Protein 6HB1 (pdb70)

Sequence (1429 aa):
TSQLNELVEFLHSPQPAVRQIAIDNLVGFSAGPTSKVFKNDSYRPIKDIIKMIMDPEHGTRVIIQQGVTILVNLSEDKLVRNIILSDDKKFLKFLVWKIVDLTNPNADIMCILLSNLAKDDGILAVLNIKRNSSGEEVDDGLKLAALNKEVFKSLRAMDCLMDCFVKGYDKKLTKYASFNYLAFFFADISRFKLGRRMYFIEEQEYDGVVPISKLLVFTEKYDAKVRREGVASTIKNSLFDSETHERLLKDEKINLLPYILLPIASAKDSEIDEEDMFNLPDELQLLPEDKERDPIPAIICCHLESILLLCTTHAGREYLRDKSVYPLVRELHKNVENEDIGELCYRIVNMLMRGEPGGMTSQLNELVEFLHSPQPAVRQIAIDNLVGFSAGPTSKVFKNDSYRPIKDIIKMIMDPEHGTRVIIQQGVTILVNLSEDKLVRNIILSDDKKFLKFLVWKIVDLTNPNADIMCILLSNLAKDDGILAVLNIKRNSSGEEVDDGLKLAALNKEVFKSLRAMDCLMDCFVKGYDKKLTKYASFNYLAFFFADISRFKLGRRMYFIEEQEYDGVVPISKLLVFTEKYDAKVRREGVASTIKNSLFDSETHERLLKDEKINLLPYILLPIASAKDSEIDEEDMFNLPDELQLLPEDKERDPIPAIICCHLESILLLCTTHAGREYLRDKSVYPLVRELHKNVENEDIGELCYRIVNMLMRGEMTSQLNELVEFLHSPQPAVRQIAIDNLVGFSAGPTSKVFKNDSYRPIKDIIKMIMDPEHGTRVIIQQGVTILVNLSEDKLVRNIILSDDKKFLKFLVWKIVDLTNPNADIMCILLSNLAKDDGILAVLNIKRNSSGEEVDDGLKLAALNKEVFKSLRAMDCLMDCFVKGYDKKLTKYASFNYLAFFFADISRFKLGRMYFIEEQEYDGVVPISKLLVFTEKYDAKVRREGVASTIKNSLFDSETHERLLKDEKINLLPYILLPIASAKDSEIDEEDMFNLPDELQLLPEDKERDPIPAIICCHLESILLLCTTHAGREYLRDKSVYPLVRELHKNVENEDIGELCYRIVNMLMRGEGGMTSQLNELVEFLHSPQPAVRQIAIDNLVGFSAGPTSKVFKNDSYRPIKDIIKMIMDPEHGTRVIIQQGVTILVNLSEDKLVRNIILSDDKKFLKFLVWKIVDLTNPNADIMCILLSNLAKDDGILAVLNIKRNSSGEEVDDGLKLAALNKEVFKSLRAMDCLMDCFVKGYDKKLTKYASFNYLAFFFADISRFKLGRRMYFIEEQEYDGVVPISKLLVFTEKYDAKVRREGVASTIKNSLFDSETHERLLKDEKINLLPYILLPIASAKDSEIDEEDMFNLPDELQLLPEDKERDPIPAIICCHLESILLLCTTHAGREYLRDKSVYPLVRELHKNVENEDIGELCYRIVNMLMRGEP

Nearest PDB structures (foldseek):
  6hb1-assembly4_D  TM=9.981E-01  e=5.780E-51  Saccharomyces cerevisiae S288C
  7rtc-assembly1_A  TM=5.019E-01  e=1.223E-02  Drosophila melanogaster
  7tmr-assembly1_P  TM=5.730E-01  e=3.526E-02  Saccharomyces cerevisiae
  5mzu-assembly1_A  TM=2.753E-01  e=4.207E-02  Caenorhabditis elegans
  6hb1-assembly4_D  TM=1.000E+00  e=5.663E-51  Saccharomyces cerevisiae S288C

Structure (mmCIF, N/CA/C/O backbone):
data_6HB1
#
_entry.id   6HB1
#
_cell.length_a   80.207
_cell.length_b   86.427
_cell.length_c   88.368
_cell.angle_alpha   118.480
_cell.angle_beta   105.800
_cell.angle_gamma   99.150
#
_symmetry.space_group_name_H-M   'P 1'
#
loop_
_entity.id
_entity.type
_entity.pdbx_description
1 polymer 'Protein HGH1'
2 non-polymer 'CHLORIDE ION'
3 water water
#
loop_
_atom_site.group_PDB
_atom_site.id
_atom_site.type_symbol
_atom_site.label_atom_id
_atom_site.label_alt_id
_atom_site.label_comp_id
_atom_site.label_asym_id
_atom_site.label_entity_id
_atom_site.label_seq_id
_atom_site.pdbx_PDB_ins_code
_atom_site.Cartn_x
_atom_site.Cartn_y
_atom_site.Cartn_z
_atom_site.occupancy
_atom_site.B_iso_or_equiv
_atom_site.auth_seq_id
_atom_site.auth_comp_id
_atom_site.auth_asym_id
_atom_site.auth_atom_id
_atom_site.pdbx_PDB_model_num
ATOM 1 N N . THR A 1 8 ? -55.548 -45.953 -50.458 1.00 88.80 2 THR A N 1
ATOM 2 C CA . THR A 1 8 ? -56.730 -45.528 -51.197 1.00 103.90 2 THR A CA 1
ATOM 3 C C . THR A 1 8 ? -56.336 -44.803 -52.483 1.00 117.86 2 THR A C 1
ATOM 4 O O . THR A 1 8 ? -55.605 -43.811 -52.454 1.00 103.86 2 THR A O 1
ATOM 14 N N . SER A 1 9 ? -56.839 -45.305 -53.607 1.00 106.60 3 SER A N 1
ATOM 15 C CA . SER A 1 9 ? -56.374 -44.880 -54.924 1.00 98.96 3 SER A CA 1
ATOM 16 C C . SER A 1 9 ? -57.165 -43.717 -55.526 1.00 91.76 3 SER A C 1
ATOM 17 O O . SER A 1 9 ? -56.744 -42.563 -55.448 1.00 90.88 3 SER A O 1
ATOM 25 N N . GLN A 1 10 ? -58.310 -44.033 -56.124 1.00 94.33 4 GLN A N 1
ATOM 26 C CA . GLN A 1 10 ? -59.007 -43.096 -57.001 1.00 84.70 4 GLN A CA 1
ATOM 27 C C . GLN A 1 10 ? -59.892 -42.097 -56.256 1.00 80.03 4 GLN A C 1
ATOM 28 O O . GLN A 1 10 ? -61.104 -42.050 -56.476 1.00 65.53 4 GLN A O 1
ATOM 42 N N . LEU A 1 11 ? -59.286 -41.292 -55.388 1.00 60.94 5 LEU A N 1
ATOM 43 C CA . LEU A 1 11 ? -60.006 -40.214 -54.715 1.00 63.07 5 LEU A CA 1
ATOM 44 C C . LEU A 1 11 ? -60.517 -39.192 -55.730 1.00 60.64 5 LEU A C 1
ATOM 45 O O . LEU A 1 11 ? -61.505 -38.499 -55.484 1.00 63.43 5 LEU A O 1
ATOM 61 N N . ASN A 1 12 ? -59.831 -39.106 -56.866 1.00 66.97 6 ASN A N 1
ATOM 62 C CA . ASN A 1 12 ? -60.175 -38.156 -57.921 1.00 58.00 6 ASN A CA 1
ATOM 63 C C . ASN A 1 12 ? -61.614 -38.312 -58.410 1.00 77.47 6 ASN A C 1
ATOM 64 O O . ASN A 1 12 ? -62.277 -37.327 -58.732 1.00 69.54 6 ASN A O 1
ATOM 75 N N . GLU A 1 13 ? -62.092 -39.551 -58.465 1.00 68.18 7 GLU A N 1
ATOM 76 C CA . GLU A 1 13 ? -63.462 -39.821 -58.882 1.00 71.61 7 GLU A CA 1
ATOM 77 C C . GLU A 1 13 ? -64.444 -39.349 -57.819 1.00 68.35 7 GLU A C 1
ATOM 78 O O . GLU A 1 13 ? -65.512 -38.824 -58.133 1.00 64.33 7 GLU A O 1
ATOM 90 N N . LEU A 1 14 ? -64.069 -39.539 -56.558 1.00 49.60 8 LEU A N 1
ATOM 91 C CA . LEU A 1 14 ? -64.940 -39.209 -55.437 1.00 48.43 8 LEU A CA 1
ATOM 92 C C . LEU A 1 14 ? -65.116 -37.703 -55.275 1.00 51.35 8 LEU A C 1
ATOM 93 O O . LEU A 1 14 ? -66.199 -37.231 -54.929 1.00 48.02 8 LEU A O 1
ATOM 109 N N . VAL A 1 15 ? -64.052 -36.949 -55.527 1.00 46.12 9 VAL A N 1
ATOM 110 C CA . VAL A 1 15 ? -64.078 -35.512 -55.293 1.00 48.93 9 VAL A CA 1
ATOM 111 C C . VAL A 1 15 ? -64.952 -34.794 -56.319 1.00 44.86 9 VAL A C 1
ATOM 112 O O . VAL A 1 15 ? -65.463 -33.706 -56.057 1.00 57.01 9 VAL A O 1
ATOM 125 N N . GLU A 1 16 ? -65.123 -35.404 -57.486 1.00 47.58 10 GLU A N 1
ATOM 126 C CA . GLU A 1 16 ? -65.932 -34.803 -58.539 1.00 56.13 10 GLU A CA 1
ATOM 127 C C . GLU A 1 16 ? -67.417 -34.839 -58.193 1.00 56.82 10 GLU A C 1
ATOM 128 O O . GLU A 1 16 ? -68.195 -34.028 -58.696 1.00 50.59 10 GLU A O 1
ATOM 140 N N . PHE A 1 17 ? -67.809 -35.769 -57.325 1.00 49.21 11 PHE A N 1
ATOM 141 C CA . PHE A 1 17 ? -69.200 -35.867 -56.897 1.00 47.09 11 PHE A CA 1
ATOM 142 C C . PHE A 1 17 ? -69.601 -34.698 -55.999 1.00 45.87 11 PHE A C 1
ATOM 143 O O . PHE A 1 17 ? -70.767 -34.565 -55.628 1.00 59.20 11 PHE A O 1
ATOM 160 N N . LEU A 1 18 ? -68.636 -33.852 -55.652 1.00 50.71 12 LEU A N 1
ATOM 161 C CA . LEU A 1 18 ? -68.917 -32.662 -54.861 1.00 44.67 12 LEU A CA 1
ATOM 162 C C . LEU A 1 18 ? -69.751 -31.652 -55.658 1.00 56.69 12 LEU A C 1
ATOM 163 O O . LEU A 1 18 ? -70.435 -30.814 -55.072 1.00 47.89 12 LEU A O 1
ATOM 179 N N . HIS A 1 19 ? -69.697 -31.733 -56.988 1.00 44.66 13 HIS A N 1
ATOM 180 C CA . HIS A 1 19 ? -70.533 -30.883 -57.838 1.00 58.23 13 HIS A CA 1
ATOM 181 C C . HIS A 1 19 ? -71.580 -31.705 -58.590 1.00 58.59 13 HIS A C 1
ATOM 182 O O . HIS A 1 19 ? -71.965 -31.368 -59.709 1.00 65.37 13 HIS A O 1
ATOM 196 N N . SER A 1 20 ? -72.044 -32.780 -57.961 1.00 56.61 14 SER A N 1
ATOM 197 C CA . SER A 1 20 ? -73.172 -33.539 -58.485 1.00 61.57 14 SER A CA 1
ATOM 198 C C . SER A 1 20 ? -74.463 -32.770 -58.221 1.00 68.92 14 SER A C 1
ATOM 199 O O . SER A 1 20 ? -74.606 -32.148 -57.168 1.00 51.23 14 SER A O 1
ATOM 207 N N . PRO A 1 21 ? -75.409 -32.801 -59.176 1.00 62.72 15 PRO A N 1
ATOM 208 C CA . PRO A 1 21 ? -76.661 -32.059 -58.983 1.00 72.97 15 PRO A CA 1
ATOM 209 C C . PRO A 1 21 ? -77.533 -32.640 -57.871 1.00 52.73 15 PRO A C 1
ATOM 210 O O . PRO A 1 21 ? -78.411 -31.948 -57.355 1.00 65.90 15 PRO A O 1
ATOM 221 N N . GLN A 1 22 ? -77.286 -33.895 -57.509 1.00 52.70 16 GLN A N 1
ATOM 222 C CA . GLN A 1 22 ? -78.057 -34.564 -56.466 1.00 53.49 16 GLN A CA 1
ATOM 223 C C . GLN A 1 22 ? -77.486 -34.263 -55.079 1.00 61.39 16 GLN A C 1
ATOM 224 O O . GLN A 1 22 ? -76.326 -34.574 -54.812 1.00 49.64 16 GLN A O 1
ATOM 238 N N . PRO A 1 23 ? -78.295 -33.653 -54.190 1.00 73.78 17 PRO A N 1
ATOM 239 C CA . PRO A 1 23 ? -77.824 -33.353 -52.831 1.00 64.74 17 PRO A CA 1
ATOM 240 C C . PRO A 1 23 ? -77.329 -34.580 -52.064 1.00 53.30 17 PRO A C 1
ATOM 241 O O . PRO A 1 23 ? -76.316 -34.497 -51.371 1.00 57.65 17 PRO A O 1
ATOM 252 N N . ALA A 1 24 ? -78.041 -35.696 -52.186 1.00 52.04 18 ALA A N 1
ATOM 253 C CA . ALA A 1 24 ? -77.703 -36.911 -51.448 1.00 69.92 18 ALA A CA 1
ATOM 254 C C . ALA A 1 24 ? -76.321 -37.426 -51.840 1.00 65.50 18 ALA A C 1
ATOM 255 O O . ALA A 1 24 ? -75.600 -37.984 -51.012 1.00 57.07 18 ALA A O 1
ATOM 262 N N . VAL A 1 25 ? -75.957 -37.233 -53.104 1.00 66.01 19 VAL A N 1
ATOM 263 C CA . VAL A 1 25 ? -74.644 -37.635 -53.595 1.00 60.04 19 VAL A CA 1
ATOM 264 C C . VAL A 1 25 ? -73.560 -36.736 -53.007 1.00 55.21 19 VAL A C 1
ATOM 265 O O . VAL A 1 25 ? -72.548 -37.225 -52.505 1.00 63.02 19 VAL A O 1
ATOM 278 N N . ARG A 1 26 ? -73.774 -35.425 -53.085 1.00 49.99 20 ARG A N 1
ATOM 279 C CA . ARG A 1 26 ? -72.861 -34.453 -52.493 1.00 52.06 20 ARG A CA 1
ATOM 280 C C . ARG A 1 26 ? -72.637 -34.750 -51.018 1.00 63.26 20 ARG A C 1
ATOM 281 O O . ARG A 1 26 ? -71.521 -34.629 -50.509 1.00 48.05 20 ARG A O 1
ATOM 302 N N . GLN A 1 27 ? -73.713 -35.142 -50.345 1.00 50.32 21 GLN A N 1
ATOM 303 C CA . GLN A 1 27 ? -73.681 -35.428 -48.916 1.00 61.10 21 GLN A CA 1
ATOM 304 C C . GLN A 1 27 ? -72.752 -36.600 -48.612 1.00 57.45 21 GLN A C 1
ATOM 305 O O . GLN A 1 27 ? -71.926 -36.533 -47.702 1.00 46.24 21 GLN A O 1
ATOM 319 N N . ILE A 1 28 ? -72.893 -37.671 -49.385 1.00 53.10 22 ILE A N 1
ATOM 320 C CA . ILE A 1 28 ? -72.081 -38.867 -49.202 1.00 52.90 22 ILE A CA 1
ATOM 321 C C . ILE A 1 28 ? -70.627 -38.597 -49.580 1.00 66.12 22 ILE A C 1
ATOM 322 O O . ILE A 1 28 ? -69.707 -39.112 -48.945 1.00 52.35 22 ILE A O 1
ATOM 338 N N . ALA A 1 29 ? -70.431 -37.783 -50.612 1.00 47.48 23 ALA A N 1
ATOM 339 C CA . ALA A 1 29 ? -69.096 -37.485 -51.111 1.00 46.76 23 ALA A CA 1
ATOM 340 C C . ALA A 1 29 ? -68.271 -36.741 -50.070 1.00 53.99 23 ALA A C 1
ATOM 341 O O . ALA A 1 29 ? -67.135 -37.118 -49.788 1.00 44.71 23 ALA A O 1
ATOM 348 N N . ILE A 1 30 ? -68.843 -35.688 -49.496 1.00 44.72 24 ILE A N 1
ATOM 349 C CA . ILE A 1 30 ? -68.114 -34.866 -48.539 1.00 54.13 24 ILE A CA 1
ATOM 350 C C . ILE A 1 30 ? -67.926 -35.597 -47.210 1.00 57.95 24 ILE A C 1
ATOM 351 O O . ILE A 1 30 ? -66.949 -35.365 -46.499 1.00 62.19 24 ILE A O 1
ATOM 367 N N . ASP A 1 31 ? -68.864 -36.479 -46.879 1.00 51.52 25 ASP A N 1
ATOM 368 C CA . ASP A 1 31 ? -68.773 -37.269 -45.657 1.00 52.76 25 ASP A CA 1
ATOM 369 C C . ASP A 1 31 ? -67.569 -38.206 -45.710 1.00 65.60 25 ASP A C 1
ATOM 370 O O . ASP A 1 31 ? -66.933 -38.473 -44.691 1.00 57.64 25 ASP A O 1
ATOM 379 N N . ASN A 1 32 ? -67.259 -38.696 -46.907 1.00 52.81 26 ASN A N 1
ATOM 380 C CA . ASN A 1 32 ? -66.149 -39.625 -47.097 1.00 53.27 26 ASN A CA 1
ATOM 381 C C . ASN A 1 32 ? -64.823 -38.928 -47.385 1.00 50.84 26 ASN A C 1
ATOM 382 O O . ASN A 1 32 ? -63.771 -39.568 -47.379 1.00 66.37 26 ASN A O 1
ATOM 393 N N . LEU A 1 33 ? -64.875 -37.621 -47.630 1.00 44.08 27 LEU A N 1
ATOM 394 C CA . LEU A 1 33 ? -63.689 -36.866 -48.025 1.00 55.91 27 LEU A CA 1
ATOM 395 C C . LEU A 1 33 ? -63.079 -36.061 -46.883 1.00 60.25 27 LEU A C 1
ATOM 396 O O . LEU A 1 33 ? -61.897 -35.725 -46.928 1.00 42.23 27 LEU A O 1
ATOM 412 N N . VAL A 1 34 ? -63.880 -35.743 -45.871 1.00 52.80 28 VAL A N 1
ATOM 413 C CA . VAL A 1 34 ? -63.398 -34.942 -44.749 1.00 53.08 28 VAL A CA 1
ATOM 414 C C . VAL A 1 34 ? -62.205 -35.611 -44.068 1.00 47.49 28 VAL A C 1
ATOM 415 O O . VAL A 1 34 ? -61.279 -34.936 -43.619 1.00 48.58 28 VAL A O 1
ATOM 428 N N . GLY A 1 35 ? -62.226 -36.938 -44.009 1.00 64.84 29 GLY A N 1
ATOM 429 C CA . GLY A 1 35 ? -61.148 -37.693 -43.398 1.00 60.36 29 GLY A CA 1
ATOM 430 C C . GLY A 1 35 ? -59.837 -37.586 -44.157 1.00 69.59 29 GLY A C 1
ATOM 431 O O . GLY A 1 35 ? -58.761 -37.693 -43.569 1.00 81.25 29 GLY A O 1
ATOM 435 N N . PHE A 1 36 ? -59.929 -37.373 -45.466 1.00 67.53 30 PHE A N 1
ATOM 436 C CA . PHE A 1 36 ? -58.750 -37.314 -46.325 1.00 62.65 30 PHE A CA 1
ATOM 437 C C . PHE A 1 36 ? -58.195 -35.897 -46.472 1.00 59.70 30 PHE A C 1
ATOM 438 O O . PHE A 1 36 ? -57.225 -35.683 -47.200 1.00 52.57 30 PHE A O 1
ATOM 455 N N . SER A 1 37 ? -58.800 -34.933 -45.783 1.00 58.69 31 SER A N 1
ATOM 456 C CA . SER A 1 37 ? -58.386 -33.537 -45.907 1.00 58.21 31 SER A CA 1
ATOM 457 C C . SER A 1 37 ? -57.176 -33.221 -45.026 1.00 61.66 31 SER A C 1
ATOM 458 O O . SER A 1 37 ? -56.621 -32.123 -45.096 1.00 53.92 31 SER A O 1
ATOM 466 N N . ALA A 1 38 ? -56.778 -34.184 -44.198 1.00 77.65 32 ALA A N 1
ATOM 467 C CA . ALA A 1 38 ? -55.577 -34.055 -43.377 1.00 70.14 32 ALA A CA 1
ATOM 468 C C . ALA A 1 38 ? -54.513 -35.034 -43.855 1.00 70.03 32 ALA A C 1
ATOM 469 O O . ALA A 1 38 ? -54.758 -36.238 -43.938 1.00 77.40 32 ALA A O 1
ATOM 476 N N . GLY A 1 39 ? -53.334 -34.507 -44.173 1.00 75.40 33 GLY A N 1
ATOM 477 C CA . GLY A 1 39 ? -52.216 -35.325 -44.606 1.00 80.28 33 GLY A CA 1
ATOM 478 C C . GLY A 1 39 ? -51.997 -35.294 -46.109 1.00 86.87 33 GLY A C 1
ATOM 479 O O . GLY A 1 39 ? -52.603 -34.485 -46.811 1.00 92.79 33 GLY A O 1
ATOM 483 N N . PRO A 1 40 ? -51.122 -36.182 -46.610 1.00 84.79 34 PRO A N 1
ATOM 484 C CA . PRO A 1 40 ? -50.719 -36.251 -48.022 1.00 91.65 34 PRO A CA 1
ATOM 485 C C . PRO A 1 40 ? -51.883 -36.371 -49.005 1.00 87.36 34 PRO A C 1
ATOM 486 O O . PRO A 1 40 ? -51.768 -35.915 -50.142 1.00 99.63 34 PRO A O 1
ATOM 497 N N . THR A 1 41 ? -52.984 -36.978 -48.574 1.00 67.09 35 THR A N 1
ATOM 498 C CA . THR A 1 41 ? -54.122 -37.210 -49.458 1.00 73.38 35 THR A CA 1
ATOM 499 C C . THR A 1 41 ? -54.896 -35.929 -49.762 1.00 63.64 35 THR A C 1
ATOM 500 O O . THR A 1 41 ? -55.779 -35.923 -50.618 1.00 72.09 35 THR A O 1
ATOM 511 N N . SER A 1 42 ? -54.564 -34.847 -49.065 1.00 63.69 36 SER A N 1
ATOM 512 C CA . SER A 1 42 ? -55.269 -33.582 -49.243 1.00 56.62 36 SER A CA 1
ATOM 513 C C . SER A 1 42 ? -54.960 -32.940 -50.599 1.00 63.29 36 SER A C 1
ATOM 514 O O . SER A 1 42 ? -55.570 -31.938 -50.974 1.00 58.86 36 SER A O 1
ATOM 522 N N . LYS A 1 43 ? -54.011 -33.521 -51.326 1.00 62.33 37 LYS A N 1
ATOM 523 C CA . LYS A 1 43 ? -53.647 -33.045 -52.657 1.00 75.62 37 LYS A CA 1
ATOM 524 C C . LYS A 1 43 ? -54.832 -33.098 -53.621 1.00 78.96 37 LYS A C 1
ATOM 525 O O . LYS A 1 43 ? -54.916 -32.303 -54.558 1.00 74.72 37 LYS A O 1
ATOM 544 N N . VAL A 1 44 ? -55.748 -34.032 -53.383 1.00 60.55 38 VAL A N 1
ATOM 545 C CA . VAL A 1 44 ? -56.868 -34.256 -54.291 1.00 55.38 38 VAL A CA 1
ATOM 546 C C . VAL A 1 44 ? -57.787 -33.037 -54.380 1.00 46.04 38 VAL A C 1
ATOM 547 O O . VAL A 1 44 ? -58.413 -32.798 -55.413 1.00 50.04 38 VAL A O 1
ATOM 560 N N . PHE A 1 45 ? -57.863 -32.267 -53.299 1.00 40.83 39 PHE A N 1
ATOM 561 C CA . PHE A 1 45 ? -58.757 -31.113 -53.242 1.00 67.00 39 PHE A CA 1
ATOM 562 C C . PHE A 1 45 ? -58.277 -29.950 -54.108 1.00 59.76 39 PHE A C 1
ATOM 563 O O . PHE A 1 45 ? -58.983 -28.954 -54.270 1.00 52.86 39 PHE A O 1
ATOM 580 N N . LYS A 1 46 ? -57.077 -30.086 -54.662 1.00 42.01 40 LYS A N 1
ATOM 581 C CA . LYS A 1 46 ? -56.486 -29.051 -55.502 1.00 53.21 40 LYS A CA 1
ATOM 582 C C . LYS A 1 46 ? -56.547 -29.464 -56.972 1.00 53.62 40 LYS A C 1
ATOM 583 O O . LYS A 1 46 ? -55.988 -28.804 -57.848 1.00 78.05 40 LYS A O 1
ATOM 602 N N . ASN A 1 47 ? -57.248 -30.563 -57.227 1.00 61.99 41 ASN A N 1
ATOM 603 C CA . ASN A 1 47 ? -57.481 -31.050 -58.580 1.00 63.94 41 ASN A CA 1
ATOM 604 C C . ASN A 1 47 ? -58.330 -30.085 -59.406 1.00 63.16 41 ASN A C 1
ATOM 605 O O . ASN A 1 47 ? -59.276 -29.485 -58.895 1.00 60.45 41 ASN A O 1
ATOM 616 N N . ASP A 1 48 ? -57.981 -29.942 -60.682 1.00 57.32 42 ASP A N 1
ATOM 617 C CA . ASP A 1 48 ? -58.753 -29.125 -61.617 1.00 67.30 42 ASP A CA 1
ATOM 618 C C . ASP A 1 48 ? -58.876 -27.679 -61.133 1.00 45.55 42 ASP A C 1
ATOM 619 O O . ASP A 1 48 ? -59.980 -27.147 -61.007 1.00 58.70 42 ASP A O 1
ATOM 628 N N . SER A 1 49 ? -57.734 -27.055 -60.860 1.00 66.09 43 SER A N 1
ATOM 629 C CA . SER A 1 49 ? -57.691 -25.667 -60.408 1.00 58.30 43 SER A CA 1
ATOM 630 C C . SER A 1 49 ? -58.534 -25.457 -59.151 1.00 56.40 43 SER A C 1
ATOM 631 O O . SER A 1 49 ? -59.331 -24.522 -59.077 1.00 51.70 43 SER A O 1
ATOM 639 N N . TYR A 1 50 ? -58.354 -26.342 -58.174 1.00 53.44 44 TYR A N 1
ATOM 640 C CA . TYR A 1 50 ? -59.017 -26.228 -56.878 1.00 68.31 44 TYR A CA 1
ATOM 641 C C . TYR A 1 50 ? -60.540 -26.267 -57.006 1.00 57.90 44 TYR A C 1
ATOM 642 O O . TYR A 1 50 ? -61.251 -25.614 -56.241 1.00 55.52 44 TYR A O 1
ATOM 660 N N . ARG A 1 51 ? -61.035 -27.039 -57.969 1.00 61.04 45 ARG A N 1
ATOM 661 C CA . ARG A 1 51 ? -62.477 -27.181 -58.173 1.00 62.85 45 ARG A CA 1
ATOM 662 C C . ARG A 1 51 ? -63.196 -27.723 -56.929 1.00 55.88 45 ARG A C 1
ATOM 663 O O . ARG A 1 51 ? -64.265 -27.229 -56.575 1.00 51.15 45 ARG A O 1
ATOM 684 N N . PRO A 1 52 ? -62.618 -28.739 -56.261 1.00 43.48 46 PRO A N 1
ATOM 685 C CA . PRO A 1 52 ? -63.259 -29.260 -55.047 1.00 39.89 46 PRO A CA 1
ATOM 686 C C . PRO A 1 52 ? -63.505 -28.195 -53.979 1.00 49.16 46 PRO A C 1
ATOM 687 O O . PRO A 1 52 ? -64.544 -28.205 -53.318 1.00 38.25 46 PRO A O 1
ATOM 698 N N . ILE A 1 53 ? -62.552 -27.286 -53.815 1.00 40.18 47 ILE A N 1
ATOM 699 C CA . ILE A 1 53 ? -62.669 -26.234 -52.814 1.00 37.62 47 ILE A CA 1
ATOM 700 C C . ILE A 1 53 ? -63.816 -25.293 -53.170 1.00 42.24 47 ILE A C 1
ATOM 701 O O . ILE A 1 53 ? -64.584 -24.871 -52.304 1.00 40.37 47 ILE A O 1
ATOM 717 N N . LYS A 1 54 ? -63.923 -24.971 -54.454 1.00 37.77 48 LYS A N 1
ATOM 718 C CA . LYS A 1 54 ? -65.015 -24.142 -54.945 1.00 59.59 48 LYS A CA 1
ATOM 719 C C . LYS A 1 54 ? -66.358 -24.841 -54.729 1.00 59.93 48 LYS A C 1
ATOM 720 O O . LYS A 1 54 ? -67.348 -24.204 -54.370 1.00 45.16 48 LYS A O 1
ATOM 739 N N . ASP A 1 55 ? -66.382 -26.154 -54.939 1.00 39.18 49 ASP A N 1
ATOM 740 C CA . ASP A 1 55 ? -67.594 -26.942 -54.738 1.00 51.86 49 ASP A CA 1
ATOM 741 C C . ASP A 1 55 ? -67.997 -26.973 -53.266 1.00 53.98 49 ASP A C 1
ATOM 742 O O . ASP A 1 55 ? -69.174 -26.826 -52.930 1.00 40.93 49 ASP A O 1
ATOM 751 N N . ILE A 1 56 ? -67.014 -27.175 -52.395 1.00 60.20 50 ILE A N 1
ATOM 752 C CA . ILE A 1 56 ? -67.257 -27.228 -50.958 1.00 49.75 50 ILE A CA 1
ATOM 753 C C . ILE A 1 56 ? -67.786 -25.888 -50.460 1.00 40.44 50 ILE A C 1
ATOM 754 O O . ILE A 1 56 ? -68.699 -25.840 -49.637 1.00 42.37 50 ILE A O 1
ATOM 770 N N . ILE A 1 57 ? -67.205 -24.806 -50.965 1.00 45.92 51 ILE A N 1
ATOM 771 C CA . ILE A 1 57 ? -67.654 -23.463 -50.620 1.00 50.66 51 ILE A CA 1
ATOM 772 C C . ILE A 1 57 ? -69.107 -23.276 -51.043 1.00 60.04 51 ILE A C 1
ATOM 773 O O . ILE A 1 57 ? -69.917 -22.724 -50.298 1.00 58.40 51 ILE A O 1
ATOM 789 N N . LYS A 1 58 ? -69.427 -23.749 -52.243 1.00 51.99 52 LYS A N 1
ATOM 790 C CA . LYS A 1 58 ? -70.785 -23.683 -52.770 1.00 58.15 52 LYS A CA 1
ATOM 791 C C . LYS A 1 58 ? -71.749 -24.480 -51.892 1.00 46.72 52 LYS A C 1
ATOM 792 O O . LYS A 1 58 ? -72.877 -24.054 -51.647 1.00 59.60 52 LYS A O 1
ATOM 811 N N . MET A 1 59 ? -71.291 -25.633 -51.414 1.00 44.78 53 MET A N 1
ATOM 812 C CA . MET A 1 59 ? -72.091 -26.482 -50.535 1.00 46.11 53 MET A CA 1
ATOM 813 C C . MET A 1 59 ? -72.367 -25.817 -49.188 1.00 49.11 53 MET A C 1
ATOM 814 O O . MET A 1 59 ? -73.485 -25.875 -48.677 1.00 61.47 53 MET A O 1
ATOM 828 N N . ILE A 1 60 ? -71.341 -25.196 -48.616 1.00 47.69 54 ILE A N 1
ATOM 829 C CA . ILE A 1 60 ? -71.460 -24.547 -47.315 1.00 47.99 54 ILE A CA 1
ATOM 830 C C . ILE A 1 60 ? -72.480 -23.407 -47.333 1.00 52.29 54 ILE A C 1
ATOM 831 O O . ILE A 1 60 ? -73.240 -23.231 -46.379 1.00 50.26 54 ILE A O 1
ATOM 847 N N . MET A 1 61 ? -72.484 -22.631 -48.412 1.00 48.77 55 MET A N 1
ATOM 848 C CA . MET A 1 61 ? -73.336 -21.449 -48.508 1.00 46.76 55 MET A CA 1
ATOM 849 C C . MET A 1 61 ? -74.769 -21.764 -48.933 1.00 55.51 55 MET A C 1
ATOM 850 O O . MET A 1 61 ? -75.646 -20.908 -48.827 1.00 49.67 55 MET A O 1
ATOM 864 N N . ASP A 1 62 ? -75.003 -22.981 -49.414 1.00 60.35 56 ASP A N 1
ATOM 865 C CA . ASP A 1 62 ? -76.321 -23.365 -49.914 1.00 61.39 56 ASP A CA 1
ATOM 866 C C . ASP A 1 62 ? -77.386 -23.156 -48.838 1.00 62.26 56 ASP A C 1
ATOM 867 O O . ASP A 1 62 ? -77.376 -23.843 -47.816 1.00 60.81 56 ASP A O 1
ATOM 876 N N . PRO A 1 63 ? -78.313 -22.207 -49.061 1.00 67.78 57 PRO A N 1
ATOM 877 C CA . PRO A 1 63 ? -79.284 -21.932 -47.996 1.00 75.75 57 PRO A CA 1
ATOM 878 C C . PRO A 1 63 ? -80.242 -23.086 -47.744 1.00 82.08 57 PRO A C 1
ATOM 879 O O . PRO A 1 63 ? -80.760 -23.203 -46.637 1.00 77.24 57 PRO A O 1
ATOM 890 N N . GLU A 1 64 ? -80.459 -23.927 -48.750 1.00 72.20 58 GLU A N 1
ATOM 891 C CA . GLU A 1 64 ? -81.399 -25.033 -48.630 1.00 75.78 58 GLU A CA 1
ATOM 892 C C . GLU A 1 64 ? -80.714 -26.309 -48.146 1.00 70.04 58 GLU A C 1
ATOM 893 O O . GLU A 1 64 ? -81.202 -26.974 -47.232 1.00 79.63 58 GLU A O 1
ATOM 905 N N . HIS A 1 65 ? -79.579 -26.641 -48.758 1.00 62.51 59 HIS A N 1
ATOM 906 C CA . HIS A 1 65 ? -78.926 -27.925 -48.524 1.00 53.44 59 HIS A CA 1
ATOM 907 C C . HIS A 1 65 ? -77.712 -27.829 -47.598 1.00 72.43 59 HIS A C 1
ATOM 908 O O . HIS A 1 65 ? -77.060 -28.836 -47.322 1.00 65.02 59 HIS A O 1
ATOM 922 N N . GLY A 1 66 ? -77.414 -26.626 -47.116 1.00 64.97 60 GLY A N 1
ATOM 923 C CA . GLY A 1 66 ? -76.305 -26.432 -46.197 1.00 60.06 60 GLY A CA 1
ATOM 924 C C . GLY A 1 66 ? -76.688 -26.769 -44.767 1.00 61.34 60 GLY A C 1
ATOM 925 O O . GLY A 1 66 ? -76.955 -25.877 -43.961 1.00 63.60 60 GLY A O 1
ATOM 929 N N . THR A 1 67 ? -76.712 -28.060 -44.451 1.00 51.79 61 THR A N 1
ATOM 930 C CA . THR A 1 67 ? -77.090 -28.518 -43.117 1.00 50.52 61 THR A CA 1
ATOM 931 C C . THR A 1 67 ? -75.990 -28.246 -42.092 1.00 61.34 61 THR A C 1
ATOM 932 O O . THR A 1 67 ? -74.889 -27.819 -42.440 1.00 64.92 61 THR A O 1
ATOM 943 N N . ARG A 1 68 ? -76.306 -28.499 -40.825 1.00 51.47 62 ARG A N 1
ATOM 944 C CA . ARG A 1 68 ? -75.352 -28.347 -39.732 1.00 56.40 62 ARG A CA 1
ATOM 945 C C . ARG A 1 68 ? -74.133 -29.240 -39.939 1.00 68.69 62 ARG A C 1
ATOM 946 O O . ARG A 1 68 ? -72.997 -28.818 -39.720 1.00 63.25 62 ARG A O 1
ATOM 967 N N . VAL A 1 69 ? -74.379 -30.473 -40.369 1.00 47.67 63 VAL A N 1
ATOM 968 C CA . VAL A 1 69 ? -73.312 -31.446 -40.576 1.00 57.90 63 VAL A CA 1
ATOM 969 C C . VAL A 1 69 ? -72.451 -31.096 -41.789 1.00 60.96 63 VAL A C 1
ATOM 970 O O . VAL A 1 69 ? -71.223 -31.152 -41.723 1.00 54.61 63 VAL A O 1
ATOM 983 N N . ILE A 1 70 ? -73.098 -30.743 -42.895 1.00 58.27 64 ILE A N 1
ATOM 984 C CA . ILE A 1 70 ? -72.387 -30.435 -44.130 1.00 57.50 64 ILE A CA 1
ATOM 985 C C . ILE A 1 70 ? -71.501 -29.202 -43.957 1.00 58.12 64 ILE A C 1
ATOM 986 O O . ILE A 1 70 ? -70.368 -29.169 -44.442 1.00 46.08 64 ILE A O 1
ATOM 1002 N N . ILE A 1 71 ? -72.018 -28.192 -43.265 1.00 45.70 65 ILE A N 1
ATOM 1003 C CA . ILE A 1 71 ? -71.236 -27.003 -42.954 1.00 44.94 65 ILE A CA 1
ATOM 1004 C C . ILE A 1 71 ? -70.056 -27.377 -42.060 1.00 44.75 65 ILE A C 1
ATOM 1005 O O . ILE A 1 71 ? -68.935 -26.928 -42.284 1.00 42.05 65 ILE A O 1
ATOM 1021 N N . GLN A 1 72 ? -70.315 -28.205 -41.052 1.00 43.08 66 GLN A N 1
ATOM 1022 C CA . GLN A 1 72 ? -69.273 -28.647 -40.128 1.00 44.45 66 GLN A CA 1
ATOM 1023 C C . GLN A 1 72 ? -68.152 -29.382 -40.864 1.00 43.26 66 GLN A C 1
ATOM 1024 O O . GLN A 1 72 ? -66.971 -29.120 -40.637 1.00 50.56 66 GLN A O 1
ATOM 1038 N N . GLN A 1 73 ? -68.531 -30.299 -41.749 1.00 49.42 67 GLN A N 1
ATOM 1039 C CA . GLN A 1 73 ? -67.562 -31.079 -42.511 1.00 54.39 67 GLN A CA 1
ATOM 1040 C C . GLN A 1 73 ? -66.851 -30.219 -43.550 1.00 46.81 67 GLN A C 1
ATOM 1041 O O . GLN A 1 73 ? -65.653 -30.376 -43.782 1.00 54.46 67 GLN A O 1
ATOM 1055 N N . GLY A 1 74 ? -67.593 -29.310 -44.173 1.00 43.93 68 GLY A N 1
ATOM 1056 C CA . GLY A 1 74 ? -67.034 -28.440 -45.191 1.00 42.70 68 GLY A CA 1
ATOM 1057 C C . GLY A 1 74 ? -65.998 -27.493 -44.616 1.00 52.00 68 GLY A C 1
ATOM 1058 O O . GLY A 1 74 ? -64.901 -27.351 -45.158 1.00 39.53 68 GLY A O 1
ATOM 1062 N N . VAL A 1 75 ? -66.350 -26.841 -43.514 1.00 39.51 69 VAL A N 1
ATOM 1063 C CA . VAL A 1 75 ? -65.445 -25.914 -42.849 1.00 52.02 69 VAL A CA 1
ATOM 1064 C C . VAL A 1 75 ? -64.224 -26.651 -42.306 1.00 43.97 69 VAL A C 1
ATOM 1065 O O . VAL A 1 75 ? -63.110 -26.133 -42.362 1.00 53.09 69 VAL A O 1
ATOM 1078 N N . THR A 1 76 ? -64.435 -27.856 -41.784 1.00 40.48 70 THR A N 1
ATOM 1079 C CA . THR A 1 76 ? -63.334 -28.681 -41.297 1.00 40.00 70 THR A CA 1
ATOM 1080 C C . THR A 1 76 ? -62.309 -28.924 -42.401 1.00 40.48 70 THR A C 1
ATOM 1081 O O . THR A 1 76 ? -61.103 -28.834 -42.169 1.00 37.83 70 THR A O 1
ATOM 1092 N N . ILE A 1 77 ? -62.796 -29.241 -43.598 1.00 40.42 71 ILE A N 1
ATOM 1093 C CA . ILE A 1 77 ? -61.923 -29.446 -44.750 1.00 41.25 71 ILE A CA 1
ATOM 1094 C C . ILE A 1 77 ? -61.143 -28.173 -45.068 1.00 53.73 71 ILE A C 1
ATOM 1095 O O . ILE A 1 77 ? -59.924 -28.209 -45.234 1.00 38.19 71 ILE A O 1
ATOM 1111 N N . LEU A 1 78 ? -61.850 -27.050 -45.153 1.00 36.67 72 LEU A N 1
ATOM 1112 C CA . LEU A 1 78 ? -61.224 -25.777 -45.486 1.00 47.35 72 LEU A CA 1
ATOM 1113 C C . LEU A 1 78 ? -60.183 -25.375 -44.441 1.00 36.07 72 LEU A C 1
ATOM 1114 O O . LEU A 1 78 ? -59.108 -24.892 -44.792 1.00 41.59 72 LEU A O 1
ATOM 1130 N N . VAL A 1 79 ? -60.505 -25.574 -43.165 1.00 41.57 73 VAL A N 1
ATOM 1131 C CA . VAL A 1 79 ? -59.562 -25.299 -42.083 1.00 52.02 73 VAL A CA 1
ATOM 1132 C C . VAL A 1 79 ? -58.255 -26.054 -42.304 1.00 37.47 73 VAL A C 1
ATOM 1133 O O . VAL A 1 79 ? -57.172 -25.487 -42.170 1.00 53.02 73 VAL A O 1
ATOM 1146 N N . ASN A 1 80 ? -58.364 -27.334 -42.641 1.00 47.95 74 ASN A N 1
ATOM 1147 C CA . ASN A 1 80 ? -57.189 -28.151 -42.911 1.00 49.33 74 ASN A CA 1
ATOM 1148 C C . ASN A 1 80 ? -56.421 -27.686 -44.144 1.00 57.53 74 ASN A C 1
ATOM 1149 O O . ASN A 1 80 ? -55.194 -27.622 -44.125 1.00 53.95 74 ASN A O 1
ATOM 1160 N N . LEU A 1 81 ? -57.142 -27.369 -45.215 1.00 52.00 75 LEU A N 1
ATOM 1161 C CA . LEU A 1 81 ? -56.507 -26.984 -46.473 1.00 44.96 75 LEU A CA 1
ATOM 1162 C C . LEU A 1 81 ? -55.995 -25.543 -46.458 1.00 42.85 75 LEU A C 1
ATOM 1163 O O . LEU A 1 81 ? -55.137 -25.176 -47.263 1.00 38.67 75 LEU A O 1
ATOM 1179 N N . SER A 1 82 ? -56.510 -24.732 -45.540 1.00 41.67 76 SER A N 1
ATOM 1180 C CA . SER A 1 82 ? -56.169 -23.312 -45.501 1.00 42.59 76 SER A CA 1
ATOM 1181 C C . SER A 1 82 ? -54.731 -23.071 -45.047 1.00 41.92 76 SER A C 1
ATOM 1182 O O . SER A 1 82 ? -54.284 -21.928 -44.973 1.00 47.88 76 SER A O 1
ATOM 1190 N N . GLU A 1 83 ? -54.011 -24.145 -44.741 1.00 46.26 77 GLU A N 1
ATOM 1191 C CA . GLU A 1 83 ? -52.589 -24.047 -44.433 1.00 52.69 77 GLU A CA 1
ATOM 1192 C C . GLU A 1 83 ? -51.814 -23.660 -45.688 1.00 68.71 77 GLU A C 1
ATOM 1193 O O . GLU A 1 83 ? -50.704 -23.133 -45.610 1.00 70.66 77 GLU A O 1
ATOM 1197 N N . ASP A 1 84 ? -52.414 -23.930 -46.845 1.00 54.70 78 ASP A N 1
ATOM 1198 C CA . ASP A 1 84 ? -51.808 -23.602 -48.129 1.00 51.67 78 ASP A CA 1
ATOM 1199 C C . ASP A 1 84 ? -52.212 -22.199 -48.572 1.00 63.87 78 ASP A C 1
ATOM 1200 O O . ASP A 1 84 ? -53.399 -21.891 -48.673 1.00 64.31 78 ASP A O 1
ATOM 1209 N N . LYS A 1 85 ? -51.214 -21.358 -48.826 1.00 67.82 79 LYS A N 1
ATOM 1210 C CA . LYS A 1 85 ? -51.433 -19.988 -49.285 1.00 80.73 79 LYS A CA 1
ATOM 1211 C C . LYS A 1 85 ? -52.342 -19.933 -50.510 1.00 58.21 79 LYS A C 1
ATOM 1212 O O . LYS A 1 85 ? -53.223 -19.078 -50.604 1.00 73.04 79 LYS A O 1
ATOM 1231 N N . LEU A 1 86 ? -52.124 -20.850 -51.445 1.00 52.52 80 LEU A N 1
ATOM 1232 C CA . LEU A 1 86 ? -52.879 -20.862 -52.690 1.00 54.71 80 LEU A CA 1
ATOM 1233 C C . LEU A 1 86 ? -54.342 -21.226 -52.456 1.00 54.09 80 LEU A C 1
ATOM 1234 O O . LEU A 1 86 ? -55.228 -20.725 -53.147 1.00 73.50 80 LEU A O 1
ATOM 1250 N N . VAL A 1 87 ? -54.595 -22.097 -51.482 1.00 50.27 81 VAL A N 1
ATOM 1251 C CA . VAL A 1 87 ? -55.964 -22.456 -51.122 1.00 52.83 81 VAL A CA 1
ATOM 1252 C C . VAL A 1 87 ? -56.672 -21.249 -50.521 1.00 56.23 81 VAL A C 1
ATOM 1253 O O . VAL A 1 87 ? -57.823 -20.965 -50.854 1.00 46.19 81 VAL A O 1
ATOM 1266 N N . ARG A 1 88 ? -55.975 -20.538 -49.641 1.00 39.10 82 ARG A N 1
ATOM 1267 C CA . ARG A 1 88 ? -56.534 -19.352 -49.003 1.00 48.61 82 ARG A CA 1
ATOM 1268 C C . ARG A 1 88 ? -56.930 -18.320 -50.050 1.00 52.29 82 ARG A C 1
ATOM 1269 O O . ARG A 1 88 ? -57.939 -17.631 -49.904 1.00 42.46 82 ARG A O 1
ATOM 1290 N N . ASN A 1 89 ? -56.134 -18.227 -51.111 1.00 49.15 83 ASN A N 1
ATOM 1291 C CA . ASN A 1 89 ? -56.404 -17.291 -52.193 1.00 60.49 83 ASN A CA 1
ATOM 1292 C C . ASN A 1 89 ? -57.737 -17.607 -52.870 1.00 63.40 83 ASN A C 1
ATOM 1293 O O . ASN A 1 89 ? -58.519 -16.704 -53.170 1.00 59.98 83 ASN A O 1
ATOM 1304 N N . ILE A 1 90 ? -57.992 -18.892 -53.101 1.00 61.31 84 ILE A N 1
ATOM 1305 C CA . ILE A 1 90 ? -59.245 -19.331 -53.707 1.00 54.81 84 ILE A CA 1
ATOM 1306 C C . ILE A 1 90 ? -60.428 -18.977 -52.811 1.00 50.15 84 ILE A C 1
ATOM 1307 O O . ILE A 1 90 ? -61.434 -18.443 -53.277 1.00 54.90 84 ILE A O 1
ATOM 1323 N N . ILE A 1 91 ? -60.300 -19.284 -51.525 1.00 44.43 85 ILE A N 1
ATOM 1324 C CA . ILE A 1 91 ? -61.378 -19.062 -50.569 1.00 36.66 85 ILE A CA 1
ATOM 1325 C C . ILE A 1 91 ? -61.796 -17.591 -50.513 1.00 36.30 85 ILE A C 1
ATOM 1326 O O . ILE A 1 91 ? -62.975 -17.280 -50.341 1.00 56.98 85 ILE A O 1
ATOM 1342 N N . LEU A 1 92 ? -60.829 -16.694 -50.673 1.00 40.97 86 LEU A N 1
ATOM 1343 C CA . LEU A 1 92 ? -61.078 -15.264 -50.508 1.00 51.00 86 LEU A CA 1
ATOM 1344 C C . LEU A 1 92 ? -61.477 -14.554 -51.805 1.00 65.55 86 LEU A C 1
ATOM 1345 O O . LEU A 1 92 ? -62.400 -13.740 -51.807 1.00 78.36 86 LEU A O 1
ATOM 1361 N N . SER A 1 93 ? -60.790 -14.865 -52.900 1.00 62.05 87 SER A N 1
ATOM 1362 C CA . SER A 1 93 ? -60.921 -14.083 -54.130 1.00 85.47 87 SER A CA 1
ATOM 1363 C C . SER A 1 93 ? -61.820 -14.714 -55.195 1.00 83.31 87 SER A C 1
ATOM 1364 O O . SER A 1 93 ? -62.434 -13.997 -55.986 1.00 73.34 87 SER A O 1
ATOM 1372 N N . ASP A 1 94 ? -61.896 -16.042 -55.228 1.00 60.25 88 ASP A N 1
ATOM 1373 C CA . ASP A 1 94 ? -62.640 -16.729 -56.284 1.00 67.93 88 ASP A CA 1
ATOM 1374 C C . ASP A 1 94 ? -64.128 -16.407 -56.220 1.00 89.40 88 ASP A C 1
ATOM 1375 O O . ASP A 1 94 ? -64.777 -16.218 -57.250 1.00 96.45 88 ASP A O 1
ATOM 1384 N N . ASP A 1 95 ? -64.662 -16.350 -55.005 1.00 87.61 89 ASP A N 1
ATOM 1385 C CA . ASP A 1 95 ? -66.062 -16.004 -54.796 1.00 77.11 89 ASP A CA 1
ATOM 1386 C C . ASP A 1 95 ? -66.179 -15.105 -53.570 1.00 65.25 89 ASP A C 1
ATOM 1387 O O . ASP A 1 95 ? -66.194 -15.583 -52.436 1.00 53.03 89 ASP A O 1
ATOM 1396 N N . LYS A 1 96 ? -66.266 -13.801 -53.821 1.00 77.85 90 LYS A N 1
ATOM 1397 C CA . LYS A 1 96 ? -66.169 -12.782 -52.777 1.00 80.68 90 LYS A CA 1
ATOM 1398 C C . LYS A 1 96 ? -67.222 -12.938 -51.683 1.00 66.09 90 LYS A C 1
ATOM 1399 O O . LYS A 1 96 ? -67.011 -12.519 -50.545 1.00 62.79 90 LYS A O 1
ATOM 1418 N N . LYS A 1 97 ? -68.359 -13.532 -52.029 1.00 57.71 91 LYS A N 1
ATOM 1419 C CA . LYS A 1 97 ? -69.484 -13.597 -51.104 1.00 58.89 91 LYS A CA 1
ATOM 1420 C C . LYS A 1 97 ? -69.216 -14.522 -49.918 1.00 63.53 91 LYS A C 1
ATOM 1421 O O . LYS A 1 97 ? -69.860 -14.400 -48.877 1.00 41.77 91 LYS A O 1
ATOM 1440 N N . PHE A 1 98 ? -68.269 -15.444 -50.063 1.00 43.19 92 PHE A N 1
ATOM 1441 C CA . PHE A 1 98 ? -68.020 -16.421 -49.007 1.00 41.15 92 PHE A CA 1
ATOM 1442 C C . PHE A 1 98 ? -67.517 -15.764 -47.727 1.00 38.04 92 PHE A C 1
ATOM 1443 O O . PHE A 1 98 ? -67.932 -16.134 -46.628 1.00 40.27 92 PHE A O 1
ATOM 1460 N N . LEU A 1 99 ? -66.619 -14.795 -47.871 1.00 36.69 93 LEU A N 1
ATOM 1461 C CA . LEU A 1 99 ? -66.088 -14.075 -46.721 1.00 37.97 93 LEU A CA 1
ATOM 1462 C C . LEU A 1 99 ? -67.208 -13.323 -46.012 1.00 41.38 93 LEU A C 1
ATOM 1463 O O . LEU A 1 99 ? -67.215 -13.219 -44.785 1.00 46.17 93 LEU A O 1
ATOM 1479 N N . LYS A 1 100 ? -68.154 -12.806 -46.791 1.00 39.25 94 LYS A N 1
ATOM 1480 C CA . LYS A 1 100 ? -69.330 -12.147 -46.233 1.00 55.36 94 LYS A CA 1
ATOM 1481 C C . LYS A 1 100 ? -70.175 -13.168 -45.483 1.00 42.93 94 LYS A C 1
ATOM 1482 O O . LYS A 1 100 ? -70.581 -12.939 -44.344 1.00 50.15 94 LYS A O 1
ATOM 1501 N N . PHE A 1 101 ? -70.432 -14.295 -46.137 1.00 44.65 95 PHE A N 1
ATOM 1502 C CA . PHE A 1 101 ? -71.170 -15.397 -45.530 1.00 51.96 95 PHE A CA 1
ATOM 1503 C C . PHE A 1 101 ? -70.521 -15.832 -44.220 1.00 47.94 95 PHE A C 1
ATOM 1504 O O . PHE A 1 101 ? -71.203 -16.039 -43.214 1.00 41.31 95 PHE A O 1
ATOM 1521 N N . LEU A 1 102 ? -69.198 -15.958 -44.241 1.00 41.74 96 LEU A N 1
ATOM 1522 C CA . LEU A 1 102 ? -68.452 -16.485 -43.104 1.00 42.99 96 LEU A CA 1
ATOM 1523 C C . LEU A 1 102 ? -68.576 -15.600 -41.863 1.00 49.78 96 LEU A C 1
ATOM 1524 O O . LEU A 1 102 ? -68.884 -16.090 -40.776 1.00 54.18 96 LEU A O 1
ATOM 1540 N N . VAL A 1 103 ? -68.340 -14.301 -42.025 1.00 39.38 97 VAL A N 1
ATOM 1541 C CA . VAL A 1 103 ? -68.327 -13.388 -40.885 1.00 49.84 97 VAL A CA 1
ATOM 1542 C C . VAL A 1 103 ? -69.718 -13.180 -40.291 1.00 44.82 97 VAL A C 1
ATOM 1543 O O . VAL A 1 103 ? -69.855 -12.995 -39.083 1.00 51.00 97 VAL A O 1
ATOM 1556 N N . TRP A 1 104 ? -70.749 -13.211 -41.130 1.00 53.79 98 TRP A N 1
ATOM 1557 C CA . TRP A 1 104 ? -72.111 -13.031 -40.639 1.00 52.76 98 TRP A CA 1
ATOM 1558 C C . TRP A 1 104 ? -72.630 -14.305 -39.976 1.00 52.30 98 TRP A C 1
ATOM 1559 O O . TRP A 1 104 ? -73.492 -14.246 -39.099 1.00 61.32 98 TRP A O 1
ATOM 1580 N N . LYS A 1 105 ? -72.099 -15.452 -40.387 1.00 51.15 99 LYS A N 1
ATOM 1581 C CA . LYS A 1 105 ? -72.437 -16.718 -39.745 1.00 44.10 99 LYS A CA 1
ATOM 1582 C C . LYS A 1 105 ? -71.844 -16.773 -38.340 1.00 51.72 99 LYS A C 1
ATOM 1583 O O . LYS A 1 105 ? -72.489 -17.241 -37.402 1.00 38.92 99 LYS A O 1
ATOM 1602 N N . ILE A 1 106 ? -70.611 -16.295 -38.204 1.00 45.74 100 ILE A N 1
ATOM 1603 C CA . ILE A 1 106 ? -69.949 -16.222 -36.905 1.00 37.22 100 ILE A CA 1
ATOM 1604 C C . ILE A 1 106 ? -70.765 -15.364 -35.940 1.00 41.20 100 ILE A C 1
ATOM 1605 O O . ILE A 1 106 ? -70.924 -15.702 -34.768 1.00 46.03 100 ILE A O 1
ATOM 1621 N N . VAL A 1 107 ? -71.282 -14.254 -36.452 1.00 48.88 101 VAL A N 1
ATOM 1622 C CA . VAL A 1 107 ? -72.060 -13.315 -35.653 1.00 39.71 101 VAL A CA 1
ATOM 1623 C C . VAL A 1 107 ? -73.451 -13.875 -35.326 1.00 50.59 101 VAL A C 1
ATOM 1624 O O . VAL A 1 107 ? -74.076 -13.467 -34.347 1.00 52.64 101 VAL A O 1
ATOM 1637 N N . ASP A 1 108 ? -73.925 -14.816 -36.136 1.00 39.17 102 ASP A N 1
ATOM 1638 C CA . ASP A 1 108 ? -75.196 -15.483 -35.864 1.00 48.15 102 ASP A CA 1
ATOM 1639 C C . ASP A 1 108 ? -75.052 -16.356 -34.618 1.00 40.61 102 ASP A C 1
ATOM 1640 O O . ASP A 1 108 ? -74.379 -17.388 -34.643 1.00 53.79 102 ASP A O 1
ATOM 1649 N N . LEU A 1 109 ? -75.691 -15.939 -33.530 1.00 48.18 103 LEU A N 1
ATOM 1650 C CA . LEU A 1 109 ? -75.525 -16.605 -32.243 1.00 50.84 103 LEU A CA 1
ATOM 1651 C C . LEU A 1 109 ? -76.315 -17.912 -32.125 1.00 53.43 103 LEU A C 1
ATOM 1652 O O . LEU A 1 109 ? -76.380 -18.497 -31.047 1.00 67.51 103 LEU A O 1
ATOM 1668 N N . THR A 1 110 ? -76.918 -18.362 -33.222 1.00 73.96 104 THR A N 1
ATOM 1669 C CA . THR A 1 110 ? -77.557 -19.678 -33.262 1.00 67.27 104 THR A CA 1
ATOM 1670 C C . THR A 1 110 ? -76.731 -20.657 -34.094 1.00 61.62 104 THR A C 1
ATOM 1671 O O . THR A 1 110 ? -77.117 -21.812 -34.267 1.00 58.35 104 THR A O 1
ATOM 1682 N N . ASN A 1 111 ? -75.593 -20.187 -34.602 1.00 50.06 105 ASN A N 1
ATOM 1683 C CA . ASN A 1 111 ? -74.711 -20.998 -35.435 1.00 52.23 105 ASN A CA 1
ATOM 1684 C C . ASN A 1 111 ? -73.849 -21.943 -34.594 1.00 64.88 105 ASN A C 1
ATOM 1685 O O . ASN A 1 111 ? -72.960 -21.489 -33.875 1.00 52.39 105 ASN A O 1
ATOM 1696 N N . PRO A 1 112 ? -74.103 -23.262 -34.680 1.00 55.35 106 PRO A N 1
ATOM 1697 C CA . PRO A 1 112 ? -73.332 -24.194 -33.848 1.00 64.26 106 PRO A CA 1
ATOM 1698 C C . PRO A 1 112 ? -71.899 -24.411 -34.332 1.00 61.67 106 PRO A C 1
ATOM 1699 O O . PRO A 1 112 ? -71.089 -24.974 -33.595 1.00 53.64 106 PRO A O 1
ATOM 1710 N N . ASN A 1 113 ? -71.599 -23.968 -35.549 1.00 45.50 107 ASN A N 1
ATOM 1711 C CA . ASN A 1 113 ? -70.276 -24.149 -36.138 1.00 40.64 107 ASN A CA 1
ATOM 1712 C C . ASN A 1 113 ? -69.438 -22.872 -36.084 1.00 46.32 107 ASN A C 1
ATOM 1713 O O . ASN A 1 113 ? -68.453 -22.736 -36.810 1.00 40.34 107 ASN A O 1
ATOM 1724 N N . ALA A 1 114 ? -69.826 -21.948 -35.212 1.00 37.42 108 ALA A N 1
ATOM 1725 C CA . ALA A 1 114 ? -69.189 -20.636 -35.144 1.00 44.97 108 ALA A CA 1
ATOM 1726 C C . ALA A 1 114 ? -67.694 -20.707 -34.826 1.00 35.20 108 ALA A C 1
ATOM 1727 O O . ALA A 1 114 ? -66.898 -19.997 -35.439 1.00 41.24 108 ALA A O 1
ATOM 1734 N N . ASP A 1 115 ? -67.310 -21.556 -33.878 1.00 33.50 109 ASP A N 1
ATOM 1735 C CA . ASP A 1 115 ? -65.921 -21.586 -33.424 1.00 48.65 109 ASP A CA 1
ATOM 1736 C C . ASP A 1 115 ? -64.959 -22.089 -34.503 1.00 42.07 109 ASP A C 1
ATOM 1737 O O . ASP A 1 115 ? -63.900 -21.498 -34.698 1.00 43.82 109 ASP A O 1
ATOM 1746 N N . ILE A 1 116 ? -65.309 -23.161 -35.211 1.00 38.15 110 ILE A N 1
ATOM 1747 C CA . ILE A 1 116 ? -64.430 -23.646 -36.274 1.00 57.53 110 ILE A CA 1
ATOM 1748 C C . ILE A 1 116 ? -64.412 -22.655 -37.434 1.00 51.31 110 ILE A C 1
ATOM 1749 O O . ILE A 1 116 ? -63.470 -22.639 -38.227 1.00 45.46 110 ILE A O 1
ATOM 1765 N N . MET A 1 117 ? -65.446 -21.823 -37.526 1.00 44.26 111 MET A N 1
ATOM 1766 C CA . MET A 1 117 ? -65.470 -20.763 -38.527 1.00 50.51 111 MET A CA 1
ATOM 1767 C C . MET A 1 117 ? -64.515 -19.644 -38.124 1.00 46.61 111 MET A C 1
ATOM 1768 O O . MET A 1 117 ? -63.890 -19.019 -38.979 1.00 53.25 111 MET A O 1
ATOM 1782 N N . CYS A 1 118 ? -64.403 -19.396 -36.821 1.00 42.80 112 CYS A N 1
ATOM 1783 C CA . CYS A 1 118 ? -63.428 -18.438 -36.312 1.00 32.03 112 CYS A CA 1
ATOM 1784 C C . CYS A 1 118 ? -62.017 -18.908 -36.642 1.00 36.77 112 CYS A C 1
ATOM 1785 O O . CYS A 1 118 ? -61.151 -18.104 -36.985 1.00 41.07 112 CYS A O 1
ATOM 1793 N N . ILE A 1 119 ? -61.795 -20.215 -36.534 1.00 33.45 113 ILE A N 1
ATOM 1794 C CA . ILE A 1 119 ? -60.495 -20.798 -36.843 1.00 40.18 113 ILE A CA 1
ATOM 1795 C C . ILE A 1 119 ? -60.176 -20.600 -38.318 1.00 44.28 113 ILE A C 1
ATOM 1796 O O . ILE A 1 119 ? -59.057 -20.228 -38.675 1.00 38.40 113 ILE A O 1
ATOM 1812 N N . LEU A 1 120 ? -61.159 -20.853 -39.175 1.00 45.39 114 LEU A N 1
ATOM 1813 C CA . LEU A 1 120 ? -60.981 -20.638 -40.603 1.00 44.40 114 LEU A CA 1
ATOM 1814 C C . LEU A 1 120 ? -60.676 -19.167 -40.865 1.00 38.93 114 LEU A C 1
ATOM 1815 O O . LEU A 1 120 ? -59.755 -18.846 -41.612 1.00 32.74 114 LEU A O 1
ATOM 1831 N N . LEU A 1 121 ? -61.437 -18.280 -40.231 1.00 37.38 115 LEU A N 1
ATOM 1832 C CA . LEU A 1 121 ? -61.241 -16.845 -40.409 1.00 39.25 115 LEU A CA 1
ATOM 1833 C C . LEU A 1 121 ? -59.831 -16.417 -40.003 1.00 41.03 115 LEU A C 1
ATOM 1834 O O . LEU A 1 121 ? -59.202 -15.611 -40.689 1.00 44.11 115 LEU A O 1
ATOM 1850 N N . SER A 1 122 ? -59.337 -16.956 -38.893 1.00 34.71 116 SER A N 1
ATOM 1851 C CA . SER A 1 122 ? -58.014 -16.586 -38.398 1.00 40.11 116 SER A CA 1
ATOM 1852 C C . SER A 1 122 ? -56.922 -17.073 -39.347 1.00 47.17 116 SER A C 1
ATOM 1853 O O . SER A 1 122 ? -55.892 -16.418 -39.506 1.00 50.83 116 SER A O 1
ATOM 1861 N N . ASN A 1 123 ? -57.151 -18.222 -39.975 1.00 40.28 117 ASN A N 1
ATOM 1862 C CA . ASN A 1 123 ? -56.226 -18.740 -40.980 1.00 55.33 117 ASN A CA 1
ATOM 1863 C C . ASN A 1 123 ? -56.201 -17.864 -42.231 1.00 51.01 117 ASN A C 1
ATOM 1864 O O . ASN A 1 123 ? -55.143 -17.641 -42.820 1.00 48.05 117 ASN A O 1
ATOM 1875 N N . LEU A 1 124 ? -57.370 -17.371 -42.631 1.00 44.46 118 LEU A N 1
ATOM 1876 C CA . LEU A 1 124 ? -57.482 -16.536 -43.823 1.00 48.88 118 LEU A CA 1
ATOM 1877 C C . LEU A 1 124 ? -56.862 -15.157 -43.611 1.00 44.91 118 LEU A C 1
ATOM 1878 O O . LEU A 1 124 ? -56.523 -14.468 -44.573 1.00 42.56 118 LEU A O 1
ATOM 1894 N N . ALA A 1 125 ? -56.710 -14.760 -42.351 1.00 40.41 119 ALA A N 1
ATOM 1895 C CA . ALA A 1 125 ? -56.196 -13.433 -42.021 1.00 39.49 119 ALA A CA 1
ATOM 1896 C C . ALA A 1 125 ? -54.715 -13.292 -42.369 1.00 34.88 119 ALA A C 1
ATOM 1897 O O . ALA A 1 125 ? -54.150 -12.202 -42.288 1.00 47.05 119 ALA A O 1
ATOM 1904 N N . LYS A 1 126 ? -54.091 -14.399 -42.757 1.00 41.72 120 LYS A N 1
ATOM 1905 C CA . LYS A 1 126 ? -52.694 -14.389 -43.177 1.00 47.38 120 LYS A CA 1
ATOM 1906 C C . LYS A 1 126 ? -52.545 -13.748 -44.554 1.00 41.64 120 LYS A C 1
ATOM 1907 O O . LYS A 1 126 ? -51.468 -13.271 -44.915 1.00 53.68 120 LYS A O 1
ATOM 1926 N N . ASP A 1 127 ? -53.639 -13.740 -45.311 1.00 55.80 121 ASP A N 1
ATOM 1927 C CA . ASP A 1 127 ? -53.675 -13.147 -46.644 1.00 51.67 121 ASP A CA 1
ATOM 1928 C C . ASP A 1 127 ? -54.258 -11.737 -46.555 1.00 50.89 121 ASP A C 1
ATOM 1929 O O . ASP A 1 127 ? -55.269 -11.523 -45.888 1.00 47.43 121 ASP A O 1
ATOM 1938 N N . ASP A 1 128 ? -53.622 -10.780 -47.227 1.00 36.93 122 ASP A N 1
ATOM 1939 C CA . ASP A 1 128 ? -54.053 -9.384 -47.160 1.00 70.44 122 ASP A CA 1
ATOM 1940 C C . ASP A 1 128 ? -55.436 -9.179 -47.778 1.00 49.44 122 ASP A C 1
ATOM 1941 O O . ASP A 1 128 ? -56.044 -8.121 -47.621 1.00 50.44 122 ASP A O 1
ATOM 1950 N N . GLY A 1 129 ? -55.929 -10.193 -48.483 1.00 44.57 123 GLY A N 1
ATOM 1951 C CA . GLY A 1 129 ? -57.285 -10.168 -48.998 1.00 47.67 123 GLY A CA 1
ATOM 1952 C C . GLY A 1 129 ? -58.302 -10.116 -47.871 1.00 38.52 123 GLY A C 1
ATOM 1953 O O . GLY A 1 129 ? -59.465 -9.775 -48.088 1.00 56.16 123 GLY A O 1
ATOM 1957 N N . ILE A 1 130 ? -57.860 -10.453 -46.663 1.00 35.17 124 ILE A N 1
ATOM 1958 C CA . ILE A 1 130 ? -58.722 -10.414 -45.487 1.00 32.34 124 ILE A CA 1
ATOM 1959 C C . ILE A 1 130 ? -59.181 -8.986 -45.190 1.00 49.62 124 ILE A C 1
ATOM 1960 O O . ILE A 1 130 ? -60.183 -8.775 -44.513 1.00 39.59 124 ILE A O 1
ATOM 1976 N N . LEU A 1 131 ? -58.448 -8.005 -45.704 1.00 40.11 125 LEU A N 1
ATOM 1977 C CA . LEU A 1 131 ? -58.748 -6.604 -45.424 1.00 46.26 125 LEU A CA 1
ATOM 1978 C C . LEU A 1 131 ? -60.127 -6.193 -45.934 1.00 42.95 125 LEU A C 1
ATOM 1979 O O . LEU A 1 131 ? -60.649 -5.147 -45.549 1.00 63.32 125 LEU A O 1
ATOM 1995 N N . ALA A 1 132 ? -60.712 -7.015 -46.801 1.00 45.99 126 ALA A N 1
ATOM 1996 C CA . ALA A 1 132 ? -62.053 -6.759 -47.313 1.00 45.39 126 ALA A CA 1
ATOM 1997 C C . ALA A 1 132 ? -63.075 -6.749 -46.180 1.00 54.05 126 ALA A C 1
ATOM 1998 O O . ALA A 1 132 ? -64.115 -6.100 -46.283 1.00 53.13 126 ALA A O 1
ATOM 2005 N N . VAL A 1 133 ? -62.768 -7.469 -45.102 1.00 36.95 127 VAL A N 1
ATOM 2006 C CA . VAL A 1 133 ? -63.646 -7.543 -43.935 1.00 35.60 127 VAL A CA 1
ATOM 2007 C C . VAL A 1 133 ? -63.948 -6.155 -43.366 1.00 38.44 127 VAL A C 1
ATOM 2008 O O . VAL A 1 133 ? -65.043 -5.907 -42.861 1.00 41.78 127 VAL A O 1
ATOM 2021 N N . LEU A 1 134 ? -62.972 -5.254 -43.450 1.00 37.07 128 LEU A N 1
ATOM 2022 C CA . LEU A 1 134 ? -63.130 -3.899 -42.927 1.00 42.09 128 LEU A CA 1
ATOM 2023 C C . LEU A 1 134 ? -64.208 -3.112 -43.678 1.00 37.68 128 LEU A C 1
ATOM 2024 O O . LEU A 1 134 ? -64.683 -2.084 -43.192 1.00 55.12 128 LEU A O 1
ATOM 2040 N N . ASN A 1 135 ? -64.590 -3.598 -44.856 1.00 58.11 129 ASN A N 1
ATOM 2041 C CA . ASN A 1 135 ? -65.587 -2.921 -45.685 1.00 61.11 129 ASN A CA 1
ATOM 2042 C C . ASN A 1 135 ? -66.930 -3.647 -45.733 1.00 45.36 129 ASN A C 1
ATOM 2043 O O . ASN A 1 135 ? -67.894 -3.136 -46.305 1.00 58.25 129 ASN A O 1
ATOM 2054 N N . ILE A 1 136 ? -66.995 -4.834 -45.137 1.00 52.88 130 ILE A N 1
ATOM 2055 C CA . ILE A 1 136 ? -68.232 -5.608 -45.137 1.00 39.48 130 ILE A CA 1
ATOM 2056 C C . ILE A 1 136 ? -69.236 -5.009 -44.155 1.00 40.49 130 ILE A C 1
ATOM 2057 O O . ILE A 1 136 ? -68.955 -4.887 -42.963 1.00 47.52 130 ILE A O 1
ATOM 2073 N N . LYS A 1 137 ? -70.405 -4.643 -44.675 1.00 44.29 131 LYS A N 1
ATOM 2074 C CA . LYS A 1 137 ? -71.462 -4.028 -43.880 1.00 61.32 131 LYS A CA 1
ATOM 2075 C C . LYS A 1 137 ? -72.836 -4.446 -44.401 1.00 61.68 131 LYS A C 1
ATOM 2076 O O . LYS A 1 137 ? -72.956 -4.936 -45.524 1.00 72.55 131 LYS A O 1
ATOM 2095 N N . ARG A 1 138 ? -73.865 -4.250 -43.580 1.00 61.50 132 ARG A N 1
ATOM 2096 C CA . ARG A 1 138 ? -75.245 -4.537 -43.974 1.00 61.57 132 ARG A CA 1
ATOM 2097 C C . ARG A 1 138 ? -76.034 -3.257 -44.200 1.00 73.16 132 ARG A C 1
ATOM 2098 O O . ARG A 1 138 ? -75.659 -2.193 -43.711 1.00 62.41 132 ARG A O 1
ATOM 2119 N N . ASN A 1 139 ? -77.132 -3.373 -44.940 1.00 70.64 133 ASN A N 1
ATOM 2120 C CA . ASN A 1 139 ? -78.068 -2.269 -45.096 1.00 89.35 133 ASN A CA 1
ATOM 2121 C C . ASN A 1 139 ? -78.873 -2.068 -43.820 1.00 66.66 133 ASN A C 1
ATOM 2122 O O . ASN A 1 139 ? -79.296 -0.955 -43.507 1.00 78.08 133 ASN A O 1
ATOM 2133 N N . SER A 1 140 ? -79.079 -3.159 -43.087 1.00 79.12 134 SER A N 1
ATOM 2134 C CA . SER A 1 140 ? -79.883 -3.127 -41.873 1.00 75.47 134 SER A CA 1
ATOM 2135 C C . SER A 1 140 ? -79.696 -4.384 -41.035 1.00 65.33 134 SER A C 1
ATOM 2136 O O . SER A 1 140 ? -79.184 -5.396 -41.515 1.00 52.81 134 SER A O 1
ATOM 2144 N N . SER A 1 141 ? -80.116 -4.308 -39.776 1.00 83.81 135 SER A N 1
ATOM 2145 C CA . SER A 1 141 ? -80.305 -5.502 -38.968 1.00 82.75 135 SER A CA 1
ATOM 2146 C C . SER A 1 141 ? -81.621 -6.129 -39.407 1.00 94.67 135 SER A C 1
ATOM 2147 O O . SER A 1 141 ? -82.374 -5.522 -40.170 1.00 105.05 135 SER A O 1
ATOM 2155 N N . GLY A 1 142 ? -81.904 -7.336 -38.933 1.00 94.94 136 GLY A N 1
ATOM 2156 C CA . GLY A 1 142 ? -83.063 -8.068 -39.409 1.00 98.51 136 GLY A CA 1
ATOM 2157 C C . GLY A 1 142 ? -82.701 -8.829 -40.668 1.00 87.79 136 GLY A C 1
ATOM 2158 O O . GLY A 1 142 ? -81.687 -8.530 -41.298 1.00 76.07 136 GLY A O 1
ATOM 2162 N N . GLU A 1 143 ? -83.521 -9.810 -41.037 1.00 87.55 137 GLU A N 1
ATOM 2163 C CA . GLU A 1 143 ? -83.212 -10.664 -42.179 1.00 73.33 137 GLU A CA 1
ATOM 2164 C C . GLU A 1 143 ? -83.041 -9.834 -43.447 1.00 80.32 137 GLU A C 1
ATOM 2165 O O . GLU A 1 143 ? -83.716 -8.822 -43.637 1.00 91.74 137 GLU A O 1
ATOM 2177 N N . GLU A 1 144 ? -82.130 -10.273 -44.309 1.00 80.29 138 GLU A N 1
ATOM 2178 C CA . GLU A 1 144 ? -81.707 -9.480 -45.454 1.00 84.28 138 GLU A CA 1
ATOM 2179 C C . GLU A 1 144 ? -81.062 -10.357 -46.520 1.00 91.57 138 GLU A C 1
ATOM 2180 O O . GLU A 1 144 ? -80.394 -11.343 -46.201 1.00 93.58 138 GLU A O 1
ATOM 2192 N N . VAL A 1 145 ? -81.268 -9.994 -47.782 1.00 89.80 139 VAL A N 1
ATOM 2193 C CA . VAL A 1 145 ? -80.626 -10.680 -48.896 1.00 100.09 139 VAL A CA 1
ATOM 2194 C C . VAL A 1 145 ? -79.473 -9.819 -49.415 1.00 95.23 139 VAL A C 1
ATOM 2195 O O . VAL A 1 145 ? -79.619 -8.608 -49.585 1.00 78.64 139 VAL A O 1
ATOM 2208 N N . ASP A 1 146 ? -78.324 -10.449 -49.645 1.00 102.40 140 ASP A N 1
ATOM 2209 C CA . ASP A 1 146 ? -77.120 -9.729 -50.049 1.00 98.82 140 ASP A CA 1
ATOM 2210 C C . ASP A 1 146 ? -76.277 -10.572 -51.003 1.00 94.45 140 ASP A C 1
ATOM 2211 O O . ASP A 1 146 ? -75.570 -11.485 -50.580 1.00 94.81 140 ASP A O 1
ATOM 2220 N N . ASP A 1 147 ? -76.354 -10.248 -52.291 1.00 86.64 141 ASP A N 1
ATOM 2221 C CA . ASP A 1 147 ? -75.605 -10.962 -53.320 1.00 95.00 141 ASP A CA 1
ATOM 2222 C C . ASP A 1 147 ? -75.909 -12.459 -53.278 1.00 96.95 141 ASP A C 1
ATOM 2223 O O . ASP A 1 147 ? -75.006 -13.292 -53.357 1.00 85.62 141 ASP A O 1
ATOM 2232 N N . GLY A 1 148 ? -77.189 -12.792 -53.142 1.00 88.85 142 GLY A N 1
ATOM 2233 C CA . GLY A 1 148 ? -77.623 -14.177 -53.144 1.00 104.15 142 GLY A CA 1
ATOM 2234 C C . GLY A 1 148 ? -77.435 -14.879 -51.811 1.00 101.59 142 GLY A C 1
ATOM 2235 O O . GLY A 1 148 ? -77.679 -16.082 -51.703 1.00 111.75 142 GLY A O 1
ATOM 2239 N N . LEU A 1 149 ? -76.998 -14.133 -50.799 1.00 95.11 143 LEU A N 1
ATOM 2240 C CA . LEU A 1 149 ? -76.846 -14.675 -49.451 1.00 80.79 143 LEU A CA 1
ATOM 2241 C C . LEU A 1 149 ? -78.050 -14.340 -48.587 1.00 74.22 143 LEU A C 1
ATOM 2242 O O . LEU A 1 149 ? -78.565 -13.224 -48.628 1.00 83.74 143 LEU A O 1
ATOM 2258 N N . LYS A 1 150 ? -78.485 -15.316 -47.799 1.00 69.61 144 LYS A N 1
ATOM 2259 C CA . LYS A 1 150 ? -79.555 -15.111 -46.834 1.00 78.06 144 LYS A CA 1
ATOM 2260 C C . LYS A 1 150 ? -78.952 -14.784 -45.471 1.00 69.45 144 LYS A C 1
ATOM 2261 O O . LYS A 1 150 ? -78.602 -15.682 -44.706 1.00 70.57 144 LYS A O 1
ATOM 2280 N N . LEU A 1 151 ? -78.823 -13.494 -45.178 1.00 73.20 145 LEU A N 1
ATOM 2281 C CA . LEU A 1 151 ? -78.246 -13.055 -43.913 1.00 64.30 145 LEU A CA 1
ATOM 2282 C C . LEU A 1 151 ? -79.278 -13.105 -42.794 1.00 80.73 145 LEU A C 1
ATOM 2283 O O . LEU A 1 151 ? -80.350 -12.510 -42.897 1.00 85.25 145 LEU A O 1
ATOM 2299 N N . ALA A 1 152 ? -78.945 -13.819 -41.724 1.00 75.85 146 ALA A N 1
ATOM 2300 C CA . ALA A 1 152 ? -79.828 -13.923 -40.570 1.00 59.60 146 ALA A CA 1
ATOM 2301 C C . ALA A 1 152 ? -79.910 -12.589 -39.842 1.00 68.82 146 ALA A C 1
ATOM 2302 O O . ALA A 1 152 ? -78.974 -11.790 -39.880 1.00 64.08 146 ALA A O 1
ATOM 2309 N N . ALA A 1 153 ? -81.039 -12.355 -39.182 1.00 68.35 147 ALA A N 1
ATOM 2310 C CA . ALA A 1 153 ? -81.248 -11.129 -38.423 1.00 77.39 147 ALA A CA 1
ATOM 2311 C C . ALA A 1 153 ? -80.221 -11.002 -37.307 1.00 69.00 147 ALA A C 1
ATOM 2312 O O . ALA A 1 153 ? -79.885 -11.983 -36.645 1.00 67.68 147 ALA A O 1
ATOM 2319 N N . LEU A 1 154 ? -79.720 -9.788 -37.106 1.00 69.35 148 LEU A N 1
ATOM 2320 C CA . LEU A 1 154 ? -78.794 -9.521 -36.015 1.00 65.68 148 LEU A CA 1
ATOM 2321 C C . LEU A 1 154 ? -79.535 -9.414 -34.691 1.00 80.16 148 LEU A C 1
ATOM 2322 O O . LEU A 1 154 ? -80.661 -8.920 -34.635 1.00 72.02 148 LEU A O 1
ATOM 2338 N N . ASN A 1 155 ? -78.896 -9.883 -33.626 1.00 76.15 149 ASN A N 1
ATOM 2339 C CA . ASN A 1 155 ? -79.394 -9.648 -32.281 1.00 72.14 149 ASN A CA 1
ATOM 2340 C C . ASN A 1 155 ? -79.160 -8.182 -31.926 1.00 71.37 149 ASN A C 1
ATOM 2341 O O . ASN A 1 155 ? -78.032 -7.773 -31.649 1.00 74.02 149 ASN A O 1
ATOM 2352 N N . LYS A 1 156 ? -80.231 -7.394 -31.946 1.00 74.11 150 LYS A N 1
ATOM 2353 C CA . LYS A 1 156 ? -80.127 -5.946 -31.784 1.00 76.03 150 LYS A CA 1
ATOM 2354 C C . LYS A 1 156 ? -79.662 -5.534 -30.389 1.00 80.52 150 LYS A C 1
ATOM 2355 O O . LYS A 1 156 ? -79.134 -4.436 -30.209 1.00 64.90 150 LYS A O 1
ATOM 2359 N N . GLU A 1 157 ? -79.854 -6.408 -29.406 1.00 82.05 151 GLU A N 1
ATOM 2360 C CA . GLU A 1 157 ? -79.467 -6.106 -28.031 1.00 79.23 151 GLU A CA 1
ATOM 2361 C C . GLU A 1 157 ? -77.952 -6.030 -27.867 1.00 70.55 151 GLU A C 1
ATOM 2362 O O . GLU A 1 157 ? -77.446 -5.188 -27.125 1.00 82.99 151 GLU A O 1
ATOM 2374 N N . VAL A 1 158 ? -77.234 -6.904 -28.567 1.00 62.45 152 VAL A N 1
ATOM 2375 C CA . VAL A 1 158 ? -75.791 -7.035 -28.380 1.00 62.46 152 VAL A CA 1
ATOM 2376 C C . VAL A 1 158 ? -75.016 -6.394 -29.534 1.00 56.88 152 VAL A C 1
ATOM 2377 O O . VAL A 1 158 ? -73.905 -5.896 -29.337 1.00 54.76 152 VAL A O 1
ATOM 2390 N N . PHE A 1 159 ? -75.600 -6.404 -30.729 1.00 59.35 153 PHE A N 1
ATOM 2391 C CA . PHE A 1 159 ? -74.944 -5.844 -31.909 1.00 53.05 153 PHE A CA 1
ATOM 2392 C C . PHE A 1 159 ? -75.584 -4.523 -32.325 1.00 55.90 153 PHE A C 1
ATOM 2393 O O . PHE A 1 159 ? -76.702 -4.503 -32.839 1.00 73.95 153 PHE A O 1
ATOM 2410 N N . LYS A 1 160 ? -74.865 -3.425 -32.102 1.00 52.42 154 LYS A N 1
ATOM 2411 C CA . LYS A 1 160 ? -75.369 -2.090 -32.416 1.00 61.83 154 LYS A CA 1
ATOM 2412 C C . LYS A 1 160 ? -74.840 -1.565 -33.749 1.00 49.57 154 LYS A C 1
ATOM 2413 O O . LYS A 1 160 ? -75.299 -0.534 -34.239 1.00 69.32 154 LYS A O 1
ATOM 2432 N N . SER A 1 161 ? -73.871 -2.272 -34.325 1.00 51.11 155 SER A N 1
ATOM 2433 C CA . SER A 1 161 ? -73.272 -1.863 -35.591 1.00 60.52 155 SER A CA 1
ATOM 2434 C C . SER A 1 161 ? -73.768 -2.713 -36.749 1.00 66.49 155 SER A C 1
ATOM 2435 O O . SER A 1 161 ? -74.241 -3.834 -36.558 1.00 64.17 155 SER A O 1
ATOM 2443 N N . LEU A 1 162 ? -73.647 -2.162 -37.952 1.00 46.95 156 LEU A N 1
ATOM 2444 C CA . LEU A 1 162 ? -73.973 -2.880 -39.174 1.00 50.33 156 LEU A CA 1
ATOM 2445 C C . LEU A 1 162 ? -72.699 -3.317 -39.892 1.00 44.74 156 LEU A C 1
ATOM 2446 O O . LEU A 1 162 ? -72.758 -3.959 -40.940 1.00 60.38 156 LEU A O 1
ATOM 2462 N N . ARG A 1 163 ? -71.550 -2.967 -39.318 1.00 43.56 157 ARG A N 1
ATOM 2463 C CA . ARG A 1 163 ? -70.256 -3.324 -39.891 1.00 41.80 157 ARG A CA 1
ATOM 2464 C C . ARG A 1 163 ? -69.758 -4.640 -39.300 1.00 45.76 157 ARG A C 1
ATOM 2465 O O . ARG A 1 163 ? -69.839 -4.858 -38.093 1.00 52.66 157 ARG A O 1
ATOM 2486 N N . ALA A 1 164 ? -69.245 -5.513 -40.162 1.00 53.97 158 ALA A N 1
ATOM 2487 C CA . ALA A 1 164 ? -68.829 -6.852 -39.758 1.00 48.50 158 ALA A CA 1
ATOM 2488 C C . ALA A 1 164 ? -67.723 -6.832 -38.709 1.00 44.92 158 ALA A C 1
ATOM 2489 O O . ALA A 1 164 ? -67.744 -7.616 -37.759 1.00 35.48 158 ALA A O 1
ATOM 2496 N N . MET A 1 165 ? -66.755 -5.940 -38.888 1.00 40.02 159 MET A N 1
ATOM 2497 C CA . MET A 1 165 ? -65.599 -5.887 -38.001 1.00 41.36 159 MET A CA 1
ATOM 2498 C C . MET A 1 165 ? -66.024 -5.519 -36.583 1.00 49.81 159 MET A C 1
ATOM 2499 O O . MET A 1 165 ? -65.507 -6.070 -35.612 1.00 43.53 159 MET A O 1
ATOM 2513 N N . ASP A 1 166 ? -66.970 -4.592 -36.470 1.00 57.37 160 ASP A N 1
ATOM 2514 C CA . ASP A 1 166 ? -67.496 -4.193 -35.170 1.00 55.20 160 ASP A CA 1
ATOM 2515 C C . ASP A 1 166 ? -68.202 -5.360 -34.487 1.00 66.99 160 ASP A C 1
ATOM 2516 O O . ASP A 1 166 ? -68.039 -5.583 -33.286 1.00 43.50 160 ASP A O 1
ATOM 2525 N N . CYS A 1 167 ? -68.987 -6.099 -35.264 1.00 37.72 161 CYS A N 1
ATOM 2526 C CA . CYS A 1 167 ? -69.747 -7.227 -34.741 1.00 51.82 161 CYS A CA 1
ATOM 2527 C C . CYS A 1 167 ? -68.832 -8.356 -34.282 1.00 46.64 161 CYS A C 1
ATOM 2528 O O . CYS A 1 167 ? -69.081 -8.983 -33.252 1.00 49.67 161 CYS A O 1
ATOM 2536 N N . LEU A 1 168 ? -67.781 -8.620 -35.050 1.00 45.21 162 LEU A N 1
ATOM 2537 C CA . LEU A 1 168 ? -66.804 -9.635 -34.673 1.00 46.72 162 LEU A CA 1
ATOM 2538 C C . LEU A 1 168 ? -66.115 -9.243 -33.372 1.00 46.64 162 LEU A C 1
ATOM 2539 O O . LEU A 1 168 ? -65.834 -10.090 -32.523 1.00 42.39 162 LEU A O 1
ATOM 2555 N N . MET A 1 169 ? -65.848 -7.951 -33.225 1.00 42.07 163 MET A N 1
ATOM 2556 C CA . MET A 1 169 ? -65.245 -7.424 -32.010 1.00 45.68 163 MET A CA 1
ATOM 2557 C C . MET A 1 169 ? -66.176 -7.664 -30.824 1.00 44.94 163 MET A C 1
ATOM 2558 O O . MET A 1 169 ? -65.730 -8.057 -29.747 1.00 45.69 163 MET A O 1
ATOM 2572 N N . ASP A 1 170 ? -67.470 -7.436 -31.032 1.00 43.04 164 ASP A N 1
ATOM 2573 C CA . ASP A 1 170 ? -68.466 -7.651 -29.984 1.00 50.72 164 ASP A CA 1
ATOM 2574 C C . ASP A 1 170 ? -68.495 -9.109 -29.540 1.00 47.38 164 ASP A C 1
ATOM 2575 O O . ASP A 1 170 ? -68.606 -9.399 -28.349 1.00 67.57 164 ASP A O 1
ATOM 2584 N N . CYS A 1 171 ? -68.400 -10.023 -30.502 1.00 45.41 165 CYS A N 1
ATOM 2585 C CA . CYS A 1 171 ? -68.425 -11.450 -30.200 1.00 45.42 165 CYS A CA 1
ATOM 2586 C C . CYS A 1 171 ? -67.263 -11.836 -29.293 1.00 46.44 165 CYS A C 1
ATOM 2587 O O . CYS A 1 171 ? -67.448 -12.535 -28.299 1.00 38.33 165 CYS A O 1
ATOM 2595 N N . PHE A 1 172 ? -66.067 -11.371 -29.640 1.00 33.71 166 PHE A N 1
ATOM 2596 C CA . PHE A 1 172 ? -64.868 -11.695 -28.877 1.00 57.30 166 PHE A CA 1
ATOM 2597 C C . PHE A 1 172 ? -64.920 -11.096 -27.477 1.00 46.88 166 PHE A C 1
ATOM 2598 O O . PHE A 1 172 ? -64.639 -11.777 -26.494 1.00 36.79 166 PHE A O 1
ATOM 2615 N N . VAL A 1 173 ? -65.289 -9.823 -27.396 1.00 42.44 167 VAL A N 1
ATOM 2616 C CA . VAL A 1 173 ? -65.255 -9.085 -26.137 1.00 38.59 167 VAL A CA 1
ATOM 2617 C C . VAL A 1 173 ? -66.333 -9.547 -25.156 1.00 58.26 167 VAL A C 1
ATOM 2618 O O . VAL A 1 173 ? -66.093 -9.597 -23.950 1.00 47.18 167 VAL A O 1
ATOM 2631 N N . LYS A 1 174 ? -67.513 -9.880 -25.675 1.00 58.25 168 LYS A N 1
ATOM 2632 C CA . LYS A 1 174 ? -68.660 -10.236 -24.836 1.00 56.73 168 LYS A CA 1
ATOM 2633 C C . LYS A 1 174 ? -68.968 -11.732 -24.824 1.00 51.06 168 LYS A C 1
ATOM 2634 O O . LYS A 1 174 ? -69.706 -12.210 -23.959 1.00 53.66 168 LYS A O 1
ATOM 2653 N N . GLY A 1 175 ? -68.415 -12.465 -25.785 1.00 68.03 169 GLY A N 1
ATOM 2654 C CA . GLY A 1 175 ? -68.759 -13.865 -25.964 1.00 51.57 169 GLY A CA 1
ATOM 2655 C C . GLY A 1 175 ? -67.783 -14.856 -25.364 1.00 49.66 169 GLY A C 1
ATOM 2656 O O . GLY A 1 175 ? -67.885 -16.051 -25.629 1.00 42.52 169 GLY A O 1
ATOM 2660 N N . TYR A 1 176 ? -66.839 -14.379 -24.559 1.00 72.33 170 TYR A N 1
ATOM 2661 C CA . TYR A 1 176 ? -65.906 -15.283 -23.894 1.00 34.89 170 TYR A CA 1
ATOM 2662 C C . TYR A 1 176 ? -66.648 -16.133 -22.869 1.00 52.13 170 TYR A C 1
ATOM 2663 O O . TYR A 1 176 ? -67.635 -15.689 -22.282 1.00 46.92 170 TYR A O 1
ATOM 2681 N N . ASP A 1 177 ? -66.165 -17.355 -22.669 1.00 36.35 171 ASP A N 1
ATOM 2682 C CA . ASP A 1 177 ? -66.775 -18.303 -21.740 1.00 53.24 171 ASP A CA 1
ATOM 2683 C C . ASP A 1 177 ? -68.256 -18.533 -22.039 1.00 38.99 171 ASP A C 1
ATOM 2684 O O . ASP A 1 177 ? -69.076 -18.591 -21.124 1.00 41.67 171 ASP A O 1
ATOM 2693 N N . LYS A 1 178 ? -68.588 -18.655 -23.322 1.00 44.85 172 LYS A N 1
ATOM 2694 C CA . LYS A 1 178 ? -69.937 -19.021 -23.752 1.00 39.71 172 LYS A CA 1
ATOM 2695 C C . LYS A 1 178 ? -71.014 -18.054 -23.256 1.00 41.32 172 LYS A C 1
ATOM 2696 O O . LYS A 1 178 ? -72.153 -18.458 -23.020 1.00 62.26 172 LYS A O 1
ATOM 2715 N N . LYS A 1 179 ? -70.664 -16.780 -23.106 1.00 40.92 173 LYS A N 1
ATOM 2716 C CA . LYS A 1 179 ? -71.589 -15.809 -22.524 1.00 52.46 173 LYS A CA 1
ATOM 2717 C C . LYS A 1 179 ? -72.624 -15.286 -23.522 1.00 55.79 173 LYS A C 1
ATOM 2718 O O . LYS A 1 179 ? -73.622 -14.685 -23.122 1.00 55.36 173 LYS A O 1
ATOM 2737 N N . LEU A 1 180 ? -72.387 -15.518 -24.810 1.00 57.78 174 LEU A N 1
ATOM 2738 C CA . LEU A 1 180 ? -73.351 -15.162 -25.851 1.00 49.65 174 LEU A CA 1
ATOM 2739 C C . LEU A 1 180 ? -73.976 -16.414 -26.461 1.00 42.99 174 LEU A C 1
ATOM 2740 O O . LEU A 1 180 ? -75.136 -16.400 -26.874 1.00 62.11 174 LEU A O 1
ATOM 2756 N N . THR A 1 181 ? -73.201 -17.493 -26.519 1.00 80.69 175 THR A N 1
ATOM 2757 C CA . THR A 1 181 ? -73.668 -18.739 -27.116 1.00 83.70 175 THR A CA 1
ATOM 2758 C C . THR A 1 181 ? -73.115 -19.953 -26.386 1.00 53.32 175 THR A C 1
ATOM 2759 O O . THR A 1 181 ? -71.965 -19.956 -25.949 1.00 50.13 175 THR A O 1
ATOM 2770 N N . LYS A 1 182 ? -73.941 -20.986 -26.265 1.00 48.71 176 LYS A N 1
ATOM 2771 C CA . LYS A 1 182 ? -73.512 -22.250 -25.681 1.00 59.01 176 LYS A CA 1
ATOM 2772 C C . LYS A 1 182 ? -72.574 -22.998 -26.630 1.00 49.87 176 LYS A C 1
ATOM 2773 O O . LYS A 1 182 ? -71.941 -23.978 -26.244 1.00 49.33 176 LYS A O 1
ATOM 2792 N N . TYR A 1 183 ? -72.482 -22.518 -27.868 1.00 53.92 177 TYR A N 1
ATOM 2793 C CA . TYR A 1 183 ? -71.746 -23.209 -28.923 1.00 46.44 177 TYR A CA 1
ATOM 2794 C C . TYR A 1 183 ? -70.308 -22.710 -29.083 1.00 46.95 177 TYR A C 1
ATOM 2795 O O . TYR A 1 183 ? -69.449 -23.442 -29.579 1.00 49.53 177 TYR A O 1
ATOM 2813 N N . ALA A 1 184 ? -70.045 -21.472 -28.672 1.00 48.65 178 ALA A N 1
ATOM 2814 C CA . ALA A 1 184 ? -68.768 -20.831 -28.984 1.00 58.47 178 ALA A CA 1
ATOM 2815 C C . ALA A 1 184 ? -68.299 -19.836 -27.927 1.00 47.51 178 ALA A C 1
ATOM 2816 O O . ALA A 1 184 ? -69.101 -19.258 -27.193 1.00 49.30 178 ALA A O 1
ATOM 2823 N N . SER A 1 185 ? -66.982 -19.644 -27.875 1.00 41.47 179 SER A N 1
ATOM 2824 C CA . SER A 1 185 ? -66.361 -18.627 -27.030 1.00 47.47 179 SER A CA 1
ATOM 2825 C C . SER A 1 185 ? -65.514 -17.664 -27.870 1.00 46.66 179 SER A C 1
ATOM 2826 O O . SER A 1 185 ? -64.923 -16.719 -27.343 1.00 35.45 179 SER A O 1
ATOM 2834 N N . PHE A 1 186 ? -65.448 -17.924 -29.174 1.00 40.92 180 PHE A N 1
ATOM 2835 C CA . PHE A 1 186 ? -64.808 -17.018 -30.127 1.00 45.44 180 PHE A CA 1
ATOM 2836 C C . PHE A 1 186 ? -63.332 -16.746 -29.830 1.00 48.77 180 PHE A C 1
ATOM 2837 O O . PHE A 1 186 ? -62.809 -15.695 -30.203 1.00 45.73 180 PHE A O 1
ATOM 2854 N N . ASN A 1 187 ? -62.661 -17.684 -29.170 1.00 30.78 181 ASN A N 1
ATOM 2855 C CA . ASN A 1 187 ? -61.260 -17.496 -28.791 1.00 48.28 181 ASN A CA 1
ATOM 2856 C C . ASN A 1 187 ? -60.359 -17.160 -29.975 1.00 37.38 181 ASN A C 1
ATOM 2857 O O . ASN A 1 187 ? -59.507 -16.274 -29.888 1.00 30.98 181 ASN A O 1
ATOM 2868 N N . TYR A 1 188 ? -60.548 -17.868 -31.083 1.00 34.90 182 TYR A N 1
ATOM 2869 C CA . TYR A 1 188 ? -59.636 -17.756 -32.217 1.00 31.64 182 TYR A CA 1
ATOM 2870 C C . TYR A 1 188 ? -59.823 -16.474 -33.029 1.00 41.48 182 TYR A C 1
ATOM 2871 O O . TYR A 1 188 ? -59.090 -16.236 -33.990 1.00 36.09 182 TYR A O 1
ATOM 2889 N N . LEU A 1 189 ? -60.782 -15.641 -32.643 1.00 38.38 183 LEU A N 1
ATOM 2890 C CA . LEU A 1 189 ? -60.869 -14.306 -33.221 1.00 41.82 183 LEU A CA 1
ATOM 2891 C C . LEU A 1 189 ? -59.675 -13.478 -32.750 1.00 49.78 183 LEU A C 1
ATOM 2892 O O . LEU A 1 189 ? -59.352 -12.446 -33.339 1.00 38.07 183 LEU A O 1
ATOM 2908 N N . ALA A 1 190 ? -59.020 -13.939 -31.687 1.00 36.53 184 ALA A N 1
ATOM 2909 C CA . ALA A 1 190 ? -57.811 -13.293 -31.189 1.00 44.07 184 ALA A CA 1
ATOM 2910 C C . ALA A 1 190 ? -56.684 -13.387 -32.216 1.00 30.13 184 ALA A C 1
ATOM 2911 O O . ALA A 1 190 ? -55.921 -12.439 -32.404 1.00 29.89 184 ALA A O 1
ATOM 2918 N N . PHE A 1 191 ? -56.580 -14.538 -32.874 1.00 34.94 185 PHE A N 1
ATOM 2919 C CA . PHE A 1 191 ? -55.589 -14.731 -33.926 1.00 36.83 185 PHE A CA 1
ATOM 2920 C C . PHE A 1 191 ? -55.996 -13.972 -35.184 1.00 32.72 185 PHE A C 1
ATOM 2921 O O . PHE A 1 191 ? -55.144 -13.486 -35.927 1.00 29.40 185 PHE A O 1
ATOM 2938 N N . PHE A 1 192 ? -57.299 -13.873 -35.423 1.00 30.69 186 PHE A N 1
ATOM 2939 C CA . PHE A 1 192 ? -57.801 -13.081 -36.535 1.00 35.54 186 PHE A CA 1
ATOM 2940 C C . PHE A 1 192 ? -57.394 -11.620 -36.360 1.00 38.69 186 PHE A C 1
ATOM 2941 O O . PHE A 1 192 ? -56.879 -10.995 -37.287 1.00 31.18 186 PHE A O 1
ATOM 2958 N N . PHE A 1 193 ? -57.617 -11.088 -35.163 1.00 34.86 187 PHE A N 1
ATOM 2959 C CA . PHE A 1 193 ? -57.224 -9.720 -34.845 1.00 40.89 187 PHE A CA 1
ATOM 2960 C C . PHE A 1 193 ? -55.712 -9.537 -34.953 1.00 47.98 187 PHE A C 1
ATOM 2961 O O . PHE A 1 193 ? -55.235 -8.509 -35.436 1.00 33.11 187 PHE A O 1
ATOM 2978 N N . ALA A 1 194 ? -54.964 -10.536 -34.498 1.00 37.17 188 ALA A N 1
ATOM 2979 C CA . ALA A 1 194 ? -53.506 -10.473 -34.521 1.00 42.17 188 ALA A CA 1
ATOM 2980 C C . ALA A 1 194 ? -52.972 -10.366 -35.947 1.00 43.07 188 ALA A C 1
ATOM 2981 O O . ALA A 1 194 ? -52.123 -9.525 -36.239 1.00 39.27 188 ALA A O 1
ATOM 2988 N N . ASP A 1 195 ? -53.476 -11.217 -36.834 1.00 40.20 189 ASP A N 1
ATOM 2989 C CA . ASP A 1 195 ? -52.968 -11.278 -38.200 1.00 34.10 189 ASP A CA 1
ATOM 2990 C C . ASP A 1 195 ? -53.438 -10.107 -39.061 1.00 48.03 189 ASP A C 1
ATOM 2991 O O . ASP A 1 195 ? -52.728 -9.685 -39.973 1.00 42.51 189 ASP A O 1
ATOM 3000 N N . ILE A 1 196 ? -54.627 -9.580 -38.784 1.00 36.84 190 ILE A N 1
ATOM 3001 C CA . ILE A 1 196 ? -55.136 -8.471 -39.581 1.00 35.24 190 ILE A CA 1
ATOM 3002 C C . ILE A 1 196 ? -54.483 -7.159 -39.150 1.00 39.45 190 ILE A C 1
ATOM 3003 O O . ILE A 1 196 ? -54.276 -6.266 -39.970 1.00 39.40 190 ILE A O 1
ATOM 3019 N N . SER A 1 197 ? -54.131 -7.055 -37.871 1.00 35.21 191 SER A N 1
ATOM 3020 C CA . SER A 1 197 ? -53.502 -5.842 -37.352 1.00 41.89 191 SER A CA 1
ATOM 3021 C C . SER A 1 197 ? -52.080 -5.652 -37.891 1.00 37.48 191 SER A C 1
ATOM 3022 O O . SER A 1 197 ? -51.487 -4.586 -37.719 1.00 37.47 191 SER A O 1
ATOM 3030 N N . ARG A 1 198 ? -51.536 -6.678 -38.540 1.00 33.95 192 ARG A N 1
ATOM 3031 C CA . ARG A 1 198 ? -50.226 -6.568 -39.181 1.00 35.13 192 ARG A CA 1
ATOM 3032 C C . ARG A 1 198 ? -50.258 -5.580 -40.343 1.00 34.24 192 ARG A C 1
ATOM 3033 O O . ARG A 1 198 ? -49.278 -4.884 -40.609 1.00 40.73 192 ARG A O 1
ATOM 3054 N N . PHE A 1 199 ? -51.389 -5.534 -41.040 1.00 32.20 193 PHE A N 1
ATOM 3055 C CA . PHE A 1 199 ? -51.546 -4.651 -42.186 1.00 38.89 193 PHE A CA 1
ATOM 3056 C C . PHE A 1 199 ? -51.908 -3.250 -41.715 1.00 37.64 193 PHE A C 1
ATOM 3057 O O . PHE A 1 199 ? -52.595 -3.086 -40.706 1.00 39.71 193 PHE A O 1
ATOM 3074 N N . LYS A 1 200 ? -51.434 -2.248 -42.447 1.00 36.19 194 LYS A N 1
ATOM 3075 C CA . LYS A 1 200 ? -51.674 -0.851 -42.106 1.00 33.68 194 LYS A CA 1
ATOM 3076 C C . LYS A 1 200 ? -53.153 -0.565 -41.863 1.00 43.95 194 LYS A C 1
ATOM 3077 O O . LYS A 1 200 ? -53.520 -0.006 -40.832 1.00 58.23 194 LYS A O 1
ATOM 3096 N N . LEU A 1 201 ? -53.998 -0.959 -42.809 1.00 50.69 195 LEU A N 1
ATOM 3097 C CA . LEU A 1 201 ? -55.428 -0.689 -42.709 1.00 42.87 195 LEU A CA 1
ATOM 3098 C C . LEU A 1 201 ? -56.063 -1.426 -41.530 1.00 49.02 195 LEU A C 1
ATOM 3099 O O . LEU A 1 201 ? -57.008 -0.932 -40.917 1.00 49.19 195 LEU A O 1
ATOM 3115 N N . GLY A 1 202 ? -55.539 -2.604 -41.211 1.00 52.20 196 GLY A N 1
ATOM 3116 C CA . GLY A 1 202 ? -56.011 -3.352 -40.061 1.00 58.12 196 GLY A CA 1
ATOM 3117 C C . GLY A 1 202 ? -55.593 -2.687 -38.764 1.00 52.67 196 GLY A C 1
ATOM 3118 O O . GLY A 1 202 ? -56.381 -2.576 -37.825 1.00 36.50 196 GLY A O 1
ATOM 3122 N N . ARG A 1 203 ? -54.338 -2.251 -38.718 1.00 36.83 197 ARG A N 1
ATOM 3123 C CA A ARG A 1 203 ? -53.805 -1.540 -37.562 0.50 31.30 197 ARG A CA 1
ATOM 3124 C CA B ARG A 1 203 ? -53.810 -1.543 -37.558 0.50 31.10 197 ARG A CA 1
ATOM 3125 C C . ARG A 1 203 ? -54.630 -0.295 -37.252 1.00 41.42 197 ARG A C 1
ATOM 3126 O O . ARG A 1 203 ? -54.868 0.029 -36.089 1.00 44.00 197 ARG A O 1
ATOM 3167 N N . MET A 1 204 ? -55.068 0.397 -38.299 1.00 36.01 198 MET A N 1
ATOM 3168 C CA . MET A 1 204 ? -55.803 1.646 -38.135 1.00 54.98 198 MET A CA 1
ATOM 3169 C C . MET A 1 204 ? -57.174 1.438 -37.508 1.00 51.61 198 MET A C 1
ATOM 3170 O O . MET A 1 204 ? -57.681 2.324 -36.824 1.00 50.72 198 MET A O 1
ATOM 3184 N N . TYR A 1 205 ? -57.780 0.279 -37.740 1.00 41.90 199 TYR A N 1
ATOM 3185 C CA . TYR A 1 205 ? -59.069 -0.010 -37.129 1.00 61.72 199 TYR A CA 1
ATOM 3186 C C . TYR A 1 205 ? -58.935 -0.008 -35.613 1.00 47.46 199 TYR A C 1
ATOM 3187 O O . TYR A 1 205 ? -59.760 0.565 -34.907 1.00 43.53 199 TYR A O 1
ATOM 3205 N N . PHE A 1 206 ? -57.872 -0.633 -35.123 1.00 45.89 200 PHE A N 1
ATOM 3206 C CA . PHE A 1 206 ? -57.714 -0.867 -33.694 1.00 43.35 200 PHE A CA 1
ATOM 3207 C C . PHE A 1 206 ? -57.296 0.371 -32.899 1.00 49.55 200 PHE A C 1
ATOM 3208 O O . PHE A 1 206 ? -57.559 0.443 -31.700 1.00 41.94 200 PHE A O 1
ATOM 3225 N N . ILE A 1 207 ? -56.661 1.342 -33.555 1.00 45.37 201 ILE A N 1
ATOM 3226 C CA . ILE A 1 207 ? -56.153 2.527 -32.858 1.00 45.25 201 ILE A CA 1
ATOM 3227 C C . ILE A 1 207 ? -56.962 3.792 -33.154 1.00 45.90 201 ILE A C 1
ATOM 3228 O O . ILE A 1 207 ? -56.598 4.882 -32.710 1.00 43.08 201 ILE A O 1
ATOM 3244 N N . GLU A 1 208 ? -58.050 3.645 -33.905 1.00 47.69 202 GLU A N 1
ATOM 3245 C CA . GLU A 1 208 ? -58.950 4.763 -34.185 1.00 49.83 202 GLU A CA 1
ATOM 3246 C C . GLU A 1 208 ? -60.324 4.511 -33.575 1.00 55.81 202 GLU A C 1
ATOM 3247 O O . GLU A 1 208 ? -60.817 3.384 -33.576 1.00 49.09 202 GLU A O 1
ATOM 3259 N N . GLU A 1 209 ? -60.934 5.571 -33.055 1.00 41.27 203 GLU A N 1
ATOM 3260 C CA . GLU A 1 209 ? -62.269 5.483 -32.482 1.00 61.22 203 GLU A CA 1
ATOM 3261 C C . GLU A 1 209 ? -63.287 5.110 -33.556 1.00 55.71 203 GLU A C 1
ATOM 3262 O O . GLU A 1 209 ? -63.305 5.704 -34.635 1.00 52.16 203 GLU A O 1
ATOM 3274 N N . GLN A 1 210 ? -64.125 4.122 -33.256 1.00 45.31 204 GLN A N 1
ATOM 3275 C CA . GLN A 1 210 ? -65.171 3.691 -34.177 1.00 43.07 204 GLN A CA 1
ATOM 3276 C C . GLN A 1 210 ? -66.499 4.342 -33.797 1.00 47.84 204 GLN A C 1
ATOM 3277 O O . GLN A 1 210 ? -66.710 4.716 -32.644 1.00 55.76 204 GLN A O 1
ATOM 3291 N N . GLU A 1 211 ? -67.390 4.472 -34.775 1.00 70.26 205 GLU A N 1
ATOM 3292 C CA . GLU A 1 211 ? -68.604 5.270 -34.617 1.00 69.66 205 GLU A CA 1
ATOM 3293 C C . GLU A 1 211 ? -69.691 4.615 -33.768 1.00 53.32 205 GLU A C 1
ATOM 3294 O O . GLU A 1 211 ? -70.385 5.298 -33.016 1.00 54.20 205 GLU A O 1
ATOM 3306 N N . TYR A 1 212 ? -69.845 3.300 -33.887 1.00 48.08 206 TYR A N 1
ATOM 3307 C CA . TYR A 1 212 ? -71.005 2.621 -33.314 1.00 60.12 206 TYR A CA 1
ATOM 3308 C C . TYR A 1 212 ? -71.026 2.616 -31.783 1.00 76.57 206 TYR A C 1
ATOM 3309 O O . TYR A 1 212 ? -72.092 2.481 -31.182 1.00 59.77 206 TYR A O 1
ATOM 3327 N N . ASP A 1 213 ? -69.861 2.762 -31.155 1.00 47.71 207 ASP A N 1
ATOM 3328 C CA . ASP A 1 213 ? -69.782 2.791 -29.695 1.00 64.63 207 ASP A CA 1
ATOM 3329 C C . ASP A 1 213 ? -68.872 3.910 -29.186 1.00 51.81 207 ASP A C 1
ATOM 3330 O O . ASP A 1 213 ? -68.797 4.158 -27.984 1.00 57.58 207 ASP A O 1
ATOM 3339 N N . GLY A 1 214 ? -68.190 4.591 -30.102 1.00 52.66 208 GLY A N 1
ATOM 3340 C CA . GLY A 1 214 ? -67.336 5.707 -29.737 1.00 48.35 208 GLY A CA 1
ATOM 3341 C C . GLY A 1 214 ? -66.119 5.283 -28.931 1.00 46.42 208 GLY A C 1
ATOM 3342 O O . GLY A 1 214 ? -65.662 6.017 -28.054 1.00 46.98 208 GLY A O 1
ATOM 3346 N N . VAL A 1 215 ? -65.593 4.100 -29.237 1.00 44.26 209 VAL A N 1
ATOM 3347 C CA . VAL A 1 215 ? -64.469 3.535 -28.499 1.00 42.45 209 VAL A CA 1
ATOM 3348 C C . VAL A 1 215 ? -63.339 3.121 -29.438 1.00 68.25 209 VAL A C 1
ATOM 3349 O O . VAL A 1 215 ? -63.577 2.652 -30.552 1.00 40.23 209 VAL A O 1
ATOM 3362 N N . VAL A 1 216 ? -62.106 3.308 -28.975 1.00 39.67 210 VAL A N 1
ATOM 3363 C CA . VAL A 1 216 ? -60.930 2.821 -29.684 1.00 37.98 210 VAL A CA 1
ATOM 3364 C C . VAL A 1 216 ? -60.815 1.315 -29.436 1.00 40.05 210 VAL A C 1
ATOM 3365 O O . VAL A 1 216 ? -60.592 0.901 -28.301 1.00 45.96 210 VAL A O 1
ATOM 3378 N N . PRO A 1 217 ? -60.970 0.489 -30.492 1.00 59.09 211 PRO A N 1
ATOM 3379 C CA . PRO A 1 217 ? -61.120 -0.962 -30.299 1.00 40.10 211 PRO A CA 1
ATOM 3380 C C . PRO A 1 217 ? -60.037 -1.640 -29.457 1.00 33.09 211 PRO A C 1
ATOM 3381 O O . PRO A 1 217 ? -60.368 -2.549 -28.697 1.00 43.09 211 PRO A O 1
ATOM 3392 N N . ILE A 1 218 ? -58.782 -1.218 -29.578 1.00 34.90 212 ILE A N 1
ATOM 3393 C CA . ILE A 1 218 ? -57.694 -1.899 -28.880 1.00 37.42 212 ILE A CA 1
ATOM 3394 C C . ILE A 1 218 ? -57.919 -1.887 -27.366 1.00 40.48 212 ILE A C 1
ATOM 3395 O O . ILE A 1 218 ? -57.474 -2.789 -26.659 1.00 35.86 212 ILE A O 1
ATOM 3411 N N . SER A 1 219 ? -58.629 -0.876 -26.877 1.00 39.35 213 SER A N 1
ATOM 3412 C CA . SER A 1 219 ? -58.891 -0.754 -25.446 1.00 42.49 213 SER A CA 1
ATOM 3413 C C . SER A 1 219 ? -59.773 -1.890 -24.929 1.00 48.88 213 SER A C 1
ATOM 3414 O O . SER A 1 219 ? -59.667 -2.287 -23.768 1.00 46.71 213 SER A O 1
ATOM 3422 N N . LYS A 1 220 ? -60.638 -2.412 -25.792 1.00 40.69 214 LYS A N 1
ATOM 3423 C CA . LYS A 1 220 ? -61.584 -3.451 -25.394 1.00 36.46 214 LYS A CA 1
ATOM 3424 C C . LYS A 1 220 ? -60.934 -4.835 -25.292 1.00 34.49 214 LYS A C 1
ATOM 3425 O O . LYS A 1 220 ? -61.533 -5.762 -24.748 1.00 41.25 214 LYS A O 1
ATOM 3444 N N . LEU A 1 221 ? -59.712 -4.966 -25.803 1.00 31.74 215 LEU A N 1
ATOM 3445 C CA . LEU A 1 221 ? -58.992 -6.241 -25.780 1.00 37.29 215 LEU A CA 1
ATOM 3446 C C . LEU A 1 221 ? -58.037 -6.361 -24.593 1.00 32.86 215 LEU A C 1
ATOM 3447 O O . LEU A 1 221 ? -57.598 -7.461 -24.251 1.00 29.25 215 LEU A O 1
ATOM 3463 N N . LEU A 1 222 ? -57.711 -5.229 -23.978 1.00 35.97 216 LEU A N 1
ATOM 3464 C CA . LEU A 1 222 ? -56.639 -5.170 -22.987 1.00 41.15 216 LEU A CA 1
ATOM 3465 C C . LEU A 1 222 ? -56.897 -6.063 -21.776 1.00 43.24 216 LEU A C 1
ATOM 3466 O O . LEU A 1 222 ? -55.962 -6.609 -21.189 1.00 45.14 216 LEU A O 1
ATOM 3482 N N . VAL A 1 223 ? -58.164 -6.215 -21.412 1.00 40.38 217 VAL A N 1
ATOM 3483 C CA . VAL A 1 223 ? -58.536 -6.960 -20.215 1.00 52.82 217 VAL A CA 1
ATOM 3484 C C . VAL A 1 223 ? -58.160 -8.442 -20.318 1.00 46.70 217 VAL A C 1
ATOM 3485 O O . VAL A 1 223 ? -58.019 -9.128 -19.303 1.00 47.55 217 VAL A O 1
ATOM 3498 N N . PHE A 1 224 ? -57.976 -8.927 -21.542 1.00 35.06 218 PHE A N 1
ATOM 3499 C CA . PHE A 1 224 ? -57.738 -10.349 -21.769 1.00 39.18 218 PHE A CA 1
ATOM 3500 C C . PHE A 1 224 ? -56.268 -10.746 -21.678 1.00 37.68 218 PHE A C 1
ATOM 3501 O O . PHE A 1 224 ? -55.931 -11.916 -21.855 1.00 36.27 218 PHE A O 1
ATOM 3518 N N . THR A 1 225 ? -55.393 -9.786 -21.400 1.00 36.31 219 THR A N 1
ATOM 3519 C CA . THR A 1 225 ? -53.981 -10.102 -21.207 1.00 37.63 219 THR A CA 1
ATOM 3520 C C . THR A 1 225 ? -53.778 -10.911 -19.930 1.00 39.95 219 THR A C 1
ATOM 3521 O O . THR A 1 225 ? -52.729 -11.523 -19.743 1.00 29.51 219 THR A O 1
ATOM 3532 N N . GLU A 1 226 ? -54.786 -10.907 -19.059 1.00 44.40 220 GLU A N 1
ATOM 3533 C CA . GLU A 1 226 ? -54.718 -11.603 -17.774 1.00 47.29 220 GLU A CA 1
ATOM 3534 C C . GLU A 1 226 ? -55.710 -12.768 -17.679 1.00 49.35 220 GLU A C 1
ATOM 3535 O O . GLU A 1 226 ? -55.969 -13.278 -16.589 1.00 47.53 220 GLU A O 1
ATOM 3547 N N . LYS A 1 227 ? -56.267 -13.188 -18.813 1.00 49.31 221 LYS A N 1
ATOM 3548 C CA . LYS A 1 227 ? -57.187 -14.323 -18.821 1.00 57.03 221 LYS A CA 1
ATOM 3549 C C . LYS A 1 227 ? -56.396 -15.627 -18.882 1.00 49.14 221 LYS A C 1
ATOM 3550 O O . LYS A 1 227 ? -56.109 -16.145 -19.961 1.00 40.57 221 LYS A O 1
ATOM 3569 N N . TYR A 1 228 ? -56.057 -16.156 -17.712 1.00 49.42 222 TYR A N 1
ATOM 3570 C CA . TYR A 1 228 ? -55.114 -17.263 -17.616 1.00 59.90 222 TYR A CA 1
ATOM 3571 C C . TYR A 1 228 ? -55.774 -18.638 -17.720 1.00 46.76 222 TYR A C 1
ATOM 3572 O O . TYR A 1 228 ? -55.183 -19.649 -17.341 1.00 61.34 222 TYR A O 1
ATOM 3590 N N . ASP A 1 229 ? -56.995 -18.669 -18.244 1.00 52.13 223 ASP A N 1
ATOM 3591 C CA . ASP A 1 229 ? -57.637 -19.922 -18.627 1.00 49.85 223 ASP A CA 1
ATOM 3592 C C . ASP A 1 229 ? -57.934 -19.922 -20.129 1.00 52.03 223 ASP A C 1
ATOM 3593 O O . ASP A 1 229 ? -58.733 -20.724 -20.617 1.00 50.31 223 ASP A O 1
ATOM 3602 N N . ALA A 1 230 ? -57.280 -19.017 -20.854 1.00 41.34 224 ALA A N 1
ATOM 3603 C CA . ALA A 1 230 ? -57.456 -18.904 -22.299 1.00 51.96 224 ALA A CA 1
ATOM 3604 C C . ALA A 1 230 ? -56.160 -18.445 -22.960 1.00 51.65 224 ALA A C 1
ATOM 3605 O O . ALA A 1 230 ? -55.999 -17.270 -23.297 1.00 29.93 224 ALA A O 1
ATOM 3612 N N . LYS A 1 231 ? -55.241 -19.388 -23.139 1.00 28.56 225 LYS A N 1
ATOM 3613 C CA . LYS A 1 231 ? -53.929 -19.114 -23.719 1.00 45.52 225 LYS A CA 1
ATOM 3614 C C . LYS A 1 231 ? -54.030 -18.483 -25.106 1.00 47.22 225 LYS A C 1
ATOM 3615 O O . LYS A 1 231 ? -53.277 -17.567 -25.431 1.00 32.42 225 LYS A O 1
ATOM 3634 N N . VAL A 1 232 ? -54.956 -18.984 -25.918 1.00 31.48 226 VAL A N 1
ATOM 3635 C CA . VAL A 1 232 ? -55.173 -18.461 -27.264 1.00 38.20 226 VAL A CA 1
ATOM 3636 C C . VAL A 1 232 ? -55.500 -16.971 -27.226 1.00 40.64 226 VAL A C 1
ATOM 3637 O O . VAL A 1 232 ? -54.952 -16.191 -28.002 1.00 30.42 226 VAL A O 1
ATOM 3650 N N . ARG A 1 233 ? -56.385 -16.579 -26.317 1.00 34.72 227 ARG A N 1
ATOM 3651 C CA . ARG A 1 233 ? -56.786 -15.182 -26.206 1.00 34.40 227 ARG A CA 1
ATOM 3652 C C . ARG A 1 233 ? -55.617 -14.295 -25.790 1.00 35.24 227 ARG A C 1
ATOM 3653 O O . ARG A 1 233 ? -55.440 -13.209 -26.337 1.00 31.10 227 ARG A O 1
ATOM 3674 N N . ARG A 1 234 ? -54.817 -14.758 -24.833 1.00 38.89 228 ARG A N 1
ATOM 3675 C CA . ARG A 1 234 ? -53.663 -13.986 -24.372 1.00 52.73 228 ARG A CA 1
ATOM 3676 C C . ARG A 1 234 ? -52.646 -13.796 -25.493 1.00 31.15 228 ARG A C 1
ATOM 3677 O O . ARG A 1 234 ? -52.136 -12.695 -25.695 1.00 29.05 228 ARG A O 1
ATOM 3698 N N . GLU A 1 235 ? -52.355 -14.872 -26.218 1.00 27.62 229 GLU A N 1
ATOM 3699 C CA . GLU A 1 235 ? -51.394 -14.822 -27.314 1.00 40.11 229 GLU A CA 1
ATOM 3700 C C . GLU A 1 235 ? -51.834 -13.846 -28.400 1.00 48.98 229 GLU A C 1
ATOM 3701 O O . GLU A 1 235 ? -51.076 -12.960 -28.794 1.00 33.66 229 GLU A O 1
ATOM 3713 N N . GLY A 1 236 ? -53.061 -14.014 -28.879 1.00 49.04 230 GLY A N 1
ATOM 3714 C CA . GLY A 1 236 ? -53.578 -13.186 -29.953 1.00 34.09 230 GLY A CA 1
ATOM 3715 C C . GLY A 1 236 ? -53.647 -11.715 -29.587 1.00 25.11 230 GLY A C 1
ATOM 3716 O O . GLY A 1 236 ? -53.256 -10.856 -30.376 1.00 30.19 230 GLY A O 1
ATOM 3720 N N . VAL A 1 237 ? -54.143 -11.424 -28.389 1.00 32.57 231 VAL A N 1
ATOM 3721 C CA . VAL A 1 237 ? -54.264 -10.046 -27.927 1.00 35.06 231 VAL A CA 1
ATOM 3722 C C . VAL A 1 237 ? -52.892 -9.393 -27.777 1.00 44.54 231 VAL A C 1
ATOM 3723 O O . VAL A 1 237 ? -52.721 -8.213 -28.085 1.00 31.56 231 VAL A O 1
ATOM 3736 N N . ALA A 1 238 ? -51.921 -10.161 -27.294 1.00 31.83 232 ALA A N 1
ATOM 3737 C CA . ALA A 1 238 ? -50.569 -9.648 -27.110 1.00 34.05 232 ALA A CA 1
ATOM 3738 C C . ALA A 1 238 ? -49.989 -9.198 -28.447 1.00 29.34 232 ALA A C 1
ATOM 3739 O O . ALA A 1 238 ? -49.400 -8.121 -28.551 1.00 28.72 232 ALA A O 1
ATOM 3746 N N . SER A 1 239 ? -50.172 -10.026 -29.470 1.00 30.34 233 SER A N 1
ATOM 3747 C CA . SER A 1 239 ? -49.684 -9.712 -30.808 1.00 26.52 233 SER A CA 1
ATOM 3748 C C . SER A 1 239 ? -50.432 -8.526 -31.409 1.00 35.50 233 SER A C 1
ATOM 3749 O O . SER A 1 239 ? -49.859 -7.730 -32.152 1.00 32.25 233 SER A O 1
ATOM 3757 N N . THR A 1 240 ? -51.717 -8.415 -31.089 1.00 29.88 234 THR A N 1
ATOM 3758 C CA . THR A 1 240 ? -52.540 -7.335 -31.625 1.00 35.18 234 THR A CA 1
ATOM 3759 C C . THR A 1 240 ? -52.084 -5.995 -31.061 1.00 28.92 234 THR A C 1
ATOM 3760 O O . THR A 1 240 ? -52.001 -5.003 -31.784 1.00 33.97 234 THR A O 1
ATOM 3771 N N . ILE A 1 241 ? -51.792 -5.975 -29.765 1.00 37.27 235 ILE A N 1
ATOM 3772 C CA . ILE A 1 241 ? -51.257 -4.784 -29.120 1.00 36.82 235 ILE A CA 1
ATOM 3773 C C . ILE A 1 241 ? -49.939 -4.379 -29.772 1.00 33.15 235 ILE A C 1
ATOM 3774 O O . ILE A 1 241 ? -49.740 -3.216 -30.117 1.00 35.85 235 ILE A O 1
ATOM 3790 N N . LYS A 1 242 ? -49.042 -5.347 -29.937 1.00 29.42 236 LYS A N 1
ATOM 3791 C CA . LYS A 1 242 ? -47.733 -5.084 -30.521 1.00 36.70 236 LYS A CA 1
ATOM 3792 C C . LYS A 1 242 ? -47.864 -4.506 -31.924 1.00 54.09 236 LYS A C 1
ATOM 3793 O O . LYS A 1 242 ? -47.222 -3.508 -32.251 1.00 31.45 236 LYS A O 1
ATOM 3812 N N . ASN A 1 243 ? -48.698 -5.134 -32.749 1.00 42.09 237 ASN A N 1
ATOM 3813 C CA . ASN A 1 243 ? -48.913 -4.668 -34.114 1.00 38.60 237 ASN A CA 1
ATOM 3814 C C . ASN A 1 243 ? -49.528 -3.275 -34.137 1.00 30.30 237 ASN A C 1
ATOM 3815 O O . ASN A 1 243 ? -49.212 -2.465 -35.005 1.00 43.01 237 ASN A O 1
ATOM 3826 N N . SER A 1 244 ? -50.401 -3.001 -33.174 1.00 32.41 238 SER A N 1
ATOM 3827 C CA . SER A 1 244 ? -51.098 -1.720 -33.107 1.00 37.33 238 SER A CA 1
ATOM 3828 C C . SER A 1 244 ? -50.150 -0.560 -32.816 1.00 44.25 238 SER A C 1
ATOM 3829 O O . SER A 1 244 ? -50.494 0.601 -33.040 1.00 40.06 238 SER A O 1
ATOM 3837 N N . LEU A 1 245 ? -48.959 -0.880 -32.319 1.00 39.96 239 LEU A N 1
ATOM 3838 C CA . LEU A 1 245 ? -47.990 0.134 -31.917 1.00 47.67 239 LEU A CA 1
ATOM 3839 C C . LEU A 1 245 ? -46.885 0.321 -32.957 1.00 48.16 239 LEU A C 1
ATOM 3840 O O . LEU A 1 245 ? -45.830 0.880 -32.656 1.00 38.95 239 LEU A O 1
ATOM 3856 N N . PHE A 1 246 ? -47.131 -0.138 -34.181 1.00 39.30 240 PHE A N 1
ATOM 3857 C CA . PHE A 1 246 ? -46.119 -0.095 -35.233 1.00 46.72 240 PHE A CA 1
ATOM 3858 C C . PHE A 1 246 ? -45.635 1.329 -35.542 1.00 49.56 240 PHE A C 1
ATOM 3859 O O . PHE A 1 246 ? -44.442 1.549 -35.736 1.00 40.06 240 PHE A O 1
ATOM 3876 N N . ASP A 1 247 ? -46.557 2.288 -35.578 1.00 43.31 241 ASP A N 1
ATOM 3877 C CA . ASP A 1 247 ? -46.224 3.677 -35.896 1.00 45.52 241 ASP A CA 1
ATOM 3878 C C . ASP A 1 247 ? -45.910 4.447 -34.615 1.00 40.37 241 ASP A C 1
ATOM 3879 O O . ASP A 1 247 ? -46.775 4.624 -33.757 1.00 46.29 241 ASP A O 1
ATOM 3888 N N . SER A 1 248 ? -44.665 4.897 -34.491 1.00 40.66 242 SER A N 1
ATOM 3889 C CA . SER A 1 248 ? -44.211 5.596 -33.293 1.00 37.34 242 SER A CA 1
ATOM 3890 C C . SER A 1 248 ? -44.830 6.985 -33.153 1.00 54.55 242 SER A C 1
ATOM 3891 O O . SER A 1 248 ? -44.796 7.579 -32.075 1.00 45.43 242 SER A O 1
ATOM 3899 N N . GLU A 1 249 ? -45.394 7.505 -34.238 1.00 52.82 243 GLU A N 1
ATOM 3900 C CA . GLU A 1 249 ? -46.028 8.818 -34.202 1.00 56.95 243 GLU A CA 1
ATOM 3901 C C . GLU A 1 249 ? -47.375 8.774 -33.481 1.00 52.54 243 GLU A C 1
ATOM 3902 O O . GLU A 1 249 ? -47.938 9.814 -33.139 1.00 46.37 243 GLU A O 1
ATOM 3914 N N . THR A 1 250 ? -47.880 7.568 -33.246 1.00 40.81 244 THR A N 1
ATOM 3915 C CA . THR A 1 250 ? -49.172 7.385 -32.587 1.00 43.56 244 THR A CA 1
ATOM 3916 C C . THR A 1 250 ? -49.013 7.088 -31.098 1.00 38.82 244 THR A C 1
ATOM 3917 O O . THR A 1 250 ? -49.995 7.057 -30.359 1.00 53.35 244 THR A O 1
ATOM 3928 N N . HIS A 1 251 ? -47.775 6.880 -30.663 1.00 47.56 245 HIS A N 1
ATOM 3929 C CA . HIS A 1 251 ? -47.504 6.417 -29.305 1.00 54.43 245 HIS A CA 1
ATOM 3930 C C . HIS A 1 251 ? -47.916 7.411 -28.220 1.00 47.20 245 HIS A C 1
ATOM 3931 O O . HIS A 1 251 ? -48.486 7.014 -27.204 1.00 49.08 245 HIS A O 1
ATOM 3945 N N . GLU A 1 252 ? -47.635 8.695 -28.425 1.00 42.03 246 GLU A N 1
ATOM 3946 C CA . GLU A 1 252 ? -47.944 9.692 -27.404 1.00 53.69 246 GLU A CA 1
ATOM 3947 C C . GLU A 1 252 ? -49.450 9.782 -27.169 1.00 60.55 246 GLU A C 1
ATOM 3948 O O . GLU A 1 252 ? -49.904 9.805 -26.025 1.00 65.10 246 GLU A O 1
ATOM 3960 N N . ARG A 1 253 ? -50.219 9.827 -28.253 1.00 57.48 247 ARG A N 1
ATOM 3961 C CA . ARG A 1 253 ? -51.674 9.857 -28.157 1.00 62.20 247 ARG A CA 1
ATOM 3962 C C . ARG A 1 253 ? -52.203 8.640 -27.402 1.00 55.38 247 ARG A C 1
ATOM 3963 O O . ARG A 1 253 ? -52.986 8.772 -26.462 1.00 52.78 247 ARG A O 1
ATOM 3984 N N . LEU A 1 254 ? -51.764 7.457 -27.820 1.00 37.11 248 LEU A N 1
ATOM 3985 C CA . LEU A 1 254 ? -52.261 6.206 -27.261 1.00 41.62 248 LEU A CA 1
ATOM 3986 C C . LEU A 1 254 ? -51.905 6.051 -25.783 1.00 43.38 248 LEU A C 1
ATOM 3987 O O . LEU A 1 254 ? -52.716 5.571 -24.991 1.00 59.79 248 LEU A O 1
ATOM 4003 N N . LEU A 1 255 ? -50.693 6.456 -25.414 1.00 46.99 249 LEU A N 1
ATOM 4004 C CA . LEU A 1 255 ? -50.238 6.324 -24.033 1.00 45.74 249 LEU A CA 1
ATOM 4005 C C . LEU A 1 255 ? -50.983 7.266 -23.091 1.00 43.68 249 LEU A C 1
ATOM 4006 O O . LEU A 1 255 ? -51.275 6.907 -21.950 1.00 45.34 249 LEU A O 1
ATOM 4022 N N . LYS A 1 256 ? -51.292 8.467 -23.571 1.00 43.58 250 LYS A N 1
ATOM 4023 C CA . LYS A 1 256 ? -51.872 9.502 -22.721 1.00 49.37 250 LYS A CA 1
ATOM 4024 C C . LYS A 1 256 ? -53.396 9.547 -22.795 1.00 57.94 250 LYS A C 1
ATOM 4025 O O . LYS A 1 256 ? -54.028 10.370 -22.133 1.00 55.38 250 LYS A O 1
ATOM 4044 N N . ASP A 1 257 ? -53.985 8.661 -23.592 1.00 50.42 251 ASP A N 1
ATOM 4045 C CA . ASP A 1 257 ? -55.437 8.520 -23.630 1.00 49.63 251 ASP A CA 1
ATOM 4046 C C . ASP A 1 257 ? -55.887 7.700 -22.424 1.00 58.96 251 ASP A C 1
ATOM 4047 O O . ASP A 1 257 ? -55.657 6.493 -22.362 1.00 58.53 251 ASP A O 1
ATOM 4056 N N . GLU A 1 258 ? -56.528 8.365 -21.468 1.00 54.09 252 GLU A N 1
ATOM 4057 C CA . GLU A 1 258 ? -56.921 7.720 -20.220 1.00 72.76 252 GLU A CA 1
ATOM 4058 C C . GLU A 1 258 ? -58.131 6.804 -20.392 1.00 62.14 252 GLU A C 1
ATOM 4059 O O . GLU A 1 258 ? -58.411 5.972 -19.529 1.00 64.78 252 GLU A O 1
ATOM 4071 N N . LYS A 1 259 ? -58.847 6.953 -21.503 1.00 52.44 253 LYS A N 1
ATOM 4072 C CA . LYS A 1 259 ? -59.963 6.065 -21.809 1.00 49.22 253 LYS A CA 1
ATOM 4073 C C . LYS A 1 259 ? -59.448 4.730 -22.339 1.00 54.85 253 LYS A C 1
ATOM 4074 O O . LYS A 1 259 ? -60.085 3.693 -22.155 1.00 76.31 253 LYS A O 1
ATOM 4093 N N . ILE A 1 260 ? -58.293 4.762 -23.000 1.00 41.05 254 ILE A N 1
ATOM 4094 C CA . ILE A 1 260 ? -57.648 3.539 -23.465 1.00 43.22 254 ILE A CA 1
ATOM 4095 C C . ILE A 1 260 ? -56.919 2.867 -22.305 1.00 37.97 254 ILE A C 1
ATOM 4096 O O . ILE A 1 260 ? -57.060 1.662 -22.097 1.00 35.78 254 ILE A O 1
ATOM 4112 N N . ASN A 1 261 ? -56.142 3.651 -21.559 1.00 45.33 255 ASN A N 1
ATOM 4113 C CA . ASN A 1 261 ? -55.392 3.149 -20.408 1.00 46.49 255 ASN A CA 1
ATOM 4114 C C . ASN A 1 261 ? -54.531 1.944 -20.786 1.00 44.32 255 ASN A C 1
ATOM 4115 O O . ASN A 1 261 ? -54.619 0.879 -20.170 1.00 37.93 255 ASN A O 1
ATOM 4126 N N . LEU A 1 262 ? -53.691 2.133 -21.797 1.00 34.99 256 LEU A N 1
ATOM 4127 C CA . LEU A 1 262 ? -52.984 1.033 -22.442 1.00 37.55 256 LEU A CA 1
ATOM 4128 C C . LEU A 1 262 ? -51.926 0.366 -21.564 1.00 45.03 256 LEU A C 1
ATOM 4129 O O . LEU A 1 262 ? -51.901 -0.858 -21.439 1.00 30.43 256 LEU A O 1
ATOM 4145 N N . LEU A 1 263 ? -51.055 1.173 -20.967 1.00 38.25 257 LEU A N 1
ATOM 4146 C CA . LEU A 1 263 ? -49.828 0.662 -20.353 1.00 40.09 257 LEU A CA 1
ATOM 4147 C C . LEU A 1 263 ? -50.032 -0.401 -19.266 1.00 35.53 257 LEU A C 1
ATOM 4148 O O . LEU A 1 263 ? -49.330 -1.410 -19.265 1.00 31.80 257 LEU A O 1
ATOM 4164 N N . PRO A 1 264 ? -50.971 -0.178 -18.327 1.00 40.17 258 PRO A N 1
ATOM 4165 C CA . PRO A 1 264 ? -51.122 -1.159 -17.243 1.00 31.74 258 PRO A CA 1
ATOM 4166 C C . PRO A 1 264 ? -51.399 -2.600 -17.686 1.00 39.93 258 PRO A C 1
ATOM 4167 O O . PRO A 1 264 ? -51.035 -3.527 -16.963 1.00 42.24 258 PRO A O 1
ATOM 4178 N N . TYR A 1 265 ? -52.017 -2.791 -18.846 1.00 36.56 259 TYR A N 1
ATOM 4179 C CA . TYR A 1 265 ? -52.385 -4.134 -19.293 1.00 38.03 259 TYR A CA 1
ATOM 4180 C C . TYR A 1 265 ? -51.262 -4.793 -20.086 1.00 28.61 259 TYR A C 1
ATOM 4181 O O . TYR A 1 265 ? -51.312 -5.989 -20.373 1.00 36.07 259 TYR A O 1
ATOM 4199 N N . ILE A 1 266 ? -50.248 -4.007 -20.429 1.00 35.49 260 ILE A N 1
ATOM 4200 C CA . ILE A 1 266 ? -49.011 -4.542 -20.982 1.00 38.36 260 ILE A CA 1
ATOM 4201 C C . ILE A 1 266 ? -48.090 -4.979 -19.841 1.00 36.24 260 ILE A C 1
ATOM 4202 O O . ILE A 1 266 ? -47.347 -5.951 -19.967 1.00 38.87 260 ILE A O 1
ATOM 4218 N N . LEU A 1 267 ? -48.156 -4.256 -18.726 1.00 39.37 261 LEU A N 1
ATOM 4219 C CA . LEU A 1 267 ? -47.250 -4.475 -17.601 1.00 37.46 261 LEU A CA 1
ATOM 4220 C C . LEU A 1 267 ? -47.699 -5.581 -16.644 1.00 47.07 261 LEU A C 1
ATOM 4221 O O . LEU A 1 267 ? -46.865 -6.276 -16.062 1.00 41.09 261 LEU A O 1
ATOM 4237 N N . LEU A 1 268 ? -49.007 -5.736 -16.466 1.00 32.29 262 LEU A N 1
ATOM 4238 C CA . LEU A 1 268 ? -49.528 -6.702 -15.499 1.00 43.70 262 LEU A CA 1
ATOM 4239 C C . LEU A 1 268 ? -48.998 -8.125 -15.723 1.00 43.95 262 LEU A C 1
ATOM 4240 O O . LEU A 1 268 ? -48.628 -8.798 -14.763 1.00 51.36 262 LEU A O 1
ATOM 4256 N N . PRO A 1 269 ? -48.952 -8.587 -16.985 1.00 41.58 263 PRO A N 1
ATOM 4257 C CA . PRO A 1 269 ? -48.432 -9.937 -17.240 1.00 43.88 263 PRO A CA 1
ATOM 4258 C C . PRO A 1 269 ? -46.971 -10.152 -16.830 1.00 33.14 263 PRO A C 1
ATOM 4259 O O . PRO A 1 269 ? -46.581 -11.305 -16.637 1.00 34.28 263 PRO A O 1
ATOM 4270 N N . ILE A 1 270 ? -46.181 -9.085 -16.712 1.00 37.14 264 ILE A N 1
ATOM 4271 C CA . ILE A 1 270 ? -44.774 -9.222 -16.321 1.00 42.07 264 ILE A CA 1
ATOM 4272 C C . ILE A 1 270 ? -44.544 -8.836 -14.859 1.00 44.92 264 ILE A C 1
ATOM 4273 O O . ILE A 1 270 ? -43.411 -8.856 -14.377 1.00 39.21 264 ILE A O 1
ATOM 4289 N N . ALA A 1 271 ? -45.618 -8.482 -14.161 1.00 46.79 265 ALA A N 1
ATOM 4290 C CA . ALA A 1 271 ? -45.526 -8.100 -12.755 1.00 56.62 265 ALA A CA 1
ATOM 4291 C C . ALA A 1 271 ? -45.790 -9.298 -11.848 1.00 47.61 265 ALA A C 1
ATOM 4292 O O . ALA A 1 271 ? -46.568 -10.189 -12.188 1.00 40.69 265 ALA A O 1
ATOM 4299 N N . SER A 1 272 ? -45.132 -9.308 -10.692 1.00 45.92 266 SER A N 1
ATOM 4300 C CA . SER A 1 272 ? -45.292 -10.383 -9.718 1.00 59.28 266 SER A CA 1
ATOM 4301 C C . SER A 1 272 ? -45.322 -9.840 -8.296 1.00 41.28 266 SER A C 1
ATOM 4302 O O . SER A 1 272 ? -44.681 -8.835 -7.988 1.00 49.62 266 SER A O 1
ATOM 4310 N N . ALA A 1 273 ? -46.070 -10.519 -7.433 1.00 54.87 267 ALA A N 1
ATOM 4311 C CA . ALA A 1 273 ? -46.145 -10.156 -6.025 1.00 51.75 267 ALA A CA 1
ATOM 4312 C C . ALA A 1 273 ? -44.989 -10.774 -5.244 1.00 62.62 267 ALA A C 1
ATOM 4313 O O . ALA A 1 273 ? -44.357 -10.110 -4.428 1.00 97.16 267 ALA A O 1
ATOM 4320 N N . LYS A 1 274 ? -44.709 -12.044 -5.510 1.00 52.56 268 LYS A N 1
ATOM 4321 C CA . LYS A 1 274 ? -43.738 -12.801 -4.724 1.00 67.02 268 LYS A CA 1
ATOM 4322 C C . LYS A 1 274 ? -42.283 -12.395 -4.967 1.00 69.07 268 LYS A C 1
ATOM 4323 O O . LYS A 1 274 ? -41.536 -12.141 -4.023 1.00 89.38 268 LYS A O 1
ATOM 4342 N N . ASP A 1 275 ? -41.885 -12.338 -6.232 1.00 67.15 269 ASP A N 1
ATOM 4343 C CA . ASP A 1 275 ? -40.471 -12.262 -6.592 1.00 85.39 269 ASP A CA 1
ATOM 4344 C C . ASP A 1 275 ? -39.851 -10.864 -6.506 1.00 88.05 269 ASP A C 1
ATOM 4345 O O . ASP A 1 275 ? -38.687 -10.722 -6.131 1.00 69.93 269 ASP A O 1
ATOM 4354 N N . SER A 1 276 ? -40.625 -9.839 -6.846 1.00 92.33 270 SER A N 1
ATOM 4355 C CA . SER A 1 276 ? -40.068 -8.515 -7.122 1.00 75.73 270 SER A CA 1
ATOM 4356 C C . SER A 1 276 ? -39.651 -7.721 -5.885 1.00 64.00 270 SER A C 1
ATOM 4357 O O . SER A 1 276 ? -40.392 -7.625 -4.906 1.00 56.31 270 SER A O 1
ATOM 4365 N N . GLU A 1 277 ? -38.448 -7.155 -5.959 1.00 49.09 271 GLU A N 1
ATOM 4366 C CA . GLU A 1 277 ? -37.951 -6.190 -4.984 1.00 57.18 271 GLU A CA 1
ATOM 4367 C C . GLU A 1 277 ? -37.974 -4.799 -5.606 1.00 54.56 271 GLU A C 1
ATOM 4368 O O . GLU A 1 277 ? -37.121 -4.471 -6.432 1.00 44.36 271 GLU A O 1
ATOM 4380 N N . ILE A 1 278 ? -38.954 -3.989 -5.217 1.00 39.07 272 ILE A N 1
ATOM 4381 C CA . ILE A 1 278 ? -39.103 -2.644 -5.764 1.00 43.55 272 ILE A CA 1
ATOM 4382 C C . ILE A 1 278 ? -39.285 -1.632 -4.636 1.00 37.78 272 ILE A C 1
ATOM 4383 O O . ILE A 1 278 ? -40.121 -1.814 -3.752 1.00 56.63 272 ILE A O 1
ATOM 4399 N N . ASP A 1 279 ? -38.489 -0.567 -4.679 1.00 49.82 273 ASP A N 1
ATOM 4400 C CA . ASP A 1 279 ? -38.512 0.465 -3.648 1.00 49.97 273 ASP A CA 1
ATOM 4401 C C . ASP A 1 279 ? -39.879 1.124 -3.530 1.00 60.76 273 ASP A C 1
ATOM 4402 O O . ASP A 1 279 ? -40.664 1.132 -4.479 1.00 55.51 273 ASP A O 1
ATOM 4411 N N . GLU A 1 280 ? -40.149 1.678 -2.353 1.00 51.77 274 GLU A N 1
ATOM 4412 C CA . GLU A 1 280 ? -41.414 2.343 -2.078 1.00 60.86 274 GLU A CA 1
ATOM 4413 C C . GLU A 1 280 ? -41.645 3.514 -3.027 1.00 51.73 274 GLU A C 1
ATOM 4414 O O . GLU A 1 280 ? -42.760 3.716 -3.512 1.00 56.04 274 GLU A O 1
ATOM 4426 N N . GLU A 1 281 ? -40.593 4.282 -3.296 1.00 60.29 275 GLU A N 1
ATOM 4427 C CA . GLU A 1 281 ? -40.719 5.453 -4.157 1.00 67.00 275 GLU A CA 1
ATOM 4428 C C . GLU A 1 281 ? -41.023 5.047 -5.596 1.00 75.29 275 GLU A C 1
ATOM 4429 O O . GLU A 1 281 ? -41.742 5.751 -6.305 1.00 63.54 275 GLU A O 1
ATOM 4441 N N . ASP A 1 282 ? -40.478 3.912 -6.023 1.00 51.11 276 ASP A N 1
ATOM 4442 C CA . ASP A 1 282 ? -40.748 3.391 -7.359 1.00 39.59 276 ASP A CA 1
ATOM 4443 C C . ASP A 1 282 ? -42.163 2.828 -7.446 1.00 37.81 276 ASP A C 1
ATOM 4444 O O . ASP A 1 282 ? -42.838 2.986 -8.461 1.00 44.24 276 ASP A O 1
ATOM 4453 N N . MET A 1 283 ? -42.606 2.172 -6.377 1.00 49.91 277 MET A N 1
ATOM 4454 C CA . MET A 1 283 ? -43.933 1.565 -6.346 1.00 72.32 277 MET A CA 1
ATOM 4455 C C . MET A 1 283 ? -45.036 2.616 -6.378 1.00 62.98 277 MET A C 1
ATOM 4456 O O . MET A 1 283 ? -46.126 2.364 -6.890 1.00 72.18 277 MET A O 1
ATOM 4470 N N . PHE A 1 284 ? -44.750 3.793 -5.832 1.00 60.90 278 PHE A N 1
ATOM 4471 C CA . PHE A 1 284 ? -45.723 4.879 -5.809 1.00 57.66 278 PHE A CA 1
ATOM 4472 C C . PHE A 1 284 ? -46.016 5.388 -7.218 1.00 51.46 278 PHE A C 1
ATOM 4473 O O . PHE A 1 284 ? -47.093 5.922 -7.482 1.00 46.80 278 PHE A O 1
ATOM 4490 N N . ASN A 1 285 ? -45.053 5.212 -8.118 1.00 55.24 279 ASN A N 1
ATOM 4491 C CA . ASN A 1 285 ? -45.164 5.733 -9.476 1.00 58.53 279 ASN A CA 1
ATOM 4492 C C . ASN A 1 285 ? -45.755 4.730 -10.463 1.00 55.39 279 ASN A C 1
ATOM 4493 O O . ASN A 1 285 ? -46.057 5.082 -11.602 1.00 50.60 279 ASN A O 1
ATOM 4504 N N . LEU A 1 286 ? -45.910 3.482 -10.034 1.00 38.85 280 LEU A N 1
ATOM 4505 C CA . LEU A 1 286 ? -46.569 2.478 -10.863 1.00 36.27 280 LEU A CA 1
ATOM 4506 C C . LEU A 1 286 ? -48.014 2.891 -11.142 1.00 36.77 280 LEU A C 1
ATOM 4507 O O . LEU A 1 286 ? -48.606 3.633 -10.357 1.00 49.90 280 LEU A O 1
ATOM 4523 N N . PRO A 1 287 ? -48.586 2.423 -12.266 1.00 36.94 281 PRO A N 1
ATOM 4524 C CA . PRO A 1 287 ? -50.016 2.658 -12.502 1.00 38.39 281 PRO A CA 1
ATOM 4525 C C . PRO A 1 287 ? -50.861 2.070 -11.376 1.00 43.54 281 PRO A C 1
ATOM 4526 O O . PRO A 1 287 ? -50.420 1.123 -10.727 1.00 37.24 281 PRO A O 1
ATOM 4537 N N . ASP A 1 288 ? -52.048 2.624 -11.151 1.00 47.58 282 ASP A N 1
ATOM 4538 C CA . ASP A 1 288 ? -52.904 2.192 -10.051 1.00 56.59 282 ASP A CA 1
ATOM 4539 C C . ASP A 1 288 ? -53.171 0.689 -10.087 1.00 49.00 282 ASP A C 1
ATOM 4540 O O . ASP A 1 288 ? -53.259 0.039 -9.046 1.00 50.35 282 ASP A O 1
ATOM 4549 N N . GLU A 1 289 ? -53.286 0.144 -11.293 1.00 48.69 283 GLU A N 1
ATOM 4550 C CA . GLU A 1 289 ? -53.600 -1.269 -11.474 1.00 39.83 283 GLU A CA 1
ATOM 4551 C C . GLU A 1 289 ? -52.457 -2.179 -11.018 1.00 55.32 283 GLU A C 1
ATOM 4552 O O . GLU A 1 289 ? -52.654 -3.378 -10.817 1.00 54.04 283 GLU A O 1
ATOM 4564 N N . LEU A 1 290 ? -51.267 -1.605 -10.856 1.00 49.27 284 LEU A N 1
ATOM 4565 C CA . LEU A 1 290 ? -50.076 -2.375 -10.496 1.00 44.01 284 LEU A CA 1
ATOM 4566 C C . LEU A 1 290 ? -49.767 -2.322 -8.998 1.00 49.43 284 LEU A C 1
ATOM 4567 O O . LEU A 1 290 ? -48.838 -2.983 -8.529 1.00 56.09 284 LEU A O 1
ATOM 4583 N N . GLN A 1 291 ? -50.543 -1.541 -8.251 1.00 56.14 285 GLN A N 1
ATOM 4584 C CA . GLN A 1 291 ? -50.304 -1.378 -6.819 1.00 55.78 285 GLN A CA 1
ATOM 4585 C C . GLN A 1 291 ? -51.277 -2.212 -5.994 1.00 53.47 285 GLN A C 1
ATOM 4586 O O . GLN A 1 291 ? -52.410 -2.458 -6.410 1.00 48.19 285 GLN A O 1
ATOM 4600 N N . LEU A 1 292 ? -50.818 -2.639 -4.821 1.00 58.95 286 LEU A N 1
ATOM 4601 C CA . LEU A 1 292 ? -51.604 -3.486 -3.932 1.00 42.84 286 LEU A CA 1
ATOM 4602 C C . LEU A 1 292 ? -52.071 -4.736 -4.667 1.00 64.62 286 LEU A C 1
ATOM 4603 O O . LEU A 1 292 ? -53.247 -5.097 -4.628 1.00 61.26 286 LEU A O 1
ATOM 4619 N N . LEU A 1 293 ? -51.131 -5.385 -5.346 1.00 50.61 287 LEU A N 1
ATOM 4620 C CA . LEU A 1 293 ? -51.411 -6.623 -6.057 1.00 54.29 287 LEU A CA 1
ATOM 4621 C C . LEU A 1 293 ? -51.810 -7.719 -5.081 1.00 65.82 287 LEU A C 1
ATOM 4622 O O . LEU A 1 293 ? -51.380 -7.709 -3.928 1.00 59.38 287 LEU A O 1
ATOM 4638 N N . PRO A 1 294 ? -52.634 -8.673 -5.536 1.00 57.36 288 PRO A N 1
ATOM 4639 C CA . PRO A 1 294 ? -52.972 -9.790 -4.650 1.00 52.95 288 PRO A CA 1
ATOM 4640 C C . PRO A 1 294 ? -51.748 -10.661 -4.395 1.00 52.48 288 PRO A C 1
ATOM 4641 O O . PRO A 1 294 ? -50.821 -10.663 -5.205 1.00 52.13 288 PRO A O 1
ATOM 4652 N N . GLU A 1 295 ? -51.745 -11.384 -3.282 1.00 62.26 289 GLU A N 1
ATOM 4653 C CA . GLU A 1 295 ? -50.563 -12.125 -2.856 1.00 67.47 289 GLU A CA 1
ATOM 4654 C C . GLU A 1 295 ? -50.189 -13.246 -3.826 1.00 59.01 289 GLU A C 1
ATOM 4655 O O . GLU A 1 295 ? -49.026 -13.645 -3.896 1.00 52.12 289 GLU A O 1
ATOM 4667 N N . ASP A 1 296 ? -51.172 -13.741 -4.574 1.00 49.15 290 ASP A N 1
ATOM 4668 C CA . ASP A 1 296 ? -50.956 -14.847 -5.505 1.00 55.41 290 ASP A CA 1
ATOM 4669 C C . ASP A 1 296 ? -50.708 -14.360 -6.935 1.00 52.69 290 ASP A C 1
ATOM 4670 O O . ASP A 1 296 ? -50.680 -15.157 -7.874 1.00 52.61 290 ASP A O 1
ATOM 4679 N N . LYS A 1 297 ? -50.538 -13.052 -7.098 1.00 50.56 291 LYS A N 1
ATOM 4680 C CA . LYS A 1 297 ? -50.303 -12.470 -8.417 1.00 60.96 291 LYS A CA 1
ATOM 4681 C C . LYS A 1 297 ? -48.966 -12.929 -8.990 1.00 48.30 291 LYS A C 1
ATOM 4682 O O . LYS A 1 297 ? -47.911 -12.692 -8.398 1.00 53.10 291 LYS A O 1
ATOM 4701 N N . GLU A 1 298 ? -49.025 -13.591 -10.143 1.00 64.77 292 GLU A N 1
ATOM 4702 C CA . GLU A 1 298 ? -47.830 -14.074 -10.827 1.00 56.10 292 GLU A CA 1
ATOM 4703 C C . GLU A 1 298 ? -47.787 -13.626 -12.282 1.00 49.09 292 GLU A C 1
ATOM 4704 O O . GLU A 1 298 ? -48.784 -13.157 -12.832 1.00 47.21 292 GLU A O 1
ATOM 4716 N N . ARG A 1 299 ? -46.619 -13.781 -12.895 1.00 43.09 293 ARG A N 1
ATOM 4717 C CA . ARG A 1 299 ? -46.416 -13.409 -14.288 1.00 49.20 293 ARG A CA 1
ATOM 4718 C C . ARG A 1 299 ? -47.025 -14.438 -15.229 1.00 47.12 293 ARG A C 1
ATOM 4719 O O . ARG A 1 299 ? -47.282 -15.575 -14.837 1.00 30.65 293 ARG A O 1
ATOM 4740 N N . ASP A 1 300 ? -47.253 -14.035 -16.473 1.00 39.97 294 ASP A N 1
ATOM 4741 C CA . ASP A 1 300 ? -47.690 -14.968 -17.499 1.00 41.64 294 ASP A CA 1
ATOM 4742 C C . ASP A 1 300 ? -46.607 -16.034 -17.664 1.00 34.14 294 ASP A C 1
ATOM 4743 O O . ASP A 1 300 ? -45.459 -15.706 -17.943 1.00 38.25 294 ASP A O 1
ATOM 4752 N N . PRO A 1 301 ? -46.959 -17.315 -17.472 1.00 42.05 295 PRO A N 1
ATOM 4753 C CA . PRO A 1 301 ? -45.896 -18.328 -17.501 1.00 40.50 295 PRO A CA 1
ATOM 4754 C C . PRO A 1 301 ? -45.306 -18.598 -18.889 1.00 28.94 295 PRO A C 1
ATOM 4755 O O . PRO A 1 301 ? -44.199 -19.127 -18.972 1.00 52.26 295 PRO A O 1
ATOM 4766 N N . ILE A 1 302 ? -46.015 -18.236 -19.953 1.00 41.48 296 ILE A N 1
ATOM 4767 C CA . ILE A 1 302 ? -45.561 -18.553 -21.305 1.00 43.89 296 ILE A CA 1
ATOM 4768 C C . ILE A 1 302 ? -44.570 -17.490 -21.793 1.00 43.09 296 ILE A C 1
ATOM 4769 O O . ILE A 1 302 ? -44.947 -16.331 -21.971 1.00 42.10 296 ILE A O 1
ATOM 4785 N N . PRO A 1 303 ? -43.297 -17.884 -22.015 1.00 43.14 297 PRO A N 1
ATOM 4786 C CA . PRO A 1 303 ? -42.264 -16.904 -22.382 1.00 38.99 297 PRO A CA 1
ATOM 4787 C C . PRO A 1 303 ? -42.577 -16.121 -23.658 1.00 39.19 297 PRO A C 1
ATOM 4788 O O . PRO A 1 303 ? -42.279 -14.927 -23.720 1.00 27.36 297 PRO A O 1
ATOM 4799 N N . ALA A 1 304 ? -43.166 -16.778 -24.654 1.00 36.52 298 ALA A N 1
ATOM 4800 C CA . ALA A 1 304 ? -43.426 -16.138 -25.943 1.00 36.24 298 ALA A CA 1
ATOM 4801 C C . ALA A 1 304 ? -44.403 -14.973 -25.800 1.00 33.83 298 ALA A C 1
ATOM 4802 O O . ALA A 1 304 ? -44.310 -13.979 -26.522 1.00 35.54 298 ALA A O 1
ATOM 4809 N N . ILE A 1 305 ? -45.344 -15.104 -24.872 1.00 26.96 299 ILE A N 1
ATOM 4810 C CA . ILE A 1 305 ? -46.296 -14.036 -24.595 1.00 35.79 299 ILE A CA 1
ATOM 4811 C C . ILE A 1 305 ? -45.599 -12.867 -23.893 1.00 35.93 299 ILE A C 1
ATOM 4812 O O . ILE A 1 305 ? -45.824 -11.706 -24.235 1.00 28.27 299 ILE A O 1
ATOM 4828 N N . ILE A 1 306 ? -44.761 -13.176 -22.908 1.00 40.36 300 ILE A N 1
ATOM 4829 C CA . ILE A 1 306 ? -44.018 -12.144 -22.190 1.00 34.77 300 ILE A CA 1
ATOM 4830 C C . ILE A 1 306 ? -43.121 -11.369 -23.150 1.00 37.26 300 ILE A C 1
ATOM 4831 O O . ILE A 1 306 ? -43.068 -10.139 -23.110 1.00 32.90 300 ILE A O 1
ATOM 4847 N N . CYS A 1 307 ? -42.421 -12.095 -24.014 1.00 40.67 301 CYS A N 1
ATOM 4848 C CA . CYS A 1 307 ? -41.520 -11.476 -24.976 1.00 46.75 301 CYS A CA 1
ATOM 4849 C C . CYS A 1 307 ? -42.294 -10.527 -25.888 1.00 44.15 301 CYS A C 1
ATOM 4850 O O . CYS A 1 307 ? -41.804 -9.454 -26.242 1.00 37.35 301 CYS A O 1
ATOM 4858 N N . CYS A 1 308 ? -43.511 -10.922 -26.253 1.00 38.32 302 CYS A N 1
ATOM 4859 C CA . CYS A 1 308 ? -44.364 -10.092 -27.099 1.00 38.56 302 CYS A CA 1
ATOM 4860 C C . CYS A 1 308 ? -44.729 -8.796 -26.377 1.00 32.86 302 CYS A C 1
ATOM 4861 O O . CYS A 1 308 ? -44.751 -7.721 -26.979 1.00 31.02 302 CYS A O 1
ATOM 4869 N N . HIS A 1 309 ? -45.007 -8.901 -25.083 1.00 35.34 303 HIS A N 1
ATOM 4870 C CA . HIS A 1 309 ? -45.290 -7.722 -24.275 1.00 28.00 303 HIS A CA 1
ATOM 4871 C C . HIS A 1 309 ? -44.054 -6.829 -24.179 1.00 26.17 303 HIS A C 1
ATOM 4872 O O . HIS A 1 309 ? -44.161 -5.603 -24.184 1.00 26.00 303 HIS A O 1
ATOM 4886 N N . LEU A 1 310 ? -42.880 -7.448 -24.099 1.00 28.61 304 LEU A N 1
ATOM 4887 C CA . LEU A 1 310 ? -41.630 -6.699 -24.025 1.00 41.72 304 LEU A CA 1
ATOM 4888 C C . LEU A 1 310 ? -41.318 -6.005 -25.347 1.00 37.08 304 LEU A C 1
ATOM 4889 O O . LEU A 1 310 ? -40.761 -4.909 -25.358 1.00 34.39 304 LEU A O 1
ATOM 4905 N N . GLU A 1 311 ? -41.673 -6.646 -26.458 1.00 41.45 305 GLU A N 1
ATOM 4906 C CA . GLU A 1 311 ? -41.529 -6.031 -27.776 1.00 43.46 305 GLU A CA 1
ATOM 4907 C C . GLU A 1 311 ? -42.364 -4.758 -27.860 1.00 36.06 305 GLU A C 1
ATOM 4908 O O . GLU A 1 311 ? -41.942 -3.764 -28.455 1.00 37.50 305 GLU A O 1
ATOM 4920 N N . SER A 1 312 ? -43.553 -4.798 -27.266 1.00 26.18 306 SER A N 1
ATOM 4921 C CA . SER A 1 312 ? -44.446 -3.642 -27.243 1.00 44.98 306 SER A CA 1
ATOM 4922 C C . SER A 1 312 ? -43.840 -2.504 -26.431 1.00 35.21 306 SER A C 1
ATOM 4923 O O . SER A 1 312 ? -43.835 -1.353 -26.866 1.00 51.82 306 SER A O 1
ATOM 4931 N N . ILE A 1 313 ? -43.336 -2.834 -25.247 1.00 42.60 307 ILE A N 1
ATOM 4932 C CA . ILE A 1 313 ? -42.657 -1.857 -24.410 1.00 40.84 307 ILE A CA 1
ATOM 4933 C C . ILE A 1 313 ? -41.483 -1.263 -25.178 1.00 34.35 307 ILE A C 1
ATOM 4934 O O . ILE A 1 313 ? -41.282 -0.051 -25.180 1.00 31.01 307 ILE A O 1
ATOM 4950 N N . LEU A 1 314 ? -40.719 -2.127 -25.840 1.00 34.40 308 LEU A N 1
ATOM 4951 C CA . LEU A 1 314 ? -39.562 -1.694 -26.614 1.00 30.86 308 LEU A CA 1
ATOM 4952 C C . LEU A 1 314 ? -39.974 -0.742 -27.735 1.00 32.29 308 LEU A C 1
ATOM 4953 O O . LEU A 1 314 ? -39.272 0.228 -28.018 1.00 36.98 308 LEU A O 1
ATOM 4969 N N . LEU A 1 315 ? -41.110 -1.019 -28.369 1.00 33.69 309 LEU A N 1
ATOM 4970 C CA . LEU A 1 315 ? -41.646 -0.127 -29.392 1.00 33.18 309 LEU A CA 1
ATOM 4971 C C . LEU A 1 315 ? -41.967 1.240 -28.797 1.00 33.80 309 LEU A C 1
ATOM 4972 O O . LEU A 1 315 ? -41.686 2.275 -29.404 1.00 36.68 309 LEU A O 1
ATOM 4988 N N . LEU A 1 316 ? -42.547 1.237 -27.601 1.00 39.63 310 LEU A N 1
ATOM 4989 C CA . LEU A 1 316 ? -42.925 2.473 -26.927 1.00 40.89 310 LEU A CA 1
ATOM 4990 C C . LEU A 1 316 ? -41.704 3.281 -26.478 1.00 48.79 310 LEU A C 1
ATOM 4991 O O . LEU A 1 316 ? -41.836 4.443 -26.092 1.00 44.88 310 LEU A O 1
ATOM 5007 N N . CYS A 1 317 ? -40.523 2.669 -26.535 1.00 41.07 311 CYS A N 1
ATOM 5008 C CA . CYS A 1 317 ? -39.281 3.362 -26.198 1.00 44.09 311 CYS A CA 1
ATOM 5009 C C . CYS A 1 317 ? -38.709 4.127 -27.397 1.00 40.30 311 CYS A C 1
ATOM 5010 O O . CYS A 1 317 ? -37.661 4.764 -27.290 1.00 52.87 311 CYS A O 1
ATOM 5018 N N . THR A 1 318 ? -39.401 4.069 -28.531 1.00 41.16 312 THR A N 1
ATOM 5019 C CA . THR A 1 318 ? -38.881 4.634 -29.776 1.00 33.71 312 THR A CA 1
ATOM 5020 C C . THR A 1 318 ? -38.742 6.157 -29.712 1.00 41.30 312 THR A C 1
ATOM 5021 O O . THR A 1 318 ? -37.765 6.713 -30.214 1.00 45.31 312 THR A O 1
ATOM 5032 N N . THR A 1 319 ? -39.712 6.824 -29.091 1.00 35.32 313 THR A N 1
ATOM 5033 C CA . THR A 1 319 ? -39.702 8.284 -28.984 1.00 44.78 313 THR A CA 1
ATOM 5034 C C . THR A 1 319 ? -39.330 8.737 -27.577 1.00 44.88 313 THR A C 1
ATOM 5035 O O . THR A 1 319 ? -39.497 7.995 -26.609 1.00 46.06 313 THR A O 1
ATOM 5046 N N . HIS A 1 320 ? -38.832 9.965 -27.470 1.00 55.35 314 HIS A N 1
ATOM 5047 C CA . HIS A 1 320 ? -38.461 10.533 -26.179 1.00 55.22 314 HIS A CA 1
ATOM 5048 C C . HIS A 1 320 ? -39.675 10.665 -25.266 1.00 45.95 314 HIS A C 1
ATOM 5049 O O . HIS A 1 320 ? -39.606 10.352 -24.076 1.00 47.46 314 HIS A O 1
ATOM 5063 N N . ALA A 1 321 ? -40.781 11.141 -25.831 1.00 46.01 315 ALA A N 1
ATOM 5064 C CA . ALA A 1 321 ? -42.026 11.291 -25.085 1.00 55.71 315 ALA A CA 1
ATOM 5065 C C . ALA A 1 321 ? -42.477 9.948 -24.529 1.00 47.41 315 ALA A C 1
ATOM 5066 O O . ALA A 1 321 ? -42.957 9.860 -23.400 1.00 50.55 315 ALA A O 1
ATOM 5073 N N . GLY A 1 322 ? -42.319 8.905 -25.334 1.00 36.41 316 GLY A N 1
ATOM 5074 C CA . GLY A 1 322 ? -42.652 7.559 -24.911 1.00 40.87 316 GLY A CA 1
ATOM 5075 C C . GLY A 1 322 ? -41.773 7.107 -23.762 1.00 45.27 316 GLY A C 1
ATOM 5076 O O . GLY A 1 322 ? -42.267 6.605 -22.754 1.00 49.23 316 GLY A O 1
ATOM 5080 N N . ARG A 1 323 ? -40.466 7.294 -23.911 1.00 62.32 317 ARG A N 1
ATOM 5081 C CA . ARG A 1 323 ? -39.512 6.884 -22.887 1.00 51.92 317 ARG A CA 1
ATOM 5082 C C . ARG A 1 323 ? -39.736 7.637 -21.580 1.00 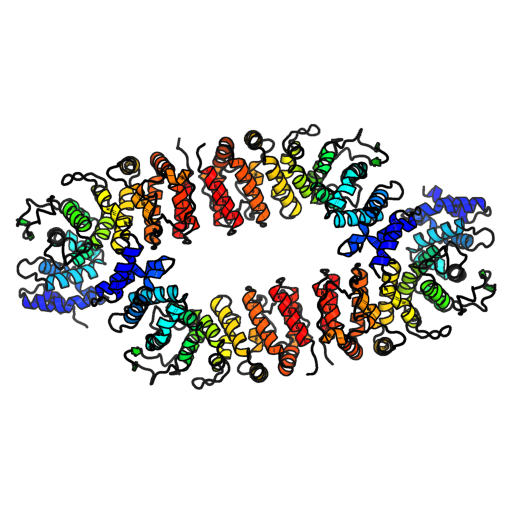40.11 317 ARG A C 1
ATOM 5083 O O . ARG A 1 323 ? -39.606 7.062 -20.499 1.00 50.62 317 ARG A O 1
ATOM 5104 N N . GLU A 1 324 ? -40.067 8.920 -21.679 1.00 46.39 318 GLU A N 1
ATOM 5105 C CA . GLU A 1 324 ? -40.383 9.716 -20.498 1.00 45.57 318 GLU A CA 1
ATOM 5106 C C . GLU A 1 324 ? -41.587 9.132 -19.772 1.00 52.59 318 GLU A C 1
ATOM 5107 O O . GLU A 1 324 ? -41.586 9.003 -18.548 1.00 46.06 318 GLU A O 1
ATOM 5119 N N . TYR A 1 325 ? -42.611 8.772 -20.539 1.00 38.30 319 TYR A N 1
ATOM 5120 C CA . TYR A 1 325 ? -43.839 8.233 -19.972 1.00 49.66 319 TYR A CA 1
ATOM 5121 C C . TYR A 1 325 ? -43.587 6.898 -19.277 1.00 42.13 319 TYR A C 1
ATOM 5122 O O . TYR A 1 325 ? -44.106 6.652 -18.190 1.00 41.96 319 TYR A O 1
ATOM 5140 N N . LEU A 1 326 ? -42.791 6.040 -19.908 1.00 43.79 320 LEU A N 1
ATOM 5141 C CA . LEU A 1 326 ? -42.480 4.732 -19.339 1.00 32.64 320 LEU A CA 1
ATOM 5142 C C . LEU A 1 326 ? -41.642 4.868 -18.067 1.00 36.01 320 LEU A C 1
ATOM 5143 O O . LEU A 1 326 ? -41.872 4.160 -17.086 1.00 38.74 320 LEU A O 1
ATOM 5159 N N . ARG A 1 327 ? -40.674 5.778 -18.086 1.00 33.76 321 ARG A N 1
ATOM 5160 C CA . ARG A 1 327 ? -39.809 5.988 -16.929 1.00 34.25 321 ARG A CA 1
ATOM 5161 C C . ARG A 1 327 ? -40.602 6.509 -15.734 1.00 35.09 321 ARG A C 1
ATOM 5162 O O . ARG A 1 327 ? -40.364 6.101 -14.598 1.00 46.73 321 ARG A O 1
ATOM 5183 N N . ASP A 1 328 ? -41.548 7.403 -15.998 1.00 38.86 322 ASP A N 1
ATOM 5184 C CA . ASP A 1 328 ? -42.372 7.982 -14.943 1.00 48.00 322 ASP A CA 1
ATOM 5185 C C . ASP A 1 328 ? -43.327 6.960 -14.331 1.00 57.31 322 ASP A C 1
ATOM 5186 O O . ASP A 1 328 ? -43.852 7.178 -13.241 1.00 55.89 322 ASP A O 1
ATOM 5195 N N . LYS A 1 329 ? -43.553 5.852 -15.033 1.00 40.24 323 LYS A N 1
ATOM 5196 C CA . LYS A 1 329 ? -44.482 4.824 -14.568 1.00 48.51 323 LYS A CA 1
ATOM 5197 C C . LYS A 1 329 ? -43.747 3.613 -13.996 1.00 46.28 323 LYS A C 1
ATOM 5198 O O . LYS A 1 329 ? -44.335 2.543 -13.828 1.00 51.40 323 LYS A O 1
ATOM 5217 N N . SER A 1 330 ? -42.465 3.795 -13.693 1.00 46.17 324 SER A N 1
ATOM 5218 C CA . SER A 1 330 ? -41.650 2.751 -13.077 1.00 46.38 324 SER A CA 1
ATOM 5219 C C . SER A 1 330 ? -41.621 1.479 -13.919 1.00 37.70 324 SER A C 1
ATOM 5220 O O . SER A 1 330 ? -41.724 0.370 -13.393 1.00 37.14 324 SER A O 1
ATOM 5228 N N . VAL A 1 331 ? -41.469 1.644 -15.226 1.00 45.91 325 VAL A N 1
ATOM 5229 C CA . VAL A 1 331 ? -41.336 0.502 -16.119 1.00 33.69 325 VAL A CA 1
ATOM 5230 C C . VAL A 1 331 ? -39.974 -0.162 -15.934 1.00 40.12 325 VAL A C 1
ATOM 5231 O O . VAL A 1 331 ? -39.851 -1.379 -16.066 1.00 42.88 325 VAL A O 1
ATOM 5244 N N . TYR A 1 332 ? -38.952 0.630 -15.623 1.00 34.94 326 TYR A N 1
ATOM 5245 C CA . TYR A 1 332 ? -37.607 0.079 -15.487 1.00 32.50 326 TYR A CA 1
ATOM 5246 C C . TYR A 1 332 ? -37.499 -0.916 -14.323 1.00 32.51 326 TYR A C 1
ATOM 5247 O O . TYR A 1 332 ? -37.022 -2.034 -14.520 1.00 39.84 326 TYR A O 1
ATOM 5265 N N . PRO A 1 333 ? -37.932 -0.520 -13.110 1.00 32.94 327 PRO A N 1
ATOM 5266 C CA . PRO A 1 333 ? -37.921 -1.482 -12.001 1.00 36.36 327 PRO A CA 1
ATOM 5267 C C . PRO A 1 333 ? -38.662 -2.776 -12.333 1.00 35.55 327 PRO A C 1
ATOM 5268 O O . PRO A 1 333 ? -38.202 -3.862 -11.982 1.00 40.85 327 PRO A O 1
ATOM 5279 N N . LEU A 1 334 ? -39.797 -2.646 -13.011 1.00 40.84 328 LEU A N 1
ATOM 5280 C CA . LEU A 1 334 ? -40.604 -3.797 -13.401 1.00 36.81 328 LEU A CA 1
ATOM 5281 C C . LEU A 1 334 ? -39.822 -4.714 -14.339 1.00 31.79 328 LEU A C 1
ATOM 5282 O O . LEU A 1 334 ? -39.818 -5.935 -14.173 1.00 33.98 328 LEU A O 1
ATOM 5298 N N . VAL A 1 335 ? -39.157 -4.113 -15.321 1.00 29.92 329 VAL A N 1
ATOM 5299 C CA . VAL A 1 335 ? -38.346 -4.858 -16.278 1.00 31.57 329 VAL A CA 1
ATOM 5300 C C . VAL A 1 335 ? -37.115 -5.459 -15.600 1.00 30.83 329 VAL A C 1
ATOM 5301 O O . VAL A 1 335 ? -36.702 -6.572 -15.926 1.00 42.34 329 VAL A O 1
ATOM 5314 N N . ARG A 1 336 ? -36.535 -4.718 -14.661 1.00 36.50 330 ARG A N 1
ATOM 5315 C CA . ARG A 1 336 ? -35.365 -5.191 -13.928 1.00 33.57 330 ARG A CA 1
ATOM 5316 C C . ARG A 1 336 ? -35.676 -6.476 -13.170 1.00 41.76 330 ARG A C 1
ATOM 5317 O O . ARG A 1 336 ? -34.926 -7.450 -13.242 1.00 47.66 330 ARG A O 1
ATOM 5338 N N . GLU A 1 337 ? -36.781 -6.468 -12.434 1.00 32.01 331 GLU A N 1
ATOM 5339 C CA . GLU A 1 337 ? -37.152 -7.613 -11.614 1.00 33.45 331 GLU A CA 1
ATOM 5340 C C . GLU A 1 337 ? -37.540 -8.811 -12.474 1.00 32.29 331 GLU A C 1
ATOM 5341 O O . GLU A 1 337 ? -37.325 -9.959 -12.084 1.00 41.28 331 GLU A O 1
ATOM 5353 N N . LEU A 1 338 ? -38.113 -8.543 -13.643 1.00 34.62 332 LEU A N 1
ATOM 5354 C CA . LEU A 1 338 ? -38.386 -9.600 -14.607 1.00 32.81 332 LEU A CA 1
ATOM 5355 C C . LEU A 1 338 ? -37.075 -10.238 -15.047 1.00 41.80 332 LEU A C 1
ATOM 5356 O O . LEU A 1 338 ? -36.967 -11.461 -15.150 1.00 42.64 332 LEU A O 1
ATOM 5372 N N . HIS A 1 339 ? -36.079 -9.397 -15.300 1.00 42.93 333 HIS A N 1
ATOM 5373 C CA . HIS A 1 339 ? -34.767 -9.862 -15.725 1.00 48.41 333 HIS A CA 1
ATOM 5374 C C . HIS A 1 339 ? -34.106 -10.698 -14.633 1.00 31.54 333 HIS A C 1
ATOM 5375 O O . HIS A 1 339 ? -33.465 -11.709 -14.918 1.00 45.37 333 HIS A O 1
ATOM 5389 N N . LYS A 1 340 ? -34.276 -10.278 -13.382 1.00 47.23 334 LYS A N 1
ATOM 5390 C CA . LYS A 1 340 ? -33.702 -10.992 -12.242 1.00 50.19 334 LYS A CA 1
ATOM 5391 C C . LYS A 1 340 ? -34.321 -12.369 -12.020 1.00 38.18 334 LYS A C 1
ATOM 5392 O O . LYS A 1 340 ? -33.613 -13.336 -11.737 1.00 45.81 334 LYS A O 1
ATOM 5411 N N . ASN A 1 341 ? -35.643 -12.450 -12.147 1.00 41.90 335 ASN A N 1
ATOM 5412 C CA . ASN A 1 341 ? -36.397 -13.572 -11.590 1.00 50.08 335 ASN A CA 1
ATOM 5413 C C . ASN A 1 341 ? -36.895 -14.604 -12.597 1.00 32.71 335 ASN A C 1
ATOM 5414 O O . ASN A 1 341 ? -37.382 -15.663 -12.205 1.00 48.40 335 ASN A O 1
ATOM 5425 N N . VAL A 1 342 ? -36.777 -14.299 -13.886 1.00 54.49 336 VAL A N 1
ATOM 5426 C CA . VAL A 1 342 ? -37.179 -15.236 -14.930 1.00 46.93 336 VAL A CA 1
ATOM 5427 C C . VAL A 1 342 ? -35.986 -15.555 -15.821 1.00 51.21 336 VAL A C 1
ATOM 5428 O O . VAL A 1 342 ? -35.637 -14.781 -16.711 1.00 60.95 336 VAL A O 1
ATOM 5441 N N . GLU A 1 343 ? -35.360 -16.699 -15.565 1.00 58.17 337 GLU A N 1
ATOM 5442 C CA . GLU A 1 343 ? -34.189 -17.117 -16.323 1.00 58.94 337 GLU A CA 1
ATOM 5443 C C . GLU A 1 343 ? -34.587 -17.725 -17.663 1.00 74.56 337 GLU A C 1
ATOM 5444 O O . GLU A 1 343 ? -34.737 -18.939 -17.801 1.00 111.10 337 GLU A O 1
ATOM 5456 N N . ASN A 1 344 ? -34.762 -16.845 -18.641 1.00 56.16 338 ASN A N 1
ATOM 5457 C CA . ASN A 1 344 ? -35.026 -17.220 -20.021 1.00 45.27 338 ASN A CA 1
ATOM 5458 C C . ASN A 1 344 ? -34.265 -16.245 -20.908 1.00 44.72 338 ASN A C 1
ATOM 5459 O O . ASN A 1 344 ? -34.467 -15.036 -20.812 1.00 40.48 338 ASN A O 1
ATOM 5470 N N . GLU A 1 345 ? -33.387 -16.764 -21.759 1.00 39.92 339 GLU A N 1
ATOM 5471 C CA . GLU A 1 345 ? -32.461 -15.916 -22.505 1.00 55.73 339 GLU A CA 1
ATOM 5472 C C . GLU A 1 345 ? -33.157 -14.953 -23.467 1.00 46.66 339 GLU A C 1
ATOM 5473 O O . GLU A 1 345 ? -32.692 -13.831 -23.662 1.00 64.29 339 GLU A O 1
ATOM 5485 N N . ASP A 1 346 ? -34.264 -15.382 -24.064 1.00 41.03 340 ASP A N 1
ATOM 5486 C CA . ASP A 1 346 ? -35.027 -14.505 -24.946 1.00 51.03 340 ASP A CA 1
ATOM 5487 C C . ASP A 1 346 ? -35.617 -13.337 -24.158 1.00 49.79 340 ASP A C 1
ATOM 5488 O O . ASP A 1 346 ? -35.559 -12.188 -24.595 1.00 39.00 340 ASP A O 1
ATOM 5497 N N . ILE A 1 347 ? -36.183 -13.641 -22.995 1.00 35.03 341 ILE A N 1
ATOM 5498 C CA . ILE A 1 347 ? -36.728 -12.615 -22.114 1.00 41.82 341 ILE A CA 1
ATOM 5499 C C . ILE A 1 347 ? -35.623 -11.695 -21.603 1.00 28.81 341 ILE A C 1
ATOM 5500 O O . ILE A 1 347 ? -35.804 -10.480 -21.522 1.00 28.51 341 ILE A O 1
ATOM 5516 N N . GLY A 1 348 ? -34.482 -12.282 -21.257 1.00 31.63 342 GLY A N 1
ATOM 5517 C CA . GLY A 1 348 ? -33.356 -11.521 -20.747 1.00 30.34 342 GLY A CA 1
ATOM 5518 C C . GLY A 1 348 ? -32.828 -10.529 -21.764 1.00 53.18 342 GLY A C 1
ATOM 5519 O O . GLY A 1 348 ? -32.605 -9.360 -21.449 1.00 30.79 342 GLY A O 1
ATOM 5523 N N . GLU A 1 349 ? -32.625 -11.000 -22.989 1.00 37.22 343 GLU A N 1
ATOM 5524 C CA . GLU A 1 349 ? -32.153 -10.149 -24.071 1.00 37.38 343 GLU A CA 1
ATOM 5525 C C . GLU A 1 349 ? -33.067 -8.943 -24.278 1.00 45.62 343 GLU A C 1
ATOM 5526 O O . GLU A 1 349 ? -32.595 -7.813 -24.402 1.00 58.97 343 GLU A O 1
ATOM 5538 N N . LEU A 1 350 ? -34.373 -9.187 -24.312 1.00 49.56 344 LEU A N 1
ATOM 5539 C CA . LEU A 1 350 ? -35.343 -8.115 -24.512 1.00 38.22 344 LEU A CA 1
ATOM 5540 C C . LEU A 1 350 ? -35.338 -7.134 -23.346 1.00 40.53 344 LEU A C 1
ATOM 5541 O O . LEU A 1 350 ? -35.518 -5.932 -23.540 1.00 30.02 344 LEU A O 1
ATOM 5557 N N . CYS A 1 351 ? -35.132 -7.649 -22.138 1.00 36.78 345 CYS A N 1
ATOM 5558 C CA . CYS A 1 351 ? -35.100 -6.803 -20.952 1.00 43.12 345 CYS A CA 1
ATOM 5559 C C . CYS A 1 351 ? -34.004 -5.752 -21.055 1.00 44.74 345 CYS A C 1
ATOM 5560 O O . CYS A 1 351 ? -34.232 -4.580 -20.760 1.00 42.58 345 CYS A O 1
ATOM 5568 N N . TYR A 1 352 ? -32.816 -6.168 -21.479 1.00 31.40 346 TYR A N 1
ATOM 5569 C CA . TYR A 1 352 ? -31.688 -5.247 -21.522 1.00 42.63 346 TYR A CA 1
ATOM 5570 C C . TYR A 1 352 ? -31.754 -4.325 -22.733 1.00 49.58 346 TYR A C 1
ATOM 5571 O O . TYR A 1 352 ? -31.182 -3.237 -22.713 1.00 43.60 346 TYR A O 1
ATOM 5589 N N . ARG A 1 353 ? -32.456 -4.747 -23.780 1.00 38.60 347 ARG A N 1
ATOM 5590 C CA . ARG A 1 353 ? -32.692 -3.870 -24.919 1.00 41.11 347 ARG A CA 1
ATOM 5591 C C . ARG A 1 353 ? -33.590 -2.712 -24.497 1.00 36.83 347 ARG A C 1
ATOM 5592 O O . ARG A 1 353 ? -33.422 -1.583 -24.959 1.00 44.99 347 ARG A O 1
ATOM 5613 N N . ILE A 1 354 ? -34.534 -2.998 -23.606 1.00 39.76 348 ILE A N 1
ATOM 5614 C CA . ILE A 1 354 ? -35.432 -1.976 -23.085 1.00 32.88 348 ILE A CA 1
ATOM 5615 C C . ILE A 1 354 ? -34.668 -1.007 -22.188 1.00 36.90 348 ILE A C 1
ATOM 5616 O O . ILE A 1 354 ? -34.888 0.203 -22.240 1.00 51.39 348 ILE A O 1
ATOM 5632 N N . VAL A 1 355 ? -33.773 -1.541 -21.363 1.00 36.27 349 VAL A N 1
ATOM 5633 C CA . VAL A 1 355 ? -32.950 -0.706 -20.493 1.00 40.50 349 VAL A CA 1
ATOM 5634 C C . VAL A 1 355 ? -32.013 0.166 -21.330 1.00 40.72 349 VAL A C 1
ATOM 5635 O O . VAL A 1 355 ? -31.780 1.330 -21.000 1.00 43.10 349 VAL A O 1
ATOM 5648 N N . ASN A 1 356 ? -31.479 -0.399 -22.410 1.00 40.30 350 ASN A N 1
ATOM 5649 C CA . ASN A 1 356 ? -30.620 0.354 -23.320 1.00 42.88 350 ASN A CA 1
ATOM 5650 C C . ASN A 1 356 ? -31.316 1.607 -23.837 1.00 42.87 350 ASN A C 1
ATOM 5651 O O . ASN A 1 356 ? -30.692 2.657 -23.987 1.00 42.31 350 ASN A O 1
ATOM 5662 N N . MET A 1 357 ? -32.612 1.489 -24.107 1.00 41.43 351 MET A N 1
ATOM 5663 C CA . MET A 1 357 ? -33.392 2.613 -24.608 1.00 41.05 351 MET A CA 1
ATOM 5664 C C . MET A 1 357 ? -33.744 3.596 -23.493 1.00 38.88 351 MET A C 1
ATOM 5665 O O . MET A 1 357 ? -33.600 4.805 -23.662 1.00 43.17 351 MET A O 1
ATOM 5679 N N . LEU A 1 358 ? -34.199 3.078 -22.355 1.00 38.95 352 LEU A N 1
ATOM 5680 C CA . LEU A 1 358 ? -34.607 3.931 -21.239 1.00 39.50 352 LEU A CA 1
ATOM 5681 C C . LEU A 1 358 ? -33.416 4.665 -20.627 1.00 40.17 352 LEU A C 1
ATOM 5682 O O . LEU A 1 358 ? -33.590 5.602 -19.846 1.00 57.35 352 LEU A O 1
ATOM 5698 N N . MET A 1 359 ? -32.210 4.235 -20.981 1.00 50.33 353 MET A N 1
ATOM 5699 C CA . MET A 1 359 ? -30.994 4.904 -20.532 1.00 47.21 353 MET A CA 1
ATOM 5700 C C . MET A 1 359 ? -30.722 6.173 -21.334 1.00 56.96 353 MET A C 1
ATOM 5701 O O . MET A 1 359 ? -29.990 7.056 -20.887 1.00 66.12 353 MET A O 1
ATOM 5715 N N . ARG A 1 360 ? -31.319 6.259 -22.519 1.00 55.77 354 ARG A N 1
ATOM 5716 C CA . ARG A 1 360 ? -31.075 7.375 -23.427 1.00 47.59 354 ARG A CA 1
ATOM 5717 C C . ARG A 1 360 ? -31.862 8.624 -23.046 1.00 53.37 354 ARG A C 1
ATOM 5718 O O . ARG A 1 360 ? -33.028 8.545 -22.657 1.00 67.35 354 ARG A O 1
ATOM 5739 N N . GLY A 1 361 ? -31.211 9.778 -23.167 1.00 59.03 355 GLY A N 1
ATOM 5740 C CA . GLY A 1 361 ? -31.851 11.055 -22.911 1.00 71.55 355 GLY A CA 1
ATOM 5741 C C . GLY A 1 361 ? -32.541 11.571 -24.159 1.00 64.30 355 GLY A C 1
ATOM 5742 O O . GLY A 1 361 ? -32.898 10.794 -25.046 1.00 60.95 355 GLY A O 1
ATOM 5746 N N . GLU A 1 362 ? -32.724 12.885 -24.231 1.00 77.19 356 GLU A N 1
ATOM 5747 C CA . GLU A 1 362 ? -33.391 13.501 -25.372 1.00 85.50 356 GLU A CA 1
ATOM 5748 C C . GLU A 1 362 ? -32.417 13.685 -26.536 1.00 78.66 356 GLU A C 1
ATOM 5749 O O . GLU A 1 362 ? -31.256 14.027 -26.317 1.00 80.23 356 GLU A O 1
ATOM 5761 N N . PRO A 1 363 ? -32.880 13.448 -27.780 1.00 80.61 357 PRO A N 1
ATOM 5762 C CA . PRO A 1 363 ? -32.013 13.712 -28.938 1.00 87.50 357 PRO A CA 1
ATOM 5763 C C . PRO A 1 363 ? -31.663 15.192 -29.105 1.00 85.73 357 PRO A C 1
ATOM 5764 O O . PRO A 1 363 ? -31.944 16.002 -28.221 1.00 74.62 357 PRO A O 1
ATOM 5775 N N . GLY A 1 364 ? -31.055 15.536 -30.237 1.00 106.10 358 GLY A N 1
ATOM 5776 C CA . GLY A 1 364 ? -30.670 16.909 -30.512 1.00 110.12 358 GLY A CA 1
ATOM 5777 C C . GLY A 1 364 ? -30.589 17.192 -32.000 1.00 102.20 358 GLY A C 1
ATOM 5778 O O . GLY A 1 364 ? -29.913 18.127 -32.429 1.00 112.03 358 GLY A O 1
ATOM 5782 N N . GLY B 1 6 ? 10.514 -29.186 28.466 1.00 61.07 0 GLY B N 1
ATOM 5783 C CA . GLY B 1 6 ? 9.501 -28.920 27.401 1.00 80.21 0 GLY B CA 1
ATOM 5784 C C . GLY B 1 6 ? 9.968 -27.808 26.490 1.00 69.36 0 GLY B C 1
ATOM 5785 O O . GLY B 1 6 ? 10.903 -27.078 26.816 1.00 84.31 0 GLY B O 1
ATOM 5789 N N . MET B 1 7 ? 9.313 -27.676 25.344 1.00 81.33 1 MET B N 1
ATOM 5790 C CA . MET B 1 7 ? 9.716 -26.687 24.359 1.00 80.12 1 MET B CA 1
ATOM 5791 C C . MET B 1 7 ? 9.340 -25.281 24.813 1.00 72.77 1 MET B C 1
ATOM 5792 O O . MET B 1 7 ? 10.038 -24.317 24.503 1.00 76.50 1 MET B O 1
ATOM 5806 N N . THR B 1 8 ? 8.241 -25.167 25.552 1.00 75.91 2 THR B N 1
ATOM 5807 C CA . THR B 1 8 ? 7.811 -23.876 26.076 1.00 79.44 2 THR B CA 1
ATOM 5808 C C . THR B 1 8 ? 8.848 -23.323 27.050 1.00 69.66 2 THR B C 1
ATOM 5809 O O . THR B 1 8 ? 9.175 -22.138 27.012 1.00 78.71 2 THR B O 1
ATOM 5820 N N . SER B 1 9 ? 9.363 -24.188 27.918 1.00 59.32 3 SER B N 1
ATOM 5821 C CA . SER B 1 9 ? 10.349 -23.776 28.910 1.00 71.42 3 SER B CA 1
ATOM 5822 C C . SER B 1 9 ? 11.675 -23.420 28.247 1.00 63.56 3 SER B C 1
ATOM 5823 O O 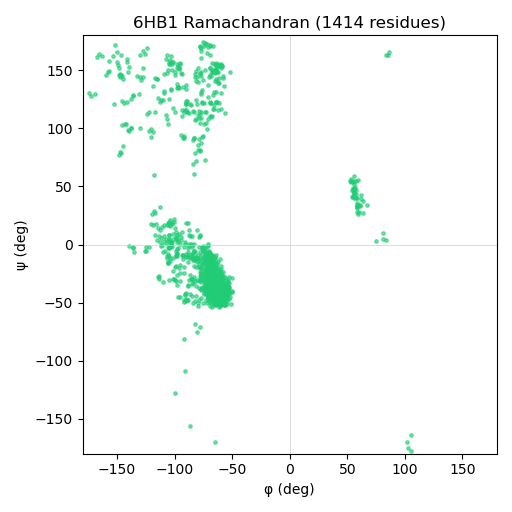. SER B 1 9 ? 12.388 -22.532 28.711 1.00 55.48 3 SER B O 1
ATOM 5831 N N . GLN B 1 10 ? 12.007 -24.123 27.168 1.00 57.71 4 GLN B N 1
ATOM 5832 C CA . GLN B 1 10 ? 13.222 -23.828 26.419 1.00 61.70 4 GLN B CA 1
ATOM 5833 C C . GLN B 1 10 ? 13.126 -22.458 25.756 1.00 59.77 4 GLN B C 1
ATOM 5834 O O . GLN B 1 10 ? 14.060 -21.659 25.825 1.00 48.77 4 GLN B O 1
ATOM 5848 N N . LEU B 1 11 ? 11.991 -22.191 25.116 1.00 46.12 5 LEU B N 1
ATOM 5849 C CA . LEU B 1 11 ? 11.780 -20.920 24.432 1.00 46.58 5 LEU B CA 1
ATOM 5850 C C . LEU B 1 11 ? 11.704 -19.756 25.418 1.00 61.33 5 LEU B C 1
ATOM 5851 O O . LEU B 1 11 ? 12.184 -18.659 25.129 1.00 68.81 5 LEU B O 1
ATOM 5867 N N . ASN B 1 12 ? 11.097 -19.995 26.578 1.00 65.43 6 ASN B N 1
ATOM 5868 C CA . ASN B 1 12 ? 10.976 -18.962 27.604 1.00 75.34 6 ASN B CA 1
ATOM 5869 C C . ASN B 1 12 ? 12.337 -18.497 28.112 1.00 63.36 6 ASN B C 1
ATOM 5870 O O . ASN B 1 12 ? 12.529 -17.313 28.390 1.00 71.91 6 ASN B O 1
ATOM 5881 N N . GLU B 1 13 ? 13.276 -19.430 28.237 1.00 47.96 7 GLU B N 1
ATOM 5882 C CA . GLU B 1 13 ? 14.634 -19.096 28.659 1.00 69.04 7 GLU B CA 1
ATOM 5883 C C . GLU B 1 13 ? 15.403 -18.423 27.528 1.00 80.31 7 GLU B C 1
ATOM 5884 O O . GLU B 1 13 ? 16.171 -17.486 27.752 1.00 80.79 7 GLU B O 1
ATOM 5896 N N . LEU B 1 14 ? 15.187 -18.912 26.312 1.00 70.41 8 LEU B N 1
ATOM 5897 C CA . LEU B 1 14 ? 15.940 -18.463 25.148 1.00 63.70 8 LEU B CA 1
ATOM 5898 C C . LEU B 1 14 ? 15.610 -17.023 24.764 1.00 53.66 8 LEU B C 1
ATOM 5899 O O . LEU B 1 14 ? 16.477 -16.285 24.297 1.00 64.92 8 LEU B O 1
ATOM 5915 N N . VAL B 1 15 ? 14.358 -16.628 24.964 1.00 53.96 9 VAL B N 1
ATOM 5916 C CA . VAL B 1 15 ? 13.895 -15.321 24.514 1.00 42.75 9 VAL B CA 1
ATOM 5917 C C . VAL B 1 15 ? 14.500 -14.183 25.337 1.00 44.28 9 VAL B C 1
ATOM 5918 O O . VAL B 1 15 ? 14.593 -13.046 24.870 1.00 55.62 9 VAL B O 1
ATOM 5931 N N . GLU B 1 16 ? 14.909 -14.492 26.563 1.00 69.59 10 GLU B N 1
ATOM 5932 C CA . GLU B 1 16 ? 15.478 -13.487 27.455 1.00 61.69 10 GLU B CA 1
ATOM 5933 C C . GLU B 1 16 ? 16.882 -13.075 27.024 1.00 58.30 10 GLU B C 1
ATOM 5934 O O . GLU B 1 16 ? 17.357 -11.998 27.382 1.00 50.09 10 GLU B O 1
ATOM 5946 N N . PHE B 1 17 ? 17.542 -13.928 26.248 1.00 45.76 11 PHE B N 1
ATOM 5947 C CA . PHE B 1 17 ? 18.880 -13.626 25.756 1.00 67.36 11 PHE B CA 1
ATOM 5948 C C . PHE B 1 17 ? 18.854 -12.553 24.667 1.00 50.28 11 PHE B C 1
ATOM 5949 O O . PHE B 1 17 ? 19.902 -12.103 24.202 1.00 46.37 11 PHE B O 1
ATOM 5966 N N . LEU B 1 18 ? 17.654 -12.142 24.266 1.00 47.49 12 LEU B N 1
ATOM 5967 C CA . LEU B 1 18 ? 17.505 -11.077 23.281 1.00 59.99 12 LEU B CA 1
ATOM 5968 C C . LEU B 1 18 ? 17.961 -9.727 23.835 1.00 67.23 12 LEU B C 1
ATOM 5969 O O . LEU B 1 18 ? 18.187 -8.787 23.069 1.00 59.70 12 LEU B O 1
ATOM 5985 N N . HIS B 1 19 ? 18.087 -9.631 25.159 1.00 46.82 13 HIS B N 1
ATOM 5986 C CA . HIS B 1 19 ? 18.590 -8.414 25.798 1.00 47.02 13 HIS B CA 1
ATOM 5987 C C . HIS B 1 19 ? 19.861 -8.691 26.603 1.00 64.16 13 HIS B C 1
ATOM 5988 O O . HIS B 1 19 ? 20.171 -7.984 27.563 1.00 62.43 13 HIS B O 1
ATOM 6002 N N . SER B 1 20 ? 20.596 -9.722 26.202 1.00 55.70 14 SER B N 1
ATOM 6003 C CA . SER B 1 20 ? 21.925 -9.965 26.748 1.00 58.35 14 SER B CA 1
ATOM 6004 C C . SER B 1 20 ? 22.873 -8.863 26.282 1.00 59.01 14 SER B C 1
ATOM 6005 O O . SER B 1 20 ? 22.747 -8.375 25.160 1.00 74.25 14 SER B O 1
ATOM 6013 N N . PRO B 1 21 ? 23.826 -8.462 27.139 1.00 78.19 15 PRO B N 1
ATOM 6014 C CA . PRO B 1 21 ? 24.745 -7.392 26.733 1.00 51.94 15 PRO B CA 1
ATOM 6015 C C . PRO B 1 21 ? 25.752 -7.835 25.670 1.00 51.37 15 PRO B C 1
ATOM 6016 O O . PRO B 1 21 ? 26.357 -6.985 25.016 1.00 66.54 15 PRO B O 1
ATOM 6027 N N . GLN B 1 22 ? 25.919 -9.143 25.499 1.00 53.61 16 GLN B N 1
ATOM 6028 C CA . GLN B 1 22 ? 26.852 -9.678 24.511 1.00 56.15 16 GLN B CA 1
ATOM 6029 C C . GLN B 1 22 ? 26.178 -9.814 23.142 1.00 68.87 16 GLN B C 1
ATOM 6030 O O . GLN B 1 22 ? 25.178 -10.521 23.018 1.00 71.63 16 GLN B O 1
ATOM 6044 N N . PRO B 1 23 ? 26.717 -9.135 22.110 1.00 66.67 17 PRO B N 1
ATOM 6045 C CA . PRO B 1 23 ? 26.125 -9.232 20.767 1.00 50.47 17 PRO B CA 1
ATOM 6046 C C . PRO B 1 23 ? 26.067 -10.658 20.221 1.00 57.58 17 PRO B C 1
ATOM 6047 O O . PRO B 1 23 ? 25.073 -11.032 19.601 1.00 46.82 17 PRO B O 1
ATOM 6058 N N . ALA B 1 24 ? 27.120 -11.437 20.447 1.00 52.19 18 ALA B N 1
ATOM 6059 C CA . ALA B 1 24 ? 27.196 -12.800 19.928 1.00 61.47 18 ALA B CA 1
ATOM 6060 C C . ALA B 1 24 ? 26.094 -13.677 20.512 1.00 59.01 18 ALA B C 1
ATOM 6061 O O . ALA B 1 24 ? 25.627 -14.613 19.863 1.00 60.98 18 ALA B O 1
ATOM 6068 N N . VAL B 1 25 ? 25.682 -13.373 21.738 1.00 45.67 19 VAL B N 1
ATOM 6069 C CA . VAL B 1 25 ? 24.604 -14.109 22.386 1.00 53.46 19 VAL B CA 1
ATOM 6070 C C . VAL B 1 25 ? 23.262 -13.712 21.775 1.00 60.16 19 VAL B C 1
ATOM 6071 O O . VAL B 1 25 ? 22.410 -14.563 21.517 1.00 62.26 19 VAL B O 1
ATOM 6084 N N . ARG B 1 26 ? 23.081 -12.413 21.551 1.00 50.04 20 ARG B N 1
ATOM 6085 C CA . ARG B 1 26 ? 21.879 -11.901 20.904 1.00 47.60 20 ARG B CA 1
ATOM 6086 C C . ARG B 1 26 ? 21.724 -12.483 19.506 1.00 51.79 20 ARG B C 1
ATOM 6087 O O . ARG B 1 26 ? 20.624 -12.843 19.090 1.00 43.26 20 ARG B O 1
ATOM 6108 N N . GLN B 1 27 ? 22.841 -12.567 18.791 1.00 42.46 21 GLN B N 1
ATOM 6109 C CA . GLN B 1 27 ? 22.864 -13.075 17.425 1.00 62.07 21 GLN B CA 1
ATOM 6110 C C . GLN B 1 27 ? 22.364 -14.516 17.361 1.00 75.68 21 GLN B C 1
ATOM 6111 O O . GLN B 1 27 ? 21.498 -14.851 16.552 1.00 54.97 21 GLN B O 1
ATOM 6125 N N . ILE B 1 28 ? 22.920 -15.363 18.221 1.00 48.44 22 ILE B N 1
ATOM 6126 C CA . ILE B 1 28 ? 22.540 -16.770 18.278 1.00 44.20 22 ILE B CA 1
ATOM 6127 C C . ILE B 1 28 ? 21.087 -16.933 18.721 1.00 42.69 22 ILE B C 1
ATOM 6128 O O . ILE B 1 28 ? 20.365 -17.785 18.206 1.00 47.05 22 ILE B O 1
ATOM 6144 N N . ALA B 1 29 ? 20.671 -16.117 19.682 1.00 42.13 23 ALA B N 1
ATOM 6145 C CA . ALA B 1 29 ? 19.326 -16.204 20.234 1.00 41.42 23 ALA B CA 1
ATOM 6146 C C . ALA B 1 29 ? 18.255 -15.959 19.171 1.00 44.64 23 ALA B C 1
ATOM 6147 O O . ALA B 1 29 ? 17.295 -16.722 19.065 1.00 45.73 23 ALA B O 1
ATOM 6154 N N . ILE B 1 30 ? 18.416 -14.898 18.387 1.00 51.57 24 ILE B N 1
ATOM 6155 C CA . ILE B 1 30 ? 17.409 -14.547 17.390 1.00 61.86 24 ILE B CA 1
ATOM 6156 C C . ILE B 1 30 ? 17.458 -15.503 16.194 1.00 44.95 24 ILE B C 1
ATOM 6157 O O . ILE B 1 30 ? 16.449 -15.725 15.528 1.00 43.20 24 ILE B O 1
ATOM 6173 N N . ASP B 1 31 ? 18.630 -16.071 15.931 1.00 40.15 25 ASP B N 1
ATOM 6174 C CA . ASP B 1 31 ? 18.782 -17.048 14.858 1.00 51.58 25 ASP B CA 1
ATOM 6175 C C . ASP B 1 31 ? 18.003 -18.318 15.183 1.00 48.43 25 ASP B C 1
ATOM 6176 O O . ASP B 1 31 ? 17.502 -19.000 14.288 1.00 49.90 25 ASP B O 1
ATOM 6185 N N . ASN B 1 32 ? 17.909 -18.632 16.472 1.00 48.48 26 ASN B N 1
ATOM 6186 C CA . ASN B 1 32 ? 17.167 -19.801 16.925 1.00 54.42 26 ASN B CA 1
ATOM 6187 C C . ASN B 1 32 ? 15.673 -19.532 17.064 1.00 62.28 26 ASN B C 1
ATOM 6188 O O . ASN B 1 32 ? 14.858 -20.442 16.926 1.00 41.20 26 ASN B O 1
ATOM 6199 N N . LEU B 1 33 ? 15.321 -18.278 17.330 1.00 39.84 27 LEU B N 1
ATOM 6200 C CA . LEU B 1 33 ? 13.946 -17.921 17.667 1.00 47.94 27 LEU B CA 1
ATOM 6201 C C . LEU B 1 33 ? 13.061 -17.634 16.458 1.00 47.92 27 LEU B C 1
ATOM 6202 O O . LEU B 1 33 ? 11.844 -17.792 16.534 1.00 45.31 27 LEU B O 1
ATOM 6218 N N . VAL B 1 34 ? 13.666 -17.205 15.354 1.00 37.80 28 VAL B N 1
ATOM 6219 C CA . VAL B 1 34 ? 12.900 -16.768 14.189 1.00 51.73 28 VAL B CA 1
ATOM 6220 C C . VAL B 1 34 ? 12.004 -17.884 13.660 1.00 47.92 28 VAL B C 1
ATOM 6221 O O . VAL B 1 34 ? 10.885 -17.633 13.221 1.00 39.76 28 VAL B O 1
ATOM 6234 N N . GLY B 1 35 ? 12.493 -19.117 13.721 1.00 38.53 29 GLY B N 1
ATOM 6235 C CA . GLY B 1 35 ? 11.746 -20.258 13.225 1.00 43.37 29 GLY B CA 1
ATOM 6236 C C . GLY B 1 35 ? 10.501 -20.572 14.036 1.00 44.90 29 GLY B C 1
ATOM 6237 O O . GLY B 1 35 ? 9.610 -21.272 13.557 1.00 45.96 29 GLY B O 1
ATOM 6241 N N . PHE B 1 36 ? 10.441 -20.055 15.261 1.00 38.82 30 PHE B N 1
ATOM 6242 C CA . PHE B 1 36 ? 9.313 -20.310 16.157 1.00 39.02 30 PHE B CA 1
ATOM 6243 C C . PHE B 1 36 ? 8.333 -19.136 16.197 1.00 48.14 30 PHE B C 1
ATOM 6244 O O . PHE B 1 36 ? 7.411 -19.118 17.013 1.00 43.52 30 PHE B O 1
ATOM 6261 N N . SER B 1 37 ? 8.529 -18.162 15.314 1.00 36.71 31 SER B N 1
ATOM 6262 C CA . SER B 1 37 ? 7.696 -16.962 15.308 1.00 48.83 31 SER B CA 1
ATOM 6263 C C . SER B 1 37 ? 6.401 -17.171 14.518 1.00 44.82 31 SER B C 1
ATOM 6264 O O . SER B 1 37 ? 5.512 -16.319 14.539 1.00 60.23 31 SER B O 1
ATOM 6272 N N . ALA B 1 38 ? 6.304 -18.304 13.827 1.00 53.46 32 ALA B N 1
ATOM 6273 C CA . ALA B 1 38 ? 5.088 -18.683 13.109 1.00 58.84 32 ALA B CA 1
ATOM 6274 C C . ALA B 1 38 ? 4.460 -19.908 13.763 1.00 60.80 32 ALA B C 1
ATOM 6275 O O . ALA B 1 38 ? 5.098 -20.953 13.882 1.00 83.76 32 ALA B O 1
ATOM 6282 N N . GLY B 1 39 ? 3.207 -19.769 14.184 1.00 54.30 33 GLY B N 1
ATOM 6283 C CA . GLY B 1 39 ? 2.489 -20.846 14.843 1.00 62.23 33 GLY B CA 1
ATOM 6284 C C . GLY B 1 39 ? 2.361 -20.620 16.339 1.00 63.51 33 GLY B C 1
ATOM 6285 O O . GLY B 1 39 ? 2.804 -19.594 16.852 1.00 61.09 33 GLY B O 1
ATOM 6289 N N . PRO B 1 40 ? 1.758 -21.588 17.048 1.00 66.36 34 PRO B N 1
ATOM 6290 C CA . PRO B 1 40 ? 1.424 -21.500 18.477 1.00 71.52 34 PRO B CA 1
ATOM 6291 C C . PRO B 1 40 ? 2.583 -21.057 19.371 1.00 67.35 34 PRO B C 1
ATOM 6292 O O . PRO B 1 40 ? 2.349 -20.456 20.419 1.00 84.27 34 PRO B O 1
ATOM 6303 N N . THR B 1 41 ? 3.811 -21.352 18.959 1.00 59.34 35 THR B N 1
ATOM 6304 C CA . THR B 1 41 ? 4.986 -21.058 19.773 1.00 56.29 35 THR B CA 1
ATOM 6305 C C . THR B 1 41 ? 5.296 -19.564 19.844 1.00 52.97 35 THR B C 1
ATOM 6306 O O . THR B 1 41 ? 6.029 -19.121 20.729 1.00 58.77 35 THR B O 1
ATOM 6317 N N . SER B 1 42 ? 4.733 -18.792 18.919 1.00 50.34 36 SER B N 1
ATOM 6318 C CA . SER B 1 42 ? 5.004 -17.359 18.841 1.00 41.42 36 SER B CA 1
ATOM 6319 C C . SER B 1 42 ? 4.509 -16.598 20.072 1.00 55.59 36 SER B C 1
ATOM 6320 O O . SER B 1 42 ? 4.811 -15.416 20.239 1.00 51.52 36 SER B O 1
ATOM 6328 N N . LYS B 1 43 ? 3.752 -17.275 20.931 1.00 55.81 37 LYS B N 1
ATOM 6329 C CA . LYS B 1 43 ? 3.268 -16.673 22.168 1.00 58.06 37 LYS B CA 1
ATOM 6330 C C . LYS B 1 43 ? 4.425 -16.263 23.079 1.00 59.86 37 LYS B C 1
ATOM 6331 O O . LYS B 1 43 ? 4.270 -15.402 23.944 1.00 55.25 37 LYS B O 1
ATOM 6350 N N . VAL B 1 44 ? 5.584 -16.883 22.881 1.00 54.24 38 VAL B N 1
ATOM 6351 C CA . VAL B 1 44 ? 6.752 -16.595 23.703 1.00 62.32 38 VAL B CA 1
ATOM 6352 C C . VAL B 1 44 ? 7.225 -15.154 23.518 1.00 54.36 38 VAL B C 1
ATOM 6353 O O . VAL B 1 44 ? 7.794 -14.558 24.432 1.00 50.51 38 VAL B O 1
ATOM 6366 N N . PHE B 1 45 ? 6.979 -14.596 22.338 1.00 44.97 39 PHE B N 1
ATOM 6367 C CA . PHE B 1 45 ? 7.422 -13.240 22.026 1.00 55.66 39 PHE B CA 1
ATOM 6368 C C . PHE B 1 45 ? 6.569 -12.178 22.718 1.00 55.29 39 PHE B C 1
ATOM 6369 O O . PHE B 1 45 ? 6.839 -10.983 22.596 1.00 60.46 39 PHE B O 1
ATOM 6386 N N . LYS B 1 46 ? 5.546 -12.621 23.445 1.00 62.63 40 LYS B N 1
ATOM 6387 C CA . LYS B 1 46 ? 4.636 -11.715 24.139 1.00 67.95 40 LYS B CA 1
ATOM 6388 C C . LYS B 1 46 ? 4.833 -11.785 25.651 1.00 68.67 40 LYS B C 1
ATOM 6389 O O . LYS B 1 46 ? 4.078 -11.185 26.416 1.00 88.70 40 LYS B O 1
ATOM 6408 N N . ASN B 1 47 ? 5.858 -12.517 26.074 1.00 54.51 41 ASN B N 1
ATOM 6409 C CA . ASN B 1 47 ? 6.184 -12.641 27.489 1.00 53.11 41 ASN B CA 1
ATOM 6410 C C . ASN B 1 47 ? 6.675 -11.324 28.079 1.00 60.40 41 ASN B C 1
ATOM 6411 O O . ASN B 1 47 ? 7.276 -10.509 27.379 1.00 60.11 41 ASN B O 1
ATOM 6422 N N . ASP B 1 48 ? 6.408 -11.131 29.368 1.00 75.76 42 ASP B N 1
ATOM 6423 C CA . ASP B 1 48 ? 6.897 -9.972 30.113 1.00 69.36 42 ASP B CA 1
ATOM 6424 C C . ASP B 1 48 ? 6.525 -8.660 29.425 1.00 56.66 42 ASP B C 1
ATOM 6425 O O . ASP B 1 48 ? 7.385 -7.820 29.159 1.00 81.12 42 ASP B O 1
ATOM 6434 N N . SER B 1 49 ? 5.236 -8.495 29.142 1.00 70.08 43 SER B N 1
ATOM 6435 C CA . SER B 1 49 ? 4.731 -7.293 28.486 1.00 74.73 43 SER B CA 1
ATOM 6436 C C . SER B 1 49 ? 5.435 -7.044 27.154 1.00 67.68 43 SER B C 1
ATOM 6437 O O . SER B 1 49 ? 5.910 -5.938 26.892 1.00 91.45 43 SER B O 1
ATOM 6445 N N . TYR B 1 50 ? 5.503 -8.084 26.327 1.00 58.08 44 TYR B N 1
ATOM 6446 C CA . TYR B 1 50 ? 6.067 -7.982 24.982 1.00 48.88 44 TYR B CA 1
ATOM 6447 C C . TYR B 1 50 ? 7.518 -7.504 24.994 1.00 52.21 44 TYR B C 1
ATOM 6448 O O . TYR B 1 50 ? 7.957 -6.814 24.074 1.00 51.16 44 TYR B O 1
ATOM 6466 N N . ARG B 1 51 ? 8.255 -7.868 26.039 1.00 55.17 45 ARG B N 1
ATOM 6467 C CA . ARG B 1 51 ? 9.664 -7.500 26.148 1.00 60.96 45 ARG B CA 1
ATOM 6468 C C . ARG B 1 51 ? 10.497 -8.012 24.964 1.00 58.38 45 ARG B C 1
ATOM 6469 O O . ARG B 1 51 ? 11.379 -7.301 24.483 1.00 52.17 45 ARG B O 1
ATOM 6490 N N . PRO B 1 52 ? 10.229 -9.245 24.492 1.00 53.55 46 PRO B N 1
ATOM 6491 C CA . PRO B 1 52 ? 10.973 -9.744 23.329 1.00 65.83 46 PRO B CA 1
ATOM 6492 C C . PRO B 1 52 ? 10.798 -8.884 22.080 1.00 61.16 46 PRO B C 1
ATOM 6493 O O . PRO B 1 52 ? 11.738 -8.747 21.298 1.00 46.31 46 PRO B O 1
ATOM 6504 N N . ILE B 1 53 ? 9.608 -8.323 21.894 1.00 56.08 47 ILE B N 1
ATOM 6505 C CA . ILE B 1 53 ? 9.353 -7.442 20.761 1.00 55.19 47 ILE B CA 1
ATOM 6506 C C . ILE B 1 53 ? 10.241 -6.207 20.859 1.00 54.89 47 ILE B C 1
ATOM 6507 O O . ILE B 1 53 ? 10.884 -5.804 19.889 1.00 46.38 47 ILE B O 1
ATOM 6523 N N . LYS B 1 54 ? 10.264 -5.614 22.047 1.00 50.51 48 LYS B N 1
ATOM 6524 C CA . LYS B 1 54 ? 11.053 -4.419 22.306 1.00 51.67 48 LYS B CA 1
ATOM 6525 C C . LYS B 1 54 ? 12.544 -4.687 22.122 1.00 53.51 48 LYS B C 1
ATOM 6526 O O . LYS B 1 54 ? 13.284 -3.821 21.658 1.00 55.62 48 LYS B O 1
ATOM 6545 N N . ASP B 1 55 ? 12.977 -5.891 22.484 1.00 45.99 49 ASP B N 1
ATOM 6546 C CA . ASP B 1 55 ? 14.376 -6.279 22.335 1.00 40.56 49 ASP B CA 1
ATOM 6547 C C . ASP B 1 55 ? 14.750 -6.429 20.865 1.00 49.66 49 ASP B C 1
ATOM 6548 O O . ASP B 1 55 ? 15.831 -6.015 20.445 1.00 46.89 49 ASP B O 1
ATOM 6557 N N . ILE B 1 56 ? 13.851 -7.024 20.089 1.00 49.72 50 ILE B N 1
ATOM 6558 C CA . ILE B 1 56 ? 14.088 -7.243 18.668 1.00 36.75 50 ILE B CA 1
ATOM 6559 C C . ILE B 1 56 ? 14.142 -5.910 17.927 1.00 49.93 50 ILE B C 1
ATOM 6560 O O . ILE B 1 56 ? 14.971 -5.718 17.038 1.00 36.99 50 ILE B O 1
ATOM 6576 N N . ILE B 1 57 ? 13.260 -4.991 18.305 1.00 36.43 51 ILE B N 1
ATOM 6577 C CA . ILE B 1 57 ? 13.233 -3.659 17.712 1.00 52.11 51 ILE B CA 1
ATOM 6578 C C . ILE B 1 57 ? 14.547 -2.933 17.987 1.00 51.31 51 ILE B C 1
ATOM 6579 O O . ILE B 1 57 ? 15.082 -2.240 17.121 1.00 56.31 51 ILE B O 1
ATOM 6595 N N . LYS B 1 58 ? 15.060 -3.100 19.200 1.00 50.57 52 LYS B N 1
ATOM 6596 C CA . LYS B 1 58 ? 16.335 -2.513 19.589 1.00 48.34 52 LYS B CA 1
ATOM 6597 C C . LYS B 1 58 ? 17.477 -3.130 18.784 1.00 44.28 52 LYS B C 1
ATOM 6598 O O . LYS B 1 58 ? 18.396 -2.431 18.357 1.00 49.75 52 LYS B O 1
ATOM 6617 N N . MET B 1 59 ? 17.408 -4.440 18.571 1.00 43.78 53 MET B N 1
ATOM 6618 C CA . MET B 1 59 ? 18.422 -5.144 17.792 1.00 55.28 53 MET B CA 1
ATOM 6619 C C . MET B 1 59 ? 18.408 -4.718 16.324 1.00 47.80 53 MET B C 1
ATOM 6620 O O . MET B 1 59 ? 19.460 -4.546 15.709 1.00 50.50 53 MET B O 1
ATOM 6634 N N . ILE B 1 60 ? 17.213 -4.553 15.767 1.00 41.74 54 ILE B N 1
ATOM 6635 C CA . ILE B 1 60 ? 17.066 -4.175 14.365 1.00 53.66 54 ILE B CA 1
ATOM 6636 C C . ILE B 1 60 ? 17.669 -2.799 14.087 1.00 45.50 54 ILE B C 1
ATOM 6637 O O . ILE B 1 60 ? 18.299 -2.587 13.050 1.00 45.99 54 ILE B O 1
ATOM 6653 N N . MET B 1 61 ? 17.473 -1.871 15.019 1.00 45.98 55 MET B N 1
ATOM 6654 C CA . MET B 1 61 ? 17.859 -0.478 14.814 1.00 51.92 55 MET B CA 1
ATOM 6655 C C . MET B 1 61 ? 19.297 -0.175 15.229 1.00 50.97 55 MET B C 1
ATOM 6656 O O . MET B 1 61 ? 19.786 0.931 15.006 1.00 52.72 55 MET B O 1
ATOM 6670 N N . ASP B 1 62 ? 19.971 -1.147 15.836 1.00 65.33 56 ASP B N 1
ATOM 6671 C CA . ASP B 1 62 ? 21.343 -0.941 16.290 1.00 64.20 56 ASP B CA 1
ATOM 6672 C C . ASP B 1 62 ? 22.252 -0.647 15.095 1.00 65.60 56 ASP B C 1
ATOM 6673 O O . ASP B 1 62 ? 22.434 -1.505 14.232 1.00 58.10 56 ASP B O 1
ATOM 6682 N N . PRO B 1 63 ? 22.832 0.565 15.039 1.00 75.16 57 PRO B N 1
ATOM 6683 C CA . PRO B 1 63 ? 23.630 0.932 13.862 1.00 70.97 57 PRO B CA 1
ATOM 6684 C C . PRO B 1 63 ? 24.928 0.134 13.741 1.00 79.30 57 PRO B C 1
ATOM 6685 O O . PRO B 1 63 ? 25.444 -0.027 12.635 1.00 102.34 57 PRO B O 1
ATOM 6696 N N . GLU B 1 64 ? 25.440 -0.357 14.866 1.00 58.40 58 GLU B N 1
ATOM 6697 C CA . GLU B 1 64 ? 26.700 -1.093 14.880 1.00 63.23 58 GLU B CA 1
ATOM 6698 C C . GLU B 1 64 ? 26.500 -2.595 14.678 1.00 72.19 58 GLU B C 1
ATOM 6699 O O . GLU B 1 64 ? 27.201 -3.216 13.878 1.00 75.03 58 GLU B O 1
ATOM 6711 N N . HIS B 1 65 ? 25.541 -3.168 15.401 1.00 59.47 59 HIS B N 1
ATOM 6712 C CA . HIS B 1 65 ? 25.351 -4.618 15.424 1.00 64.63 59 HIS B CA 1
ATOM 6713 C C . HIS B 1 65 ? 24.175 -5.089 14.567 1.00 52.81 59 HIS B C 1
ATOM 6714 O O . HIS B 1 65 ? 23.920 -6.288 14.460 1.00 60.71 59 HIS B O 1
ATOM 6728 N N . GLY B 1 66 ? 23.461 -4.148 13.958 1.00 53.09 60 GLY B N 1
ATOM 6729 C CA . GLY B 1 66 ? 22.339 -4.487 13.100 1.00 48.10 60 GLY B CA 1
ATOM 6730 C C . GLY B 1 66 ? 22.794 -4.968 11.736 1.00 51.45 60 GLY B C 1
ATOM 6731 O O . GLY B 1 66 ? 22.813 -4.200 10.773 1.00 62.67 60 GLY B O 1
ATOM 6735 N N . THR B 1 67 ? 23.163 -6.243 11.654 1.00 48.05 61 THR B N 1
ATOM 6736 C CA . THR B 1 67 ? 23.616 -6.833 10.399 1.00 45.36 61 THR B CA 1
ATOM 6737 C C . THR B 1 67 ? 22.445 -7.156 9.475 1.00 55.44 61 THR B C 1
ATOM 6738 O O . THR B 1 67 ? 21.283 -7.093 9.876 1.00 41.73 61 THR B O 1
ATOM 6749 N N . ARG B 1 68 ? 22.774 -7.510 8.236 1.00 44.12 62 ARG B N 1
ATOM 6750 C CA . ARG B 1 68 ? 21.790 -7.889 7.228 1.00 52.13 62 ARG B CA 1
ATOM 6751 C C . ARG B 1 68 ? 20.915 -9.044 7.708 1.00 55.25 62 ARG B C 1
ATOM 6752 O O . ARG B 1 68 ? 19.693 -9.011 7.564 1.00 49.34 62 ARG B O 1
ATOM 6773 N N . VAL B 1 69 ? 21.549 -10.056 8.287 1.00 49.91 63 VAL B N 1
ATOM 6774 C CA . VAL B 1 69 ? 20.845 -11.251 8.736 1.00 59.64 63 VAL B CA 1
ATOM 6775 C C . VAL B 1 69 ? 19.984 -10.973 9.967 1.00 46.36 63 VAL B C 1
ATOM 6776 O O . VAL B 1 69 ? 18.859 -11.462 10.066 1.00 50.30 63 VAL B O 1
ATOM 6789 N N . ILE B 1 70 ? 20.514 -10.191 10.900 1.00 40.51 64 ILE B N 1
ATOM 6790 C CA . ILE B 1 70 ? 19.796 -9.881 12.132 1.00 51.27 64 ILE B CA 1
ATOM 6791 C C . ILE B 1 70 ? 18.560 -9.032 11.845 1.00 57.32 64 ILE B C 1
ATOM 6792 O O . ILE B 1 70 ? 17.520 -9.204 12.480 1.00 47.19 64 ILE B O 1
ATOM 6808 N N . ILE B 1 71 ? 18.675 -8.114 10.891 1.00 38.66 65 ILE B N 1
ATOM 6809 C CA . ILE B 1 71 ? 17.536 -7.306 10.477 1.00 37.75 65 ILE B CA 1
ATOM 6810 C C . ILE B 1 71 ? 16.519 -8.193 9.762 1.00 39.57 65 ILE B C 1
ATOM 6811 O O . ILE B 1 71 ? 15.317 -8.094 10.006 1.00 40.01 65 ILE B O 1
ATOM 6827 N N . GLN B 1 72 ? 17.016 -9.065 8.890 1.00 40.28 66 GLN B N 1
ATOM 6828 C CA . GLN B 1 72 ? 16.168 -9.995 8.150 1.00 44.84 66 GLN B CA 1
ATOM 6829 C C . GLN B 1 72 ? 15.340 -10.858 9.098 1.00 53.59 66 GLN B C 1
ATOM 6830 O O . GLN B 1 72 ? 14.133 -11.020 8.915 1.00 51.82 66 GLN B O 1
ATOM 6844 N N . GLN B 1 73 ? 15.998 -11.403 10.115 1.00 38.87 67 GLN B N 1
ATOM 6845 C CA . GLN B 1 73 ? 15.339 -12.282 11.073 1.00 43.36 67 GLN B CA 1
ATOM 6846 C C . GLN B 1 73 ? 14.446 -11.501 12.029 1.00 46.10 67 GLN B C 1
ATOM 6847 O O . GLN B 1 73 ? 13.379 -11.970 12.414 1.00 42.38 67 GLN B O 1
ATOM 6861 N N . GLY B 1 74 ? 14.888 -10.309 12.412 1.00 38.88 68 GLY B N 1
ATOM 6862 C CA . GLY B 1 74 ? 14.107 -9.468 13.299 1.00 45.35 68 GLY B CA 1
ATOM 6863 C C . GLY B 1 74 ? 12.800 -9.025 12.664 1.00 59.80 68 GLY B C 1
ATOM 6864 O O . GLY B 1 74 ? 11.737 -9.113 13.278 1.00 45.79 68 GLY B O 1
ATOM 6868 N N . VAL B 1 75 ? 12.881 -8.548 11.426 1.00 43.41 69 VAL B N 1
ATOM 6869 C CA . VAL B 1 75 ? 11.702 -8.087 10.701 1.00 52.83 69 VAL B CA 1
ATOM 6870 C C . VAL B 1 75 ? 10.754 -9.251 10.425 1.00 44.82 69 VAL B C 1
ATOM 6871 O O . VAL B 1 75 ? 9.541 -9.106 10.552 1.00 32.88 69 VAL B O 1
ATOM 6884 N N . THR B 1 76 ? 11.315 -10.399 10.052 1.00 41.28 70 THR B N 1
ATOM 6885 C CA . THR B 1 76 ? 10.528 -11.612 9.841 1.00 41.11 70 THR B CA 1
ATOM 6886 C C . THR B 1 76 ? 9.659 -11.917 11.059 1.00 49.43 70 THR B C 1
ATOM 6887 O O . THR B 1 76 ? 8.468 -12.199 10.927 1.00 44.08 70 THR B O 1
ATOM 6898 N N . ILE B 1 77 ? 10.262 -11.858 12.243 1.00 43.18 71 ILE B N 1
ATOM 6899 C CA . ILE B 1 77 ? 9.536 -12.111 13.482 1.00 45.66 71 ILE B CA 1
ATOM 6900 C C . ILE B 1 77 ? 8.421 -11.087 13.684 1.00 43.31 71 ILE B C 1
ATOM 6901 O O . ILE B 1 77 ? 7.306 -11.444 14.060 1.00 44.01 71 ILE B O 1
ATOM 6917 N N . LEU B 1 78 ? 8.723 -9.816 13.436 1.00 42.26 72 LEU B N 1
ATOM 6918 C CA . LEU B 1 78 ? 7.740 -8.756 13.632 1.00 41.53 72 LEU B CA 1
ATOM 6919 C C . LEU B 1 78 ? 6.583 -8.889 12.643 1.00 44.43 72 LEU B C 1
ATOM 6920 O O . LEU B 1 78 ? 5.431 -8.649 13.002 1.00 44.44 72 LEU B O 1
ATOM 6936 N N . VAL B 1 79 ? 6.889 -9.274 11.406 1.00 36.09 73 VAL B N 1
ATOM 6937 C CA . VAL B 1 79 ? 5.855 -9.515 10.402 1.00 51.42 73 VAL B CA 1
ATOM 6938 C C . VAL B 1 79 ? 4.862 -10.563 10.895 1.00 49.18 73 VAL B C 1
ATOM 6939 O O . VAL B 1 79 ? 3.651 -10.359 10.833 1.00 49.21 73 VAL B O 1
ATOM 6952 N N . ASN B 1 80 ? 5.384 -11.684 11.380 1.00 39.28 74 ASN B N 1
ATOM 6953 C CA . ASN B 1 80 ? 4.549 -12.779 11.853 1.00 51.43 74 ASN B CA 1
ATOM 6954 C C . ASN B 1 80 ? 3.739 -12.405 13.092 1.00 49.48 74 ASN B C 1
ATOM 6955 O O . ASN B 1 80 ? 2.583 -12.806 13.230 1.00 71.47 74 ASN B O 1
ATOM 6966 N N . LEU B 1 81 ? 4.346 -11.633 13.988 1.00 46.99 75 LEU B N 1
ATOM 6967 C CA . LEU B 1 81 ? 3.689 -11.244 15.232 1.00 49.65 75 LEU B CA 1
ATOM 6968 C C . LEU B 1 81 ? 2.774 -10.029 15.063 1.00 43.82 75 LEU B C 1
ATOM 6969 O O . LEU B 1 81 ? 1.965 -9.732 15.944 1.00 53.74 75 LEU B O 1
ATOM 6985 N N . SER B 1 82 ? 2.895 -9.328 13.938 1.00 60.02 76 SER B N 1
ATOM 6986 C CA . SER B 1 82 ? 2.132 -8.099 13.728 1.00 46.82 76 SER B CA 1
ATOM 6987 C C . SER B 1 82 ? 0.661 -8.368 13.423 1.00 46.50 76 SER B C 1
ATOM 6988 O O . SER B 1 82 ? -0.125 -7.432 13.277 1.00 51.59 76 SER B O 1
ATOM 6996 N N . GLU B 1 83 ? 0.288 -9.640 13.323 1.00 67.36 77 GLU B N 1
ATOM 6997 C CA . GLU B 1 83 ? -1.116 -10.005 13.161 1.00 73.71 77 GLU B CA 1
ATOM 6998 C C . GLU B 1 83 ? -1.900 -9.602 14.407 1.00 59.77 77 GLU B C 1
ATOM 6999 O O . GLU B 1 83 ? -3.111 -9.391 14.352 1.00 89.01 77 GLU B O 1
ATOM 7011 N N . ASP B 1 84 ? -1.192 -9.493 15.527 1.00 68.57 78 ASP B N 1
ATOM 7012 C CA . ASP B 1 84 ? -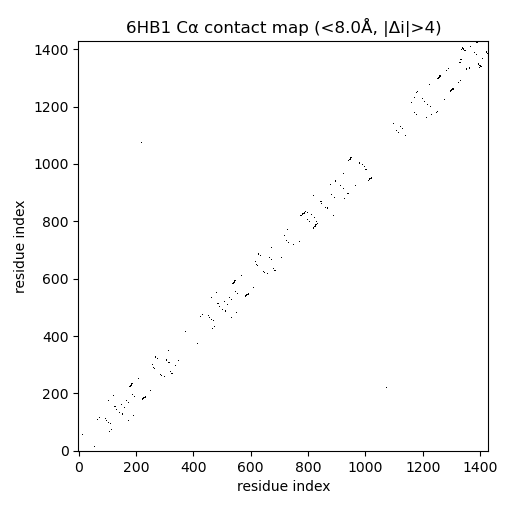1.800 -9.116 16.795 1.00 70.15 78 ASP B CA 1
ATOM 7013 C C . ASP B 1 84 ? -1.788 -7.600 16.984 1.00 73.04 78 ASP B C 1
ATOM 7014 O O . ASP B 1 84 ? -0.727 -6.977 16.990 1.00 65.97 78 ASP B O 1
ATOM 7023 N N . LYS B 1 85 ? -2.978 -7.022 17.135 1.00 86.46 79 LYS B N 1
ATOM 7024 C CA . LYS B 1 85 ? -3.143 -5.581 17.328 1.00 81.14 79 LYS B CA 1
ATOM 7025 C C . LYS B 1 85 ? -2.250 -5.036 18.440 1.00 64.29 79 LYS B C 1
ATOM 7026 O O . LYS B 1 85 ? -1.686 -3.949 18.317 1.00 97.26 79 LYS B O 1
ATOM 7045 N N . LEU B 1 86 ? -2.124 -5.795 19.524 1.00 59.50 80 LEU B N 1
ATOM 7046 C CA . LEU B 1 86 ? -1.354 -5.348 20.677 1.00 75.01 80 LEU B CA 1
ATOM 7047 C C . LEU B 1 86 ? 0.145 -5.332 20.385 1.00 68.10 80 LEU B C 1
ATOM 7048 O O . LEU B 1 86 ? 0.887 -4.553 20.981 1.00 56.01 80 LEU B O 1
ATOM 7064 N N . VAL B 1 87 ? 0.590 -6.189 19.472 1.00 82.08 81 VAL B N 1
ATOM 7065 C CA . VAL B 1 87 ? 1.987 -6.182 19.049 1.00 74.37 81 VAL B CA 1
ATOM 7066 C C . VAL B 1 87 ? 2.255 -4.949 18.191 1.00 64.18 81 VAL B C 1
ATOM 7067 O O . VAL B 1 87 ? 3.312 -4.327 18.292 1.00 48.28 81 VAL B O 1
ATOM 7080 N N . ARG B 1 88 ? 1.288 -4.601 17.348 1.00 58.26 82 ARG B N 1
ATOM 7081 C CA . ARG B 1 88 ? 1.416 -3.442 16.474 1.00 65.72 82 ARG B CA 1
ATOM 7082 C C . ARG B 1 88 ? 1.494 -2.150 17.284 1.00 76.71 82 ARG B C 1
ATOM 7083 O O . ARG B 1 88 ? 2.177 -1.205 16.890 1.00 61.05 82 ARG B O 1
ATOM 7104 N N . ASN B 1 89 ? 0.797 -2.116 18.417 1.00 51.96 83 ASN B N 1
ATOM 7105 C CA . ASN B 1 89 ? 0.861 -0.973 19.320 1.00 58.54 83 ASN B CA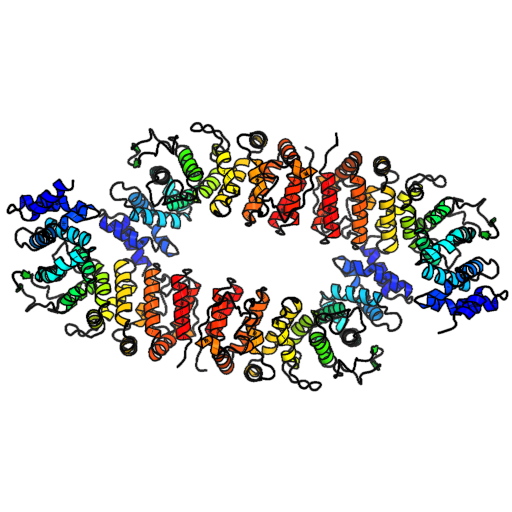 1
ATOM 7106 C C . ASN B 1 89 ? 2.279 -0.753 19.828 1.00 70.19 83 ASN B C 1
ATOM 7107 O O . ASN B 1 89 ? 2.768 0.374 19.864 1.00 89.12 83 ASN B O 1
ATOM 7118 N N . ILE B 1 90 ? 2.935 -1.841 20.221 1.00 79.03 84 ILE B N 1
ATOM 7119 C CA . ILE B 1 90 ? 4.304 -1.775 20.717 1.00 61.96 84 ILE B CA 1
ATOM 7120 C C . ILE B 1 90 ? 5.247 -1.280 19.623 1.00 52.34 84 ILE B C 1
ATOM 7121 O O . ILE B 1 90 ? 6.104 -0.436 19.865 1.00 55.38 84 ILE B O 1
ATOM 7137 N N . ILE B 1 91 ? 5.079 -1.804 18.415 1.00 49.19 85 ILE B N 1
ATOM 7138 C CA . ILE B 1 91 ? 5.960 -1.457 17.306 1.00 44.51 85 ILE B CA 1
ATOM 7139 C C . ILE B 1 91 ? 5.846 0.022 16.937 1.00 40.96 85 ILE B C 1
ATOM 7140 O O . ILE B 1 91 ? 6.836 0.648 16.558 1.00 67.04 85 ILE B O 1
ATOM 7156 N N . LEU B 1 92 ? 4.645 0.580 17.059 1.00 45.13 86 LEU B N 1
ATOM 7157 C CA . LEU B 1 92 ? 4.396 1.960 16.646 1.00 65.09 86 LEU B CA 1
ATOM 7158 C C . LEU B 1 92 ? 4.628 2.982 17.761 1.00 66.51 86 LEU B C 1
ATOM 7159 O O . LEU B 1 92 ? 5.308 3.987 17.550 1.00 105.55 86 LEU B O 1
ATOM 7175 N N . SER B 1 93 ? 4.071 2.725 18.942 1.00 69.44 87 SER B N 1
ATOM 7176 C CA . SER B 1 93 ? 4.012 3.738 19.995 1.00 90.91 87 SER B CA 1
ATOM 7177 C C . SER B 1 93 ? 5.107 3.619 21.058 1.00 92.59 87 SER B C 1
ATOM 7178 O O . SER B 1 93 ? 5.534 4.631 21.614 1.00 116.48 87 SER B O 1
ATOM 7186 N N . ASP B 1 94 ? 5.555 2.399 21.347 1.00 81.65 88 ASP B N 1
ATOM 7187 C CA . ASP B 1 94 ? 6.521 2.182 22.425 1.00 93.99 88 ASP B CA 1
ATOM 7188 C C . ASP B 1 94 ? 7.817 2.945 22.174 1.00 113.28 88 ASP B C 1
ATOM 7189 O O . ASP B 1 94 ? 8.371 3.562 23.085 1.00 118.52 88 ASP B O 1
ATOM 7198 N N . ASP B 1 95 ? 8.295 2.892 20.935 1.00 117.77 89 ASP B N 1
ATOM 7199 C CA . ASP B 1 95 ? 9.495 3.618 20.536 1.00 111.60 89 ASP B CA 1
ATOM 7200 C C . ASP B 1 95 ? 9.258 4.249 19.167 1.00 96.49 89 ASP B C 1
ATOM 7201 O O . ASP B 1 95 ? 9.350 3.580 18.137 1.00 60.27 89 ASP B O 1
ATOM 7210 N N . LYS B 1 96 ? 8.954 5.544 19.175 1.00 99.04 90 LYS B N 1
ATOM 7211 C CA . LYS B 1 96 ? 8.476 6.250 17.989 1.00 88.46 90 LYS B CA 1
ATOM 7212 C C . LYS B 1 96 ? 9.473 6.212 16.833 1.00 76.16 90 LYS B C 1
ATOM 7213 O O . LYS B 1 96 ? 9.089 6.338 15.670 1.00 76.54 90 LYS B O 1
ATOM 7232 N N . LYS B 1 97 ? 10.751 6.040 17.156 1.00 77.13 91 LYS B N 1
ATOM 7233 C CA . LYS B 1 97 ? 11.806 6.133 16.152 1.00 66.56 91 LYS B CA 1
ATOM 7234 C C . LYS B 1 97 ? 11.796 4.960 15.173 1.00 69.12 91 LYS B C 1
ATOM 7235 O O . LYS B 1 97 ? 12.361 5.059 14.085 1.00 56.11 91 LYS B O 1
ATOM 7254 N N . PHE B 1 98 ? 11.159 3.855 15.548 1.00 43.18 92 PHE B N 1
ATOM 7255 C CA . PHE B 1 98 ? 11.204 2.659 14.712 1.00 56.63 92 PHE B CA 1
ATOM 7256 C C . PHE B 1 98 ? 10.459 2.855 13.396 1.00 42.78 92 PHE B C 1
ATOM 7257 O O . PHE B 1 98 ? 10.873 2.327 12.362 1.00 60.00 92 PHE B O 1
ATOM 7274 N N . LEU B 1 99 ? 9.364 3.606 13.433 1.00 42.29 93 LEU B N 1
ATOM 7275 C CA . LEU B 1 99 ? 8.608 3.882 12.218 1.00 52.82 93 LEU B CA 1
ATOM 7276 C C . LEU B 1 99 ? 9.463 4.705 11.265 1.00 52.36 93 LEU B C 1
ATOM 7277 O O . LEU B 1 99 ? 9.475 4.461 10.060 1.00 63.20 93 LEU B O 1
ATOM 7293 N N . LYS B 1 100 ? 10.183 5.676 11.821 1.00 52.60 94 LYS B N 1
ATOM 7294 C CA . LYS B 1 100 ? 11.106 6.495 11.043 1.00 46.66 94 LYS B CA 1
ATOM 7295 C C . LYS B 1 100 ? 12.208 5.628 10.448 1.00 48.23 94 LYS B C 1
ATOM 7296 O O . LYS B 1 100 ? 12.518 5.727 9.261 1.00 53.84 94 LYS B O 1
ATOM 7315 N N . PHE B 1 101 ? 12.796 4.780 11.286 1.00 54.10 95 PHE B N 1
ATOM 7316 C CA . PHE B 1 101 ? 13.835 3.855 10.851 1.00 49.61 95 PHE B CA 1
ATOM 7317 C C . PHE B 1 101 ? 13.340 2.980 9.709 1.00 45.58 95 PHE B C 1
ATOM 7318 O O . PHE B 1 101 ? 14.049 2.758 8.727 1.00 45.40 95 PHE B O 1
ATOM 7335 N N . LEU B 1 102 ? 12.116 2.487 9.852 1.00 44.63 96 LEU B N 1
ATOM 7336 C CA . LEU B 1 102 ? 11.558 1.526 8.911 1.00 42.50 96 LEU B CA 1
ATOM 7337 C C . LEU B 1 102 ? 11.370 2.139 7.525 1.00 43.36 96 LEU B C 1
ATOM 7338 O O . LEU B 1 102 ? 11.820 1.577 6.527 1.00 41.07 96 LEU B O 1
ATOM 7354 N N . VAL B 1 103 ? 10.717 3.296 7.467 1.00 41.64 97 VAL B N 1
ATOM 7355 C CA . VAL B 1 103 ? 10.377 3.907 6.187 1.00 53.20 97 VAL B CA 1
ATOM 7356 C C . VAL B 1 103 ? 11.623 4.347 5.421 1.00 46.52 97 VAL B C 1
ATOM 7357 O O . VAL B 1 103 ? 11.678 4.226 4.197 1.00 44.23 97 VAL B O 1
ATOM 7370 N N . TRP B 1 104 ? 12.625 4.851 6.135 1.00 47.75 98 TRP B N 1
ATOM 7371 C CA . TRP B 1 104 ? 13.852 5.304 5.488 1.00 48.96 98 TRP B CA 1
ATOM 7372 C C . TRP B 1 104 ? 14.716 4.127 5.049 1.00 47.50 98 TRP B C 1
ATOM 7373 O O . TRP B 1 104 ? 15.485 4.237 4.096 1.00 47.14 98 TRP B O 1
ATOM 7394 N N . LYS B 1 105 ? 14.591 3.002 5.745 1.00 47.18 99 LYS B N 1
ATOM 7395 C CA . LYS B 1 105 ? 15.289 1.790 5.339 1.00 61.56 99 LYS B CA 1
ATOM 7396 C C . LYS B 1 105 ? 14.707 1.260 4.034 1.00 46.42 99 LYS B C 1
ATOM 7397 O O . LYS B 1 105 ? 15.430 0.726 3.193 1.00 46.04 99 LYS B O 1
ATOM 7416 N N . ILE B 1 106 ? 13.398 1.420 3.869 1.00 45.00 100 ILE B N 1
ATOM 7417 C CA . ILE B 1 106 ? 12.715 0.964 2.665 1.00 44.51 100 ILE B CA 1
ATOM 7418 C C . ILE B 1 106 ? 13.191 1.736 1.433 1.00 44.71 100 ILE B C 1
ATOM 7419 O O . ILE B 1 106 ? 13.405 1.148 0.372 1.00 65.82 100 ILE B O 1
ATOM 7435 N N . VAL B 1 107 ? 13.358 3.048 1.577 1.00 46.11 101 VAL B N 1
ATOM 7436 C CA . VAL B 1 107 ? 13.748 3.892 0.450 1.00 49.50 101 VAL B CA 1
ATOM 7437 C C . VAL B 1 107 ? 15.256 3.845 0.200 1.00 53.03 101 VAL B C 1
ATOM 7438 O O . VAL B 1 107 ? 15.736 4.325 -0.827 1.00 57.63 101 VAL B O 1
ATOM 7451 N N . ASP B 1 108 ? 16.003 3.275 1.140 1.00 52.46 102 ASP B N 1
ATOM 7452 C CA . ASP B 1 108 ? 17.415 2.997 0.909 1.00 50.46 102 ASP B CA 1
ATOM 7453 C C . ASP B 1 108 ? 17.509 1.879 -0.125 1.00 46.82 102 ASP B C 1
ATOM 7454 O O . ASP B 1 108 ? 17.167 0.731 0.157 1.00 47.35 102 ASP B O 1
ATOM 7463 N N . LEU B 1 109 ? 17.972 2.221 -1.324 1.00 50.89 103 LEU B N 1
ATOM 7464 C CA . LEU B 1 109 ? 18.006 1.271 -2.431 1.00 63.15 103 LEU B CA 1
ATOM 7465 C C . LEU B 1 109 ? 19.182 0.298 -2.328 1.00 75.56 103 LEU B C 1
ATOM 7466 O O . LEU B 1 109 ? 19.433 -0.482 -3.244 1.00 91.41 103 LEU B O 1
ATOM 7482 N N . THR B 1 110 ? 19.901 0.354 -1.210 1.00 74.40 104 THR B N 1
ATOM 7483 C CA . THR B 1 110 ? 20.980 -0.587 -0.926 1.00 78.43 104 THR B CA 1
ATOM 7484 C C . THR B 1 110 ? 20.476 -1.672 0.028 1.00 83.36 104 THR B C 1
ATOM 7485 O O . THR B 1 110 ? 21.049 -2.758 0.113 1.00 69.22 104 THR B O 1
ATOM 7496 N N . ASN B 1 111 ? 19.378 -1.376 0.717 1.00 66.66 105 ASN B N 1
ATOM 7497 C CA . ASN B 1 111 ? 18.808 -2.279 1.711 1.00 61.63 105 ASN B CA 1
ATOM 7498 C C . ASN B 1 111 ? 18.264 -3.575 1.098 1.00 58.13 105 ASN B C 1
ATOM 7499 O O . ASN B 1 111 ? 17.319 -3.534 0.311 1.00 72.39 105 ASN B O 1
ATOM 7510 N N . PRO B 1 112 ? 18.854 -4.732 1.461 1.00 55.90 106 PRO B N 1
ATOM 7511 C CA . PRO B 1 112 ? 18.395 -6.011 0.902 1.00 57.72 106 PRO B CA 1
ATOM 7512 C C . PRO B 1 112 ? 17.128 -6.575 1.551 1.00 69.67 106 PRO B C 1
ATOM 7513 O O . PRO B 1 112 ? 16.574 -7.551 1.043 1.00 41.19 106 PRO B O 1
ATOM 7524 N N . ASN B 1 113 ? 16.685 -5.973 2.652 1.00 40.30 107 ASN B N 1
ATOM 7525 C CA . ASN B 1 113 ? 15.511 -6.453 3.375 1.00 51.02 107 ASN B CA 1
ATOM 7526 C C . ASN B 1 113 ? 14.292 -5.561 3.150 1.00 39.73 107 ASN B C 1
ATOM 7527 O O . ASN B 1 113 ? 13.323 -5.617 3.906 1.00 50.90 107 ASN B O 1
ATOM 7538 N N . ALA B 1 114 ? 14.343 -4.756 2.095 1.00 51.95 108 ALA B N 1
ATOM 7539 C CA . ALA B 1 114 ? 13.317 -3.752 1.840 1.00 54.43 108 ALA B CA 1
ATOM 7540 C C . ALA B 1 114 ? 11.922 -4.355 1.665 1.00 51.83 108 ALA B C 1
ATOM 7541 O O . ALA B 1 114 ? 10.949 -3.833 2.209 1.00 40.37 108 ALA B O 1
ATOM 7548 N N . ASP B 1 115 ? 11.817 -5.450 0.918 1.00 45.49 109 ASP B N 1
ATOM 7549 C CA . ASP B 1 115 ? 10.507 -6.017 0.608 1.00 57.83 109 ASP B CA 1
ATOM 7550 C C . ASP B 1 115 ? 9.776 -6.522 1.850 1.00 45.63 109 ASP B C 1
ATOM 7551 O O . ASP B 1 115 ? 8.586 -6.257 2.010 1.00 44.04 109 ASP B O 1
ATOM 7560 N N . ILE B 1 116 ? 10.464 -7.246 2.730 1.00 48.74 110 ILE B N 1
ATOM 7561 C CA . ILE B 1 116 ? 9.806 -7.735 3.939 1.00 33.71 110 ILE B CA 1
ATOM 7562 C C . ILE B 1 116 ? 9.486 -6.575 4.880 1.00 45.30 110 ILE B C 1
ATOM 7563 O O . ILE B 1 116 ? 8.557 -6.658 5.683 1.00 36.81 110 ILE B O 1
ATOM 7579 N N . MET B 1 117 ? 10.254 -5.495 4.779 1.00 40.80 111 MET B N 1
ATOM 7580 C CA . MET B 1 117 ? 9.968 -4.292 5.553 1.00 36.73 111 MET B CA 1
ATOM 7581 C C . MET B 1 117 ? 8.692 -3.625 5.046 1.00 49.26 111 MET B C 1
ATOM 7582 O O . MET B 1 117 ? 7.948 -3.022 5.819 1.00 37.39 111 MET B O 1
ATOM 7596 N N . CYS B 1 118 ? 8.446 -3.732 3.743 1.00 38.56 112 CYS B N 1
ATOM 7597 C CA . CYS B 1 118 ? 7.213 -3.220 3.153 1.00 48.60 112 CYS B CA 1
ATOM 7598 C C . CYS B 1 118 ? 6.013 -4.022 3.651 1.00 45.24 112 CYS B C 1
ATOM 7599 O O . CYS B 1 118 ? 4.949 -3.462 3.919 1.00 46.36 112 CYS B O 1
ATOM 7607 N N . ILE B 1 119 ? 6.193 -5.334 3.776 1.00 42.79 113 ILE B N 1
ATOM 7608 C CA . ILE B 1 119 ? 5.143 -6.200 4.299 1.00 32.09 113 ILE B CA 1
ATOM 7609 C C . ILE B 1 119 ? 4.819 -5.808 5.736 1.00 42.91 113 ILE B C 1
ATOM 7610 O O . ILE B 1 119 ? 3.652 -5.773 6.130 1.00 43.72 113 ILE B O 1
ATOM 7626 N N . LEU B 1 120 ? 5.854 -5.518 6.517 1.00 40.97 114 LEU B N 1
ATOM 7627 C CA . LEU B 1 120 ? 5.659 -5.091 7.894 1.00 41.52 114 LEU B CA 1
ATOM 7628 C C . LEU B 1 120 ? 4.915 -3.765 7.932 1.00 41.00 114 LEU B C 1
ATOM 7629 O O . LEU B 1 120 ? 3.968 -3.599 8.699 1.00 41.58 114 LEU B O 1
ATOM 7645 N N . LEU B 1 121 ? 5.345 -2.826 7.095 1.00 37.79 115 LEU B N 1
ATOM 7646 C CA . LEU B 1 121 ? 4.719 -1.510 7.040 1.00 41.71 115 LEU B CA 1
ATOM 7647 C C . LEU B 1 121 ? 3.235 -1.626 6.705 1.00 45.34 115 LEU B C 1
ATOM 7648 O O . LEU B 1 121 ? 2.403 -0.948 7.306 1.00 38.54 115 LEU B O 1
ATOM 7664 N N . SER B 1 122 ? 2.909 -2.496 5.754 1.00 35.75 116 SER B N 1
ATOM 7665 C CA . SER B 1 122 ? 1.526 -2.676 5.325 1.00 42.86 116 SER B CA 1
ATOM 7666 C C . SER B 1 122 ? 0.668 -3.226 6.464 1.00 50.25 116 SER B C 1
ATOM 7667 O O . SER B 1 122 ? -0.498 -2.856 6.611 1.00 58.00 116 SER B O 1
ATOM 7675 N N . ASN B 1 123 ? 1.252 -4.110 7.266 1.00 44.38 117 ASN B N 1
ATOM 7676 C CA . ASN B 1 123 ? 0.556 -4.679 8.416 1.00 55.82 117 ASN B CA 1
ATOM 7677 C C . ASN B 1 123 ? 0.305 -3.634 9.501 1.00 45.92 117 ASN B C 1
ATOM 7678 O O . ASN B 1 123 ? -0.702 -3.692 10.206 1.00 41.26 117 ASN B O 1
ATOM 7689 N N . LEU B 1 124 ? 1.227 -2.684 9.635 1.00 44.30 118 LEU B N 1
ATOM 7690 C CA . LEU B 1 124 ? 1.095 -1.625 10.631 1.00 38.22 118 LEU B CA 1
ATOM 7691 C C . LEU B 1 124 ? 0.069 -0.579 10.207 1.00 44.12 118 LEU B C 1
ATOM 7692 O O . LEU B 1 124 ? -0.453 0.165 11.038 1.00 42.57 118 LEU B O 1
ATOM 7708 N N . ALA B 1 125 ? -0.223 -0.528 8.912 1.00 53.81 119 ALA B N 1
ATOM 7709 C CA . ALA B 1 125 ? -1.130 0.478 8.370 1.00 36.97 119 ALA B CA 1
ATOM 7710 C C . ALA B 1 125 ? -2.574 0.237 8.797 1.00 43.13 119 ALA B C 1
ATOM 7711 O O . ALA B 1 125 ? -3.449 1.067 8.546 1.00 36.81 119 ALA B O 1
ATOM 7718 N N . LYS B 1 126 ? -2.817 -0.899 9.442 1.00 46.46 120 LYS B N 1
ATOM 7719 C CA . LYS B 1 126 ? -4.148 -1.231 9.933 1.00 49.56 120 LYS B CA 1
ATOM 7720 C C . LYS B 1 126 ? -4.553 -0.352 11.115 1.00 54.53 120 LYS B C 1
ATOM 7721 O O . LYS B 1 126 ? -5.742 -0.183 11.390 1.00 48.89 120 LYS B O 1
ATOM 7740 N N . ASP B 1 127 ? -3.562 0.209 11.805 1.00 57.58 121 ASP B N 1
ATOM 7741 C CA . ASP B 1 127 ? -3.809 1.071 12.961 1.00 55.45 121 ASP B CA 1
ATOM 7742 C C . ASP B 1 127 ? -3.548 2.533 12.615 1.00 50.45 121 ASP B C 1
ATOM 7743 O O . ASP B 1 127 ? -2.675 2.842 11.803 1.00 59.28 121 ASP B O 1
ATOM 7752 N N . ASP B 1 128 ? -4.306 3.431 13.240 1.00 48.79 122 ASP B N 1
ATOM 7753 C CA . ASP B 1 128 ? -4.252 4.849 12.899 1.00 65.30 122 ASP B CA 1
ATOM 7754 C C . ASP B 1 128 ? -2.935 5.503 13.319 1.00 67.03 122 ASP B C 1
ATOM 7755 O O . ASP B 1 128 ? -2.669 6.652 12.967 1.00 91.71 122 ASP B O 1
ATOM 7764 N N . GLY B 1 129 ? -2.112 4.773 14.066 1.00 53.62 123 GLY B N 1
ATOM 7765 C CA . GLY B 1 129 ? -0.793 5.259 14.424 1.00 70.54 123 GLY B CA 1
ATOM 7766 C C . GLY B 1 129 ? 0.096 5.378 13.201 1.00 45.81 123 GLY B C 1
ATOM 7767 O O . GLY B 1 129 ? 1.137 6.031 13.239 1.00 57.54 123 GLY B O 1
ATOM 7771 N N . ILE B 1 130 ? -0.320 4.743 12.110 1.00 50.61 124 ILE B N 1
ATOM 7772 C CA . ILE B 1 130 ? 0.432 4.782 10.862 1.00 44.20 124 ILE B CA 1
ATOM 7773 C C . ILE B 1 130 ? 0.413 6.179 10.241 1.00 41.86 124 ILE B C 1
ATOM 7774 O O . ILE B 1 130 ? 1.254 6.511 9.408 1.00 50.66 124 ILE B O 1
ATOM 7790 N N . LEU B 1 131 ? -0.549 6.998 10.653 1.00 37.46 125 LEU B N 1
ATOM 7791 C CA . LEU B 1 131 ? -0.705 8.337 10.093 1.00 42.47 125 LEU B CA 1
ATOM 7792 C C . LEU B 1 131 ? 0.496 9.233 10.382 1.00 47.25 125 LEU B C 1
ATOM 7793 O O . LEU B 1 131 ? 0.643 10.296 9.779 1.00 49.45 125 LEU B O 1
ATOM 7809 N N . ALA B 1 132 ? 1.350 8.803 11.306 1.00 40.26 126 ALA B N 1
ATOM 7810 C CA . ALA B 1 132 ? 2.567 9.539 11.625 1.00 54.85 126 ALA B CA 1
ATOM 7811 C C . ALA B 1 132 ? 3.496 9.604 10.415 1.00 55.33 126 ALA B C 1
ATOM 7812 O O . ALA B 1 132 ? 4.300 10.528 10.289 1.00 56.46 126 ALA B O 1
ATOM 7819 N N . VAL B 1 133 ? 3.375 8.619 9.529 1.00 55.92 127 VAL B N 1
ATOM 7820 C CA . VAL B 1 133 ? 4.199 8.550 8.326 1.00 54.12 127 VAL B CA 1
ATOM 7821 C C . VAL B 1 133 ? 4.045 9.805 7.466 1.00 53.90 127 VAL B C 1
ATOM 7822 O O . VAL B 1 133 ? 4.986 10.228 6.791 1.00 52.82 127 VAL B O 1
ATOM 7835 N N . LEU B 1 134 ? 2.855 10.397 7.495 1.00 64.46 128 LEU B N 1
ATOM 7836 C CA . LEU B 1 134 ? 2.571 11.588 6.702 1.00 58.27 128 LEU B CA 1
ATOM 7837 C C . LEU B 1 134 ? 3.338 12.813 7.200 1.00 45.11 128 LEU B C 1
ATOM 7838 O O . LEU B 1 134 ? 3.420 13.820 6.496 1.00 53.78 128 LEU B O 1
ATOM 7854 N N . ASN B 1 135 ? 3.896 12.727 8.406 1.00 61.35 129 ASN B N 1
ATOM 7855 C CA . ASN B 1 135 ? 4.625 13.847 9.001 1.00 52.39 129 ASN B CA 1
ATOM 7856 C C . ASN B 1 135 ? 6.128 13.598 9.122 1.00 63.67 129 ASN B C 1
ATOM 7857 O O . ASN B 1 135 ? 6.869 14.469 9.578 1.00 50.33 129 ASN B O 1
ATOM 7868 N N . ILE B 1 136 ? 6.578 12.415 8.714 1.00 58.27 130 ILE B N 1
ATOM 7869 C CA . ILE B 1 136 ? 8.000 12.096 8.762 1.00 46.83 130 ILE B CA 1
ATOM 7870 C C . ILE B 1 136 ? 8.733 12.777 7.609 1.00 49.16 130 ILE B C 1
ATOM 7871 O O . ILE B 1 136 ? 8.323 12.677 6.452 1.00 63.48 130 ILE B O 1
ATOM 7887 N N . LYS B 1 137 ? 9.820 13.466 7.941 1.00 51.46 131 LYS B N 1
ATOM 7888 C CA . LYS B 1 137 ? 10.603 14.208 6.963 1.00 54.49 131 LYS B CA 1
ATOM 7889 C C . LYS B 1 137 ? 12.051 14.341 7.426 1.00 60.50 131 LYS B C 1
ATOM 7890 O O . LYS B 1 137 ? 12.348 14.167 8.608 1.00 66.92 131 LYS B O 1
ATOM 7909 N N . ARG B 1 138 ? 12.945 14.655 6.492 1.00 65.14 132 ARG B N 1
ATOM 7910 C CA . ARG B 1 138 ? 14.355 14.873 6.808 1.00 70.59 132 ARG B CA 1
ATOM 7911 C C . ARG B 1 138 ? 14.707 16.351 6.744 1.00 75.79 132 ARG B C 1
ATOM 7912 O O . ARG B 1 138 ? 13.972 17.150 6.165 1.00 79.74 132 ARG B O 1
ATOM 7933 N N . ASN B 1 139 ? 15.837 16.705 7.347 1.00 86.64 133 ASN B N 1
ATOM 7934 C CA . ASN B 1 139 ? 16.393 18.044 7.211 1.00 94.33 133 ASN B CA 1
ATOM 7935 C C . ASN B 1 139 ? 17.089 18.196 5.866 1.00 86.33 133 ASN B C 1
ATOM 7936 O O . ASN B 1 139 ? 17.187 19.297 5.325 1.00 88.95 133 ASN B O 1
ATOM 7947 N N . SER B 1 140 ? 17.574 17.078 5.335 1.00 87.98 134 SER B N 1
ATOM 7948 C CA . SER B 1 140 ? 18.277 17.078 4.059 1.00 89.78 134 SER B CA 1
ATOM 7949 C C . SER B 1 140 ? 18.461 15.665 3.519 1.00 97.73 134 SER B C 1
ATOM 7950 O O . SER B 1 140 ? 18.364 14.688 4.261 1.00 70.76 134 SER B O 1
ATOM 7958 N N . SER B 1 141 ? 18.726 15.565 2.220 1.00 90.83 135 SER B N 1
ATOM 7959 C CA . SER B 1 141 ? 19.261 14.337 1.652 1.00 91.99 135 SER B CA 1
ATOM 7960 C C . SER B 1 141 ? 20.719 14.247 2.086 1.00 94.59 135 SER B C 1
ATOM 7961 O O . SER B 1 141 ? 21.252 15.193 2.668 1.00 111.84 135 SER B O 1
ATOM 7969 N N . GLY B 1 142 ? 21.367 13.123 1.809 1.00 98.74 136 GLY B N 1
ATOM 7970 C CA . GLY B 1 142 ? 22.710 12.896 2.313 1.00 97.70 136 GLY B CA 1
ATOM 7971 C C . GLY B 1 142 ? 22.638 12.364 3.730 1.00 105.06 136 GLY B C 1
ATOM 7972 O O . GLY B 1 142 ? 21.600 12.480 4.381 1.00 97.80 136 GLY B O 1
ATOM 7976 N N . GLU B 1 143 ? 23.733 11.786 4.213 1.00 110.68 137 GLU B N 1
ATOM 7977 C CA . GLU B 1 143 ? 23.738 11.143 5.524 1.00 92.56 137 GLU B CA 1
ATOM 7978 C C . GLU B 1 143 ? 23.336 12.122 6.623 1.00 92.28 137 GLU B C 1
ATOM 7979 O O . GLU B 1 143 ? 23.683 13.302 6.577 1.00 101.97 137 GLU B O 1
ATOM 7991 N N . GLU B 1 144 ? 22.600 11.616 7.608 1.00 100.37 138 GLU B N 1
ATOM 7992 C CA . GLU B 1 144 ? 21.993 12.456 8.631 1.00 97.35 138 GLU B CA 1
ATOM 7993 C C . GLU B 1 144 ? 21.711 11.657 9.900 1.00 97.53 138 GLU B C 1
ATOM 7994 O O . GLU B 1 144 ? 21.445 10.455 9.838 1.00 84.28 138 GLU B O 1
ATOM 8006 N N . VAL B 1 145 ? 21.775 12.331 11.045 1.00 101.20 139 VAL B N 1
ATOM 8007 C CA . VAL B 1 145 ? 21.439 11.716 12.326 1.00 97.25 139 VAL B CA 1
ATOM 8008 C C . VAL B 1 145 ? 20.127 12.305 12.839 1.00 100.83 139 VAL B C 1
ATOM 8009 O O . VAL B 1 145 ? 19.958 13.524 12.878 1.00 103.43 139 VAL B O 1
ATOM 8022 N N . ASP B 1 146 ? 19.205 11.430 13.233 1.00 104.71 140 ASP B N 1
ATOM 8023 C CA . ASP B 1 146 ? 17.864 11.843 13.635 1.00 100.68 140 ASP B CA 1
ATOM 8024 C C . ASP B 1 146 ? 17.373 11.006 14.813 1.00 93.92 140 ASP B C 1
ATOM 8025 O O . ASP B 1 146 ? 16.973 9.855 14.643 1.00 93.12 140 ASP B O 1
ATOM 8034 N N . ASP B 1 147 ? 17.404 11.595 16.004 1.00 92.99 141 ASP B N 1
ATOM 8035 C CA . ASP B 1 147 ? 16.946 10.922 17.217 1.00 107.86 141 ASP B CA 1
ATOM 8036 C C . ASP B 1 147 ? 17.729 9.630 17.455 1.00 98.54 141 ASP B C 1
ATOM 8037 O O . ASP B 1 147 ? 17.165 8.612 17.857 1.00 90.41 141 ASP B O 1
ATOM 8046 N N . GLY B 1 148 ? 19.032 9.678 17.197 1.00 86.87 142 GLY B N 1
ATOM 8047 C CA . GLY B 1 148 ? 19.897 8.533 17.412 1.00 68.95 142 GLY B CA 1
ATOM 8048 C C . GLY B 1 148 ? 19.898 7.545 16.258 1.00 83.16 142 GLY B C 1
ATOM 8049 O O . GLY B 1 148 ? 20.539 6.496 16.337 1.00 78.85 142 GLY B O 1
ATOM 8053 N N . LEU B 1 149 ? 19.181 7.878 15.187 1.00 91.68 143 LEU B N 1
ATOM 8054 C CA . LEU B 1 149 ? 19.138 7.035 13.994 1.00 81.31 143 LEU B CA 1
ATOM 8055 C C . LEU B 1 149 ? 20.128 7.520 12.944 1.00 76.64 143 LEU B C 1
ATOM 8056 O O . LEU B 1 149 ? 20.215 8.714 12.670 1.00 62.83 143 LEU B O 1
ATOM 8072 N N . LYS B 1 150 ? 20.860 6.581 12.354 1.00 78.59 144 LYS B N 1
ATOM 8073 C CA . LYS B 1 150 ? 21.778 6.888 11.264 1.00 80.06 144 LYS B CA 1
ATOM 8074 C C . LYS B 1 150 ? 21.069 6.739 9.920 1.00 79.59 144 LYS B C 1
ATOM 8075 O O . LYS B 1 150 ? 21.018 5.648 9.352 1.00 77.82 144 LYS B O 1
ATOM 8094 N N . LEU B 1 151 ? 20.521 7.841 9.418 1.00 79.09 145 LEU B N 1
ATOM 8095 C CA . LEU B 1 151 ? 19.789 7.820 8.156 1.00 69.55 145 LEU B CA 1
ATOM 8096 C C . LEU B 1 151 ? 20.746 7.858 6.972 1.00 67.80 145 LEU B C 1
ATOM 8097 O O . LEU B 1 151 ? 21.533 8.794 6.827 1.00 67.17 145 LEU B O 1
ATOM 8113 N N . ALA B 1 152 ? 20.674 6.833 6.129 1.00 69.23 146 ALA B N 1
ATOM 8114 C CA . ALA B 1 152 ? 21.517 6.757 4.943 1.00 58.06 146 ALA B CA 1
ATOM 8115 C C . ALA B 1 152 ? 21.169 7.873 3.966 1.00 72.89 146 ALA B C 1
ATOM 8116 O O . ALA B 1 152 ? 20.053 8.394 3.974 1.00 64.33 146 ALA B O 1
ATOM 8123 N N . ALA B 1 153 ? 22.132 8.238 3.126 1.00 71.44 147 ALA B N 1
ATOM 8124 C CA . ALA B 1 153 ? 21.922 9.281 2.131 1.00 65.59 147 ALA B CA 1
ATOM 8125 C C . ALA B 1 153 ? 20.862 8.862 1.121 1.00 71.39 147 ALA B C 1
ATOM 8126 O O . ALA B 1 153 ? 20.779 7.693 0.743 1.00 65.18 147 ALA B O 1
ATOM 8133 N N . LEU B 1 154 ? 20.049 9.823 0.693 1.00 70.19 148 LEU B N 1
ATOM 8134 C CA . LEU B 1 154 ? 19.049 9.575 -0.338 1.00 71.94 148 LEU B CA 1
ATOM 8135 C C . LEU B 1 154 ? 19.679 9.612 -1.722 1.00 76.61 148 LEU B C 1
ATOM 8136 O O . LEU B 1 154 ? 20.591 10.397 -1.976 1.00 77.28 148 LEU B O 1
ATOM 8152 N N . ASN B 1 155 ? 19.189 8.757 -2.612 1.00 75.51 149 ASN B N 1
ATOM 8153 C CA . ASN B 1 155 ? 19.563 8.827 -4.016 1.00 73.42 149 ASN B CA 1
ATOM 8154 C C . ASN B 1 155 ? 18.898 10.054 -4.634 1.00 74.76 149 ASN B C 1
ATOM 8155 O O . ASN B 1 155 ? 17.715 10.025 -4.974 1.00 86.61 149 ASN B O 1
ATOM 8166 N N . LYS B 1 156 ? 19.666 11.131 -4.766 1.00 74.53 150 LYS B N 1
ATOM 8167 C CA . LYS B 1 156 ? 19.131 12.418 -5.199 1.00 78.02 150 LYS B CA 1
ATOM 8168 C C . LYS B 1 156 ? 18.505 12.347 -6.588 1.00 79.63 150 LYS B C 1
ATOM 8169 O O . LYS B 1 156 ? 17.586 13.103 -6.900 1.00 98.53 150 LYS B O 1
ATOM 8173 N N . GLU B 1 157 ? 19.001 11.434 -7.416 1.00 81.32 151 GLU B N 1
ATOM 8174 C CA . GLU B 1 157 ? 18.495 11.282 -8.775 1.00 82.13 151 GLU B CA 1
ATOM 8175 C C . GLU B 1 157 ? 17.059 10.773 -8.767 1.00 75.27 151 GLU B C 1
ATOM 8176 O O . GLU B 1 157 ? 16.234 11.198 -9.575 1.00 79.44 151 GLU B O 1
ATOM 8188 N N . VAL B 1 158 ? 16.771 9.859 -7.846 1.00 64.97 152 VAL B N 1
ATOM 8189 C CA . VAL B 1 158 ? 15.466 9.210 -7.779 1.00 72.67 152 VAL B CA 1
ATOM 8190 C C . VAL B 1 158 ? 14.500 9.968 -6.869 1.00 71.61 152 VAL B C 1
ATOM 8191 O O . VAL B 1 158 ? 13.330 10.147 -7.210 1.00 76.78 152 VAL B O 1
ATOM 8204 N N . PHE B 1 159 ? 14.998 10.414 -5.719 1.00 64.24 153 PHE B N 1
ATOM 8205 C CA . PHE B 1 159 ? 14.154 11.020 -4.690 1.00 64.66 153 PHE B CA 1
ATOM 8206 C C . PHE B 1 159 ? 14.356 12.529 -4.604 1.00 70.71 153 PHE B C 1
ATOM 8207 O O . PHE B 1 159 ? 15.415 12.998 -4.188 1.00 71.37 153 PHE B O 1
ATOM 8224 N N . LYS B 1 160 ? 13.329 13.282 -4.993 1.00 68.40 154 LYS B N 1
ATOM 8225 C CA . LYS B 1 160 ? 13.388 14.742 -4.986 1.00 74.38 154 LYS B CA 1
ATOM 8226 C C . LYS B 1 160 ? 12.741 15.346 -3.738 1.00 60.29 154 LYS B C 1
ATOM 8227 O O . LYS B 1 160 ? 12.824 16.555 -3.514 1.00 74.27 154 LYS B O 1
ATOM 8246 N N . SER B 1 161 ? 12.096 14.504 -2.935 1.00 64.57 155 SER B N 1
ATOM 8247 C CA . SER B 1 161 ? 11.418 14.955 -1.723 1.00 60.80 155 SER B CA 1
ATOM 8248 C C . SER B 1 161 ? 12.192 14.585 -0.467 1.00 65.88 155 SER B C 1
ATOM 8249 O O . SER B 1 161 ? 12.971 13.632 -0.461 1.00 77.19 155 SER B O 1
ATOM 8257 N N . LEU B 1 162 ? 11.964 15.353 0.594 1.00 59.51 156 LEU B N 1
ATOM 8258 C CA . LEU B 1 162 ? 12.519 15.052 1.908 1.00 76.04 156 LEU B CA 1
ATOM 8259 C C . LEU B 1 162 ? 11.451 14.435 2.813 1.00 65.17 156 LEU B C 1
ATOM 8260 O O . LEU B 1 162 ? 11.714 14.142 3.978 1.00 70.09 156 LEU B O 1
ATOM 8276 N N . ARG B 1 163 ? 10.251 14.239 2.267 1.00 69.28 157 ARG B N 1
ATOM 8277 C CA . ARG B 1 163 ? 9.144 13.644 3.014 1.00 50.29 157 ARG B CA 1
ATOM 8278 C C . ARG B 1 163 ? 9.034 12.150 2.725 1.00 60.82 157 ARG B C 1
ATOM 8279 O O . ARG B 1 163 ? 9.110 11.725 1.572 1.00 55.06 157 ARG B O 1
ATOM 8300 N N . ALA B 1 164 ? 8.840 11.363 3.779 1.00 49.29 158 ALA B N 1
ATOM 8301 C CA . ALA B 1 164 ? 8.860 9.906 3.677 1.00 55.21 158 ALA B CA 1
ATOM 8302 C C . ALA B 1 164 ? 7.754 9.359 2.776 1.00 45.53 158 ALA B C 1
ATOM 8303 O O . ALA B 1 164 ? 7.981 8.426 2.007 1.00 45.33 158 ALA B O 1
ATOM 8310 N N . MET B 1 165 ? 6.561 9.934 2.875 1.00 44.80 159 MET B N 1
ATOM 8311 C CA . MET B 1 165 ? 5.425 9.451 2.096 1.00 55.92 159 MET B CA 1
ATOM 8312 C C . MET B 1 165 ? 5.683 9.613 0.600 1.00 73.00 159 MET B C 1
ATOM 8313 O O . MET B 1 165 ? 5.323 8.747 -0.197 1.00 69.74 159 MET B O 1
ATOM 8327 N N . ASP B 1 166 ? 6.307 10.726 0.227 1.00 55.75 160 ASP B N 1
ATOM 8328 C CA . ASP B 1 166 ? 6.654 10.975 -1.167 1.00 56.81 160 ASP B CA 1
ATOM 8329 C C . ASP B 1 166 ? 7.661 9.947 -1.668 1.00 59.63 160 ASP B C 1
ATOM 8330 O O . ASP B 1 166 ? 7.549 9.448 -2.788 1.00 44.91 160 ASP B O 1
ATOM 8339 N N . CYS B 1 167 ? 8.642 9.633 -0.830 1.00 45.82 161 CYS B N 1
ATOM 8340 C CA . CYS B 1 167 ? 9.696 8.698 -1.202 1.00 50.22 161 CYS B CA 1
ATOM 8341 C C . CYS B 1 167 ? 9.158 7.278 -1.339 1.00 50.15 161 CYS B C 1
ATOM 8342 O O . CYS B 1 167 ? 9.570 6.534 -2.230 1.00 45.38 161 CYS B O 1
ATOM 8350 N N . LEU B 1 168 ? 8.241 6.904 -0.453 1.00 45.17 162 LEU B N 1
ATOM 8351 C CA . LEU B 1 168 ? 7.595 5.600 -0.528 1.00 43.46 162 LEU B CA 1
ATOM 8352 C C . LEU B 1 168 ? 6.779 5.486 -1.809 1.00 45.83 162 LEU B C 1
ATOM 8353 O O . LEU B 1 168 ? 6.717 4.422 -2.427 1.00 48.77 162 LEU B O 1
ATOM 8369 N N . MET B 1 169 ? 6.153 6.591 -2.203 1.00 52.87 163 MET B N 1
ATOM 8370 C CA . MET B 1 169 ? 5.414 6.646 -3.458 1.00 56.60 163 MET B CA 1
ATOM 8371 C C . MET B 1 169 ? 6.362 6.393 -4.626 1.00 49.29 163 MET B C 1
ATOM 8372 O O . MET B 1 169 ? 6.073 5.583 -5.506 1.00 51.36 163 MET B O 1
ATOM 8386 N N . ASP B 1 170 ? 7.497 7.086 -4.622 1.00 53.23 164 ASP B N 1
ATOM 8387 C CA . ASP B 1 170 ? 8.497 6.933 -5.674 1.00 57.97 164 ASP B CA 1
ATOM 8388 C C . ASP B 1 170 ? 8.966 5.486 -5.797 1.00 66.40 164 ASP B C 1
ATOM 8389 O O . ASP B 1 170 ? 9.135 4.975 -6.905 1.00 63.08 164 ASP B O 1
ATOM 8398 N N . CYS B 1 171 ? 9.170 4.827 -4.660 1.00 42.82 165 CYS B N 1
ATOM 8399 C CA . CYS B 1 171 ? 9.612 3.437 -4.654 1.00 42.13 165 CYS B CA 1
ATOM 8400 C C . CYS B 1 171 ? 8.587 2.537 -5.336 1.00 45.75 165 CYS B C 1
ATOM 8401 O O . CYS B 1 171 ? 8.943 1.678 -6.139 1.00 55.88 165 CYS B O 1
ATOM 8409 N N . PHE B 1 172 ? 7.314 2.744 -5.020 1.00 48.58 166 PHE B N 1
ATOM 8410 C CA . PHE B 1 172 ? 6.250 1.925 -5.584 1.00 49.34 166 PHE B CA 1
ATOM 8411 C C . PHE B 1 172 ? 6.065 2.207 -7.071 1.00 41.27 166 PHE B C 1
ATOM 8412 O O . PHE B 1 172 ? 5.963 1.284 -7.880 1.00 51.79 166 PHE B O 1
ATOM 8429 N N . VAL B 1 173 ? 6.034 3.487 -7.426 1.00 57.00 167 VAL B N 1
ATOM 8430 C CA . VAL B 1 173 ? 5.740 3.899 -8.794 1.00 69.23 167 VAL B CA 1
ATOM 8431 C C . VAL B 1 173 ? 6.878 3.562 -9.759 1.00 61.41 167 VAL B C 1
ATOM 8432 O O . VAL B 1 173 ? 6.631 3.181 -10.904 1.00 80.88 167 VAL B O 1
ATOM 8445 N N . LYS B 1 174 ? 8.116 3.698 -9.292 1.00 62.58 168 LYS B N 1
ATOM 8446 C CA . LYS B 1 174 ? 9.287 3.521 -10.150 1.00 62.90 168 LYS B CA 1
ATOM 8447 C C . LYS B 1 174 ? 10.026 2.205 -9.905 1.00 70.44 168 LYS B C 1
ATOM 8448 O O . LYS B 1 174 ? 10.838 1.786 -10.731 1.00 77.73 168 LYS B O 1
ATOM 8467 N N . GLY B 1 175 ? 9.750 1.558 -8.776 1.00 75.73 169 GLY B N 1
ATOM 8468 C CA . GLY B 1 175 ? 10.524 0.402 -8.357 1.00 72.62 169 GLY B CA 1
ATOM 8469 C C . GLY B 1 175 ? 9.915 -0.947 -8.683 1.00 75.80 169 GLY B C 1
ATOM 8470 O O . GLY B 1 175 ? 10.426 -1.975 -8.241 1.00 60.98 169 GLY B O 1
ATOM 8474 N N . TYR B 1 176 ? 8.829 -0.959 -9.450 1.00 50.54 170 TYR B N 1
ATOM 8475 C CA . TYR B 1 176 ? 8.206 -2.217 -9.841 1.00 72.60 170 TYR B CA 1
ATOM 8476 C C . TYR B 1 176 ? 9.143 -3.014 -10.745 1.00 63.90 170 TYR B C 1
ATOM 8477 O O . TYR B 1 176 ? 9.927 -2.438 -11.497 1.00 60.28 170 TYR B O 1
ATOM 8495 N N . ASP B 1 177 ? 9.058 -4.338 -10.653 1.00 55.78 171 ASP B N 1
ATOM 8496 C CA . ASP B 1 177 ? 9.894 -5.236 -11.448 1.00 65.57 171 ASP B CA 1
ATOM 8497 C C . ASP B 1 177 ? 11.381 -4.936 -11.262 1.00 75.76 171 ASP B C 1
ATOM 8498 O O . ASP B 1 177 ? 12.145 -4.927 -12.228 1.00 57.23 171 ASP B O 1
ATOM 8507 N N . LYS B 1 178 ? 11.777 -4.680 -10.017 1.00 67.78 172 LYS B N 1
ATOM 8508 C CA . LYS B 1 178 ? 13.186 -4.529 -9.653 1.00 72.19 172 LYS B CA 1
ATOM 8509 C C . LYS B 1 178 ? 13.898 -3.418 -10.424 1.00 65.90 172 LYS B C 1
ATOM 8510 O O . LYS B 1 178 ? 15.093 -3.519 -10.698 1.00 56.36 172 LYS B O 1
ATOM 8529 N N . LYS B 1 179 ? 13.174 -2.354 -10.759 1.00 67.87 173 LYS B N 1
ATOM 8530 C CA . LYS B 1 179 ? 13.730 -1.299 -11.603 1.00 85.51 173 LYS B CA 1
ATOM 8531 C C . LYS B 1 179 ? 14.546 -0.263 -10.824 1.00 52.86 173 LYS B C 1
ATOM 8532 O O . LYS B 1 179 ? 15.244 0.556 -11.423 1.00 74.74 173 LYS B O 1
ATOM 8551 N N . LEU B 1 180 ? 14.458 -0.302 -9.496 1.00 63.60 174 LEU B N 1
ATOM 8552 C CA . LEU B 1 180 ? 15.287 0.548 -8.640 1.00 69.90 174 LEU B CA 1
ATOM 8553 C C . LEU B 1 180 ? 16.273 -0.287 -7.829 1.00 57.23 174 LEU B C 1
ATOM 8554 O O . LEU B 1 180 ? 17.336 0.197 -7.444 1.00 62.96 174 LEU B O 1
ATOM 8570 N N . THR B 1 181 ? 15.909 -1.538 -7.564 1.00 88.65 175 THR B N 1
ATOM 8571 C CA . THR B 1 181 ? 16.744 -2.427 -6.764 1.00 65.88 175 THR B CA 1
ATOM 8572 C C . THR B 1 181 ? 16.609 -3.872 -7.220 1.00 71.54 175 THR B C 1
ATOM 8573 O O . THR B 1 181 ? 15.527 -4.312 -7.605 1.00 68.47 175 THR B O 1
ATOM 8584 N N . LYS B 1 182 ? 17.713 -4.608 -7.164 1.00 63.11 176 LYS B N 1
ATOM 8585 C CA . LYS B 1 182 ? 17.701 -6.033 -7.474 1.00 68.07 176 LYS B CA 1
ATOM 8586 C C . LYS B 1 182 ? 17.097 -6.829 -6.318 1.00 72.43 176 LYS B C 1
ATOM 8587 O O . LYS B 1 182 ? 16.854 -8.029 -6.439 1.00 83.25 176 LYS B O 1
ATOM 8606 N N . TYR B 1 183 ? 16.858 -6.148 -5.200 1.00 57.45 177 TYR B N 1
ATOM 8607 C CA . TYR B 1 183 ? 16.395 -6.794 -3.977 1.00 63.34 177 TYR B CA 1
ATOM 8608 C C . TYR B 1 183 ? 14.877 -6.741 -3.813 1.00 52.91 177 TYR B C 1
ATOM 8609 O O . TYR B 1 183 ? 14.286 -7.650 -3.229 1.00 60.19 177 TYR B O 1
ATOM 8627 N N . ALA B 1 184 ? 14.252 -5.680 -4.321 1.00 54.31 178 ALA B N 1
ATOM 8628 C CA . ALA B 1 184 ? 12.842 -5.423 -4.030 1.00 41.31 178 ALA B CA 1
ATOM 8629 C C . ALA B 1 184 ? 12.054 -4.880 -5.218 1.00 55.20 178 ALA B C 1
ATOM 8630 O O . ALA B 1 184 ? 12.621 -4.337 -6.167 1.00 54.43 178 ALA B O 1
ATOM 8637 N N . SER B 1 185 ? 10.734 -5.038 -5.142 1.00 44.27 179 SER B N 1
ATOM 8638 C CA . SER B 1 185 ? 9.813 -4.487 -6.131 1.00 64.98 179 SER B CA 1
ATOM 8639 C C . SER B 1 185 ? 8.741 -3.631 -5.455 1.00 58.41 179 SER B C 1
ATOM 8640 O O . SER B 1 185 ? 7.923 -3.003 -6.127 1.00 49.84 179 SER B O 1
ATOM 8648 N N . PHE B 1 186 ? 8.752 -3.619 -4.124 1.00 44.46 180 PHE B N 1
ATOM 8649 C CA . PHE B 1 186 ? 7.878 -2.752 -3.332 1.00 39.23 180 PHE B CA 1
ATOM 8650 C C . PHE B 1 186 ? 6.390 -3.006 -3.573 1.00 47.36 180 PHE B C 1
ATOM 8651 O O . PHE B 1 186 ? 5.571 -2.100 -3.416 1.00 48.83 180 PHE B O 1
ATOM 8668 N N . ASN B 1 187 ? 6.041 -4.233 -3.947 1.00 43.30 181 ASN B N 1
ATOM 8669 C CA . ASN B 1 187 ? 4.650 -4.572 -4.233 1.00 40.35 181 ASN B CA 1
ATOM 8670 C C . ASN B 1 187 ? 3.716 -4.282 -3.062 1.00 47.38 181 ASN B C 1
ATOM 8671 O O . ASN B 1 187 ? 2.626 -3.740 -3.252 1.00 40.29 181 ASN B O 1
ATOM 8682 N N . TYR B 1 188 ? 4.144 -4.638 -1.854 1.00 34.57 182 TYR B N 1
ATOM 8683 C CA . TYR B 1 188 ? 3.261 -4.587 -0.691 1.00 38.09 182 TYR B CA 1
ATOM 8684 C C . TYR B 1 188 ? 3.013 -3.173 -0.174 1.00 35.89 182 TYR B C 1
ATOM 8685 O O . TYR B 1 188 ? 2.211 -2.980 0.742 1.00 33.00 182 TYR B O 1
ATOM 8703 N N . LEU B 1 189 ? 3.680 -2.184 -0.758 1.00 38.23 183 LEU B N 1
ATOM 8704 C CA . LEU B 1 189 ? 3.360 -0.798 -0.445 1.00 37.02 183 LEU B CA 1
ATOM 8705 C C . LEU B 1 189 ? 1.947 -0.479 -0.933 1.00 44.98 183 LEU B C 1
ATOM 8706 O O . LEU B 1 189 ? 1.330 0.489 -0.488 1.00 48.95 183 LEU B O 1
ATOM 8722 N N . ALA B 1 190 ? 1.441 -1.304 -1.845 1.00 45.97 184 ALA B N 1
ATOM 8723 C CA . ALA B 1 190 ? 0.071 -1.177 -2.321 1.00 50.76 184 ALA B CA 1
ATOM 8724 C C . ALA B 1 190 ? -0.921 -1.362 -1.174 1.00 41.66 184 ALA B C 1
ATOM 8725 O O . ALA B 1 190 ? -1.884 -0.605 -1.046 1.00 34.28 184 ALA B O 1
ATOM 8732 N N . PHE B 1 191 ? -0.682 -2.372 -0.344 1.00 44.15 185 PHE B N 1
ATOM 8733 C CA . PHE B 1 191 ? -1.522 -2.610 0.824 1.00 41.96 185 PHE B CA 1
ATOM 8734 C C . PHE B 1 191 ? -1.331 -1.504 1.860 1.00 39.17 185 PHE B C 1
ATOM 8735 O O . PHE B 1 191 ? -2.258 -1.170 2.598 1.00 44.24 185 PHE B O 1
ATOM 8752 N N . PHE B 1 192 ? -0.129 -0.939 1.918 1.00 34.89 186 PHE B N 1
ATOM 8753 C CA . PHE B 1 192 ? 0.132 0.184 2.810 1.00 41.74 186 PHE B CA 1
ATOM 8754 C C . PHE B 1 192 ? -0.714 1.382 2.390 1.00 40.51 186 PHE B C 1
ATOM 8755 O O . PHE B 1 192 ? -1.382 2.004 3.216 1.00 30.84 186 PHE B O 1
ATOM 8772 N N . PHE B 1 193 ? -0.694 1.691 1.097 1.00 46.95 187 PHE B N 1
ATOM 8773 C CA . PHE B 1 193 ? -1.509 2.772 0.559 1.00 43.97 187 PHE B CA 1
ATOM 8774 C C . PHE B 1 193 ? -2.995 2.490 0.763 1.00 43.22 187 PHE B C 1
ATOM 8775 O O . PHE B 1 193 ? -3.770 3.390 1.087 1.00 38.73 187 PHE B O 1
ATOM 8792 N N . ALA B 1 194 ? -3.382 1.233 0.568 1.00 29.96 188 ALA B N 1
ATOM 8793 C CA . ALA B 1 194 ? -4.775 0.823 0.709 1.00 37.64 188 ALA B CA 1
ATOM 8794 C C . ALA B 1 194 ? -5.295 1.074 2.122 1.00 39.74 188 ALA B C 1
ATOM 8795 O O . ALA B 1 194 ? -6.381 1.624 2.308 1.00 42.10 188 ALA B O 1
ATOM 8802 N N . ASP B 1 195 ? -4.513 0.674 3.118 1.00 40.40 189 ASP B N 1
ATOM 8803 C CA . ASP B 1 195 ? -4.950 0.762 4.503 1.00 40.27 189 ASP B CA 1
ATOM 8804 C C . ASP B 1 195 ? -4.892 2.187 5.048 1.00 42.29 189 ASP B C 1
ATOM 8805 O O . ASP B 1 195 ? -5.754 2.591 5.829 1.00 41.78 189 ASP B O 1
ATOM 8814 N N . ILE B 1 196 ? -3.882 2.951 4.646 1.00 40.53 190 ILE B N 1
ATOM 8815 C CA . ILE B 1 196 ? -3.735 4.308 5.159 1.00 32.40 190 ILE B CA 1
ATOM 8816 C C . ILE B 1 196 ? -4.785 5.230 4.538 1.00 38.64 190 ILE B C 1
ATOM 8817 O O . ILE B 1 196 ? -5.233 6.184 5.171 1.00 34.00 190 ILE B O 1
ATOM 8833 N N . SER B 1 197 ? -5.194 4.931 3.309 1.00 37.18 191 SER B N 1
ATOM 8834 C CA . SER B 1 197 ? -6.177 5.759 2.614 1.00 48.64 191 SER B CA 1
ATOM 8835 C C . SER B 1 197 ? -7.574 5.645 3.228 1.00 32.94 191 SER B C 1
ATOM 8836 O O . SER B 1 197 ? -8.451 6.457 2.931 1.00 43.02 191 SER B O 1
ATOM 8844 N N . ARG B 1 198 ? -7.780 4.643 4.079 1.00 52.35 192 ARG B N 1
ATOM 8845 C CA . ARG B 1 198 ? -9.042 4.508 4.801 1.00 46.78 192 ARG B CA 1
ATOM 8846 C C . ARG B 1 198 ? -9.260 5.694 5.731 1.00 47.90 192 ARG B C 1
ATOM 8847 O O . ARG B 1 198 ? -10.386 6.158 5.914 1.00 42.58 192 ARG B O 1
ATOM 8868 N N . PHE B 1 199 ? -8.174 6.174 6.326 1.00 44.94 193 PHE B N 1
ATOM 8869 C CA . PHE B 1 199 ? -8.239 7.306 7.240 1.00 49.24 193 PHE B CA 1
ATOM 8870 C C . PHE B 1 199 ? -8.374 8.602 6.452 1.00 54.18 193 PHE B C 1
ATOM 8871 O O . PHE B 1 199 ? -7.875 8.709 5.331 1.00 38.39 193 PHE B O 1
ATOM 8888 N N . LYS B 1 200 ? -9.055 9.580 7.039 1.00 43.52 194 LYS B N 1
ATOM 8889 C CA . LYS B 1 200 ? -9.304 10.853 6.373 1.00 56.51 194 LYS B CA 1
ATOM 8890 C C . LYS B 1 200 ? -8.006 11.526 5.933 1.00 56.14 194 LYS B C 1
ATOM 8891 O O . LYS B 1 200 ? -7.869 11.927 4.779 1.00 44.23 194 LYS B O 1
ATOM 8910 N N . LEU B 1 201 ? -7.052 11.638 6.850 1.00 54.49 195 LEU B N 1
ATOM 8911 C CA . LEU B 1 201 ? -5.784 12.294 6.552 1.00 63.01 195 LEU B CA 1
ATOM 8912 C C . LEU B 1 201 ? -5.015 11.560 5.459 1.00 49.30 195 LEU B C 1
ATOM 8913 O O . LEU B 1 201 ? -4.353 12.184 4.629 1.00 55.96 195 LEU B O 1
ATOM 8929 N N . GLY B 1 202 ? -5.103 10.234 5.461 1.00 54.49 196 GLY B N 1
ATOM 8930 C CA . GLY B 1 202 ? -4.466 9.433 4.433 1.00 55.35 196 GLY B CA 1
ATOM 8931 C C . GLY B 1 202 ? -5.119 9.652 3.083 1.00 55.10 196 GLY B C 1
ATOM 8932 O O . GLY B 1 202 ? -4.439 9.743 2.061 1.00 50.70 196 GLY B O 1
ATOM 8936 N N A ARG B 1 203 ? -6.446 9.732 3.080 0.50 42.03 197 ARG B N 1
ATOM 8937 N N B ARG B 1 203 ? -6.446 9.733 3.080 0.50 42.05 197 ARG B N 1
ATOM 8938 C CA A ARG B 1 203 ? -7.196 10.002 1.860 0.50 37.55 197 ARG B CA 1
ATOM 8939 C CA B ARG B 1 203 ? -7.198 10.002 1.862 0.50 37.79 197 ARG B CA 1
ATOM 8940 C C A ARG B 1 203 ? -6.811 11.356 1.276 0.50 53.97 197 ARG B C 1
ATOM 8941 C C B ARG B 1 203 ? -6.816 11.357 1.276 0.50 53.89 197 ARG B C 1
ATOM 8942 O O A ARG B 1 203 ? -6.682 11.503 0.061 0.50 57.13 197 ARG B O 1
ATOM 8943 O O B ARG B 1 203 ? -6.693 11.504 0.061 0.50 57.77 197 ARG B O 1
ATOM 8984 N N . MET B 1 204 ? -6.626 12.340 2.150 1.00 50.23 198 MET B N 1
ATOM 8985 C CA . MET B 1 204 ? -6.285 13.695 1.727 1.00 54.93 198 MET B CA 1
ATOM 8986 C C . MET B 1 204 ? -4.951 13.749 0.993 1.00 54.59 198 MET B C 1
ATOM 8987 O O . MET B 1 204 ? -4.769 14.564 0.089 1.00 55.11 198 MET B O 1
ATOM 9002 N N . TYR B 1 205 ? -4.018 12.886 1.380 1.00 45.27 199 TYR B N 1
ATOM 9003 C CA . TYR B 1 205 ? -2.726 12.843 0.711 1.00 50.31 199 TYR B CA 1
ATOM 9004 C C . TYR B 1 205 ? -2.883 12.452 -0.753 1.00 58.98 199 TYR B C 1
ATOM 9005 O O . TYR B 1 205 ? -2.263 13.046 -1.632 1.00 52.18 199 TYR B O 1
ATOM 9023 N N . PHE B 1 206 ? -3.724 11.456 -1.010 1.00 55.72 200 PHE B N 1
ATOM 9024 C CA . PHE B 1 206 ? -3.831 10.878 -2.343 1.00 39.41 200 PHE B CA 1
ATOM 9025 C C . PHE B 1 206 ? -4.636 11.731 -3.321 1.00 40.00 200 PHE B C 1
ATOM 9026 O O . PHE B 1 206 ? -4.507 11.555 -4.532 1.00 50.24 200 PHE B O 1
ATOM 9043 N N . ILE B 1 207 ? -5.452 12.650 -2.809 1.00 43.92 201 ILE B N 1
ATOM 9044 C CA . ILE B 1 207 ? -6.313 13.465 -3.668 1.00 49.20 201 ILE B CA 1
ATOM 9045 C C . ILE B 1 207 ? -5.925 14.945 -3.660 1.00 63.05 201 ILE B C 1
ATOM 9046 O O . ILE B 1 207 ? -6.634 15.779 -4.224 1.00 60.32 201 ILE B O 1
ATOM 9062 N N . GLU B 1 208 ? -4.807 15.266 -3.016 1.00 66.15 202 GLU B N 1
ATOM 9063 C CA . GLU B 1 208 ? -4.284 16.631 -3.009 1.00 61.94 202 GLU B CA 1
ATOM 9064 C C . GLU B 1 208 ? -2.902 16.682 -3.649 1.00 60.78 202 GLU B C 1
ATOM 9065 O O . GLU B 1 208 ? -2.055 15.826 -3.390 1.00 60.74 202 GLU B O 1
ATOM 9077 N N . GLU B 1 209 ? -2.683 17.688 -4.488 1.00 62.32 203 GLU B N 1
ATOM 9078 C CA . GLU B 1 209 ? -1.398 17.875 -5.151 1.00 69.74 203 GLU B CA 1
ATOM 9079 C C . GLU B 1 209 ? -0.277 18.064 -4.132 1.00 59.89 203 GLU B C 1
ATOM 9080 O O . GLU B 1 209 ? -0.394 18.877 -3.216 1.00 69.60 203 GLU B O 1
ATOM 9092 N N . GLN B 1 210 ? 0.804 17.308 -4.301 1.00 52.11 204 GLN B N 1
ATOM 9093 C CA . GLN B 1 210 ? 1.969 17.417 -3.428 1.00 63.67 204 GLN B CA 1
ATOM 9094 C C . GLN B 1 210 ? 3.019 18.321 -4.068 1.00 61.43 204 GLN B C 1
ATOM 9095 O O . GLN B 1 210 ? 3.078 18.451 -5.289 1.00 74.45 204 GLN B O 1
ATOM 9109 N N . GLU B 1 211 ? 3.847 18.940 -3.233 1.00 69.36 205 GLU B N 1
ATOM 9110 C CA . GLU B 1 211 ? 4.751 19.996 -3.682 1.00 80.32 205 GLU B CA 1
ATOM 9111 C C . GLU B 1 211 ? 5.949 19.498 -4.489 1.00 71.21 205 GLU B C 1
ATOM 9112 O O . GLU B 1 211 ? 6.353 20.140 -5.458 1.00 72.43 205 GLU B O 1
ATOM 9124 N N . TYR B 1 212 ? 6.515 18.361 -4.095 1.00 67.80 206 TYR B N 1
ATOM 9125 C CA . TYR B 1 212 ? 7.818 17.945 -4.614 1.00 67.87 206 TYR B CA 1
ATOM 9126 C C . TYR B 1 212 ? 7.798 17.613 -6.108 1.00 74.88 206 TYR B C 1
ATOM 9127 O O . TYR B 1 212 ? 8.834 17.683 -6.771 1.00 62.32 206 TYR B O 1
ATOM 9145 N N . ASP B 1 213 ? 6.628 17.260 -6.636 1.00 64.02 207 ASP B N 1
ATOM 9146 C CA . ASP B 1 213 ? 6.494 16.977 -8.064 1.00 60.55 207 ASP B CA 1
ATOM 9147 C C . ASP B 1 213 ? 5.239 17.612 -8.668 1.00 70.17 207 ASP B C 1
ATOM 9148 O O . ASP B 1 213 ? 5.007 17.510 -9.871 1.00 59.76 207 ASP B O 1
ATOM 9157 N N . GLY B 1 214 ? 4.439 18.273 -7.836 1.00 78.06 208 GLY B N 1
ATOM 9158 C CA . GLY B 1 214 ? 3.257 18.973 -8.308 1.00 73.59 208 GLY B CA 1
ATOM 9159 C C . GLY B 1 214 ? 2.211 18.052 -8.913 1.00 62.87 208 GLY B C 1
ATOM 9160 O O . GLY B 1 214 ? 1.553 18.407 -9.893 1.00 63.00 208 GLY B O 1
ATOM 9164 N N . VAL B 1 215 ? 2.054 16.873 -8.319 1.00 63.15 209 VAL B N 1
ATOM 9165 C CA . VAL B 1 215 ? 1.147 15.855 -8.838 1.00 54.13 209 VAL B CA 1
ATOM 9166 C C . VAL B 1 215 ? 0.214 15.324 -7.752 1.00 56.94 209 VAL B C 1
ATOM 9167 O O . VAL B 1 215 ? 0.620 15.137 -6.606 1.00 57.85 209 VAL B O 1
ATOM 9180 N N . VAL B 1 216 ? -1.039 15.082 -8.125 1.00 52.69 210 VAL B N 1
ATOM 9181 C CA . VAL B 1 216 ? -1.977 14.400 -7.242 1.00 52.98 210 VAL B CA 1
ATOM 9182 C C . VAL B 1 216 ? -1.590 12.921 -7.198 1.00 55.46 210 VAL B C 1
ATOM 9183 O O . VAL B 1 216 ? -1.685 12.238 -8.216 1.00 59.01 210 VAL B O 1
ATOM 9196 N N . PRO B 1 217 ? -1.149 12.420 -6.027 1.00 51.79 211 PRO B N 1
ATOM 9197 C CA . PRO B 1 217 ? -0.549 11.077 -5.971 1.00 53.75 211 PRO B CA 1
ATOM 9198 C C . PRO B 1 217 ? -1.391 9.938 -6.557 1.00 49.92 211 PRO B C 1
ATOM 9199 O O . PRO B 1 217 ? -0.809 9.054 -7.188 1.00 45.26 211 PRO B O 1
ATOM 9210 N N . ILE B 1 218 ? -2.706 9.942 -6.353 1.00 50.55 212 ILE B N 1
ATOM 9211 C CA . ILE B 1 218 ? -3.545 8.839 -6.827 1.00 47.99 212 ILE B CA 1
ATOM 9212 C C . ILE B 1 218 ? -3.372 8.632 -8.330 1.00 51.24 212 ILE B C 1
ATOM 9213 O O . ILE B 1 218 ? -3.480 7.510 -8.829 1.00 45.75 212 ILE B O 1
ATOM 9229 N N . SER B 1 219 ? -3.089 9.719 -9.040 1.00 40.59 213 SER B N 1
ATOM 9230 C CA . SER B 1 219 ? -2.894 9.668 -10.481 1.00 63.87 213 SER B CA 1
ATOM 9231 C C . SER B 1 219 ? -1.732 8.756 -10.863 1.00 52.84 213 SER B C 1
ATOM 9232 O O . SER B 1 219 ? -1.724 8.197 -11.952 1.00 55.10 213 SER B O 1
ATOM 9240 N N . LYS B 1 220 ? -0.761 8.605 -9.964 1.00 45.82 214 LYS B N 1
ATOM 9241 C CA . LYS B 1 220 ? 0.449 7.832 -10.254 1.00 64.07 214 LYS B CA 1
ATOM 9242 C C . LYS B 1 220 ? 0.266 6.332 -10.020 1.00 59.92 214 LYS B C 1
ATOM 9243 O O . LYS B 1 220 ? 1.091 5.528 -10.452 1.00 46.81 214 LYS B O 1
ATOM 9262 N N . LEU B 1 221 ? -0.815 5.961 -9.342 1.00 58.33 215 LEU B N 1
ATOM 9263 C CA . LEU B 1 221 ? -1.085 4.558 -9.039 1.00 60.70 215 LEU B CA 1
ATOM 9264 C C . LEU B 1 221 ? -1.953 3.892 -10.107 1.00 51.42 215 LEU B C 1
ATOM 9265 O O . LEU B 1 221 ? -1.975 2.664 -10.218 1.00 40.52 215 LEU B O 1
ATOM 9281 N N . LEU B 1 222 ? -2.656 4.704 -10.892 1.00 48.18 216 LEU B N 1
ATOM 9282 C CA . LEU B 1 222 ? -3.689 4.207 -11.801 1.00 46.88 216 LEU B CA 1
ATOM 9283 C C . LEU B 1 222 ? -3.186 3.188 -12.824 1.00 48.69 216 LEU B C 1
ATOM 9284 O O . LEU B 1 222 ? -3.931 2.294 -13.222 1.00 51.87 216 LEU B O 1
ATOM 9300 N N . VAL B 1 223 ? -1.931 3.320 -13.244 1.00 54.99 217 VAL B N 1
ATOM 9301 C CA . VAL B 1 223 ? -1.373 2.443 -14.271 1.00 55.01 217 VAL B CA 1
ATOM 9302 C C . VAL B 1 223 ? -1.416 0.979 -13.839 1.00 52.96 217 VAL B C 1
ATOM 9303 O O . VAL B 1 223 ? -1.540 0.078 -14.668 1.00 51.25 217 VAL B O 1
ATOM 9316 N N . PHE B 1 224 ? -1.322 0.747 -12.536 1.00 43.14 218 PHE B N 1
ATOM 9317 C CA . PHE B 1 224 ? -1.138 -0.602 -12.020 1.00 44.06 218 PHE B CA 1
ATOM 9318 C C . PHE B 1 224 ? -2.446 -1.371 -11.847 1.00 49.35 218 PHE B C 1
ATOM 9319 O O . PHE B 1 224 ? -2.447 -2.473 -11.303 1.00 49.96 218 PHE B O 1
ATOM 9336 N N . THR B 1 225 ? -3.554 -0.801 -12.313 1.00 47.67 219 THR B N 1
ATOM 9337 C CA . THR B 1 225 ? -4.823 -1.526 -12.325 1.00 58.63 219 THR B CA 1
ATOM 9338 C C . THR B 1 225 ? -4.825 -2.591 -13.421 1.00 42.23 219 THR B C 1
ATOM 9339 O O . THR B 1 225 ? -5.698 -3.458 -13.450 1.00 52.89 219 THR B O 1
ATOM 9350 N N . GLU B 1 226 ? -3.838 -2.521 -14.313 1.00 49.34 220 GLU B N 1
ATOM 9351 C CA . GLU B 1 226 ? -3.738 -3.434 -15.451 1.00 62.21 220 GLU B CA 1
ATOM 9352 C C . GLU B 1 226 ? -2.496 -4.325 -15.376 1.00 58.50 220 GLU B C 1
ATOM 9353 O O . GLU B 1 226 ? -2.222 -5.096 -16.297 1.00 55.88 220 GLU B O 1
ATOM 9365 N N . LYS B 1 227 ? -1.744 -4.217 -14.285 1.00 67.96 221 LYS B N 1
ATOM 9366 C CA . LYS B 1 227 ? -0.548 -5.035 -14.108 1.00 85.78 221 LYS B CA 1
ATOM 9367 C C . LYS B 1 227 ? -0.948 -6.438 -13.663 1.00 69.66 221 LYS B C 1
ATOM 9368 O O . LYS B 1 227 ? -1.057 -6.717 -12.468 1.00 59.12 221 LYS B O 1
ATOM 9387 N N . TYR B 1 228 ? -1.156 -7.321 -14.636 1.00 69.97 222 TYR B N 1
ATOM 9388 C CA . TYR B 1 228 ? -1.748 -8.628 -14.371 1.00 79.21 222 TYR B CA 1
ATOM 9389 C C . TYR B 1 228 ? -0.727 -9.699 -13.984 1.00 81.87 222 TYR B C 1
ATOM 9390 O O . TYR B 1 228 ? -1.050 -10.888 -13.956 1.00 82.50 222 TYR B O 1
ATOM 9408 N N . ASP B 1 229 ? 0.496 -9.273 -13.678 1.00 83.41 223 ASP B N 1
ATOM 9409 C CA . ASP B 1 229 ? 1.511 -10.166 -13.128 1.00 90.26 223 ASP B CA 1
ATOM 9410 C C . ASP B 1 229 ? 1.895 -9.716 -11.719 1.00 82.92 223 ASP B C 1
ATOM 9411 O O . ASP B 1 229 ? 2.939 -10.103 -11.191 1.00 89.96 223 ASP B O 1
ATOM 9420 N N . ALA B 1 230 ? 1.037 -8.895 -11.119 1.00 60.36 224 ALA B N 1
ATOM 9421 C CA . ALA B 1 230 ? 1.249 -8.403 -9.763 1.00 60.81 224 ALA B CA 1
ATOM 9422 C C . ALA B 1 230 ? -0.087 -8.225 -9.046 1.00 50.98 224 ALA B C 1
ATOM 9423 O O . ALA B 1 230 ? -0.594 -7.108 -8.920 1.00 46.30 224 ALA B O 1
ATOM 9430 N N . LYS B 1 231 ? -0.645 -9.337 -8.579 1.00 51.33 225 LYS B N 1
ATOM 9431 C CA . LYS B 1 231 ? -1.952 -9.345 -7.932 1.00 52.48 225 LYS B CA 1
ATOM 9432 C C . LYS B 1 231 ? -2.020 -8.404 -6.728 1.00 53.98 225 LYS B C 1
ATOM 9433 O O . LYS B 1 231 ? -3.021 -7.719 -6.529 1.00 37.99 225 LYS B O 1
ATOM 9452 N N . VAL B 1 232 ? -0.957 -8.371 -5.931 1.00 44.38 226 VAL B N 1
ATOM 9453 C CA . VAL B 1 232 ? -0.930 -7.534 -4.735 1.00 50.38 226 VAL B CA 1
ATOM 9454 C C . VAL B 1 232 ? -1.065 -6.057 -5.101 1.00 47.12 226 VAL B C 1
ATOM 9455 O O . VAL B 1 232 ? -1.774 -5.307 -4.430 1.00 38.01 226 VAL B O 1
ATOM 9468 N N . ARG B 1 233 ? -0.387 -5.645 -6.167 1.00 38.02 227 ARG B N 1
ATOM 9469 C CA . ARG B 1 233 ? -0.449 -4.258 -6.614 1.00 56.16 227 ARG B CA 1
ATOM 9470 C C . ARG B 1 233 ? -1.850 -3.883 -7.082 1.00 52.70 227 ARG B C 1
ATOM 9471 O O . ARG B 1 233 ? -2.363 -2.823 -6.731 1.00 58.90 227 ARG B O 1
ATOM 9492 N N . ARG B 1 234 ? -2.466 -4.752 -7.876 1.00 48.97 228 ARG B N 1
ATOM 9493 C CA . ARG B 1 234 ? -3.809 -4.489 -8.385 1.00 58.38 228 ARG B CA 1
ATOM 9494 C C . ARG B 1 234 ? -4.812 -4.370 -7.241 1.00 53.68 228 ARG B C 1
ATOM 9495 O O . ARG B 1 234 ? -5.646 -3.465 -7.225 1.00 42.11 228 ARG B O 1
ATOM 9516 N N . GLU B 1 235 ? -4.717 -5.284 -6.282 1.00 45.78 229 GLU B N 1
ATOM 9517 C CA . GLU B 1 235 ? -5.639 -5.308 -5.157 1.00 43.34 229 GLU B CA 1
ATOM 9518 C C . GLU B 1 235 ? -5.487 -4.066 -4.287 1.00 40.58 229 GLU B C 1
ATOM 9519 O O . GLU B 1 235 ? -6.478 -3.457 -3.887 1.00 42.34 229 GLU B O 1
ATOM 9531 N N . GLY B 1 236 ? -4.246 -3.693 -3.992 1.00 40.96 230 GLY B N 1
ATOM 9532 C CA . GLY B 1 236 ? -3.990 -2.544 -3.146 1.00 30.87 230 GLY B CA 1
ATOM 9533 C C . GLY B 1 236 ? -4.396 -1.237 -3.802 1.00 36.05 230 GLY B C 1
ATOM 9534 O O . GLY B 1 236 ? -4.997 -0.373 -3.164 1.00 30.24 230 GLY B O 1
ATOM 9538 N N . VAL B 1 237 ? -4.067 -1.089 -5.080 1.00 33.35 231 VAL B N 1
ATOM 9539 C CA . VAL B 1 237 ? -4.384 0.131 -5.811 1.00 37.32 231 VAL B CA 1
ATOM 9540 C C . VAL B 1 237 ? -5.897 0.282 -5.970 1.00 42.94 231 VAL B C 1
ATOM 9541 O O . VAL B 1 237 ? -6.436 1.380 -5.825 1.00 37.33 231 VAL B O 1
ATOM 9554 N N . ALA B 1 238 ? -6.574 -0.824 -6.263 1.00 36.56 232 ALA B N 1
ATOM 9555 C CA . ALA B 1 238 ? -8.026 -0.820 -6.416 1.00 43.22 232 ALA B CA 1
ATOM 9556 C C . ALA B 1 238 ? -8.697 -0.291 -5.153 1.00 41.05 232 ALA B C 1
ATOM 9557 O O . ALA B 1 238 ? -9.615 0.527 -5.222 1.00 40.54 232 ALA B O 1
ATOM 9564 N N . SER B 1 239 ? -8.227 -0.760 -4.001 1.00 40.91 233 SER B N 1
ATOM 9565 C CA . SER B 1 239 ? -8.767 -0.322 -2.720 1.00 41.27 233 SER B CA 1
ATOM 9566 C C . SER B 1 239 ? -8.440 1.146 -2.460 1.00 33.06 233 SER B C 1
ATOM 9567 O O . SER B 1 239 ? -9.268 1.889 -1.930 1.00 36.06 233 SER B O 1
ATOM 9575 N N . THR B 1 240 ? -7.234 1.560 -2.836 1.00 37.97 234 THR B N 1
ATOM 9576 C CA . THR B 1 240 ? -6.792 2.933 -2.606 1.00 43.85 234 THR B CA 1
ATOM 9577 C C . THR B 1 240 ? -7.633 3.914 -3.416 1.00 31.28 234 THR B C 1
ATOM 9578 O O . THR B 1 240 ? -7.999 4.980 -2.925 1.00 46.81 234 THR B O 1
ATOM 9589 N N . ILE B 1 241 ? -7.930 3.548 -4.658 1.00 39.91 235 ILE B N 1
ATOM 9590 C CA . ILE B 1 241 ? -8.819 4.342 -5.499 1.00 32.49 235 ILE B CA 1
ATOM 9591 C C . ILE B 1 241 ? -10.193 4.478 -4.840 1.00 31.61 235 ILE B C 1
ATOM 9592 O O . ILE B 1 241 ? -10.746 5.574 -4.762 1.00 32.94 235 ILE B O 1
ATOM 9608 N N . LYS B 1 242 ? -10.737 3.358 -4.371 1.00 31.98 236 LYS B N 1
ATOM 9609 C CA . LYS B 1 242 ? -12.065 3.350 -3.762 1.00 33.86 236 LYS B CA 1
ATOM 9610 C C . LYS B 1 242 ? -12.110 4.216 -2.508 1.00 46.09 236 LYS B C 1
ATOM 9611 O O . LYS B 1 242 ? -13.023 5.027 -2.334 1.00 46.44 236 LYS B O 1
ATOM 9630 N N . ASN B 1 243 ? -11.128 4.030 -1.631 1.00 32.83 237 ASN B N 1
ATOM 9631 C CA . ASN B 1 243 ? -11.041 4.811 -0.403 1.00 50.05 237 ASN B CA 1
ATOM 9632 C C . ASN B 1 243 ? -10.880 6.299 -0.702 1.00 32.93 237 ASN B C 1
ATOM 9633 O O . ASN B 1 243 ? -11.407 7.144 0.018 1.00 50.68 237 ASN B O 1
ATOM 9644 N N . SER B 1 244 ? -10.161 6.611 -1.775 1.00 49.03 238 SER B N 1
ATOM 9645 C CA . SER B 1 244 ? -9.887 7.996 -2.141 1.00 51.68 238 SER B CA 1
ATOM 9646 C C . SER B 1 244 ? -11.149 8.734 -2.587 1.00 54.21 238 SER B C 1
ATOM 9647 O O . SER B 1 244 ? -11.182 9.965 -2.598 1.00 42.68 238 SER B O 1
ATOM 9655 N N . LEU B 1 245 ? -12.183 7.978 -2.948 1.00 54.11 239 LEU B N 1
ATOM 9656 C CA . LEU B 1 245 ? -13.424 8.554 -3.462 1.00 59.36 239 LEU B CA 1
ATOM 9657 C C . LEU B 1 245 ? -14.522 8.608 -2.401 1.00 61.17 239 LEU B C 1
ATOM 9658 O O . LEU B 1 245 ? -15.701 8.727 -2.728 1.00 54.18 239 LEU B O 1
ATOM 9674 N N . PHE B 1 246 ? -14.132 8.531 -1.132 1.00 46.11 240 PHE B N 1
ATOM 9675 C CA . PHE B 1 246 ? -15.097 8.485 -0.036 1.00 48.72 240 PHE B CA 1
ATOM 9676 C C . PHE B 1 246 ? -15.963 9.743 0.031 1.00 37.55 240 PHE B C 1
ATOM 9677 O O . PHE B 1 246 ? -17.153 9.665 0.335 1.00 51.90 240 PHE B O 1
ATOM 9694 N N . ASP B 1 247 ? -15.364 10.896 -0.252 1.00 46.73 241 ASP B N 1
ATOM 9695 C CA . ASP B 1 247 ? -16.072 12.171 -0.173 1.00 54.79 241 ASP B CA 1
ATOM 9696 C C . ASP B 1 247 ? -16.650 12.554 -1.535 1.00 48.69 241 ASP B C 1
ATOM 9697 O O . ASP B 1 247 ? -15.910 12.884 -2.462 1.00 40.69 241 ASP B O 1
ATOM 9706 N N . SER B 1 248 ? -17.974 12.516 -1.648 1.00 49.92 242 SER B N 1
ATOM 9707 C CA . SER B 1 248 ? -18.643 12.769 -2.921 1.00 54.77 242 SER B CA 1
ATOM 9708 C C . SER B 1 248 ? -18.472 14.209 -3.398 1.00 51.79 242 SER B C 1
ATOM 9709 O O . SER B 1 248 ? -18.642 14.500 -4.582 1.00 61.68 242 SER B O 1
ATOM 9717 N N . GLU B 1 249 ? -18.132 15.107 -2.479 1.00 60.03 243 GLU B N 1
ATOM 9718 C CA . GLU B 1 249 ? -17.938 16.513 -2.822 1.00 64.52 243 GLU B CA 1
ATOM 9719 C C . GLU B 1 249 ? -16.657 16.741 -3.625 1.00 57.48 243 GLU B C 1
ATOM 9720 O O . GLU B 1 249 ? -16.447 17.824 -4.171 1.00 53.30 243 GLU B O 1
ATOM 9732 N N . THR B 1 250 ? -15.808 15.719 -3.692 1.00 49.63 244 THR B N 1
ATOM 9733 C CA . THR B 1 250 ? -14.548 15.806 -4.427 1.00 55.11 244 THR B CA 1
ATOM 9734 C C . THR B 1 250 ? -14.645 15.169 -5.813 1.00 62.45 244 THR B C 1
ATOM 9735 O O . THR B 1 250 ? -13.732 15.297 -6.627 1.00 60.53 244 THR B O 1
ATOM 9746 N N . HIS B 1 251 ? -15.755 14.487 -6.076 1.00 51.36 245 HIS B N 1
ATOM 9747 C CA . HIS B 1 251 ? -15.883 13.667 -7.277 1.00 46.49 245 HIS B CA 1
ATOM 9748 C C . HIS B 1 251 ? -15.822 14.466 -8.579 1.00 57.60 245 HIS B C 1
ATOM 9749 O O . HIS B 1 251 ? -15.225 14.014 -9.555 1.00 42.20 245 HIS B O 1
ATOM 9763 N N . GLU B 1 252 ? -16.431 15.646 -8.604 1.00 51.35 246 GLU B N 1
ATOM 9764 C CA . GLU B 1 252 ? -16.463 16.433 -9.831 1.00 65.97 246 GLU B CA 1
ATOM 9765 C C . GLU B 1 252 ? -15.064 16.920 -10.196 1.00 61.13 246 GLU B C 1
ATOM 9766 O O . GLU B 1 252 ? -14.671 16.882 -11.364 1.00 67.01 246 GLU B O 1
ATOM 9778 N N . ARG B 1 253 ? -14.319 17.375 -9.193 1.00 66.14 247 ARG B N 1
ATOM 9779 C CA . ARG B 1 253 ? -12.941 17.812 -9.396 1.00 65.37 247 ARG B CA 1
ATOM 9780 C C . ARG B 1 253 ? -12.073 16.668 -9.910 1.00 61.81 247 ARG B C 1
ATOM 9781 O O . ARG B 1 253 ? -11.293 16.842 -10.845 1.00 79.79 247 ARG B O 1
ATOM 9802 N N . LEU B 1 254 ? -12.215 15.500 -9.294 1.00 55.75 248 LEU B N 1
ATOM 9803 C CA . LEU B 1 254 ? -11.360 14.362 -9.612 1.00 52.89 248 LEU B CA 1
ATOM 9804 C C . LEU B 1 254 ? -11.679 13.763 -10.982 1.00 52.96 248 LEU B C 1
ATOM 9805 O O . LEU B 1 254 ? -10.783 13.304 -11.691 1.00 74.30 248 LEU B O 1
ATOM 9821 N N . LEU B 1 255 ? -12.953 13.770 -11.354 1.00 50.43 249 LEU B N 1
ATOM 9822 C CA . LEU B 1 255 ? -13.367 13.210 -12.635 1.00 60.98 249 LEU B CA 1
ATOM 9823 C C . LEU B 1 255 ? -12.967 14.095 -13.812 1.00 62.60 249 LEU B C 1
ATOM 9824 O O . LEU B 1 255 ? -12.632 13.590 -14.883 1.00 56.37 249 LEU B O 1
ATOM 9840 N N . LYS B 1 256 ? -13.002 15.410 -13.612 1.00 60.81 250 LYS B N 1
ATOM 9841 C CA . LYS B 1 256 ? -12.768 16.356 -14.702 1.00 66.42 250 LYS B CA 1
ATOM 9842 C C . LYS B 1 256 ? -11.336 16.888 -14.732 1.00 71.87 250 LYS B C 1
ATOM 9843 O O . LYS B 1 256 ? -11.009 17.757 -15.541 1.00 89.92 250 LYS B O 1
ATOM 9862 N N . ASP B 1 257 ? -10.485 16.368 -13.853 1.00 82.01 251 ASP B N 1
ATOM 9863 C CA . ASP B 1 257 ? -9.063 16.695 -13.887 1.00 76.54 251 ASP B CA 1
ATOM 9864 C C . ASP B 1 257 ? -8.371 15.813 -14.924 1.00 75.07 251 ASP B C 1
ATOM 9865 O O . ASP B 1 257 ? -8.178 14.617 -14.707 1.00 65.19 251 ASP B O 1
ATOM 9874 N N . GLU B 1 258 ? -7.996 16.411 -16.050 1.00 63.97 252 GLU B N 1
ATOM 9875 C CA . GLU B 1 258 ? -7.429 15.657 -17.162 1.00 57.23 252 GLU B CA 1
ATOM 9876 C C . GLU B 1 258 ? -5.998 15.201 -16.887 1.00 63.82 252 GLU B C 1
ATOM 9877 O O . GLU B 1 258 ? -5.493 14.300 -17.556 1.00 61.97 252 GLU B O 1
ATOM 9889 N N . LYS B 1 259 ? -5.346 15.819 -15.907 1.00 61.38 253 LYS B N 1
ATOM 9890 C CA . LYS B 1 259 ? -4.002 15.403 -15.514 1.00 59.76 253 LYS B CA 1
ATOM 9891 C C . LYS B 1 259 ? -4.060 14.137 -14.662 1.00 66.56 253 LYS B C 1
ATOM 9892 O O . LYS B 1 259 ? -3.103 13.363 -14.622 1.00 71.95 253 LYS B O 1
ATOM 9911 N N . ILE B 1 260 ? -5.186 13.932 -13.981 1.00 53.39 254 ILE B N 1
ATOM 9912 C CA . ILE B 1 260 ? -5.405 12.707 -13.218 1.00 57.06 254 ILE B CA 1
ATOM 9913 C C . ILE B 1 260 ? -5.887 11.585 -14.139 1.00 52.26 254 ILE B C 1
ATOM 9914 O O . ILE B 1 260 ? -5.358 10.473 -14.099 1.00 64.95 254 ILE B O 1
ATOM 9930 N N . ASN B 1 261 ? -6.893 11.884 -14.958 1.00 66.53 255 ASN B N 1
ATOM 9931 C CA . ASN B 1 261 ? -7.437 10.920 -15.913 1.00 65.75 255 ASN B CA 1
ATOM 9932 C C . ASN B 1 261 ? -7.880 9.640 -15.207 1.00 58.61 255 ASN B C 1
ATOM 9933 O O . ASN B 1 261 ? -7.403 8.548 -15.513 1.00 41.70 255 ASN B O 1
ATOM 9944 N N . LEU B 1 262 ? -8.808 9.793 -14.269 1.00 53.69 256 LEU B N 1
ATOM 9945 C CA . LEU B 1 262 ? -9.152 8.731 -13.328 1.00 50.56 256 LEU B CA 1
ATOM 9946 C C . LEU B 1 262 ? -9.993 7.602 -13.925 1.00 46.26 256 LEU B C 1
ATOM 9947 O O . LEU B 1 262 ? -9.669 6.424 -13.760 1.00 37.93 256 LEU B O 1
ATOM 9963 N N . LEU B 1 263 ? -11.075 7.965 -14.605 1.00 56.57 257 LEU B N 1
ATOM 9964 C CA . LEU B 1 263 ? -12.099 6.996 -14.994 1.00 47.94 257 LEU B CA 1
ATOM 9965 C C . LEU B 1 263 ? -11.595 5.810 -15.827 1.00 51.18 257 LEU B C 1
ATOM 9966 O O . LEU B 1 263 ? -11.960 4.672 -15.540 1.00 48.97 257 LEU B O 1
ATOM 9982 N N . PRO B 1 264 ? -10.773 6.062 -16.862 1.00 47.90 258 PRO B N 1
ATOM 9983 C CA . PRO B 1 264 ? -10.363 4.935 -17.715 1.00 39.87 258 PRO B CA 1
ATOM 9984 C C . PRO B 1 264 ? -9.714 3.762 -16.977 1.00 45.78 258 PRO B C 1
ATOM 9985 O O . PRO B 1 264 ? -9.949 2.614 -17.352 1.00 48.70 258 PRO B O 1
ATOM 9996 N N . TYR B 1 265 ? -8.923 4.040 -15.947 1.00 46.01 259 TYR B N 1
ATOM 9997 C CA . TYR B 1 265 ? -8.187 2.984 -15.259 1.00 59.04 259 TYR B CA 1
ATOM 9998 C C . TYR B 1 265 ? -9.065 2.242 -14.254 1.00 40.01 259 TYR B C 1
ATOM 9999 O O . TYR B 1 265 ? -8.688 1.183 -13.754 1.00 47.12 259 TYR B O 1
ATOM 10017 N N . ILE B 1 266 ? -10.239 2.798 -13.972 1.00 42.46 260 ILE B N 1
ATOM 10018 C CA . ILE B 1 266 ? -11.258 2.090 -13.208 1.00 42.50 260 ILE B CA 1
ATOM 10019 C C . ILE B 1 266 ? -12.036 1.166 -14.142 1.00 48.79 260 ILE B C 1
ATOM 10020 O O . ILE B 1 266 ? -12.490 0.098 -13.733 1.00 39.60 260 ILE B O 1
ATOM 10036 N N . LEU B 1 267 ? -12.171 1.579 -15.399 1.00 41.36 261 LEU B N 1
ATOM 10037 C CA . LEU B 1 267 ? -13.005 0.868 -16.365 1.00 46.71 261 LEU B CA 1
ATOM 10038 C C . LEU B 1 267 ? -12.266 -0.244 -17.106 1.00 63.48 261 LEU B C 1
ATOM 10039 O O . LEU B 1 267 ? -12.873 -1.237 -17.504 1.00 40.13 261 LEU B O 1
ATOM 10055 N N . LEU B 1 268 ? -10.965 -0.074 -17.308 1.00 38.14 262 LEU B N 1
ATOM 10056 C CA . LEU B 1 268 ? -10.186 -1.042 -18.076 1.00 46.15 262 LEU B CA 1
ATOM 10057 C C . LEU B 1 268 ? -10.261 -2.462 -17.505 1.00 44.34 262 LEU B C 1
ATOM 10058 O O . LEU B 1 268 ? -10.403 -3.422 -18.262 1.00 51.61 262 LEU B O 1
ATOM 10074 N N . PRO B 1 269 ? -10.168 -2.606 -16.171 1.00 37.09 263 PRO B N 1
ATOM 10075 C CA . PRO B 1 269 ? -10.236 -3.952 -15.585 1.00 61.55 263 PRO B CA 1
ATOM 10076 C C . PRO B 1 269 ? -11.551 -4.694 -15.852 1.00 48.91 263 PRO B C 1
ATOM 10077 O O . PRO B 1 269 ? -11.550 -5.924 -15.798 1.00 41.26 263 PRO B O 1
ATOM 10088 N N . ILE B 1 270 ? -12.639 -3.975 -16.127 1.00 38.05 264 ILE B N 1
ATOM 10089 C CA . ILE B 1 270 ? -13.925 -4.621 -16.406 1.00 39.71 264 ILE B CA 1
ATOM 10090 C C . ILE B 1 270 ? -14.221 -4.669 -17.905 1.00 36.32 264 ILE B C 1
ATOM 10091 O O . ILE B 1 270 ? -15.300 -5.093 -18.321 1.00 41.29 264 ILE B O 1
ATOM 10107 N N . ALA B 1 271 ? -13.258 -4.230 -18.710 1.00 38.60 265 ALA B N 1
ATOM 10108 C CA . ALA B 1 271 ? -13.412 -4.215 -20.161 1.00 38.93 265 ALA B CA 1
ATOM 10109 C C . ALA B 1 271 ? -12.784 -5.455 -20.788 1.00 50.92 265 ALA B C 1
ATOM 10110 O O . ALA B 1 271 ? -11.842 -6.032 -20.242 1.00 42.99 265 ALA B O 1
ATOM 10117 N N . SER B 1 272 ? -13.314 -5.857 -21.939 1.00 41.80 266 SER B N 1
ATOM 10118 C CA . SER B 1 272 ? -12.815 -7.021 -22.659 1.00 55.98 266 SER B CA 1
ATOM 10119 C C . SER B 1 272 ? -12.976 -6.831 -24.162 1.00 49.81 266 SER B C 1
ATOM 10120 O O . SER B 1 272 ? -13.877 -6.122 -24.616 1.00 57.55 266 SER B O 1
ATOM 10128 N N . ALA B 1 273 ? -12.099 -7.470 -24.928 1.00 57.83 267 ALA B N 1
ATOM 10129 C CA . ALA B 1 273 ? -12.159 -7.403 -26.382 1.00 66.20 267 ALA B CA 1
ATOM 10130 C C . ALA B 1 273 ? -13.092 -8.477 -26.930 1.00 70.41 267 ALA B C 1
ATOM 10131 O O . ALA B 1 273 ? -13.889 -8.221 -27.833 1.00 88.71 267 ALA B O 1
ATOM 10138 N N . LYS B 1 274 ? -12.990 -9.678 -26.371 1.00 74.26 268 LYS B N 1
ATOM 10139 C CA . LYS B 1 274 ? -13.778 -10.816 -26.833 1.00 85.12 268 LYS B CA 1
ATOM 10140 C C . LYS B 1 274 ? -15.200 -10.795 -26.284 1.00 91.88 268 LYS B C 1
ATOM 10141 O O . LYS B 1 274 ? -16.150 -10.477 -27.000 1.00 114.73 268 LYS B O 1
ATOM 10160 N N . ASP B 1 275 ? -15.338 -11.140 -25.008 1.00 75.39 269 ASP B N 1
ATOM 10161 C CA . ASP B 1 275 ? -16.648 -11.278 -24.382 1.00 78.96 269 ASP B CA 1
ATOM 10162 C C . ASP B 1 275 ? -17.293 -9.921 -24.118 1.00 74.61 269 ASP B C 1
ATOM 10163 O O . ASP B 1 275 ? -17.383 -9.483 -22.970 1.00 54.03 269 ASP B O 1
ATOM 10172 N N . SER B 1 276 ? -17.752 -9.270 -25.183 1.00 75.16 270 SER B N 1
ATOM 10173 C CA . SER B 1 276 ? -18.355 -7.945 -25.079 1.00 47.65 270 SER B CA 1
ATOM 10174 C C . SER B 1 276 ? -18.926 -7.494 -26.418 1.00 48.22 270 SER B C 1
ATOM 10175 O O . SER B 1 276 ? -18.247 -7.563 -27.442 1.00 61.64 270 SER B O 1
ATOM 10183 N N . GLU B 1 277 ? -20.176 -7.036 -26.400 1.00 68.44 271 GLU B N 1
ATOM 10184 C CA . GLU B 1 277 ? -20.818 -6.475 -27.586 1.00 64.05 271 GLU B CA 1
ATOM 10185 C C . GLU B 1 277 ? -21.319 -5.061 -27.301 1.00 62.72 271 GLU B C 1
ATOM 10186 O O . GLU B 1 277 ? -22.246 -4.864 -26.514 1.00 47.06 271 GLU B O 1
ATOM 10198 N N . ILE B 1 278 ? -20.691 -4.085 -27.949 1.00 56.80 272 ILE B N 1
ATOM 10199 C CA . ILE B 1 278 ? -21.039 -2.678 -27.783 1.00 46.24 272 ILE B CA 1
ATOM 10200 C C . ILE B 1 278 ? -21.078 -2.015 -29.156 1.00 50.18 272 ILE B C 1
ATOM 10201 O O . ILE B 1 278 ? -20.130 -2.132 -29.931 1.00 59.96 272 ILE B O 1
ATOM 10217 N N . ASP B 1 279 ? -22.173 -1.320 -29.456 1.00 57.51 273 ASP B N 1
ATOM 10218 C CA . ASP B 1 279 ? -22.365 -0.753 -30.788 1.00 63.51 273 ASP B CA 1
ATOM 10219 C C . ASP B 1 279 ? -21.420 0.425 -31.028 1.00 72.21 273 ASP B C 1
ATOM 10220 O O . ASP B 1 279 ? -20.765 0.908 -30.103 1.00 49.67 273 ASP B O 1
ATOM 10229 N N . GLU B 1 280 ? -21.359 0.878 -32.277 1.00 52.19 274 GLU B N 1
ATOM 10230 C CA . GLU B 1 280 ? -20.436 1.936 -32.677 1.00 54.29 274 GLU B CA 1
ATOM 10231 C C . GLU B 1 280 ? -20.702 3.252 -31.951 1.00 67.15 274 GLU B C 1
ATOM 10232 O O . GLU B 1 280 ? -19.763 3.951 -31.569 1.00 75.82 274 GLU B O 1
ATOM 10244 N N . GLU B 1 281 ? -21.975 3.592 -31.768 1.00 51.68 275 GLU B N 1
ATOM 10245 C CA . GLU B 1 281 ? -22.340 4.845 -31.115 1.00 69.48 275 GLU B CA 1
ATOM 10246 C C . GLU B 1 281 ? -21.807 4.892 -29.686 1.00 71.44 275 GLU B C 1
ATOM 10247 O O . GLU B 1 281 ? -21.238 5.897 -29.259 1.00 78.46 275 GLU B O 1
ATOM 10259 N N . ASP B 1 282 ? -21.998 3.804 -28.949 1.00 60.50 276 ASP B N 1
ATOM 10260 C CA . ASP B 1 282 ? -21.548 3.740 -27.565 1.00 64.95 276 ASP B CA 1
ATOM 10261 C C . ASP B 1 282 ? -20.025 3.707 -27.491 1.00 58.56 276 ASP B C 1
ATOM 10262 O O . ASP B 1 282 ? -19.424 4.360 -26.640 1.00 55.25 276 ASP B O 1
ATOM 10271 N N . MET B 1 283 ? -19.406 2.949 -28.391 1.00 61.18 277 MET B N 1
ATOM 10272 C CA . MET B 1 283 ? -17.958 2.778 -28.374 1.00 63.01 277 MET B CA 1
ATOM 10273 C C . MET B 1 283 ? -17.233 4.099 -28.594 1.00 67.40 277 MET B C 1
ATOM 10274 O O . MET B 1 283 ? -16.132 4.298 -28.084 1.00 60.43 277 MET B O 1
ATOM 10288 N N . PHE B 1 284 ? -17.853 5.003 -29.346 1.00 62.57 278 PHE B N 1
ATOM 10289 C CA . PHE B 1 284 ? -17.232 6.287 -29.642 1.00 63.94 278 PHE B CA 1
ATOM 10290 C C . PHE B 1 284 ? -17.129 7.171 -28.402 1.00 58.80 278 PHE B C 1
ATOM 10291 O O . PHE B 1 284 ? -16.198 7.966 -28.278 1.00 71.08 278 PHE B O 1
ATOM 10308 N N . ASN B 1 285 ? -18.086 7.033 -27.490 1.00 71.15 279 ASN B N 1
ATOM 10309 C CA . ASN B 1 285 ? -18.123 7.866 -26.293 1.00 75.55 279 ASN B CA 1
ATOM 10310 C C . ASN B 1 285 ? -17.237 7.333 -25.170 1.00 61.76 279 ASN B C 1
ATOM 10311 O O . ASN B 1 285 ? -17.057 7.997 -24.152 1.00 56.45 279 ASN B O 1
ATOM 10322 N N . LEU B 1 286 ? -16.688 6.136 -25.351 1.00 54.93 280 LEU B N 1
ATOM 10323 C CA . LEU B 1 286 ? -15.739 5.584 -24.391 1.00 57.73 280 LEU B CA 1
ATOM 10324 C C . LEU B 1 286 ? -14.490 6.457 -24.308 1.00 54.30 280 LEU B C 1
ATOM 10325 O O . LEU B 1 286 ? -14.170 7.171 -25.258 1.00 66.02 280 LEU B O 1
ATOM 10341 N N . PRO B 1 287 ? -13.779 6.408 -23.168 1.00 53.74 281 PRO B N 1
ATOM 10342 C CA . PRO B 1 287 ? -12.479 7.087 -23.109 1.00 49.70 281 PRO B CA 1
ATOM 10343 C C . PRO B 1 287 ? -11.512 6.516 -24.144 1.00 49.81 281 PRO B C 1
ATOM 10344 O O . PRO B 1 287 ? -11.659 5.354 -24.524 1.00 61.82 281 PRO B O 1
ATOM 10355 N N . ASP B 1 288 ? -10.551 7.320 -24.592 1.00 49.06 282 ASP B N 1
ATOM 10356 C CA . ASP B 1 288 ? -9.613 6.903 -25.633 1.00 75.58 282 ASP B CA 1
ATOM 10357 C C . ASP B 1 288 ? -8.918 5.583 -25.300 1.00 60.02 282 ASP B C 1
ATOM 10358 O O . ASP B 1 288 ? -8.667 4.766 -26.185 1.00 73.85 282 ASP B O 1
ATOM 10367 N N . GLU B 1 289 ? -8.613 5.381 -24.023 1.00 63.46 283 GLU B N 1
ATOM 10368 C CA . GLU B 1 289 ? -7.896 4.186 -23.586 1.00 75.34 283 GLU B CA 1
ATOM 10369 C C . GLU B 1 289 ? -8.737 2.919 -23.742 1.00 69.90 283 GLU B C 1
ATOM 10370 O O . GLU B 1 289 ? -8.200 1.811 -23.760 1.00 59.40 283 GLU B O 1
ATOM 10382 N N . LEU B 1 290 ? -10.051 3.085 -23.858 1.00 60.24 284 LEU B N 1
ATOM 10383 C CA . LEU B 1 290 ? -10.966 1.948 -23.937 1.00 62.66 284 LEU B CA 1
ATOM 10384 C C . LEU B 1 290 ? -11.285 1.538 -25.376 1.00 75.11 284 LEU B C 1
ATOM 10385 O O . LEU B 1 290 ? -11.906 0.499 -25.600 1.00 71.68 284 LEU B O 1
ATOM 10401 N N . GLN B 1 291 ? -10.860 2.347 -26.345 1.00 77.28 285 GLN B N 1
ATOM 10402 C CA . GLN B 1 291 ? -11.149 2.070 -27.753 1.00 71.76 285 GLN B CA 1
ATOM 10403 C C . GLN B 1 291 ? -9.991 1.347 -28.435 1.00 77.72 285 GLN B C 1
ATOM 10404 O O . GLN B 1 291 ? -8.830 1.520 -28.059 1.00 81.03 285 GLN B O 1
ATOM 10418 N N . LEU B 1 292 ? -10.323 0.543 -29.443 1.00 74.70 286 LEU B N 1
ATOM 10419 C CA . LEU B 1 292 ? -9.332 -0.209 -30.208 1.00 97.80 286 LEU B CA 1
ATOM 10420 C C . LEU B 1 292 ? -8.455 -1.057 -29.293 1.00 106.03 286 LEU B C 1
ATOM 10421 O O . LEU B 1 292 ? -7.231 -1.066 -29.422 1.00 115.29 286 LEU B O 1
ATOM 10437 N N . LEU B 1 293 ? -9.094 -1.766 -28.368 1.00 86.84 287 LEU B N 1
ATOM 10438 C CA . LEU B 1 293 ? -8.383 -2.621 -27.425 1.00 68.79 287 LEU B CA 1
ATOM 10439 C C . LEU B 1 293 ? -7.670 -3.758 -28.150 1.00 83.98 287 LEU B C 1
ATOM 10440 O O . LEU B 1 293 ? -8.085 -4.157 -29.237 1.00 78.55 287 LEU B O 1
ATOM 10456 N N . PRO B 1 294 ? -6.591 -4.284 -27.551 1.00 63.02 288 PRO B N 1
ATOM 10457 C CA . PRO B 1 294 ? -5.890 -5.412 -28.174 1.00 70.12 288 PRO B CA 1
ATOM 10458 C C . PRO B 1 294 ? -6.727 -6.688 -28.132 1.00 77.54 288 PRO B C 1
ATOM 10459 O O . PRO B 1 294 ? -7.544 -6.854 -27.229 1.00 86.58 288 PRO B O 1
ATOM 10470 N N . GLU B 1 295 ? -6.517 -7.571 -29.103 1.00 90.60 289 GLU B N 1
ATOM 10471 C CA . GLU B 1 295 ? -7.349 -8.760 -29.268 1.00 98.84 289 GLU B CA 1
ATOM 10472 C C . GLU B 1 295 ? -7.345 -9.676 -28.043 1.00 91.75 289 GLU B C 1
ATOM 10473 O O . GLU B 1 295 ? -8.316 -10.393 -27.802 1.00 80.57 289 GLU B O 1
ATOM 10477 N N . ASP B 1 296 ? -6.259 -9.648 -27.276 1.00 95.53 290 ASP B N 1
ATOM 10478 C CA . ASP B 1 296 ? -6.116 -10.526 -26.116 1.00 101.46 290 ASP B CA 1
ATOM 10479 C C . ASP B 1 296 ? -6.440 -9.806 -24.805 1.00 88.30 290 ASP B C 1
ATOM 10480 O O . ASP B 1 296 ? -6.125 -10.299 -23.721 1.00 70.21 290 ASP B O 1
ATOM 10489 N N . LYS B 1 297 ? -7.067 -8.639 -24.909 1.00 78.59 291 LYS B N 1
ATOM 10490 C CA . LYS B 1 297 ? -7.479 -7.882 -23.732 1.00 81.89 291 LYS B CA 1
ATOM 10491 C C . LYS B 1 297 ? -8.615 -8.595 -23.009 1.00 65.79 291 LYS B C 1
ATOM 10492 O O . LYS B 1 297 ? -9.668 -8.855 -23.593 1.00 65.89 291 LYS B O 1
ATOM 10511 N N . GLU B 1 298 ? -8.388 -8.909 -21.738 1.00 61.61 292 GLU B N 1
ATOM 10512 C CA . GLU B 1 298 ? -9.391 -9.568 -20.911 1.00 50.51 292 GLU B CA 1
ATOM 10513 C C . GLU B 1 298 ? -9.645 -8.776 -19.637 1.00 49.69 292 GLU B C 1
ATOM 10514 O O . GLU B 1 298 ? -8.864 -7.897 -19.273 1.00 48.29 292 GLU B O 1
ATOM 10526 N N . ARG B 1 299 ? -10.750 -9.086 -18.968 1.00 45.77 293 ARG B N 1
ATOM 10527 C CA . ARG B 1 299 ? -11.067 -8.470 -17.688 1.00 44.00 293 ARG B CA 1
ATOM 10528 C C . ARG B 1 299 ? -10.131 -8.997 -16.612 1.00 46.78 293 ARG B C 1
ATOM 10529 O O . ARG B 1 299 ? -9.460 -10.011 -16.804 1.00 52.54 293 ARG B O 1
ATOM 10550 N N . ASP B 1 300 ? -10.085 -8.303 -15.481 1.00 53.26 294 ASP B N 1
ATOM 10551 C CA . ASP B 1 300 ? -9.338 -8.785 -14.328 1.00 54.60 294 ASP B CA 1
ATOM 10552 C C . ASP B 1 300 ? -9.960 -10.098 -13.856 1.00 45.23 294 ASP B C 1
ATOM 10553 O O . ASP B 1 300 ? -11.149 -10.138 -13.546 1.00 52.61 294 ASP B O 1
ATOM 10562 N N . PRO B 1 301 ? -9.165 -11.181 -13.805 1.00 46.48 295 PRO B N 1
ATOM 10563 C CA . PRO B 1 301 ? -9.768 -12.481 -13.482 1.00 49.46 295 PRO B CA 1
ATOM 10564 C C . PRO B 1 301 ? -10.175 -12.657 -12.017 1.00 56.70 295 PRO B C 1
ATOM 10565 O O . PRO B 1 301 ? -10.881 -13.616 -11.711 1.00 73.21 295 PRO B O 1
ATOM 10576 N N . ILE B 1 302 ? -9.747 -11.758 -11.135 1.00 50.03 296 ILE B N 1
ATOM 10577 C CA . ILE B 1 302 ? -10.105 -11.849 -9.721 1.00 45.56 296 ILE B CA 1
ATOM 10578 C C . ILE B 1 302 ? -11.387 -11.046 -9.459 1.00 40.81 296 ILE B C 1
ATOM 10579 O O . ILE B 1 302 ? -11.383 -9.823 -9.590 1.00 41.25 296 ILE B O 1
ATOM 10595 N N . PRO B 1 303 ? -12.486 -11.731 -9.083 1.00 48.34 297 PRO B N 1
ATOM 10596 C CA . PRO B 1 303 ? -13.765 -11.036 -8.882 1.00 35.03 297 PRO B CA 1
ATOM 10597 C C . PRO B 1 303 ? -13.723 -9.933 -7.824 1.00 44.92 297 PRO B C 1
ATOM 10598 O O . PRO B 1 303 ? -14.376 -8.903 -7.996 1.00 44.63 297 PRO B O 1
ATOM 10609 N N . ALA B 1 304 ? -12.981 -10.155 -6.743 1.00 40.83 298 ALA B N 1
ATOM 10610 C CA . ALA B 1 304 ? -12.935 -9.200 -5.637 1.00 44.62 298 ALA B CA 1
ATOM 10611 C C . ALA B 1 304 ? -12.369 -7.858 -6.094 1.00 36.65 298 ALA B C 1
ATOM 10612 O O . ALA B 1 304 ? -12.780 -6.805 -5.605 1.00 47.18 298 ALA B O 1
ATOM 10619 N N . ILE B 1 305 ? -11.433 -7.898 -7.037 1.00 34.38 299 ILE B N 1
ATOM 10620 C CA . ILE B 1 305 ? -10.852 -6.677 -7.583 1.00 37.88 299 ILE B CA 1
ATOM 10621 C C . ILE B 1 305 ? -11.874 -5.961 -8.462 1.00 55.94 299 ILE B C 1
ATOM 10622 O O . ILE B 1 305 ? -11.993 -4.737 -8.423 1.00 42.93 299 ILE B O 1
ATOM 10638 N N . ILE B 1 306 ? -12.604 -6.730 -9.262 1.00 30.51 300 ILE B N 1
ATOM 10639 C CA . ILE B 1 306 ? -13.647 -6.168 -10.112 1.00 32.76 300 ILE B CA 1
ATOM 10640 C C . ILE B 1 306 ? -14.727 -5.501 -9.261 1.00 31.57 300 ILE B C 1
ATOM 10641 O O . ILE B 1 306 ? -15.136 -4.373 -9.539 1.00 30.31 300 ILE B O 1
ATOM 10657 N N . CYS B 1 307 ? -15.181 -6.200 -8.226 1.00 36.68 301 CYS B N 1
ATOM 10658 C CA . CYS B 1 307 ? -16.198 -5.661 -7.331 1.00 50.41 301 CYS B CA 1
ATOM 10659 C C . CYS B 1 307 ? -15.741 -4.350 -6.709 1.00 39.10 301 CYS B C 1
ATOM 10660 O O . CYS B 1 307 ? -16.527 -3.417 -6.569 1.00 47.77 301 CYS B O 1
ATOM 10668 N N . CYS B 1 308 ? -14.466 -4.282 -6.343 1.00 45.18 302 CYS B N 1
ATOM 10669 C CA . CYS B 1 308 ? -13.910 -3.067 -5.765 1.00 42.81 302 CYS B CA 1
ATOM 10670 C C . CYS B 1 308 ? -13.995 -1.909 -6.761 1.00 41.32 302 CYS B C 1
ATOM 10671 O O . CYS B 1 308 ? -14.364 -0.792 -6.400 1.00 30.30 302 CYS B O 1
ATOM 10679 N N . HIS B 1 309 ? -13.664 -2.179 -8.019 1.00 36.73 303 HIS B N 1
ATOM 10680 C CA . HIS B 1 309 ? -13.772 -1.162 -9.058 1.00 45.61 303 HIS B CA 1
ATOM 10681 C C . HIS B 1 309 ? -15.222 -0.747 -9.285 1.00 46.59 303 HIS B C 1
ATOM 10682 O O . HIS B 1 309 ? -15.502 0.413 -9.585 1.00 31.70 303 HIS B O 1
ATOM 10696 N N . LEU B 1 310 ? -16.143 -1.695 -9.148 1.00 30.31 304 LEU B N 1
ATOM 10697 C CA . LEU B 1 310 ? -17.561 -1.395 -9.299 1.00 37.30 304 LEU B CA 1
ATOM 10698 C C . LEU B 1 310 ? -18.057 -0.537 -8.136 1.00 36.53 304 LEU B C 1
ATOM 10699 O O . LEU B 1 310 ? -18.890 0.350 -8.326 1.00 44.43 304 LEU B O 1
ATOM 10715 N N . GLU B 1 311 ? -17.538 -0.798 -6.938 1.00 41.10 305 GLU B N 1
ATOM 10716 C CA . GLU B 1 311 ? -17.866 0.016 -5.770 1.00 46.82 305 GLU B CA 1
ATOM 10717 C C . GLU B 1 311 ? -17.429 1.460 -5.992 1.00 39.92 305 GLU B C 1
ATOM 10718 O O . GLU B 1 311 ? -18.108 2.394 -5.567 1.00 42.41 305 GLU B O 1
ATOM 10730 N N . SER B 1 312 ? -16.291 1.634 -6.657 1.00 37.59 306 SER B N 1
ATOM 10731 C CA . SER B 1 312 ? -15.789 2.965 -6.983 1.00 49.26 306 SER B CA 1
ATOM 10732 C C . SER B 1 312 ? -16.720 3.666 -7.963 1.00 43.18 306 SER B C 1
ATOM 10733 O O . SER B 1 312 ? -17.083 4.826 -7.767 1.00 46.94 306 SER B O 1
ATOM 10741 N N . ILE B 1 313 ? -17.092 2.959 -9.025 1.00 31.81 307 ILE B N 1
ATOM 10742 C CA . ILE B 1 313 ? -18.065 3.474 -9.978 1.00 40.42 307 ILE B CA 1
ATOM 10743 C C . ILE B 1 313 ? -19.340 3.861 -9.234 1.00 42.31 307 ILE B C 1
ATOM 10744 O O . ILE B 1 313 ? -19.903 4.932 -9.456 1.00 39.32 307 ILE B O 1
ATOM 10760 N N . LEU B 1 314 ? -19.775 2.987 -8.333 1.00 47.01 308 LEU B N 1
ATOM 10761 C CA . LEU B 1 314 ? -21.002 3.214 -7.578 1.00 41.51 308 LEU B CA 1
ATOM 10762 C C . LEU B 1 314 ? -20.896 4.457 -6.695 1.00 36.66 308 LEU B C 1
ATOM 10763 O O . LEU B 1 314 ? -21.874 5.182 -6.519 1.00 52.76 308 LEU B O 1
ATOM 10779 N N . LEU B 1 315 ? -19.712 4.702 -6.140 1.00 47.55 309 LEU B N 1
ATOM 10780 C CA . LEU B 1 315 ? -19.483 5.911 -5.355 1.00 47.06 309 LEU B CA 1
ATOM 10781 C C . LEU B 1 315 ? -19.612 7.148 -6.235 1.00 46.40 309 LEU B C 1
ATOM 10782 O O . LEU B 1 315 ? -20.200 8.152 -5.832 1.00 41.32 309 LEU B O 1
ATOM 10798 N N . LEU B 1 316 ? -19.065 7.064 -7.442 1.00 40.38 310 LEU B N 1
ATOM 10799 C CA . LEU B 1 316 ? -19.106 8.175 -8.385 1.00 41.06 310 LEU B CA 1
ATOM 10800 C C . LEU B 1 316 ? -20.529 8.457 -8.880 1.00 36.35 310 LEU B C 1
ATOM 10801 O O . LEU B 1 316 ? -20.784 9.493 -9.491 1.00 37.44 310 LEU B O 1
ATOM 10817 N N . CYS B 1 317 ? -21.450 7.534 -8.612 1.00 35.82 311 CYS B N 1
ATOM 10818 C CA . CYS B 1 317 ? -22.855 7.718 -8.976 1.00 37.40 311 CYS B CA 1
ATOM 10819 C C . CYS B 1 317 ? -23.628 8.507 -7.920 1.00 46.03 311 CYS B C 1
ATOM 10820 O O . CYS B 1 317 ? -24.825 8.752 -8.077 1.00 46.73 311 CYS B O 1
ATOM 10828 N N . THR B 1 318 ? -22.948 8.901 -6.847 1.00 39.14 312 THR B N 1
ATOM 10829 C CA . THR B 1 318 ? -23.605 9.559 -5.721 1.00 38.89 312 THR B CA 1
ATOM 10830 C C . THR B 1 318 ? -24.205 10.906 -6.123 1.00 40.52 312 THR B C 1
ATOM 10831 O O . THR B 1 318 ? -25.320 11.241 -5.720 1.00 44.86 312 THR B O 1
ATOM 10842 N N . THR B 1 319 ? -23.465 11.669 -6.921 1.00 47.89 313 THR B N 1
ATOM 10843 C CA . THR B 1 319 ? -23.904 12.997 -7.338 1.00 46.13 313 THR B CA 1
ATOM 10844 C C . THR B 1 319 ? -24.405 12.983 -8.775 1.00 55.59 313 THR B C 1
ATOM 10845 O O . THR B 1 319 ? -24.012 12.128 -9.569 1.00 47.55 313 THR B O 1
ATOM 10856 N N . HIS B 1 320 ? -25.273 13.936 -9.102 1.00 49.71 314 HIS B N 1
ATOM 10857 C CA . HIS B 1 320 ? -25.801 14.069 -10.454 1.00 45.95 314 HIS B CA 1
ATOM 10858 C C . HIS B 1 320 ? -24.684 14.321 -11.460 1.00 60.36 314 HIS B C 1
ATOM 10859 O O . HIS B 1 320 ? -24.644 13.705 -12.526 1.00 46.70 314 HIS B O 1
ATOM 10873 N N . ALA B 1 321 ? -23.782 15.234 -11.111 1.00 53.61 315 ALA B N 1
ATOM 10874 C CA . ALA B 1 321 ? -22.664 15.588 -11.978 1.00 59.06 315 ALA B CA 1
ATOM 10875 C C . ALA B 1 321 ? -21.805 14.364 -12.277 1.00 52.59 315 ALA B C 1
ATOM 10876 O O . ALA B 1 321 ? -21.302 14.201 -13.390 1.00 74.82 315 ALA B O 1
ATOM 10883 N N . GLY B 1 322 ? -21.648 13.502 -11.278 1.00 49.55 316 GLY B N 1
ATOM 10884 C CA . GLY B 1 322 ? -20.913 12.264 -11.449 1.00 42.71 316 GLY B CA 1
ATOM 10885 C C . GLY B 1 322 ? -21.626 11.319 -12.398 1.00 48.47 316 GLY B C 1
ATOM 10886 O O . GLY B 1 322 ? -21.004 10.726 -13.276 1.00 40.77 316 GLY B O 1
ATOM 10890 N N . ARG B 1 323 ? -22.936 11.183 -12.221 1.00 46.83 317 ARG B N 1
ATOM 10891 C CA . ARG B 1 323 ? -23.739 10.309 -13.070 1.00 57.85 317 ARG B CA 1
ATOM 10892 C C . ARG B 1 323 ? -23.723 10.771 -14.524 1.00 63.05 317 ARG B C 1
ATOM 10893 O O . ARG B 1 323 ? -23.619 9.956 -15.440 1.00 51.22 317 ARG B O 1
ATOM 10914 N N . GLU B 1 324 ? -23.832 12.079 -14.730 1.00 56.34 318 GLU B N 1
ATOM 10915 C CA . GLU B 1 324 ? -23.760 12.650 -16.071 1.00 54.26 318 GLU B CA 1
ATOM 10916 C C . GLU B 1 324 ? -22.439 12.296 -16.747 1.00 57.94 318 GLU B C 1
ATOM 10917 O O . GLU B 1 324 ? -22.417 11.890 -17.907 1.00 66.02 318 GLU B O 1
ATOM 10929 N N . TYR B 1 325 ? -21.342 12.448 -16.012 1.00 63.09 319 TYR B N 1
ATOM 10930 C CA . TYR B 1 325 ? -20.016 12.162 -16.548 1.00 48.45 319 TYR B CA 1
ATOM 10931 C C . TYR B 1 325 ? -19.872 10.691 -16.930 1.00 52.69 319 TYR B C 1
ATOM 10932 O O . TYR B 1 325 ? -19.333 10.366 -17.988 1.00 42.84 319 TYR B O 1
ATOM 10950 N N . LEU B 1 326 ? -20.354 9.804 -16.066 1.00 39.70 320 LEU B N 1
ATOM 10951 C CA . LEU B 1 326 ? -20.260 8.370 -16.316 1.00 43.14 320 LEU B CA 1
ATOM 10952 C C . LEU B 1 326 ? -21.123 7.971 -17.510 1.00 50.77 320 LEU B C 1
ATOM 10953 O O . LEU B 1 326 ? -20.721 7.143 -18.328 1.00 49.14 320 LEU B O 1
ATOM 10969 N N . ARG B 1 327 ? -22.309 8.563 -17.606 1.00 39.58 321 ARG B N 1
ATOM 10970 C CA . ARG B 1 327 ? -23.207 8.289 -18.721 1.00 64.07 321 ARG B CA 1
ATOM 10971 C C . ARG B 1 327 ? -22.600 8.748 -20.042 1.00 56.50 321 ARG B C 1
ATOM 10972 O O . ARG B 1 327 ? -22.746 8.080 -21.063 1.00 53.90 321 ARG B O 1
ATOM 10993 N N . ASP B 1 328 ? -21.913 9.885 -20.016 1.00 53.40 322 ASP B N 1
ATOM 10994 C CA . ASP B 1 328 ? -21.306 10.435 -21.223 1.00 62.11 322 ASP B CA 1
ATOM 10995 C C . ASP B 1 328 ? -20.067 9.655 -21.656 1.00 52.96 322 ASP B C 1
ATOM 10996 O O . ASP B 1 328 ? -19.563 9.854 -22.761 1.00 56.71 322 ASP B O 1
ATOM 11005 N N . LYS B 1 329 ? -19.579 8.773 -20.788 1.00 69.44 323 LYS B N 1
ATOM 11006 C CA . LYS B 1 329 ? -18.368 8.007 -21.071 1.00 64.80 323 LYS B CA 1
ATOM 11007 C C . LYS B 1 329 ? -18.672 6.530 -21.335 1.00 60.22 323 LYS B C 1
ATOM 11008 O O . LYS B 1 329 ? -17.774 5.688 -21.291 1.00 52.89 323 LYS B O 1
ATOM 11027 N N . SER B 1 330 ? -19.937 6.228 -21.623 1.00 44.30 324 SER B N 1
ATOM 11028 C CA . SER B 1 330 ? -20.368 4.865 -21.944 1.00 40.43 324 SER B CA 1
ATOM 11029 C C . SER B 1 330 ? -20.015 3.871 -20.839 1.00 43.24 324 SER B C 1
ATOM 11030 O O . SER B 1 330 ? -19.595 2.744 -21.106 1.00 38.85 324 SER B O 1
ATOM 11038 N N . VAL B 1 331 ? -20.202 4.292 -19.596 1.00 40.52 325 VAL B N 1
ATOM 11039 C CA . VAL B 1 331 ? -20.007 3.409 -18.458 1.00 37.77 325 VAL B CA 1
ATOM 11040 C C . VAL B 1 331 ? -21.086 2.330 -18.421 1.00 36.47 325 VAL B C 1
ATOM 11041 O O . VAL B 1 331 ? -20.813 1.190 -18.047 1.00 43.67 325 VAL B O 1
ATOM 11054 N N . TYR B 1 332 ? -22.307 2.685 -18.815 1.00 36.96 326 TYR B N 1
ATOM 11055 C CA . TYR B 1 332 ? -23.425 1.748 -18.725 1.00 43.08 326 TYR B CA 1
ATOM 11056 C C . TYR B 1 332 ? -23.253 0.532 -19.645 1.00 37.17 326 TYR B C 1
ATOM 11057 O O . TYR B 1 332 ? -23.422 -0.601 -19.195 1.00 48.09 326 TYR B O 1
ATOM 11075 N N . PRO B 1 333 ? -22.933 0.754 -20.934 1.00 38.18 327 PRO B N 1
ATOM 11076 C CA . PRO B 1 333 ? -22.674 -0.395 -21.812 1.00 56.43 327 PRO B CA 1
ATOM 11077 C C . PRO B 1 333 ? -21.584 -1.317 -21.277 1.00 53.11 327 PRO B C 1
ATOM 11078 O O . PRO B 1 333 ? -21.676 -2.536 -21.417 1.00 49.57 327 PRO B O 1
ATOM 11089 N N . LEU B 1 334 ? -20.564 -0.721 -20.670 1.00 49.51 328 LEU B N 1
ATOM 11090 C CA . LEU B 1 334 ? -19.451 -1.472 -20.101 1.00 46.26 328 LEU B CA 1
ATOM 11091 C C . LEU B 1 334 ? -19.934 -2.344 -18.945 1.00 44.22 328 LEU B C 1
ATOM 11092 O O . LEU B 1 334 ? -19.588 -3.522 -18.854 1.00 36.33 328 LEU B O 1
ATOM 11108 N N . VAL B 1 335 ? -20.743 -1.762 -18.066 1.00 35.55 329 VAL B N 1
ATOM 11109 C CA . VAL B 1 335 ? -21.292 -2.495 -16.932 1.00 34.84 329 VAL B CA 1
ATOM 11110 C C . VAL B 1 335 ? -22.267 -3.566 -17.418 1.00 43.40 329 VAL B C 1
ATOM 11111 O O . VAL B 1 335 ? -22.349 -4.651 -16.844 1.00 35.70 329 VAL B O 1
ATOM 11124 N N . ARG B 1 336 ? -23.003 -3.251 -18.479 1.00 36.30 330 ARG B N 1
ATOM 11125 C CA . ARG B 1 336 ? -23.964 -4.184 -19.054 1.00 38.41 330 ARG B CA 1
ATOM 11126 C C . ARG B 1 336 ? -23.280 -5.457 -19.541 1.00 40.46 330 ARG B C 1
ATOM 11127 O O . ARG B 1 336 ? -23.734 -6.566 -19.249 1.00 41.84 330 ARG B O 1
ATOM 11148 N N . GLU B 1 337 ? -22.193 -5.293 -20.287 1.00 40.40 331 GLU B N 1
ATOM 11149 C CA . GLU B 1 337 ? -21.497 -6.429 -20.883 1.00 42.39 331 GLU B CA 1
ATOM 11150 C C . GLU B 1 337 ? -20.734 -7.231 -19.835 1.00 40.18 331 GLU B C 1
ATOM 11151 O O . GLU B 1 337 ? -20.556 -8.441 -19.976 1.00 40.39 331 GLU B O 1
ATOM 11163 N N . LEU B 1 338 ? -20.279 -6.554 -18.787 1.00 38.20 332 LEU B N 1
ATOM 11164 C CA . LEU B 1 338 ? -19.715 -7.242 -17.635 1.00 38.75 332 LEU B CA 1
ATOM 11165 C C . LEU B 1 338 ? -20.782 -8.137 -17.019 1.00 41.66 332 LEU B C 1
ATOM 11166 O O . LEU B 1 338 ? -20.544 -9.311 -16.733 1.00 47.43 332 LEU B O 1
ATOM 11182 N N . HIS B 1 339 ? -21.963 -7.561 -16.825 1.00 37.24 333 HIS B N 1
ATOM 11183 C CA . HIS B 1 339 ? -23.092 -8.266 -16.231 1.00 38.57 333 HIS B CA 1
ATOM 11184 C C . HIS B 1 339 ? -23.492 -9.483 -17.062 1.00 41.55 333 HIS B C 1
ATOM 11185 O O . HIS B 1 339 ? -23.790 -10.546 -16.517 1.00 43.41 333 HIS B O 1
ATOM 11199 N N . LYS B 1 340 ? -23.492 -9.317 -18.381 1.00 40.50 334 LYS B N 1
ATOM 11200 C CA . LYS B 1 340 ? -23.862 -10.386 -19.303 1.00 41.49 334 LYS B CA 1
ATOM 11201 C C . LYS B 1 340 ? -22.884 -11.559 -19.304 1.00 60.54 334 LYS B C 1
ATOM 11202 O O . LYS B 1 340 ? -23.298 -12.715 -19.381 1.00 60.93 334 LYS B O 1
ATOM 11221 N N . ASN B 1 341 ? -21.590 -11.256 -19.217 1.00 45.72 335 ASN B N 1
ATOM 11222 C CA . ASN B 1 341 ? -20.550 -12.226 -19.564 1.00 56.35 335 ASN B CA 1
ATOM 11223 C C . ASN B 1 341 ? -19.790 -12.834 -18.385 1.00 43.96 335 ASN B C 1
ATOM 11224 O O . ASN B 1 341 ? -19.045 -13.799 -18.565 1.00 52.32 335 ASN B O 1
ATOM 11235 N N . VAL B 1 342 ? -19.971 -12.273 -17.192 1.00 48.90 336 VAL B N 1
ATOM 11236 C CA . VAL B 1 342 ? -19.298 -12.773 -15.993 1.00 54.62 336 VAL B CA 1
ATOM 11237 C C . VAL B 1 342 ? -20.319 -13.194 -14.939 1.00 41.08 336 VAL B C 1
ATOM 11238 O O . VAL B 1 342 ? -20.751 -12.378 -14.126 1.00 71.50 336 VAL B O 1
ATOM 11251 N N . GLU B 1 343 ? -20.697 -14.469 -14.948 1.00 42.90 337 GLU B N 1
ATOM 11252 C CA . GLU B 1 343 ? -21.713 -14.953 -14.016 1.00 58.61 337 GLU B CA 1
ATOM 11253 C C . GLU B 1 343 ? -21.139 -15.111 -12.606 1.00 65.05 337 GLU B C 1
ATOM 11254 O O . GLU B 1 343 ? -20.575 -16.144 -12.247 1.00 83.48 337 GLU B O 1
ATOM 11266 N N . ASN B 1 344 ? -21.298 -14.053 -11.819 1.00 45.44 338 ASN B N 1
ATOM 11267 C CA . ASN B 1 344 ? -20.844 -14.004 -10.436 1.00 37.06 338 ASN B CA 1
ATOM 11268 C C . ASN B 1 344 ? -21.833 -13.154 -9.649 1.00 48.58 338 ASN B C 1
ATOM 11269 O O . ASN B 1 344 ? -22.084 -12.002 -10.004 1.00 50.99 338 ASN B O 1
ATOM 11280 N N . GLU B 1 345 ? -22.399 -13.727 -8.591 1.00 38.99 339 GLU B N 1
ATOM 11281 C CA . GLU B 1 345 ? -23.500 -13.095 -7.869 1.00 49.42 339 GLU B CA 1
ATOM 11282 C C . GLU B 1 345 ? -23.127 -11.725 -7.302 1.00 50.30 339 GLU B C 1
ATOM 11283 O O . GLU B 1 345 ? -23.922 -10.786 -7.363 1.00 47.37 339 GLU B O 1
ATOM 11295 N N . ASP B 1 346 ? -21.923 -11.612 -6.752 1.00 34.83 340 ASP B N 1
ATOM 11296 C CA . ASP B 1 346 ? -21.471 -10.356 -6.165 1.00 41.58 340 ASP B CA 1
ATOM 11297 C C . ASP B 1 346 ? -21.331 -9.273 -7.232 1.00 41.52 340 ASP B C 1
ATOM 11298 O O . ASP B 1 346 ? -21.790 -8.145 -7.048 1.00 51.29 340 ASP B O 1
ATOM 11307 N N . ILE B 1 347 ? -20.698 -9.626 -8.346 1.00 33.17 341 ILE B N 1
ATOM 11308 C CA . ILE B 1 347 ? -20.525 -8.700 -9.459 1.00 46.05 341 ILE B CA 1
ATOM 11309 C C . ILE B 1 347 ? -21.883 -8.304 -10.030 1.00 33.71 341 ILE B C 1
ATOM 11310 O O . ILE B 1 347 ? -22.120 -7.137 -10.338 1.00 38.66 341 ILE B O 1
ATOM 11326 N N . GLY B 1 348 ? -22.768 -9.286 -10.167 1.00 51.48 342 GLY B N 1
ATOM 11327 C CA . GLY B 1 348 ? -24.103 -9.056 -10.690 1.00 44.89 342 GLY B CA 1
ATOM 11328 C C . GLY B 1 348 ? -24.903 -8.051 -9.882 1.00 50.09 342 GLY B C 1
ATOM 11329 O O . GLY B 1 348 ? -25.510 -7.140 -10.445 1.00 41.97 342 GLY B O 1
ATOM 11333 N N . GLU B 1 349 ? -24.911 -8.221 -8.564 1.00 37.60 343 GLU B N 1
ATOM 11334 C CA . GLU B 1 349 ? -25.629 -7.313 -7.675 1.00 48.61 343 GLU B CA 1
ATOM 11335 C C . GLU B 1 349 ? -25.149 -5.877 -7.844 1.00 52.99 343 GLU B C 1
ATOM 11336 O O . GLU B 1 349 ? -25.952 -4.947 -7.914 1.00 48.86 343 GLU B O 1
ATOM 11348 N N . LEU B 1 350 ? -23.834 -5.701 -7.910 1.00 40.46 344 LEU B N 1
ATOM 11349 C CA . LEU B 1 350 ? -23.255 -4.374 -8.061 1.00 38.14 344 LEU B CA 1
ATOM 11350 C C . LEU B 1 350 ? -23.617 -3.760 -9.410 1.00 32.80 344 LEU B C 1
ATOM 11351 O O . LEU B 1 350 ? -23.849 -2.556 -9.502 1.00 46.73 344 LEU B O 1
ATOM 11367 N N . CYS B 1 351 ? -23.667 -4.587 -10.450 1.00 47.67 345 CYS B N 1
ATOM 11368 C CA . CYS B 1 351 ? -24.058 -4.118 -11.776 1.00 42.07 345 CYS B CA 1
ATOM 11369 C C . CYS B 1 351 ? -25.480 -3.560 -11.761 1.00 41.63 345 CYS B C 1
ATOM 11370 O O . CYS B 1 351 ? -25.740 -2.500 -12.329 1.00 44.41 345 CYS B O 1
ATOM 11378 N N . TYR B 1 352 ? -26.395 -4.275 -11.112 1.00 46.28 346 TYR B N 1
ATOM 11379 C CA . TYR B 1 352 ? -27.776 -3.818 -10.981 1.00 57.36 346 TYR B CA 1
ATOM 11380 C C . TYR B 1 352 ? -27.840 -2.454 -10.306 1.00 54.16 346 TYR B C 1
ATOM 11381 O O . TYR B 1 352 ? -28.555 -1.556 -10.754 1.00 43.75 346 TYR B O 1
ATOM 11399 N N . ARG B 1 353 ? -27.089 -2.315 -9.219 1.00 42.83 347 ARG B N 1
ATOM 11400 C CA . ARG B 1 353 ? -27.101 -1.090 -8.431 1.00 47.18 347 ARG B CA 1
ATOM 11401 C C . ARG B 1 353 ? -26.583 0.100 -9.230 1.00 35.48 347 ARG B C 1
ATOM 11402 O O . ARG B 1 353 ? -27.078 1.215 -9.080 1.00 41.62 347 ARG B O 1
ATOM 11423 N N . ILE B 1 354 ? -25.589 -0.137 -10.078 1.00 37.01 348 ILE B N 1
ATOM 11424 C CA . ILE B 1 354 ? -25.024 0.931 -10.896 1.00 41.56 348 ILE B CA 1
ATOM 11425 C C . ILE B 1 354 ? -26.044 1.400 -11.934 1.00 41.03 348 ILE B C 1
ATOM 11426 O O . ILE B 1 354 ? -26.243 2.600 -12.129 1.00 36.42 348 ILE B O 1
ATOM 11442 N N . VAL B 1 355 ? -26.684 0.447 -12.602 1.00 35.05 349 VAL B N 1
ATOM 11443 C CA . VAL B 1 355 ? -27.705 0.769 -13.592 1.00 37.96 349 VAL B CA 1
ATOM 11444 C C . VAL B 1 355 ? -28.872 1.495 -12.928 1.00 44.32 349 VAL B C 1
ATOM 11445 O O . VAL B 1 355 ? -29.447 2.410 -13.515 1.00 44.83 349 VAL B O 1
ATOM 11458 N N . ASN B 1 356 ? -29.218 1.085 -11.709 1.00 37.43 350 ASN B N 1
ATOM 11459 C CA . ASN B 1 356 ? -30.256 1.767 -10.938 1.00 39.26 350 ASN B CA 1
ATOM 11460 C C . ASN B 1 356 ? -29.930 3.246 -10.739 1.00 39.28 350 ASN B C 1
ATOM 11461 O O . ASN B 1 356 ? -30.796 4.110 -10.885 1.00 48.52 350 ASN B O 1
ATOM 11472 N N . MET B 1 357 ? -28.678 3.531 -10.399 1.00 38.31 351 MET B N 1
ATOM 11473 C CA . MET B 1 357 ? -28.245 4.901 -10.165 1.00 38.23 351 MET B CA 1
ATOM 11474 C C . MET B 1 357 ? -28.217 5.701 -11.459 1.00 38.11 351 MET B C 1
ATOM 11475 O O . MET B 1 357 ? -28.706 6.829 -11.511 1.00 39.93 351 MET B O 1
ATOM 11489 N N . LEU B 1 358 ? -27.644 5.114 -12.503 1.00 37.24 352 LEU B N 1
ATOM 11490 C CA . LEU B 1 358 ? -27.493 5.806 -13.776 1.00 41.01 352 LEU B CA 1
ATOM 11491 C C . LEU B 1 358 ? -28.839 6.036 -14.463 1.00 38.71 352 LEU B C 1
ATOM 11492 O O . LEU B 1 358 ? -28.937 6.836 -15.393 1.00 47.89 352 LEU B O 1
ATOM 11508 N N . MET B 1 359 ? -29.871 5.334 -14.001 1.00 42.72 353 MET B N 1
ATOM 11509 C CA . MET B 1 359 ? -31.209 5.479 -14.567 1.00 43.64 353 MET B CA 1
ATOM 11510 C C . MET B 1 359 ? -31.919 6.702 -13.979 1.00 43.61 353 MET B C 1
ATOM 11511 O O . MET B 1 359 ? -32.965 7.121 -14.475 1.00 58.22 353 MET B O 1
ATOM 11525 N N . ARG B 1 360 ? -31.340 7.278 -12.929 1.00 69.25 354 ARG B N 1
ATOM 11526 C CA . ARG B 1 360 ? -31.911 8.462 -12.290 1.00 69.88 354 ARG B CA 1
ATOM 11527 C C . ARG B 1 360 ? -31.538 9.737 -13.043 1.00 76.99 354 ARG B C 1
ATOM 11528 O O . ARG B 1 360 ? -30.467 9.819 -13.647 1.00 69.46 354 ARG B O 1
ATOM 11549 N N . GLY B 1 361 ? -32.431 10.724 -12.997 1.00 86.06 355 GLY B N 1
ATOM 11550 C CA . GLY B 1 361 ? -32.219 12.002 -13.658 1.00 90.94 355 GLY B CA 1
ATOM 11551 C C . GLY B 1 361 ? -32.188 13.163 -12.680 1.00 97.45 355 GLY B C 1
ATOM 11552 O O . GLY B 1 361 ? -32.999 14.085 -12.776 1.00 89.34 355 GLY B O 1
ATOM 11556 N N . GLU B 1 362 ? -31.249 13.115 -11.739 1.00 105.60 356 GLU B N 1
ATOM 11557 C CA . GLU B 1 362 ? -31.092 14.168 -10.737 1.00 99.50 356 GLU B CA 1
ATOM 11558 C C . GLU B 1 362 ? -32.310 14.254 -9.823 1.00 100.37 356 GLU B C 1
ATOM 11559 O O . GLU B 1 362 ? -32.338 15.056 -8.888 1.00 86.47 356 GLU B O 1
ATOM 11563 N N . MET C 1 7 ? 46.067 0.279 -1.079 1.00 91.67 1 MET C N 1
ATOM 11564 C CA . MET C 1 7 ? 45.696 -0.642 0.033 1.00 100.42 1 MET C CA 1
ATOM 11565 C C . MET C 1 7 ? 46.427 -1.975 -0.103 1.00 76.76 1 MET C C 1
ATOM 11566 O O . MET C 1 7 ? 46.835 -2.572 0.894 1.00 81.54 1 MET C O 1
ATOM 11580 N N . THR C 1 8 ? 46.592 -2.434 -1.340 1.00 97.59 2 THR C N 1
ATOM 11581 C CA . THR C 1 8 ? 47.263 -3.702 -1.614 1.00 100.30 2 THR C CA 1
ATOM 11582 C C . THR C 1 8 ? 48.705 -3.685 -1.112 1.00 77.31 2 THR C C 1
ATOM 11583 O O . THR C 1 8 ? 49.178 -4.656 -0.517 1.00 60.27 2 THR C O 1
ATOM 11594 N N . SER C 1 9 ? 49.401 -2.579 -1.354 1.00 108.00 3 SER C N 1
ATOM 11595 C CA . SER C 1 9 ? 50.780 -2.440 -0.907 1.00 74.37 3 SER C CA 1
ATOM 11596 C C . SER C 1 9 ? 50.833 -2.376 0.616 1.00 79.78 3 SER C C 1
ATOM 11597 O O . SER C 1 9 ? 51.706 -2.977 1.241 1.00 57.23 3 SER C O 1
ATOM 11605 N N . GLN C 1 10 ? 49.888 -1.649 1.205 1.00 92.26 4 GLN C N 1
ATOM 11606 C CA . GLN C 1 10 ? 49.800 -1.526 2.656 1.00 54.69 4 GLN C CA 1
ATOM 11607 C C . GLN C 1 10 ? 49.587 -2.884 3.314 1.00 77.64 4 GLN C C 1
ATOM 11608 O O . GLN C 1 10 ? 50.211 -3.194 4.329 1.00 76.19 4 GLN C O 1
ATOM 11622 N N . LEU C 1 11 ? 48.705 -3.690 2.731 1.00 66.86 5 LEU C N 1
ATOM 11623 C CA . LEU C 1 11 ? 48.403 -5.010 3.270 1.00 77.00 5 LEU C CA 1
ATOM 11624 C C . LEU C 1 11 ? 49.581 -5.963 3.087 1.00 71.94 5 LEU C C 1
ATOM 11625 O O . LEU C 1 11 ? 49.849 -6.798 3.951 1.00 64.27 5 LEU C O 1
ATOM 11641 N N . ASN C 1 12 ? 50.280 -5.841 1.962 1.00 49.77 6 ASN C N 1
ATOM 11642 C CA . ASN C 1 12 ? 51.437 -6.689 1.693 1.00 75.05 6 ASN C CA 1
ATOM 11643 C C . ASN C 1 12 ? 52.525 -6.475 2.745 1.00 79.06 6 ASN C C 1
ATOM 11644 O O . ASN C 1 12 ? 53.173 -7.423 3.185 1.00 65.95 6 ASN C O 1
ATOM 11655 N N . GLU C 1 13 ? 52.718 -5.223 3.147 1.00 62.72 7 GLU C N 1
ATOM 11656 C CA . GLU C 1 13 ? 53.670 -4.895 4.202 1.00 59.23 7 GLU C CA 1
ATOM 11657 C C . GLU C 1 13 ? 53.178 -5.398 5.554 1.00 73.03 7 GLU C C 1
ATOM 11658 O O . GLU C 1 13 ? 53.946 -5.968 6.331 1.00 48.80 7 GLU C O 1
ATOM 11670 N N . LEU C 1 14 ? 51.896 -5.177 5.828 1.00 48.99 8 LEU C N 1
ATOM 11671 C CA . LEU C 1 14 ? 51.284 -5.605 7.083 1.00 47.82 8 LEU C CA 1
ATOM 11672 C C . LEU C 1 14 ? 51.418 -7.104 7.303 1.00 59.53 8 LEU C C 1
ATOM 11673 O O . LEU C 1 14 ? 51.625 -7.558 8.426 1.00 59.11 8 LEU C O 1
ATOM 11689 N N . VAL C 1 15 ? 51.294 -7.871 6.228 1.00 62.19 9 VAL C N 1
ATOM 11690 C CA . VAL C 1 15 ? 51.276 -9.319 6.348 1.00 58.22 9 VAL C CA 1
ATOM 11691 C C . VAL C 1 15 ? 52.679 -9.864 6.612 1.00 60.04 9 VAL C C 1
ATOM 11692 O O . VAL C 1 15 ? 52.839 -10.892 7.269 1.00 52.28 9 VAL C O 1
ATOM 11705 N N . GLU C 1 16 ? 53.694 -9.169 6.110 1.00 59.02 10 GLU C N 1
ATOM 11706 C CA . GLU C 1 16 ? 55.075 -9.583 6.329 1.00 69.64 10 GLU C CA 1
ATOM 11707 C C . GLU C 1 16 ? 55.505 -9.327 7.772 1.00 64.14 10 GLU C C 1
ATOM 11708 O O . GLU C 1 16 ? 56.424 -9.972 8.275 1.00 57.26 10 GLU C O 1
ATOM 11720 N N . PHE C 1 17 ? 54.831 -8.392 8.437 1.00 54.46 11 PHE C N 1
ATOM 11721 C CA . PHE C 1 17 ? 55.104 -8.102 9.842 1.00 48.88 11 PHE C CA 1
ATOM 11722 C C . PHE C 1 17 ? 54.713 -9.272 10.747 1.00 48.81 11 PHE C C 1
ATOM 11723 O O . PHE C 1 17 ? 55.021 -9.268 11.939 1.00 51.06 11 PHE C O 1
ATOM 11740 N N . LEU C 1 18 ? 54.033 -10.269 10.187 1.00 47.06 12 LEU C N 1
ATOM 11741 C CA . LEU C 1 18 ? 53.603 -11.425 10.966 1.00 47.19 12 LEU C CA 1
ATOM 11742 C C . LEU C 1 18 ? 54.773 -12.317 11.379 1.00 50.94 12 LEU C C 1
ATOM 11743 O O . LEU C 1 18 ? 54.641 -13.125 12.300 1.00 46.67 12 LEU C O 1
ATOM 11759 N N . HIS C 1 19 ? 55.908 -12.177 10.695 1.00 46.63 13 HIS C N 1
ATOM 11760 C CA . HIS C 1 19 ? 57.121 -12.905 11.067 1.00 48.62 13 HIS C CA 1
ATOM 11761 C C . HIS C 1 19 ? 58.232 -11.936 11.472 1.00 47.99 13 HIS C C 1
ATOM 11762 O O . HIS C 1 19 ? 59.417 -12.240 11.343 1.00 58.13 13 HIS C O 1
ATOM 11776 N N . SER C 1 20 ? 57.836 -10.769 11.968 1.00 47.04 14 SER C N 1
ATOM 11777 C CA . SER C 1 20 ? 58.779 -9.843 12.580 1.00 51.50 14 SER C CA 1
ATOM 11778 C C . SER C 1 20 ? 59.265 -10.421 13.905 1.00 51.96 14 SER C C 1
ATOM 11779 O O . SER C 1 20 ? 58.498 -11.072 14.613 1.00 53.73 14 SER C O 1
ATOM 11787 N N . PRO C 1 21 ? 60.543 -10.189 14.249 1.00 51.08 15 PRO C N 1
ATOM 11788 C CA . PRO C 1 21 ? 61.057 -10.707 15.522 1.00 52.86 15 PRO C CA 1
ATOM 11789 C C . PRO C 1 21 ? 60.517 -9.949 16.736 1.00 54.12 15 PRO C C 1
ATOM 11790 O O . PRO C 1 21 ? 60.696 -10.407 17.864 1.00 54.88 15 PRO C O 1
ATOM 11801 N N . GLN C 1 22 ? 59.862 -8.815 16.501 1.00 53.29 16 GLN C N 1
ATOM 11802 C CA . GLN C 1 22 ? 59.304 -8.000 17.577 1.00 54.74 16 GLN C CA 1
ATOM 11803 C C . GLN C 1 22 ? 57.869 -8.422 17.896 1.00 71.81 16 GLN C C 1
ATOM 11804 O O . GLN C 1 22 ? 56.991 -8.293 17.044 1.00 54.39 16 GLN C O 1
ATOM 11818 N N . PRO C 1 23 ? 57.623 -8.930 19.120 1.00 55.75 17 PRO C N 1
ATOM 11819 C CA . PRO C 1 23 ? 56.264 -9.355 19.487 1.00 63.82 17 PRO C CA 1
ATOM 11820 C C . PRO C 1 23 ? 55.208 -8.263 19.317 1.00 72.53 17 PRO C C 1
ATOM 11821 O O . PRO C 1 23 ? 54.085 -8.554 18.905 1.00 54.72 17 PRO C O 1
ATOM 11832 N N . ALA C 1 24 ? 55.569 -7.024 19.633 1.00 54.02 18 ALA C N 1
ATOM 11833 C CA . ALA C 1 24 ? 54.625 -5.914 19.567 1.00 53.18 18 ALA C CA 1
ATOM 11834 C C . ALA C 1 24 ? 54.235 -5.603 18.125 1.00 65.41 18 ALA C C 1
ATOM 11835 O O . ALA C 1 24 ? 53.119 -5.157 17.858 1.00 51.38 18 ALA C O 1
ATOM 11842 N N . VAL C 1 25 ? 55.159 -5.838 17.199 1.00 54.13 19 VAL C N 1
ATOM 11843 C CA . VAL C 1 25 ? 54.889 -5.621 15.783 1.00 51.58 19 VAL C CA 1
ATOM 11844 C C . VAL C 1 25 ? 53.927 -6.688 15.264 1.00 52.83 19 VAL C C 1
ATOM 11845 O O . VAL C 1 25 ? 52.954 -6.374 14.578 1.00 50.44 19 VAL C O 1
ATOM 11858 N N . ARG C 1 26 ? 54.206 -7.947 15.594 1.00 52.04 20 ARG C N 1
ATOM 11859 C CA . ARG C 1 26 ? 53.315 -9.051 15.251 1.00 50.66 20 ARG C CA 1
ATOM 11860 C C . ARG C 1 26 ? 51.919 -8.811 15.813 1.00 51.08 20 ARG C C 1
ATOM 11861 O O . ARG C 1 26 ? 50.916 -9.069 15.145 1.00 49.64 20 ARG C O 1
ATOM 11882 N N . GLN C 1 27 ? 51.869 -8.318 17.046 1.00 52.37 21 GLN C N 1
ATOM 11883 C CA . GLN C 1 27 ? 50.608 -8.053 17.729 1.00 53.50 21 GLN C CA 1
ATOM 11884 C C . GLN C 1 27 ? 49.770 -7.026 16.970 1.00 50.82 21 GLN C C 1
ATOM 11885 O O . GLN C 1 27 ? 48.594 -7.251 16.687 1.00 51.86 21 GLN C O 1
ATOM 11899 N N . ILE C 1 28 ? 50.388 -5.895 16.651 1.00 54.16 22 ILE C N 1
ATOM 11900 C CA . ILE C 1 28 ? 49.713 -4.830 15.921 1.00 58.47 22 ILE C CA 1
ATOM 11901 C C . ILE C 1 28 ? 49.284 -5.311 14.538 1.00 55.21 22 ILE C C 1
ATOM 11902 O O . ILE C 1 28 ? 48.186 -5.001 14.076 1.00 47.17 22 ILE C O 1
ATOM 11918 N N . ALA C 1 29 ? 50.156 -6.073 13.888 1.00 50.45 23 ALA C N 1
ATOM 11919 C CA . ALA C 1 29 ? 49.897 -6.556 12.538 1.00 48.28 23 ALA C CA 1
ATOM 11920 C C . ALA C 1 29 ? 48.651 -7.436 12.483 1.00 53.73 23 ALA C C 1
ATOM 11921 O O . ALA C 1 29 ? 47.744 -7.189 11.688 1.00 44.39 23 ALA C O 1
ATOM 11928 N N . ILE C 1 30 ? 48.603 -8.463 13.326 1.00 49.83 24 ILE C N 1
ATOM 11929 C CA . ILE C 1 30 ? 47.501 -9.413 13.271 1.00 47.74 24 ILE C CA 1
ATOM 11930 C C . ILE C 1 30 ? 46.200 -8.749 13.709 1.00 47.37 24 ILE C C 1
ATOM 11931 O O . ILE C 1 30 ? 45.130 -9.105 13.226 1.00 54.50 24 ILE C O 1
ATOM 11947 N N . ASP C 1 31 ? 46.297 -7.779 14.613 1.00 58.68 25 ASP C N 1
ATOM 11948 C CA . ASP C 1 31 ? 45.133 -7.006 15.037 1.00 54.90 25 ASP C CA 1
ATOM 11949 C C . ASP C 1 31 ? 44.506 -6.278 13.851 1.00 61.65 25 ASP C C 1
ATOM 11950 O O . ASP C 1 31 ? 43.285 -6.249 13.699 1.00 71.42 25 ASP C O 1
ATOM 11959 N N . ASN C 1 32 ? 45.356 -5.694 13.012 1.00 57.10 26 ASN C N 1
ATOM 11960 C CA . ASN C 1 32 ? 44.902 -4.928 11.857 1.00 68.92 26 ASN C CA 1
ATOM 11961 C C . ASN C 1 32 ? 44.446 -5.803 10.691 1.00 69.90 26 ASN C C 1
ATOM 11962 O O . ASN C 1 32 ? 43.714 -5.344 9.814 1.00 57.55 26 ASN C O 1
ATOM 11973 N N . LEU C 1 33 ? 44.879 -7.061 10.684 1.00 56.16 27 LEU C N 1
ATOM 11974 C CA . LEU C 1 33 ? 44.637 -7.951 9.551 1.00 61.05 27 LEU C CA 1
ATOM 11975 C C . LEU C 1 33 ? 43.362 -8.786 9.689 1.00 51.51 27 LEU C C 1
ATOM 11976 O O . LEU C 1 33 ? 42.925 -9.407 8.720 1.00 53.60 27 LEU C O 1
ATOM 11992 N N . VAL C 1 34 ? 42.773 -8.807 10.881 1.00 61.08 28 VAL C N 1
ATOM 11993 C CA . VAL C 1 34 ? 41.551 -9.578 11.115 1.00 46.21 28 VAL C CA 1
ATOM 11994 C C . VAL C 1 34 ? 40.424 -9.122 10.191 1.00 55.57 28 VAL C C 1
ATOM 11995 O O . VAL C 1 34 ? 39.760 -9.942 9.558 1.00 53.26 28 VAL C O 1
ATOM 12008 N N . GLY C 1 35 ? 40.213 -7.813 10.120 1.00 67.13 29 GLY C N 1
ATOM 12009 C CA . GLY C 1 35 ? 39.130 -7.253 9.332 1.00 62.19 29 GLY C CA 1
ATOM 12010 C C . GLY C 1 35 ? 39.259 -7.512 7.842 1.00 61.15 29 GLY C C 1
ATOM 12011 O O . GLY C 1 35 ? 38.258 -7.557 7.127 1.00 92.04 29 GLY C O 1
ATOM 12015 N N . PHE C 1 36 ? 40.491 -7.681 7.373 1.00 60.43 30 PHE C N 1
ATOM 12016 C CA . PHE C 1 36 ? 40.753 -7.884 5.950 1.00 43.18 30 PHE C CA 1
ATOM 12017 C C . PHE C 1 36 ? 40.768 -9.360 5.553 1.00 59.28 30 PHE C C 1
ATOM 12018 O O . PHE C 1 36 ? 40.989 -9.687 4.387 1.00 77.85 30 PHE C O 1
ATOM 12035 N N . SER C 1 37 ? 40.532 -10.248 6.515 1.00 53.81 31 SER C N 1
ATOM 12036 C CA . SER C 1 37 ? 40.543 -11.684 6.245 1.00 54.70 31 SER C CA 1
ATOM 12037 C C . SER C 1 37 ? 39.200 -12.158 5.688 1.00 65.22 31 SER C C 1
ATOM 12038 O O . SER C 1 37 ? 39.051 -13.323 5.310 1.00 47.25 31 SER C O 1
ATOM 12046 N N . ALA C 1 38 ? 38.227 -11.251 5.649 1.00 75.72 32 ALA C N 1
ATOM 12047 C CA . ALA C 1 38 ? 36.933 -11.520 5.030 1.00 94.43 32 ALA C CA 1
ATOM 12048 C C . ALA C 1 38 ? 36.751 -10.633 3.805 1.00 79.25 32 ALA C C 1
ATOM 12049 O O . ALA C 1 38 ? 36.887 -9.413 3.892 1.00 80.95 32 ALA C O 1
ATOM 12056 N N . GLY C 1 39 ? 36.451 -11.253 2.667 1.00 68.75 33 GLY C N 1
ATOM 12057 C CA . GLY C 1 39 ? 36.190 -10.524 1.438 1.00 63.17 33 GLY C CA 1
ATOM 12058 C C . GLY C 1 39 ? 37.334 -10.588 0.439 1.00 66.16 33 GLY C C 1
ATOM 12059 O O . GLY C 1 39 ? 38.224 -11.428 0.565 1.00 96.52 33 GLY C O 1
ATOM 12063 N N . PRO C 1 40 ? 37.317 -9.691 -0.560 1.00 74.76 34 PRO C N 1
ATOM 12064 C CA . PRO C 1 40 ? 38.296 -9.679 -1.658 1.00 83.21 34 PRO C CA 1
ATOM 12065 C C . PRO C 1 40 ? 39.742 -9.544 -1.188 1.00 93.00 34 PRO C C 1
ATOM 12066 O O . PRO C 1 40 ? 40.655 -10.058 -1.834 1.00 121.11 34 PRO C O 1
ATOM 12077 N N . THR C 1 41 ? 39.939 -8.854 -0.071 1.00 87.35 35 THR C N 1
ATOM 12078 C CA . THR C 1 41 ? 41.277 -8.523 0.404 1.00 96.12 35 THR C CA 1
ATOM 12079 C C . THR C 1 41 ? 42.019 -9.723 0.990 1.00 78.81 35 THR C C 1
ATOM 12080 O O . THR C 1 41 ? 43.217 -9.644 1.257 1.00 93.34 35 THR C O 1
ATOM 12091 N N . SER C 1 42 ? 41.311 -10.832 1.179 1.00 75.22 36 SER C N 1
ATOM 12092 C CA . SER C 1 42 ? 41.897 -12.018 1.801 1.00 79.31 36 SER C CA 1
ATOM 12093 C C . SER C 1 42 ? 42.963 -12.669 0.918 1.00 66.22 36 SER C C 1
ATOM 12094 O O . SER C 1 42 ? 43.668 -13.583 1.350 1.00 50.11 36 SER C O 1
ATOM 12102 N N . LYS C 1 43 ? 43.070 -12.198 -0.319 1.00 42.93 37 LYS C N 1
ATOM 12103 C CA . LYS C 1 43 ? 44.083 -12.686 -1.249 1.00 68.68 37 LYS C CA 1
ATOM 12104 C C . LYS C 1 43 ? 45.499 -12.461 -0.715 1.00 81.95 37 LYS C C 1
ATOM 12105 O O . LYS C 1 43 ? 46.422 -13.204 -1.050 1.00 70.58 37 LYS C O 1
ATOM 12124 N N . VAL C 1 44 ? 45.664 -11.439 0.120 1.00 65.90 38 VAL C N 1
ATOM 12125 C CA . VAL C 1 44 ? 46.981 -11.079 0.639 1.00 61.14 38 VAL C CA 1
ATOM 12126 C C . VAL C 1 44 ? 47.570 -12.177 1.522 1.00 64.63 38 VAL C C 1
ATOM 12127 O O . VAL C 1 44 ? 48.790 -12.339 1.593 1.00 46.18 38 VAL C O 1
ATOM 12140 N N . PHE C 1 45 ? 46.701 -12.931 2.189 1.00 61.34 39 PHE C N 1
ATOM 12141 C CA . PHE C 1 45 ? 47.139 -13.956 3.130 1.00 58.09 39 PHE C CA 1
ATOM 12142 C C . PHE C 1 45 ? 47.752 -15.162 2.432 1.00 47.25 39 PHE C C 1
ATOM 12143 O O . PHE C 1 45 ? 48.328 -16.036 3.078 1.00 47.53 39 PHE C O 1
ATOM 12160 N N . LYS C 1 46 ? 47.633 -15.198 1.110 1.00 48.91 40 LYS C N 1
ATOM 12161 C CA . LYS C 1 46 ? 48.087 -16.339 0.329 1.00 46.56 40 LYS C CA 1
ATOM 12162 C C . LYS C 1 46 ? 49.395 -16.027 -0.397 1.00 57.10 40 LYS C C 1
ATOM 12163 O O . LYS C 1 46 ? 49.902 -16.845 -1.164 1.00 68.10 40 LYS C O 1
ATOM 12182 N N . ASN C 1 47 ? 49.943 -14.844 -0.135 1.00 72.04 41 ASN C N 1
ATOM 12183 C CA . ASN C 1 47 ? 51.213 -14.430 -0.722 1.00 69.70 41 ASN C CA 1
ATOM 12184 C C . ASN C 1 47 ? 52.369 -15.329 -0.305 1.00 57.13 41 ASN C C 1
ATOM 12185 O O . ASN C 1 47 ? 52.379 -15.871 0.801 1.00 64.61 41 ASN C O 1
ATOM 12196 N N . ASP C 1 48 ? 53.340 -15.476 -1.202 1.00 68.97 42 ASP C N 1
ATOM 12197 C CA . ASP C 1 48 ? 54.584 -16.180 -0.903 1.00 66.80 42 ASP C CA 1
ATOM 12198 C C . ASP C 1 48 ? 54.316 -17.600 -0.407 1.00 57.58 42 ASP C C 1
ATOM 12199 O O . ASP C 1 48 ? 54.805 -18.007 0.649 1.00 47.17 42 ASP C O 1
ATOM 12208 N N . SER C 1 49 ? 53.529 -18.343 -1.179 1.00 60.28 43 SER C N 1
ATOM 12209 C CA . SER C 1 49 ? 53.182 -19.720 -0.846 1.00 69.77 43 SER C CA 1
ATOM 12210 C C . SER C 1 49 ? 52.509 -19.807 0.521 1.00 56.38 43 SER C C 1
ATOM 12211 O O . SER C 1 49 ? 52.871 -20.644 1.347 1.00 48.10 43 SER C O 1
ATOM 12219 N N . TYR C 1 50 ? 51.540 -18.926 0.752 1.00 59.56 44 TYR C N 1
ATOM 12220 C CA . TYR C 1 50 ? 50.732 -18.947 1.969 1.00 57.56 44 TYR C CA 1
ATOM 12221 C C . TYR C 1 50 ? 51.584 -18.753 3.225 1.00 47.91 44 TYR C C 1
ATOM 12222 O O . TYR C 1 50 ? 51.282 -19.302 4.284 1.00 48.30 44 TYR C O 1
ATOM 12240 N N . ARG C 1 51 ? 52.644 -17.964 3.099 1.00 55.10 45 ARG C N 1
ATOM 12241 C CA . ARG C 1 51 ? 53.509 -17.655 4.234 1.00 45.47 45 ARG C CA 1
ATOM 12242 C C . ARG C 1 51 ? 52.743 -17.017 5.402 1.00 54.10 45 ARG C C 1
ATOM 12243 O O . ARG C 1 51 ? 52.993 -17.357 6.558 1.00 49.44 45 ARG C O 1
ATOM 12264 N N . PRO C 1 52 ? 51.812 -16.090 5.109 1.00 54.35 46 PRO C N 1
ATOM 12265 C CA . PRO C 1 52 ? 51.040 -15.471 6.193 1.00 40.08 46 PRO C CA 1
ATOM 12266 C C . PRO C 1 52 ? 50.285 -16.470 7.063 1.00 39.40 46 PRO C C 1
ATOM 12267 O O . PRO C 1 52 ? 50.182 -16.286 8.277 1.00 54.56 46 PRO C O 1
ATOM 12278 N N . ILE C 1 53 ? 49.758 -17.515 6.438 1.00 38.42 47 ILE C N 1
ATOM 12279 C CA . ILE C 1 53 ? 48.982 -18.519 7.148 1.00 38.03 47 ILE C CA 1
ATOM 12280 C C . ILE C 1 53 ? 49.888 -19.333 8.065 1.00 46.81 47 ILE C C 1
ATOM 12281 O O . ILE C 1 53 ? 49.508 -19.683 9.182 1.00 45.14 47 ILE C O 1
ATOM 12297 N N . LYS C 1 54 ? 51.091 -19.624 7.585 1.00 42.73 48 LYS C N 1
ATOM 12298 C CA . LYS C 1 54 ? 52.070 -20.363 8.370 1.00 52.19 48 LYS C CA 1
ATOM 12299 C C . LYS C 1 54 ? 52.555 -19.527 9.550 1.00 41.95 48 LYS C C 1
ATOM 12300 O O . LYS C 1 54 ? 52.791 -20.053 10.638 1.00 46.16 48 LYS C O 1
ATOM 12319 N N . ASP C 1 55 ? 52.698 -18.223 9.330 1.00 49.76 49 ASP C N 1
ATOM 12320 C CA . ASP C 1 55 ? 53.125 -17.310 10.388 1.00 46.10 49 ASP C CA 1
ATOM 12321 C C . ASP C 1 55 ? 52.041 -17.152 11.453 1.00 44.81 49 ASP C C 1
ATOM 12322 O O . ASP C 1 55 ? 52.339 -17.054 12.642 1.00 44.03 49 ASP C O 1
ATOM 12331 N N . ILE C 1 56 ? 50.784 -17.134 11.023 1.00 49.60 50 ILE C N 1
ATOM 12332 C CA . ILE C 1 56 ? 49.667 -17.015 11.952 1.00 43.18 50 ILE C CA 1
ATOM 12333 C C . ILE C 1 56 ? 49.570 -18.280 12.799 1.00 40.03 50 ILE C C 1
ATOM 12334 O O . ILE C 1 56 ? 49.301 -18.216 13.995 1.00 50.72 50 ILE C O 1
ATOM 12350 N N . ILE C 1 57 ? 49.807 -19.427 12.170 1.00 54.21 51 ILE C N 1
ATOM 12351 C CA . ILE C 1 57 ? 49.773 -20.706 12.867 1.00 42.01 51 ILE C CA 1
ATOM 12352 C C . ILE C 1 57 ? 50.887 -20.767 13.913 1.00 52.81 51 ILE C C 1
ATOM 12353 O O . ILE C 1 57 ? 50.695 -21.302 15.006 1.00 43.11 51 ILE C O 1
ATOM 12369 N N . LYS C 1 58 ? 52.046 -20.209 13.580 1.00 44.50 52 LYS C N 1
ATOM 12370 C CA . LYS C 1 58 ? 53.155 -20.140 14.525 1.00 59.97 52 LYS C CA 1
ATOM 12371 C C . LYS C 1 58 ? 52.811 -19.226 15.701 1.00 51.20 52 LYS C C 1
ATOM 12372 O O . LYS C 1 58 ? 53.100 -19.553 16.852 1.00 50.26 52 LYS C O 1
ATOM 12391 N N . MET C 1 59 ? 52.192 -18.087 15.405 1.00 46.62 53 MET C N 1
ATOM 12392 C CA . MET C 1 59 ? 51.791 -17.137 16.440 1.00 47.15 53 MET C CA 1
ATOM 12393 C C . MET C 1 59 ? 50.776 -17.747 17.402 1.00 47.29 53 MET C C 1
ATOM 12394 O O . MET C 1 59 ? 50.841 -17.522 18.609 1.00 50.48 53 MET C O 1
ATOM 12408 N N . ILE C 1 60 ? 49.835 -18.511 16.858 1.00 42.21 54 ILE C N 1
ATOM 12409 C CA . ILE C 1 60 ? 48.805 -19.155 17.663 1.00 42.53 54 ILE C CA 1
ATOM 12410 C C . ILE C 1 60 ? 49.406 -20.170 18.633 1.00 42.67 54 ILE C C 1
ATOM 12411 O O . ILE C 1 60 ? 48.989 -20.259 19.788 1.00 44.03 54 ILE C O 1
ATOM 12427 N N . MET C 1 61 ? 50.388 -20.930 18.157 1.00 43.87 55 MET C N 1
ATOM 12428 C CA . MET C 1 61 ? 50.953 -22.031 18.932 1.00 71.45 55 MET C CA 1
ATOM 12429 C C . MET C 1 61 ? 52.108 -21.602 19.838 1.00 59.13 55 MET C C 1
ATOM 12430 O O . MET C 1 61 ? 52.634 -22.415 20.597 1.00 59.13 55 MET C O 1
ATOM 12444 N N . ASP C 1 62 ? 52.496 -20.332 19.767 1.00 57.99 56 ASP C N 1
ATOM 12445 C CA . ASP C 1 62 ? 53.615 -19.837 20.567 1.00 58.32 56 ASP C CA 1
ATOM 12446 C C . ASP C 1 62 ? 53.262 -19.886 22.055 1.00 63.46 56 ASP C C 1
ATOM 12447 O O . ASP C 1 62 ? 52.345 -19.195 22.495 1.00 50.61 56 ASP C O 1
ATOM 12456 N N . PRO C 1 63 ? 53.992 -20.699 22.839 1.00 59.48 57 PRO C N 1
ATOM 12457 C CA . PRO C 1 63 ? 53.639 -20.833 24.257 1.00 69.00 57 PRO C CA 1
ATOM 12458 C C . PRO C 1 63 ? 53.880 -19.555 25.057 1.00 67.88 57 PRO C C 1
ATOM 12459 O O . PRO C 1 63 ? 53.250 -19.361 26.097 1.00 69.30 57 PRO C O 1
ATOM 12470 N N . GLU C 1 64 ? 54.773 -18.697 24.571 1.00 72.99 58 GLU C N 1
ATOM 12471 C CA . GLU C 1 64 ? 55.140 -17.485 25.296 1.00 76.33 58 GLU C CA 1
ATOM 12472 C C . GLU C 1 64 ? 54.345 -16.258 24.845 1.00 66.17 58 GLU C C 1
ATOM 12473 O O . GLU C 1 64 ? 53.868 -15.484 25.676 1.00 63.13 58 GLU C O 1
ATOM 12485 N N . HIS C 1 65 ? 54.202 -16.083 23.534 1.00 65.39 59 HIS C N 1
ATOM 12486 C CA . HIS C 1 65 ? 53.594 -14.872 22.986 1.00 69.19 59 HIS C CA 1
ATOM 12487 C C . HIS C 1 65 ? 52.174 -15.099 22.466 1.00 52.75 59 HIS C C 1
ATOM 12488 O O . HIS C 1 65 ? 51.521 -14.160 22.010 1.00 63.44 59 HIS C O 1
ATOM 12502 N N . GLY C 1 66 ? 51.698 -16.338 22.540 1.00 54.19 60 GLY C N 1
ATOM 12503 C CA . GLY C 1 66 ? 50.343 -16.660 22.123 1.00 49.60 60 GLY C CA 1
ATOM 12504 C C . GLY C 1 66 ? 49.320 -16.298 23.184 1.00 53.24 60 GLY C C 1
ATOM 12505 O O . GLY C 1 66 ? 48.874 -17.153 23.951 1.00 63.95 60 GLY C O 1
ATOM 12509 N N . THR C 1 67 ? 48.944 -15.023 23.223 1.00 56.24 61 THR C N 1
ATOM 12510 C CA . THR C 1 67 ? 47.981 -14.533 24.204 1.00 49.66 61 THR C CA 1
ATOM 12511 C C . THR C 1 67 ? 46.554 -14.917 23.832 1.00 60.92 61 THR C C 1
ATOM 12512 O O . THR C 1 67 ? 46.291 -15.379 22.722 1.00 47.98 61 THR C O 1
ATOM 12523 N N . ARG C 1 68 ? 45.640 -14.712 24.774 1.00 52.79 62 ARG C N 1
ATOM 12524 C CA . ARG C 1 68 ? 44.219 -14.964 24.566 1.00 50.55 62 ARG C CA 1
ATOM 12525 C C . ARG C 1 68 ? 43.688 -14.222 23.341 1.00 49.15 62 ARG C C 1
ATOM 12526 O O . ARG C 1 68 ? 42.946 -14.783 22.533 1.00 45.26 62 ARG C O 1
ATOM 12547 N N . VAL C 1 69 ? 44.081 -12.959 23.210 1.00 49.14 63 VAL C N 1
ATOM 12548 C CA . VAL C 1 69 ? 43.617 -12.114 22.116 1.00 54.32 63 VAL C CA 1
ATOM 12549 C C . VAL C 1 69 ? 44.239 -12.513 20.778 1.00 49.30 63 VAL C C 1
ATOM 12550 O O . VAL C 1 69 ? 43.549 -12.566 19.762 1.00 47.42 63 VAL C O 1
ATOM 12563 N N . ILE C 1 70 ? 45.539 -12.786 20.779 1.00 47.34 64 ILE C N 1
ATOM 12564 C CA . ILE C 1 70 ? 46.239 -13.150 19.553 1.00 52.41 64 ILE C CA 1
ATOM 12565 C C . ILE C 1 70 ? 45.721 -14.476 18.996 1.00 45.72 64 ILE C C 1
ATOM 12566 O O . ILE C 1 70 ? 45.562 -14.625 17.785 1.00 45.56 64 ILE C O 1
ATOM 12582 N N . ILE C 1 71 ? 45.463 -15.435 19.880 1.00 42.51 65 ILE C N 1
ATOM 12583 C CA . ILE C 1 71 ? 44.894 -16.714 19.472 1.00 47.05 65 ILE C CA 1
ATOM 12584 C C . ILE C 1 71 ? 43.493 -16.495 18.910 1.00 45.32 65 ILE C C 1
ATOM 12585 O O . ILE C 1 71 ? 43.125 -17.065 17.884 1.00 48.30 65 ILE C O 1
ATOM 12601 N N . GLN C 1 72 ? 42.717 -15.666 19.598 1.00 44.09 66 GLN C N 1
ATOM 12602 C CA . GLN C 1 72 ? 41.369 -15.324 19.165 1.00 42.78 66 GLN C CA 1
ATOM 12603 C C . GLN C 1 72 ? 41.382 -14.737 17.755 1.00 43.81 66 GLN C C 1
ATOM 12604 O O . GLN C 1 72 ? 40.613 -15.153 16.889 1.00 45.78 66 GLN C O 1
ATOM 12618 N N . GLN C 1 73 ? 42.268 -13.774 17.534 1.00 45.08 67 GLN C N 1
ATOM 12619 C CA . GLN C 1 73 ? 42.370 -13.110 16.243 1.00 51.30 67 GLN C CA 1
ATOM 12620 C C . GLN C 1 73 ? 42.929 -14.049 15.178 1.00 42.17 67 GLN C C 1
ATOM 12621 O O . GLN C 1 73 ? 42.455 -14.063 14.042 1.00 38.42 67 GLN C O 1
ATOM 12635 N N . GLY C 1 74 ? 43.930 -14.841 15.550 1.00 39.95 68 GLY C N 1
ATOM 12636 C CA . GLY C 1 74 ? 44.555 -15.760 14.616 1.00 39.17 68 GLY C CA 1
ATOM 12637 C C . GLY C 1 74 ? 43.592 -16.825 14.124 1.00 49.22 68 GLY C C 1
ATOM 12638 O O . GLY C 1 74 ? 43.531 -17.120 12.928 1.00 36.65 68 GLY C O 1
ATOM 12642 N N . VAL C 1 75 ? 42.832 -17.399 15.050 1.00 51.15 69 VAL C N 1
ATOM 12643 C CA . VAL C 1 75 ? 41.869 -18.438 14.712 1.00 58.24 69 VAL C CA 1
ATOM 12644 C C . VAL C 1 75 ? 40.738 -17.854 13.870 1.00 48.00 69 VAL C C 1
ATOM 12645 O O . VAL C 1 75 ? 40.268 -18.492 12.933 1.00 39.19 69 VAL C O 1
ATOM 12658 N N . THR C 1 76 ? 40.308 -16.642 14.204 1.00 34.96 70 THR C N 1
ATOM 12659 C CA . THR C 1 76 ? 39.280 -15.956 13.423 1.00 35.00 70 THR C CA 1
ATOM 12660 C C . THR C 1 76 ? 39.712 -15.790 11.967 1.00 50.10 70 THR C C 1
ATOM 12661 O O . THR C 1 76 ? 38.919 -16.004 11.051 1.00 45.45 70 THR C O 1
ATOM 12672 N N . ILE C 1 77 ? 40.965 -15.395 11.760 1.00 38.14 71 ILE C N 1
ATOM 12673 C CA . ILE C 1 77 ? 41.503 -15.244 10.413 1.00 35.68 71 ILE C CA 1
ATOM 12674 C C . ILE C 1 77 ? 41.456 -16.580 9.678 1.00 40.67 71 ILE C C 1
ATOM 12675 O O . ILE C 1 77 ? 40.979 -16.651 8.547 1.00 40.13 71 ILE C O 1
ATOM 12691 N N . LEU C 1 78 ? 41.940 -17.636 10.324 1.00 40.33 72 LEU C N 1
ATOM 12692 C CA . LEU C 1 78 ? 41.965 -18.958 9.706 1.00 42.37 72 LEU C CA 1
ATOM 12693 C C . LEU C 1 78 ? 40.555 -19.438 9.364 1.00 45.04 72 LEU C C 1
ATOM 12694 O O . LEU C 1 78 ? 40.341 -20.039 8.310 1.00 42.87 72 LEU C O 1
ATOM 12710 N N . VAL C 1 79 ? 39.601 -19.174 10.253 1.00 33.85 73 VAL C N 1
ATOM 12711 C CA . VAL C 1 79 ? 38.203 -19.511 9.997 1.00 34.91 73 VAL C CA 1
ATOM 12712 C C . VAL C 1 79 ? 37.731 -18.854 8.703 1.00 37.66 73 VAL C C 1
ATOM 12713 O O . VAL C 1 79 ? 37.196 -19.522 7.820 1.00 52.26 73 VAL C O 1
ATOM 12726 N N . ASN C 1 80 ? 37.935 -17.546 8.596 1.00 37.30 74 ASN C N 1
ATOM 12727 C CA . ASN C 1 80 ? 37.540 -16.804 7.404 1.00 43.10 74 ASN C CA 1
ATOM 12728 C C . ASN C 1 80 ? 38.252 -17.291 6.143 1.00 39.91 74 ASN C C 1
ATOM 12729 O O . ASN C 1 80 ? 37.655 -17.345 5.068 1.00 58.57 74 ASN C O 1
ATOM 12740 N N . LEU C 1 81 ? 39.527 -17.643 6.279 1.00 53.47 75 LEU C N 1
ATOM 12741 C CA . LEU C 1 81 ? 40.334 -18.056 5.134 1.00 47.46 75 LEU C CA 1
ATOM 12742 C C . LEU C 1 81 ? 40.111 -19.522 4.756 1.00 48.23 75 LEU C C 1
ATOM 12743 O O . LEU C 1 81 ? 40.420 -19.930 3.634 1.00 47.32 75 LEU C O 1
ATOM 12759 N N . SER C 1 82 ? 39.570 -20.308 5.684 1.00 51.71 76 SER C N 1
ATOM 12760 C CA . SER C 1 82 ? 39.438 -21.749 5.480 1.00 58.84 76 SER C CA 1
ATOM 12761 C C . SER C 1 82 ? 38.354 -22.099 4.462 1.00 48.82 76 SER C C 1
ATOM 12762 O O . SER C 1 82 ? 38.134 -23.271 4.167 1.00 46.13 76 SER C O 1
ATOM 12770 N N . GLU C 1 83 ? 37.676 -21.089 3.927 1.00 57.66 77 GLU C N 1
ATOM 12771 C CA . GLU C 1 83 ? 36.710 -21.311 2.856 1.00 62.23 77 GLU C CA 1
ATOM 12772 C C . GLU C 1 83 ? 37.429 -21.753 1.586 1.00 51.23 77 GLU C C 1
ATOM 12773 O O . GLU C 1 83 ? 36.834 -22.368 0.700 1.00 52.36 77 GLU C O 1
ATOM 12785 N N . ASP C 1 84 ? 38.715 -21.431 1.510 1.00 46.18 78 ASP C N 1
ATOM 12786 C CA . ASP C 1 84 ? 39.551 -21.838 0.390 1.00 42.92 78 ASP C CA 1
ATOM 12787 C C . ASP C 1 84 ? 40.205 -23.186 0.685 1.00 41.56 78 ASP C C 1
ATOM 12788 O O . ASP C 1 84 ? 40.916 -23.336 1.677 1.00 56.88 78 ASP C O 1
ATOM 12797 N N . LYS C 1 85 ? 39.945 -24.162 -0.179 1.00 51.54 79 LYS C N 1
ATOM 12798 C CA . LYS C 1 85 ? 40.511 -25.503 -0.046 1.00 54.87 79 LYS C CA 1
ATOM 12799 C C . LYS C 1 85 ? 42.030 -25.470 0.120 1.00 60.23 79 LYS C C 1
ATOM 12800 O O . LYS C 1 85 ? 42.587 -26.165 0.972 1.00 44.00 79 LYS C O 1
ATOM 12819 N N . LEU C 1 86 ? 42.693 -24.657 -0.695 1.00 47.37 80 LEU C N 1
ATOM 12820 C CA . LEU C 1 86 ? 44.150 -24.587 -0.687 1.00 55.72 80 LEU C CA 1
ATOM 12821 C C . LEU C 1 86 ? 44.682 -24.045 0.637 1.00 52.82 80 LEU C C 1
ATOM 12822 O O . LEU C 1 86 ? 45.791 -24.378 1.048 1.00 61.62 80 LEU C O 1
ATOM 12838 N N . VAL C 1 87 ? 43.891 -23.208 1.301 1.00 44.02 81 VAL C N 1
ATOM 12839 C CA . VAL C 1 87 ? 44.243 -22.723 2.632 1.00 55.56 81 VAL C CA 1
ATOM 12840 C C . VAL C 1 87 ? 44.145 -23.863 3.642 1.00 54.02 81 VAL C C 1
ATOM 12841 O O . VAL C 1 87 ? 45.022 -24.030 4.490 1.00 46.67 81 VAL C O 1
ATOM 12854 N N . ARG C 1 88 ? 43.071 -24.642 3.544 1.00 48.67 82 ARG C N 1
ATOM 12855 C CA . ARG C 1 88 ? 42.854 -25.767 4.448 1.00 48.68 82 ARG C CA 1
ATOM 12856 C C . ARG C 1 88 ? 43.963 -26.807 4.311 1.00 41.90 82 ARG C C 1
ATOM 12857 O O . ARG C 1 88 ? 44.327 -27.463 5.287 1.00 38.49 82 ARG C O 1
ATOM 12878 N N . ASN C 1 89 ? 44.495 -26.955 3.100 1.00 37.55 83 ASN C N 1
ATOM 12879 C CA . ASN C 1 89 ? 45.618 -27.856 2.862 1.00 47.23 83 ASN C CA 1
ATOM 12880 C C . ASN C 1 89 ? 46.829 -27.465 3.701 1.00 53.67 83 ASN C C 1
ATOM 12881 O O . ASN C 1 89 ? 47.478 -28.317 4.306 1.00 50.63 83 ASN C O 1
ATOM 12892 N N . ILE C 1 90 ? 47.127 -26.171 3.731 1.00 43.49 84 ILE C N 1
ATOM 12893 C CA . ILE C 1 90 ? 48.251 -25.657 4.506 1.00 49.94 84 ILE C CA 1
ATOM 12894 C C . ILE C 1 90 ? 48.032 -25.902 5.996 1.00 38.52 84 ILE C C 1
ATOM 12895 O O . ILE C 1 90 ? 48.918 -26.394 6.694 1.00 54.81 84 ILE C O 1
ATOM 12911 N N . ILE C 1 91 ? 46.845 -25.547 6.474 1.00 53.40 85 ILE C N 1
ATOM 12912 C CA . ILE C 1 91 ? 46.511 -25.681 7.887 1.00 49.94 85 ILE C CA 1
ATOM 12913 C C . ILE C 1 91 ? 46.653 -27.125 8.364 1.00 50.06 85 ILE C C 1
ATOM 12914 O O . ILE C 1 91 ? 47.070 -27.371 9.495 1.00 45.36 85 ILE C O 1
ATOM 12930 N N . LEU C 1 92 ? 46.320 -28.076 7.497 1.00 45.82 86 LEU C N 1
ATOM 12931 C CA . LEU C 1 92 ? 46.324 -29.487 7.872 1.00 45.36 86 LEU C CA 1
ATOM 12932 C C . LEU C 1 92 ? 47.671 -30.179 7.647 1.00 47.46 86 LEU C C 1
ATOM 12933 O O . LEU C 1 92 ? 48.169 -30.875 8.534 1.00 69.84 86 LEU C O 1
ATOM 12949 N N . SER C 1 93 ? 48.260 -29.987 6.470 1.00 59.20 87 SER C N 1
ATOM 12950 C CA . SER C 1 93 ? 49.399 -30.803 6.047 1.00 81.63 87 SER C CA 1
ATOM 12951 C C . SER C 1 93 ? 50.765 -30.136 6.223 1.00 82.19 87 SER C C 1
ATOM 12952 O O . SER C 1 93 ? 51.763 -30.827 6.424 1.00 101.75 87 SER C O 1
ATOM 12960 N N . ASP C 1 94 ? 50.819 -28.808 6.142 1.00 77.73 88 ASP C N 1
ATOM 12961 C CA . ASP C 1 94 ? 52.101 -28.104 6.195 1.00 79.77 88 ASP C CA 1
ATOM 12962 C C . ASP C 1 94 ? 52.826 -28.353 7.515 1.00 90.10 88 ASP C C 1
ATOM 12963 O O . ASP C 1 94 ? 54.018 -28.664 7.531 1.00 84.52 88 ASP C O 1
ATOM 12972 N N . ASP C 1 95 ? 52.098 -28.206 8.616 1.00 101.12 89 ASP C N 1
ATOM 12973 C CA . ASP C 1 95 ? 52.629 -28.489 9.944 1.00 74.64 89 ASP C CA 1
ATOM 12974 C C . ASP C 1 95 ? 51.644 -29.390 10.679 1.00 84.51 89 ASP C C 1
ATOM 12975 O O . ASP C 1 95 ? 50.635 -28.922 11.209 1.00 52.05 89 ASP C O 1
ATOM 12984 N N . LYS C 1 96 ? 51.948 -30.685 10.700 1.00 79.01 90 LYS C N 1
ATOM 12985 C CA . LYS C 1 96 ? 51.024 -31.703 11.194 1.00 80.66 90 LYS C CA 1
ATOM 12986 C C . LYS C 1 96 ? 50.597 -31.461 12.642 1.00 68.17 90 LYS C C 1
ATOM 12987 O O . LYS C 1 96 ? 49.543 -31.930 13.067 1.00 68.51 90 LYS C O 1
ATOM 13006 N N . LYS C 1 97 ? 51.416 -30.731 13.395 1.00 53.36 91 LYS C N 1
ATOM 13007 C CA . LYS C 1 97 ? 51.167 -30.549 14.823 1.00 57.54 91 LYS C CA 1
ATOM 13008 C C . LYS C 1 97 ? 49.962 -29.653 15.079 1.00 44.52 91 LYS C C 1
ATOM 13009 O O . LYS C 1 97 ? 49.337 -29.744 16.134 1.00 72.91 91 LYS C O 1
ATOM 13028 N N . PHE C 1 98 ? 49.642 -28.778 14.131 1.00 44.76 92 PHE C N 1
ATOM 13029 C CA . PHE C 1 98 ? 48.610 -27.780 14.379 1.00 53.03 92 PHE C CA 1
ATOM 13030 C C . PHE C 1 98 ? 47.256 -28.426 14.632 1.00 38.75 92 PHE C C 1
ATOM 13031 O O . PHE C 1 98 ? 46.490 -27.959 15.473 1.00 46.76 92 PHE C O 1
ATOM 13048 N N . LEU C 1 99 ? 46.963 -29.500 13.906 1.00 38.53 93 LEU C N 1
ATOM 13049 C CA . LEU C 1 99 ? 45.713 -30.219 14.106 1.00 40.16 93 LEU C CA 1
ATOM 13050 C C . LEU C 1 99 ? 45.696 -30.827 15.504 1.00 38.29 93 LEU C C 1
ATOM 13051 O O . LEU C 1 99 ? 44.677 -30.780 16.194 1.00 40.81 93 LEU C O 1
ATOM 13067 N N . LYS C 1 100 ? 46.831 -31.387 15.920 1.00 37.93 94 LYS C N 1
ATOM 13068 C CA . LYS C 1 100 ? 46.973 -31.922 17.272 1.00 38.94 94 LYS C CA 1
ATOM 13069 C C . LYS C 1 100 ? 46.737 -30.825 18.299 1.00 45.56 94 LYS C C 1
ATOM 13070 O O . LYS C 1 100 ? 45.947 -30.984 19.229 1.00 38.93 94 LYS C O 1
ATOM 13089 N N . PHE C 1 101 ? 47.440 -29.712 18.119 1.00 45.86 95 PHE C N 1
ATOM 13090 C CA . PHE C 1 101 ? 47.313 -28.558 18.999 1.00 49.61 95 PHE C CA 1
ATOM 13091 C C . PHE C 1 101 ? 45.863 -28.103 19.082 1.00 61.32 95 PHE C C 1
ATOM 13092 O O . PHE C 1 101 ? 45.366 -27.774 20.157 1.00 46.72 95 PHE C O 1
ATOM 13109 N N . LEU C 1 102 ? 45.185 -28.099 17.941 1.00 52.44 96 LEU C N 1
ATOM 13110 C CA . LEU C 1 102 ? 43.822 -27.591 17.871 1.00 57.80 96 LEU C CA 1
ATOM 13111 C C . LEU C 1 102 ? 42.853 -28.452 18.679 1.00 46.84 96 LEU C C 1
ATOM 13112 O O . LEU C 1 102 ? 42.097 -27.935 19.502 1.00 38.57 96 LEU C O 1
ATOM 13128 N N . VAL C 1 103 ? 42.878 -29.761 18.453 1.00 36.14 97 VAL C N 1
ATOM 13129 C CA . VAL C 1 103 ? 41.927 -30.646 19.114 1.00 43.06 97 VAL C CA 1
ATOM 13130 C C . VAL C 1 103 ? 42.165 -30.703 20.624 1.00 53.99 97 VAL C C 1
ATOM 13131 O O . VAL C 1 103 ? 41.209 -30.746 21.398 1.00 39.85 97 VAL C O 1
ATOM 13144 N N . TRP C 1 104 ? 43.428 -30.688 21.045 1.00 38.59 98 TRP C N 1
ATOM 13145 C CA . TRP C 1 104 ? 43.743 -30.761 22.469 1.00 52.10 98 TRP C CA 1
ATOM 13146 C C . TRP C 1 104 ? 43.477 -29.435 23.172 1.00 39.98 98 TRP C C 1
ATOM 13147 O O . TRP C 1 104 ? 43.230 -29.410 24.377 1.00 49.12 98 TRP C O 1
ATOM 13168 N N . LYS C 1 105 ? 43.520 -28.336 22.427 1.00 38.99 99 LYS C N 1
ATOM 13169 C CA . LYS C 1 105 ? 43.150 -27.041 22.987 1.00 54.91 99 LYS C CA 1
ATOM 13170 C C . LYS C 1 105 ? 41.640 -26.955 23.199 1.00 57.47 99 LYS C C 1
ATOM 13171 O O . LYS C 1 105 ? 41.172 -26.313 24.139 1.00 45.84 99 LYS C O 1
ATOM 13190 N N . ILE C 1 106 ? 40.879 -27.602 22.323 1.00 43.96 100 ILE C N 1
ATOM 13191 C CA . ILE C 1 106 ? 39.425 -27.610 22.438 1.00 42.47 100 ILE C CA 1
ATOM 13192 C C . ILE C 1 106 ? 38.989 -28.327 23.717 1.00 44.66 100 ILE C C 1
ATOM 13193 O O . ILE C 1 106 ? 38.100 -27.855 24.425 1.00 50.12 100 ILE C O 1
ATOM 13209 N N . VAL C 1 107 ? 39.627 -29.454 24.022 1.00 45.95 101 VAL C N 1
ATOM 13210 C CA . VAL C 1 107 ? 39.241 -30.246 25.186 1.00 49.36 101 VAL C CA 1
ATOM 13211 C C . VAL C 1 107 ? 39.850 -29.687 26.474 1.00 49.93 101 VAL C C 1
ATOM 13212 O O . VAL C 1 107 ? 39.485 -30.107 27.571 1.00 43.15 101 VAL C O 1
ATOM 13225 N N . ASP C 1 108 ? 40.779 -28.745 26.340 1.00 46.60 102 ASP C N 1
ATOM 13226 C CA . ASP C 1 108 ? 41.271 -27.999 27.493 1.00 48.33 102 ASP C CA 1
ATOM 13227 C C . ASP C 1 108 ? 40.166 -27.061 27.965 1.00 48.18 102 ASP C C 1
ATOM 13228 O O . ASP C 1 108 ? 39.866 -26.059 27.314 1.00 56.19 102 ASP C O 1
ATOM 13237 N N . LEU C 1 109 ? 39.573 -27.385 29.108 1.00 44.54 103 LEU C N 1
ATOM 13238 C CA . LEU C 1 109 ? 38.384 -26.686 29.581 1.00 51.64 103 LEU C CA 1
ATOM 13239 C C . LEU C 1 109 ? 38.694 -25.327 30.211 1.00 45.61 103 LEU C C 1
ATOM 13240 O O . LEU C 1 109 ? 37.812 -24.700 30.791 1.00 55.92 103 LEU C O 1
ATOM 13256 N N . THR C 1 110 ? 39.941 -24.878 30.104 1.00 50.66 104 THR C N 1
ATOM 13257 C CA . THR C 1 110 ? 40.317 -23.539 30.555 1.00 50.30 104 THR C CA 1
ATOM 13258 C C . THR C 1 110 ? 40.526 -22.602 29.368 1.00 51.76 104 THR C C 1
ATOM 13259 O O . THR C 1 110 ? 40.706 -21.400 29.544 1.00 48.74 104 THR C O 1
ATOM 13270 N N . ASN C 1 111 ? 40.498 -23.163 28.163 1.00 43.64 105 ASN C N 1
ATOM 13271 C CA . ASN C 1 111 ? 40.710 -22.397 26.940 1.00 47.88 105 ASN C CA 1
ATOM 13272 C C . ASN C 1 111 ? 39.505 -21.506 26.620 1.00 41.58 105 ASN C C 1
ATOM 13273 O O . ASN C 1 111 ? 38.426 -22.015 26.325 1.00 55.73 105 ASN C O 1
ATOM 13284 N N . PRO C 1 112 ? 39.681 -20.171 26.681 1.00 57.15 106 PRO C N 1
ATOM 13285 C CA . PRO C 1 112 ? 38.545 -19.278 26.417 1.00 53.17 106 PRO C CA 1
ATOM 13286 C C . PRO C 1 112 ? 38.180 -19.158 24.935 1.00 60.35 106 PRO C C 1
ATOM 13287 O O . PRO C 1 112 ? 37.124 -18.611 24.609 1.00 52.42 106 PRO C O 1
ATOM 13298 N N . ASN C 1 113 ? 39.046 -19.660 24.061 1.00 55.46 107 ASN C N 1
ATOM 13299 C CA . ASN C 1 113 ? 38.827 -19.593 22.617 1.00 50.14 107 ASN C CA 1
ATOM 13300 C C . ASN C 1 113 ? 38.388 -20.935 22.039 1.00 52.46 107 ASN C C 1
ATOM 13301 O O . ASN C 1 113 ? 38.518 -21.180 20.840 1.00 40.45 107 ASN C O 1
ATOM 13312 N N . ALA C 1 114 ? 37.865 -21.802 22.898 1.00 51.70 108 ALA C N 1
ATOM 13313 C CA . ALA C 1 114 ? 37.520 -23.161 22.500 1.00 47.11 108 ALA C CA 1
ATOM 13314 C C . ALA C 1 114 ? 36.454 -23.211 21.409 1.00 41.70 108 ALA C C 1
ATOM 13315 O O . ALA C 1 114 ? 36.534 -24.043 20.508 1.00 40.05 108 ALA C O 1
ATOM 13322 N N . ASP C 1 115 ? 35.464 -22.327 21.483 1.00 45.94 109 ASP C N 1
ATOM 13323 C CA . ASP C 1 115 ? 34.331 -22.391 20.562 1.00 54.43 109 ASP C CA 1
ATOM 13324 C C . ASP C 1 115 ? 34.706 -22.010 19.130 1.00 52.61 109 ASP C C 1
ATOM 13325 O O . ASP C 1 115 ? 34.283 -22.679 18.190 1.00 51.45 109 ASP C O 1
ATOM 13334 N N . ILE C 1 116 ? 35.478 -20.942 18.944 1.00 46.50 110 ILE C N 1
ATOM 13335 C CA . ILE C 1 116 ? 35.877 -20.565 17.589 1.00 53.82 110 ILE C CA 1
ATOM 13336 C C . ILE C 1 116 ? 36.854 -21.587 17.012 1.00 33.06 110 ILE C C 1
ATOM 13337 O O . ILE C 1 116 ? 36.954 -21.741 15.794 1.00 49.62 110 ILE C O 1
ATOM 13353 N N . MET C 1 117 ? 37.573 -22.284 17.888 1.00 42.07 111 MET C N 1
ATOM 13354 C CA . MET C 1 117 ? 38.445 -23.370 17.454 1.00 47.62 111 MET C CA 1
ATOM 13355 C C . MET C 1 117 ? 37.608 -24.540 16.931 1.00 45.95 111 MET C C 1
ATOM 13356 O O . MET C 1 117 ? 38.024 -25.244 16.012 1.00 49.50 111 MET C O 1
ATOM 13370 N N . CYS C 1 118 ? 36.429 -24.742 17.513 1.00 35.94 112 CYS C N 1
ATOM 13371 C CA . CYS C 1 118 ? 35.499 -25.752 17.012 1.00 46.36 112 CYS C CA 1
ATOM 13372 C C . CYS C 1 118 ? 35.010 -25.377 15.615 1.00 39.92 112 CYS C C 1
ATOM 13373 O O . CYS C 1 118 ? 34.886 -26.234 14.740 1.00 44.57 112 CYS C O 1
ATOM 13381 N N . ILE C 1 119 ? 34.728 -24.093 15.414 1.00 39.91 113 ILE C N 1
ATOM 13382 C CA . ILE C 1 119 ? 34.282 -23.606 14.115 1.00 40.54 113 ILE C CA 1
ATOM 13383 C C . ILE C 1 119 ? 35.358 -23.867 13.065 1.00 48.17 113 ILE C C 1
ATOM 13384 O O . ILE C 1 119 ? 35.060 -24.330 11.964 1.00 35.78 113 ILE C O 1
ATOM 13400 N N . LEU C 1 120 ? 36.607 -23.571 13.407 1.00 41.27 114 LEU C N 1
ATOM 13401 C CA . LEU C 1 120 ? 37.718 -23.829 12.499 1.00 38.22 114 LEU C CA 1
ATOM 13402 C C . LEU C 1 120 ? 37.811 -25.315 12.186 1.00 41.91 114 LEU C C 1
ATOM 13403 O O . LEU C 1 120 ? 37.976 -25.706 11.031 1.00 45.29 114 LEU C O 1
ATOM 13419 N N . LEU C 1 121 ? 37.700 -26.138 13.224 1.00 37.87 115 LEU C N 1
ATOM 13420 C CA . LEU C 1 121 ? 37.776 -27.585 13.067 1.00 37.76 115 LEU C CA 1
ATOM 13421 C C . LEU C 1 121 ? 36.680 -28.090 12.130 1.00 33.14 115 LEU C C 1
ATOM 13422 O O . LEU C 1 121 ? 36.932 -28.928 11.264 1.00 30.86 115 LEU C O 1
ATOM 13438 N N . SER C 1 122 ? 35.467 -27.571 12.300 1.00 31.31 116 SER C N 1
ATOM 13439 C CA . SER C 1 122 ? 34.338 -28.003 11.486 1.00 41.99 116 SER C CA 1
ATOM 13440 C C . SER C 1 122 ? 34.538 -27.605 10.025 1.00 37.68 116 SER C C 1
ATOM 13441 O O . SER C 1 122 ? 34.029 -28.267 9.121 1.00 50.24 116 SER C O 1
ATOM 13449 N N . ASN C 1 123 ? 35.285 -26.529 9.797 1.00 35.98 117 ASN C N 1
ATOM 13450 C CA . ASN C 1 123 ? 35.617 -26.109 8.439 1.00 38.85 117 ASN C CA 1
ATOM 13451 C C . ASN C 1 123 ? 36.658 -27.030 7.808 1.00 48.23 117 ASN C C 1
ATOM 13452 O O . ASN C 1 123 ? 36.595 -27.326 6.615 1.00 31.87 117 ASN C O 1
ATOM 13463 N N . LEU C 1 124 ? 37.614 -27.481 8.613 1.00 33.85 118 LEU C N 1
ATOM 13464 C CA . LEU C 1 124 ? 38.672 -28.360 8.125 1.00 34.77 118 LEU C CA 1
ATOM 13465 C C . LEU C 1 124 ? 38.146 -29.762 7.832 1.00 36.96 118 LEU C C 1
ATOM 13466 O O . LEU C 1 124 ? 38.768 -30.526 7.094 1.00 43.34 118 LEU C O 1
ATOM 13482 N N . ALA C 1 125 ? 36.997 -30.094 8.410 1.00 41.73 119 ALA C N 1
ATOM 13483 C CA . ALA C 1 125 ? 36.400 -31.413 8.228 1.00 35.75 119 ALA C CA 1
ATOM 13484 C C . ALA C 1 125 ? 35.864 -31.608 6.809 1.00 34.44 119 ALA C C 1
ATOM 13485 O O . ALA C 1 125 ? 35.433 -32.704 6.447 1.00 42.52 119 ALA C O 1
ATOM 13492 N N . LYS C 1 126 ? 35.896 -30.549 6.007 1.00 41.17 120 LYS C N 1
ATOM 13493 C CA . LYS C 1 126 ? 35.430 -30.623 4.628 1.00 58.56 120 LYS C CA 1
ATOM 13494 C C . LYS C 1 126 ? 36.364 -31.464 3.764 1.00 36.47 120 LYS C C 1
ATOM 13495 O O . LYS C 1 126 ? 35.938 -32.033 2.760 1.00 45.18 120 LYS C O 1
ATOM 13514 N N . ASP C 1 127 ? 37.632 -31.542 4.164 1.00 50.36 121 ASP C N 1
ATOM 13515 C CA . ASP C 1 127 ? 38.640 -32.302 3.426 1.00 54.14 121 ASP C CA 1
ATOM 13516 C C . ASP C 1 127 ? 38.991 -33.604 4.138 1.00 39.26 121 ASP C C 1
ATOM 13517 O O . ASP C 1 127 ? 38.929 -33.687 5.364 1.00 44.21 121 ASP C O 1
ATOM 13526 N N . ASP C 1 128 ? 39.378 -34.612 3.360 1.00 35.33 122 ASP C N 1
ATOM 13527 C CA . ASP C 1 128 ? 39.653 -35.941 3.899 1.00 44.30 122 ASP C CA 1
ATOM 13528 C C . ASP C 1 128 ? 40.913 -35.975 4.764 1.00 56.60 122 ASP C C 1
ATOM 13529 O O . ASP C 1 128 ? 41.188 -36.973 5.430 1.00 52.97 122 ASP C O 1
ATOM 13538 N N . GLY C 1 129 ? 41.676 -34.888 4.754 1.00 51.99 123 GLY C N 1
ATOM 13539 C CA . GLY C 1 129 ? 42.831 -34.771 5.626 1.00 46.91 123 GLY C CA 1
ATOM 13540 C C . GLY C 1 129 ? 42.422 -34.774 7.089 1.00 53.58 123 GLY C C 1
ATOM 13541 O O . GLY C 1 129 ? 43.231 -35.067 7.968 1.00 47.41 123 GLY C O 1
ATOM 13545 N N . ILE C 1 130 ? 41.160 -34.447 7.348 1.00 50.46 124 ILE C N 1
ATOM 13546 C CA . ILE C 1 130 ? 40.640 -34.389 8.711 1.00 42.23 124 ILE C CA 1
ATOM 13547 C C . ILE C 1 130 ? 40.609 -35.768 9.366 1.00 39.47 124 ILE C C 1
ATOM 13548 O O . ILE C 1 130 ? 40.586 -35.881 10.590 1.00 51.32 124 ILE C O 1
ATOM 13564 N N . LEU C 1 131 ? 40.608 -36.815 8.547 1.00 35.97 125 LEU C N 1
ATOM 13565 C CA . LEU C 1 131 ? 40.521 -38.183 9.050 1.00 54.64 125 LEU C CA 1
ATOM 13566 C C . LEU C 1 131 ? 41.692 -38.547 9.963 1.00 41.14 125 LEU C C 1
ATOM 13567 O O . LEU C 1 131 ? 41.659 -39.570 10.645 1.00 45.43 125 LEU C O 1
ATOM 13583 N N . ALA C 1 132 ? 42.722 -37.707 9.976 1.00 48.19 126 ALA C N 1
ATOM 13584 C CA . ALA C 1 132 ? 43.860 -37.906 10.866 1.00 44.61 126 ALA C CA 1
ATOM 13585 C C . ALA C 1 132 ? 43.437 -37.784 12.328 1.00 48.57 126 ALA C C 1
ATOM 13586 O O . ALA C 1 132 ? 44.068 -38.362 13.214 1.00 43.71 126 ALA C O 1
ATOM 13593 N N . VAL C 1 133 ? 42.367 -37.030 12.571 1.00 42.67 127 VAL C N 1
ATOM 13594 C CA . VAL C 1 133 ? 41.841 -36.835 13.921 1.00 37.33 127 VAL C CA 1
ATOM 13595 C C . VAL C 1 133 ? 41.500 -38.166 14.584 1.00 45.01 127 VAL C C 1
ATOM 13596 O O . VAL C 1 133 ? 41.655 -38.323 15.795 1.00 41.01 127 VAL C O 1
ATOM 13609 N N . LEU C 1 134 ? 41.037 -39.122 13.785 1.00 40.69 128 LEU C N 1
ATOM 13610 C CA . LEU C 1 134 ? 40.655 -40.433 14.298 1.00 52.23 128 LEU C CA 1
ATOM 13611 C C . LEU C 1 134 ? 41.856 -41.205 14.846 1.00 41.58 128 LEU C C 1
ATOM 13612 O O . LEU C 1 134 ? 41.686 -42.184 15.569 1.00 44.75 128 LEU C O 1
ATOM 13628 N N . ASN C 1 135 ? 43.063 -40.756 14.505 1.00 64.49 129 ASN C N 1
ATOM 13629 C CA . ASN C 1 135 ? 44.290 -41.433 14.924 1.00 65.92 129 ASN C CA 1
ATOM 13630 C C . ASN C 1 135 ? 45.115 -40.641 15.939 1.00 43.91 129 ASN C C 1
ATOM 13631 O O . ASN C 1 135 ? 46.164 -41.103 16.385 1.00 46.48 129 ASN C O 1
ATOM 13642 N N . ILE C 1 136 ? 44.643 -39.452 16.304 1.00 43.88 130 ILE C N 1
ATOM 13643 C CA . ILE C 1 136 ? 45.327 -38.643 17.308 1.00 42.76 130 ILE C CA 1
ATOM 13644 C C . ILE C 1 136 ? 45.040 -39.199 18.698 1.00 59.58 130 ILE C C 1
ATOM 13645 O O . ILE C 1 136 ? 43.888 -39.461 19.046 1.00 62.71 130 ILE C O 1
ATOM 13661 N N . LYS C 1 137 ? 46.099 -39.376 19.483 1.00 56.50 131 LYS C N 1
ATOM 13662 C CA . LYS C 1 137 ? 45.986 -39.944 20.821 1.00 54.44 131 LYS C CA 1
ATOM 13663 C C . LYS C 1 137 ? 47.171 -39.523 21.689 1.00 54.01 131 LYS C C 1
ATOM 13664 O O . LYS C 1 137 ? 48.229 -39.165 21.173 1.00 60.64 131 LYS C O 1
ATOM 13683 N N . ARG C 1 138 ? 46.986 -39.574 23.006 1.00 69.03 132 ARG C N 1
ATOM 13684 C CA . ARG C 1 138 ? 48.054 -39.270 23.957 1.00 69.28 132 ARG C CA 1
ATOM 13685 C C . ARG C 1 138 ? 48.636 -40.537 24.557 1.00 73.24 132 ARG C C 1
ATOM 13686 O O . ARG C 1 138 ? 48.021 -41.602 24.505 1.00 76.21 132 ARG C O 1
ATOM 13707 N N . ASN C 1 139 ? 49.823 -40.405 25.140 1.00 74.25 133 ASN C N 1
ATOM 13708 C CA . ASN C 1 139 ? 50.406 -41.472 25.938 1.00 95.09 133 ASN C CA 1
ATOM 13709 C C . ASN C 1 139 ? 49.749 -41.521 27.312 1.00 58.99 133 ASN C C 1
ATOM 13710 O O . ASN C 1 139 ? 49.517 -42.598 27.860 1.00 64.67 133 ASN C O 1
ATOM 13721 N N . SER C 1 140 ? 49.449 -40.346 27.861 1.00 80.31 134 SER C N 1
ATOM 13722 C CA . SER C 1 140 ? 48.830 -40.247 29.180 1.00 81.97 134 SER C CA 1
ATOM 13723 C C . SER C 1 140 ? 47.980 -38.985 29.308 1.00 70.25 134 SER C C 1
ATOM 13724 O O . SER C 1 140 ? 47.996 -38.121 28.430 1.00 63.22 134 SER C O 1
ATOM 13732 N N . SER C 1 141 ? 47.245 -38.887 30.413 1.00 59.44 135 SER C N 1
ATOM 13733 C CA . SER C 1 141 ? 46.357 -37.754 30.654 1.00 64.90 135 SER C CA 1
ATOM 13734 C C . SER C 1 141 ? 47.078 -36.607 31.357 1.00 79.98 135 SER C C 1
ATOM 13735 O O . SER C 1 141 ? 46.577 -35.484 31.397 1.00 66.75 135 SER C O 1
ATOM 13743 N N . GLY C 1 142 ? 48.254 -36.890 31.910 1.00 74.04 136 GLY C N 1
ATOM 13744 C CA . GLY C 1 142 ? 49.045 -35.867 32.569 1.00 59.78 136 GLY C CA 1
ATOM 13745 C C . GLY C 1 142 ? 49.640 -34.907 31.558 1.00 74.02 136 GLY C C 1
ATOM 13746 O O . GLY C 1 142 ? 49.526 -35.129 30.352 1.00 61.80 136 GLY C O 1
ATOM 13750 N N . GLU C 1 143 ? 50.266 -33.838 32.044 1.00 72.19 137 GLU C N 1
ATOM 13751 C CA . GLU C 1 143 ? 50.942 -32.889 31.166 1.00 80.16 137 GLU C CA 1
ATOM 13752 C C . GLU C 1 143 ? 51.971 -33.647 30.341 1.00 84.60 137 GLU C C 1
ATOM 13753 O O . GLU C 1 143 ? 52.690 -34.497 30.867 1.00 107.85 137 GLU C O 1
ATOM 13765 N N . GLU C 1 144 ? 52.036 -33.342 29.049 1.00 81.41 138 GLU C N 1
ATOM 13766 C CA . GLU C 1 144 ? 52.793 -34.165 28.115 1.00 90.59 138 GLU C CA 1
ATOM 13767 C C . GLU C 1 144 ? 53.388 -33.356 26.968 1.00 98.22 138 GLU C C 1
ATOM 13768 O O . GLU C 1 144 ? 52.793 -32.380 26.506 1.00 94.08 138 GLU C O 1
ATOM 13780 N N . VAL C 1 145 ? 54.568 -33.776 26.519 1.00 88.59 139 VAL C N 1
ATOM 13781 C CA . VAL C 1 145 ? 55.223 -33.172 25.366 1.00 80.63 139 VAL C CA 1
ATOM 13782 C C . VAL C 1 145 ? 55.099 -34.111 24.166 1.00 91.12 139 VAL C C 1
ATOM 13783 O O . VAL C 1 145 ? 55.475 -35.281 24.243 1.00 105.49 139 VAL C O 1
ATOM 13796 N N . ASP C 1 146 ? 54.568 -33.586 23.064 1.00 102.12 140 ASP C N 1
ATOM 13797 C CA . ASP C 1 146 ? 54.302 -34.382 21.869 1.00 96.68 140 ASP C CA 1
ATOM 13798 C C . ASP C 1 146 ? 54.701 -33.599 20.619 1.00 87.09 140 ASP C C 1
ATOM 13799 O O . ASP C 1 146 ? 53.963 -32.729 20.159 1.00 77.25 140 ASP C O 1
ATOM 13808 N N . ASP C 1 147 ? 55.873 -33.922 20.078 1.00 95.27 141 ASP C N 1
ATOM 13809 C CA . ASP C 1 147 ? 56.412 -33.231 18.909 1.00 96.50 141 ASP C CA 1
ATOM 13810 C C . ASP C 1 147 ? 56.480 -31.723 19.141 1.00 89.51 141 ASP C C 1
ATOM 13811 O O . ASP C 1 147 ? 55.949 -30.939 18.355 1.00 92.55 141 ASP C O 1
ATOM 13820 N N . GLY C 1 148 ? 57.128 -31.326 20.231 1.00 85.66 142 GLY C N 1
ATOM 13821 C CA . GLY C 1 148 ? 57.335 -29.921 20.532 1.00 100.42 142 GLY C CA 1
ATOM 13822 C C . GLY C 1 148 ? 56.101 -29.194 21.040 1.00 92.51 142 GLY C C 1
ATOM 13823 O O . GLY C 1 148 ? 56.145 -27.984 21.268 1.00 88.98 142 GLY C O 1
ATOM 13827 N N . LEU C 1 149 ? 55.001 -29.923 21.215 1.00 85.67 143 LEU C N 1
ATOM 13828 C CA . LEU C 1 149 ? 53.773 -29.346 21.760 1.00 71.64 143 LEU C CA 1
ATOM 13829 C C . LEU C 1 149 ? 53.668 -29.603 23.255 1.00 62.61 143 LEU C C 1
ATOM 13830 O O . LEU C 1 149 ? 53.900 -30.718 23.711 1.00 64.92 143 LEU C O 1
ATOM 13846 N N . LYS C 1 150 ? 53.312 -28.569 24.011 1.00 64.74 144 LYS C N 1
ATOM 13847 C CA . LYS C 1 150 ? 53.061 -28.714 25.439 1.00 78.89 144 LYS C CA 1
ATOM 13848 C C . LYS C 1 150 ? 51.580 -29.002 25.670 1.00 68.93 144 LYS C C 1
ATOM 13849 O O . LYS C 1 150 ? 50.773 -28.081 25.804 1.00 65.54 144 LYS C O 1
ATOM 13868 N N . LEU C 1 151 ? 51.227 -30.283 25.710 1.00 70.12 145 LEU C N 1
ATOM 13869 C CA . LEU C 1 151 ? 49.841 -30.686 25.923 1.00 72.53 145 LEU C CA 1
ATOM 13870 C C . LEU C 1 151 ? 49.448 -30.528 27.385 1.00 66.23 145 LEU C C 1
ATOM 13871 O O . LEU C 1 151 ? 50.068 -31.114 28.274 1.00 70.21 145 LEU C O 1
ATOM 13887 N N . ALA C 1 152 ? 48.417 -29.725 27.628 1.00 72.75 146 ALA C N 1
ATOM 13888 C CA . ALA C 1 152 ? 47.893 -29.539 28.973 1.00 63.84 146 ALA C CA 1
ATOM 13889 C C . ALA C 1 152 ? 47.305 -30.843 29.491 1.00 58.61 146 ALA C C 1
ATOM 13890 O O . ALA C 1 152 ? 46.798 -31.656 28.716 1.00 59.32 146 ALA C O 1
ATOM 13897 N N . ALA C 1 153 ? 47.375 -31.039 30.803 1.00 61.28 147 ALA C N 1
ATOM 13898 C CA . ALA C 1 153 ? 46.829 -32.238 31.422 1.00 63.59 147 ALA C CA 1
ATOM 13899 C C . ALA C 1 153 ? 45.324 -32.315 31.194 1.00 58.86 147 ALA C C 1
ATOM 13900 O O . ALA C 1 153 ? 44.626 -31.303 31.265 1.00 51.42 147 ALA C O 1
ATOM 13907 N N . LEU C 1 154 ? 44.832 -33.516 30.906 1.00 68.50 148 LEU C N 1
ATOM 13908 C CA . LEU C 1 154 ? 43.399 -33.741 30.759 1.00 60.16 148 LEU C CA 1
ATOM 13909 C C . LEU C 1 154 ? 42.700 -33.727 32.111 1.00 79.99 148 LEU C C 1
ATOM 13910 O O . LEU C 1 154 ? 43.290 -34.077 33.132 1.00 79.95 148 LEU C O 1
ATOM 13926 N N . ASN C 1 155 ? 41.437 -33.319 32.106 1.00 90.30 149 ASN C N 1
ATOM 13927 C CA . ASN C 1 155 ? 40.592 -33.416 33.284 1.00 75.42 149 ASN C CA 1
ATOM 13928 C C . ASN C 1 155 ? 40.112 -34.856 33.430 1.00 67.41 149 ASN C C 1
ATOM 13929 O O . ASN C 1 155 ? 39.231 -35.300 32.695 1.00 65.72 149 ASN C O 1
ATOM 13940 N N . LYS C 1 156 ? 40.696 -35.582 34.379 1.00 68.86 150 LYS C N 1
ATOM 13941 C CA . LYS C 1 156 ? 40.460 -37.017 34.500 1.00 71.16 150 LYS C CA 1
ATOM 13942 C C . LYS C 1 156 ? 39.021 -37.370 34.875 1.00 58.35 150 LYS C C 1
ATOM 13943 O O . LYS C 1 156 ? 38.540 -38.444 34.513 1.00 77.06 150 LYS C O 1
ATOM 13962 N N . GLU C 1 157 ? 38.338 -36.487 35.603 1.00 60.44 151 GLU C N 1
ATOM 13963 C CA . GLU C 1 157 ? 36.922 -36.698 35.908 1.00 81.07 151 GLU C CA 1
ATOM 13964 C C . GLU C 1 157 ? 36.137 -36.875 34.624 1.00 56.14 151 GLU C C 1
ATOM 13965 O O . GLU C 1 157 ? 35.396 -37.840 34.453 1.00 81.90 151 GLU C O 1
ATOM 13977 N N . VAL C 1 158 ? 36.319 -35.917 33.725 1.00 66.69 152 VAL C N 1
ATOM 13978 C CA . VAL C 1 158 ? 35.528 -35.825 32.511 1.00 51.52 152 VAL C CA 1
ATOM 13979 C C . VAL C 1 158 ? 36.019 -36.791 31.435 1.00 68.50 152 VAL C C 1
ATOM 13980 O O . VAL C 1 158 ? 35.239 -37.579 30.898 1.00 53.05 152 VAL C O 1
ATOM 13993 N N . PHE C 1 159 ? 37.312 -36.727 31.131 1.00 77.92 153 PHE C N 1
ATOM 13994 C CA . PHE C 1 159 ? 37.875 -37.450 29.994 1.00 69.68 153 PHE C CA 1
ATOM 13995 C C . PHE C 1 159 ? 38.568 -38.740 30.419 1.00 64.78 153 PHE C C 1
ATOM 13996 O O . PHE C 1 159 ? 39.593 -38.716 31.104 1.00 53.46 153 PHE C O 1
ATOM 14013 N N . LYS C 1 160 ? 37.995 -39.865 29.998 1.00 55.94 154 LYS C N 1
ATOM 14014 C CA . LYS C 1 160 ? 38.514 -41.185 30.335 1.00 61.97 154 LYS C CA 1
ATOM 14015 C C . LYS C 1 160 ? 39.364 -41.766 29.204 1.00 56.58 154 LYS C C 1
ATOM 14016 O O . LYS C 1 160 ? 40.139 -42.699 29.418 1.00 58.13 154 LYS C O 1
ATOM 14035 N N . SER C 1 161 ? 39.209 -41.215 28.003 1.00 51.18 155 SER C N 1
ATOM 14036 C CA . SER C 1 161 ? 39.951 -41.688 26.839 1.00 53.95 155 SER C CA 1
ATOM 14037 C C . SER C 1 161 ? 41.203 -40.863 26.599 1.00 50.28 155 SER C C 1
ATOM 14038 O O . SER C 1 161 ? 41.283 -39.703 27.003 1.00 58.55 155 SER C O 1
ATOM 14046 N N . LEU C 1 162 ? 42.172 -41.479 25.929 1.00 60.84 156 LEU C N 1
ATOM 14047 C CA . LEU C 1 162 ? 43.381 -40.791 25.500 1.00 50.42 156 LEU C CA 1
ATOM 14048 C C . LEU C 1 162 ? 43.306 -40.459 24.008 1.00 52.52 156 LEU C C 1
ATOM 14049 O O . LEU C 1 162 ? 44.221 -39.850 23.456 1.00 63.57 156 LEU C O 1
ATOM 14065 N N . ARG C 1 163 ? 42.211 -40.862 23.365 1.00 47.36 157 ARG C N 1
ATOM 14066 C CA . ARG C 1 163 ? 41.993 -40.578 21.949 1.00 50.81 157 ARG C CA 1
ATOM 14067 C C . ARG C 1 163 ? 41.252 -39.258 21.783 1.00 56.97 157 ARG C C 1
ATOM 14068 O O . ARG C 1 163 ? 40.292 -38.983 22.501 1.00 52.91 157 ARG C O 1
ATOM 14089 N N . ALA C 1 164 ? 41.695 -38.451 20.825 1.00 55.70 158 ALA C N 1
ATOM 14090 C CA . ALA C 1 164 ? 41.153 -37.110 20.639 1.00 45.16 158 ALA C CA 1
ATOM 14091 C C . ALA C 1 164 ? 39.678 -37.121 20.229 1.00 46.70 158 ALA C C 1
ATOM 14092 O O . ALA C 1 164 ? 38.901 -36.279 20.678 1.00 38.93 158 ALA C O 1
ATOM 14099 N N . MET C 1 165 ? 39.293 -38.067 19.379 1.00 39.51 159 MET C N 1
ATOM 14100 C CA . MET C 1 165 ? 37.918 -38.120 18.886 1.00 43.01 159 MET C CA 1
ATOM 14101 C C . MET C 1 165 ? 36.950 -38.377 20.034 1.00 43.44 159 MET C C 1
ATOM 14102 O O . MET C 1 165 ? 35.891 -37.755 20.114 1.00 40.85 159 MET C O 1
ATOM 14116 N N . ASP C 1 166 ? 37.321 -39.296 20.920 1.00 51.89 160 ASP C N 1
ATOM 14117 C CA . ASP C 1 166 ? 36.520 -39.596 22.101 1.00 56.78 160 ASP C CA 1
ATOM 14118 C C . ASP C 1 166 ? 36.361 -38.361 22.983 1.00 56.90 160 ASP C C 1
ATOM 14119 O O . ASP C 1 166 ? 35.277 -38.095 23.501 1.00 42.98 160 ASP C O 1
ATOM 14128 N N . CYS C 1 167 ? 37.448 -37.611 23.147 1.00 52.40 161 CYS C N 1
ATOM 14129 C CA . CYS C 1 167 ? 37.432 -36.414 23.980 1.00 53.57 161 CYS C CA 1
ATOM 14130 C C . CYS C 1 167 ? 36.582 -35.310 23.359 1.00 58.23 161 CYS C C 1
ATOM 14131 O O . CYS C 1 167 ? 35.916 -34.560 24.071 1.00 40.29 161 CYS C O 1
ATOM 14139 N N . LEU C 1 168 ? 36.610 -35.205 22.034 1.00 44.51 162 LEU C N 1
ATOM 14140 C CA . LEU C 1 168 ? 35.773 -34.234 21.339 1.00 41.90 162 LEU C CA 1
ATOM 14141 C C . LEU C 1 168 ? 34.305 -34.609 21.498 1.00 46.66 162 LEU C C 1
ATOM 14142 O O . LEU C 1 168 ? 33.448 -33.746 21.689 1.00 36.08 162 LEU C O 1
ATOM 14158 N N . MET C 1 169 ? 34.022 -35.904 21.415 1.00 40.98 163 MET C N 1
ATOM 14159 C CA . MET C 1 169 ? 32.675 -36.404 21.645 1.00 43.39 163 MET C CA 1
ATOM 14160 C C . MET C 1 169 ? 32.203 -36.007 23.039 1.00 51.50 163 MET C C 1
ATOM 14161 O O . MET C 1 169 ? 31.100 -35.494 23.205 1.00 44.70 163 MET C O 1
ATOM 14175 N N . ASP C 1 170 ? 33.052 -36.238 24.037 1.00 40.13 164 ASP C N 1
ATOM 14176 C CA . ASP C 1 170 ? 32.719 -35.919 25.423 1.00 54.51 164 ASP C CA 1
ATOM 14177 C C . ASP C 1 170 ? 32.406 -34.437 25.603 1.00 56.36 164 ASP C C 1
ATOM 14178 O O . ASP C 1 170 ? 31.496 -34.076 26.349 1.00 49.45 164 ASP C O 1
ATOM 14187 N N . CYS C 1 171 ? 33.168 -33.582 24.926 1.00 51.72 165 CYS C N 1
ATOM 14188 C CA . CYS C 1 171 ? 32.933 -32.143 24.988 1.00 49.08 165 CYS C CA 1
ATOM 14189 C C . CYS C 1 171 ? 31.547 -31.794 24.457 1.00 49.78 165 CYS C C 1
ATOM 14190 O O . CYS C 1 171 ? 30.837 -30.980 25.041 1.00 45.51 165 CYS C O 1
ATOM 14198 N N . PHE C 1 172 ? 31.165 -32.420 23.350 1.00 43.09 166 PHE C N 1
ATOM 14199 C CA . PHE C 1 172 ? 29.886 -32.130 22.713 1.00 54.44 166 PHE C CA 1
ATOM 14200 C C . PHE C 1 172 ? 28.726 -32.671 23.542 1.00 48.85 166 PHE C C 1
ATOM 14201 O O . PHE C 1 172 ? 27.736 -31.979 23.773 1.00 39.88 166 PHE C O 1
ATOM 14218 N N . VAL C 1 173 ? 28.864 -33.911 23.995 1.00 48.56 167 VAL C N 1
ATOM 14219 C CA . VAL C 1 173 ? 27.793 -34.598 24.703 1.00 54.54 167 VAL C CA 1
ATOM 14220 C C . VAL C 1 173 ? 27.569 -34.033 26.105 1.00 43.34 167 VAL C C 1
ATOM 14221 O O . VAL C 1 173 ? 26.432 -33.949 26.567 1.00 50.40 167 VAL C O 1
ATOM 14234 N N . LYS C 1 174 ? 28.651 -33.641 26.775 1.00 47.30 168 LYS C N 1
ATOM 14235 C CA . LYS C 1 174 ? 28.575 -33.194 28.165 1.00 46.24 168 LYS C CA 1
ATOM 14236 C C . LYS C 1 174 ? 28.714 -31.680 28.328 1.00 44.87 168 LYS C C 1
ATOM 14237 O O . LYS C 1 174 ? 28.394 -31.139 29.388 1.00 45.00 168 LYS C O 1
ATOM 14256 N N . GLY C 1 175 ? 29.184 -31.001 27.285 1.00 40.39 169 GLY C N 1
ATOM 14257 C CA . GLY C 1 175 ? 29.545 -29.597 27.396 1.00 59.57 169 GLY C CA 1
ATOM 14258 C C . GLY C 1 175 ? 28.495 -28.620 26.902 1.00 54.25 169 GLY C C 1
ATOM 14259 O O . GLY C 1 175 ? 28.741 -27.414 26.871 1.00 39.42 169 GLY C O 1
ATOM 14263 N N . TYR C 1 176 ? 27.327 -29.124 26.518 1.00 45.67 170 TYR C N 1
ATOM 14264 C CA . TYR C 1 176 ? 26.256 -28.253 26.043 1.00 41.03 170 TYR C CA 1
ATOM 14265 C C . TYR C 1 176 ? 25.774 -27.346 27.169 1.00 45.91 170 TYR C C 1
ATOM 14266 O O . TYR C 1 176 ? 25.796 -27.729 28.338 1.00 48.13 170 TYR C O 1
ATOM 14284 N N . ASP C 1 177 ? 25.344 -26.142 26.800 1.00 39.56 171 ASP C N 1
ATOM 14285 C CA . ASP C 1 177 ? 24.879 -25.142 27.759 1.00 41.03 171 ASP C CA 1
ATOM 14286 C C . ASP C 1 177 ? 25.924 -24.844 28.833 1.00 42.41 171 ASP C C 1
ATOM 14287 O O . ASP C 1 177 ? 25.588 -24.689 30.006 1.00 45.64 171 ASP C O 1
ATOM 14296 N N . LYS C 1 178 ? 27.186 -24.770 28.422 1.00 61.28 172 LYS C N 1
ATOM 14297 C CA . LYS C 1 178 ? 28.272 -24.353 29.308 1.00 50.78 172 LYS C CA 1
ATOM 14298 C C . LYS C 1 178 ? 28.409 -25.234 30.551 1.00 53.64 172 LYS C C 1
ATOM 14299 O O . LYS C 1 178 ? 28.745 -24.742 31.627 1.00 65.94 172 LYS C O 1
ATOM 14318 N N . LYS C 1 179 ? 28.157 -26.530 30.405 1.00 52.18 173 LYS C N 1
ATOM 14319 C CA . LYS C 1 179 ? 28.178 -27.431 31.554 1.00 56.42 173 LYS C CA 1
ATOM 14320 C C . LYS C 1 179 ? 29.580 -27.947 31.882 1.00 60.77 173 LYS C C 1
ATOM 14321 O O . LYS C 1 179 ? 29.789 -28.541 32.939 1.00 52.11 173 LYS C O 1
ATOM 14340 N N . LEU C 1 180 ? 30.534 -27.719 30.983 1.00 48.58 174 LEU C N 1
ATOM 14341 C CA . LEU C 1 180 ? 31.932 -28.069 31.236 1.00 48.41 174 LEU C CA 1
ATOM 14342 C C . LEU C 1 180 ? 32.809 -26.817 31.326 1.00 48.86 174 LEU C C 1
ATOM 14343 O O . LEU C 1 180 ? 33.826 -26.811 32.022 1.00 81.53 174 LEU C O 1
ATOM 14359 N N . THR C 1 181 ? 32.414 -25.764 30.615 1.00 72.29 175 THR C N 1
ATOM 14360 C CA . THR C 1 181 ? 33.139 -24.496 30.653 1.00 70.06 175 THR C CA 1
ATOM 14361 C C . THR C 1 181 ? 32.206 -23.299 30.513 1.00 57.07 175 THR C C 1
ATOM 14362 O O . THR C 1 181 ? 31.203 -23.357 29.804 1.00 53.97 175 THR C O 1
ATOM 14373 N N . LYS C 1 182 ? 32.552 -22.211 31.191 1.00 51.23 176 LYS C N 1
ATOM 14374 C CA . LYS C 1 182 ? 31.820 -20.958 31.065 1.00 53.37 176 LYS C CA 1
ATOM 14375 C C . LYS C 1 182 ? 32.131 -20.268 29.734 1.00 54.35 176 LYS C C 1
ATOM 14376 O O . LYS C 1 182 ? 31.524 -19.252 29.398 1.00 57.27 176 LYS C O 1
ATOM 14395 N N . TYR C 1 183 ? 33.069 -20.835 28.978 1.00 55.18 177 TYR C N 1
ATOM 14396 C CA . TYR C 1 183 ? 33.576 -20.209 27.759 1.00 57.28 177 TYR C CA 1
ATOM 14397 C C . TYR C 1 183 ? 32.952 -20.785 26.490 1.00 54.88 177 TYR C C 1
ATOM 14398 O O . TYR C 1 183 ? 32.818 -20.082 25.487 1.00 42.45 177 TYR C O 1
ATOM 14416 N N . ALA C 1 184 ? 32.579 -22.062 26.532 1.00 52.13 178 ALA C N 1
ATOM 14417 C CA . ALA C 1 184 ? 32.145 -22.762 25.326 1.00 44.37 178 ALA C CA 1
ATOM 14418 C C . ALA C 1 184 ? 30.980 -23.718 25.565 1.00 48.08 178 ALA C C 1
ATOM 14419 O O . ALA C 1 184 ? 30.754 -24.177 26.683 1.00 47.63 178 ALA C O 1
ATOM 14426 N N . SER C 1 185 ? 30.246 -24.000 24.490 1.00 41.53 179 SER C N 1
ATOM 14427 C CA . SER C 1 185 ? 29.186 -25.005 24.493 1.00 49.47 179 SER C CA 1
ATOM 14428 C C . SER C 1 185 ? 29.415 -26.044 23.390 1.00 38.11 179 SER C C 1
ATOM 14429 O O . SER C 1 185 ? 28.641 -26.990 23.248 1.00 45.92 179 SER C O 1
ATOM 14437 N N . PHE C 1 186 ? 30.478 -25.851 22.612 1.00 44.45 180 PHE C N 1
ATOM 14438 C CA . PHE C 1 186 ? 30.924 -26.832 21.622 1.00 45.83 180 PHE C CA 1
ATOM 14439 C C . PHE C 1 186 ? 29.860 -27.173 20.577 1.00 47.91 180 PHE C C 1
ATOM 14440 O O . PHE C 1 186 ? 29.862 -28.273 20.024 1.00 33.88 180 PHE C O 1
ATOM 14457 N N . ASN C 1 187 ? 28.966 -26.231 20.298 1.00 38.52 181 ASN C N 1
ATOM 14458 C CA . ASN C 1 187 ? 27.868 -26.478 19.367 1.00 37.52 181 ASN C CA 1
ATOM 14459 C C . ASN C 1 187 ? 28.344 -26.884 17.973 1.00 31.45 181 ASN C C 1
ATOM 14460 O O . ASN C 1 187 ? 27.755 -27.762 17.345 1.00 36.62 181 ASN C O 1
ATOM 14471 N N . TYR C 1 188 ? 29.416 -26.256 17.500 1.00 39.25 182 TYR C N 1
ATOM 14472 C CA . TYR C 1 188 ? 29.864 -26.450 16.122 1.00 30.64 182 TYR C CA 1
ATOM 14473 C C . TYR C 1 188 ? 30.634 -27.749 15.900 1.00 39.22 182 TYR C C 1
ATOM 14474 O O . TYR C 1 188 ? 31.018 -28.056 14.772 1.00 37.27 182 TYR C O 1
ATOM 14492 N N . LEU C 1 189 ? 30.853 -28.520 16.960 1.00 37.33 183 LEU C N 1
ATOM 14493 C CA . LEU C 1 189 ? 31.380 -29.867 16.786 1.00 36.00 183 LEU C CA 1
ATOM 14494 C C . LEU C 1 189 ? 30.334 -30.726 16.079 1.00 44.06 183 LEU C C 1
ATOM 14495 O O . LEU C 1 189 ? 30.654 -31.771 15.513 1.00 38.36 183 LEU C O 1
ATOM 14511 N N . ALA C 1 190 ? 29.083 -30.275 16.114 1.00 32.64 184 ALA C N 1
ATOM 14512 C CA . ALA C 1 190 ? 28.008 -30.932 15.382 1.00 33.74 184 ALA C CA 1
ATOM 14513 C C . ALA C 1 190 ? 28.300 -30.925 13.885 1.00 29.68 184 ALA C C 1
ATOM 14514 O O . ALA C 1 190 ? 28.084 -31.924 13.198 1.00 31.54 184 ALA C O 1
ATOM 14521 N N . PHE C 1 191 ? 28.799 -29.795 13.388 1.00 33.45 185 PHE C N 1
ATOM 14522 C CA . PHE C 1 191 ? 29.165 -29.666 11.980 1.00 40.06 185 PHE C CA 1
ATOM 14523 C C . PHE C 1 191 ? 30.453 -30.426 11.679 1.00 39.39 185 PHE C C 1
ATOM 14524 O O . PHE C 1 191 ? 30.631 -30.946 10.575 1.00 37.89 185 PHE C O 1
ATOM 14541 N N . PHE C 1 192 ? 31.356 -30.479 12.653 1.00 41.93 186 PHE C N 1
ATOM 14542 C CA . PHE C 1 192 ? 32.561 -31.287 12.520 1.00 37.58 186 PHE C CA 1
ATOM 14543 C C . PHE C 1 192 ? 32.178 -32.751 12.339 1.00 37.58 186 PHE C C 1
ATOM 14544 O O . PHE C 1 192 ? 32.662 -33.420 11.426 1.00 37.41 186 PHE C O 1
ATOM 14561 N N . PHE C 1 193 ? 31.295 -33.238 13.206 1.00 35.45 187 PHE C N 1
ATOM 14562 C CA . PHE C 1 193 ? 30.793 -34.605 13.107 1.00 31.18 187 PHE C CA 1
ATOM 14563 C C . PHE C 1 193 ? 30.061 -34.822 11.786 1.00 30.55 187 PHE C C 1
ATOM 14564 O O . PHE C 1 193 ? 30.189 -35.874 11.159 1.00 37.26 187 PHE C O 1
ATOM 14581 N N . ALA C 1 194 ? 29.292 -33.820 11.373 1.00 37.32 188 ALA C N 1
ATOM 14582 C CA . ALA C 1 194 ? 28.516 -33.902 10.141 1.00 36.97 188 ALA C CA 1
ATOM 14583 C C . ALA C 1 194 ? 29.419 -34.102 8.925 1.00 29.99 188 ALA C C 1
ATOM 14584 O O . ALA C 1 194 ? 29.182 -34.986 8.101 1.00 39.99 188 ALA C O 1
ATOM 14591 N N . ASP C 1 195 ? 30.463 -33.289 8.821 1.00 32.41 189 ASP C N 1
ATOM 14592 C CA . ASP C 1 195 ? 31.353 -33.361 7.669 1.00 39.55 189 ASP C CA 1
ATOM 14593 C C . ASP C 1 195 ? 32.252 -34.597 7.686 1.00 31.02 189 ASP C C 1
ATOM 14594 O O . ASP C 1 195 ? 32.484 -35.209 6.644 1.00 37.36 189 ASP C O 1
ATOM 14603 N N . ILE C 1 196 ? 32.764 -34.969 8.854 1.00 37.03 190 ILE C N 1
ATOM 14604 C CA . ILE C 1 196 ? 33.680 -36.101 8.918 1.00 51.20 190 ILE C CA 1
ATOM 14605 C C . ILE C 1 196 ? 32.922 -37.407 8.678 1.00 46.11 190 ILE C C 1
ATOM 14606 O O . ILE C 1 196 ? 33.479 -38.360 8.137 1.00 39.44 190 ILE C O 1
ATOM 14622 N N . SER C 1 197 ? 31.645 -37.437 9.048 1.00 47.66 191 SER C N 1
ATOM 14623 C CA . SER C 1 197 ? 30.839 -38.647 8.895 1.00 40.89 191 SER C CA 1
ATOM 14624 C C . SER C 1 197 ? 30.530 -38.961 7.432 1.00 32.86 191 SER C C 1
ATOM 14625 O O . SER C 1 197 ? 30.041 -40.047 7.120 1.00 38.42 191 SER C O 1
ATOM 14633 N N . ARG C 1 198 ? 30.811 -38.017 6.538 1.00 34.31 192 ARG C N 1
ATOM 14634 C CA . ARG C 1 198 ? 30.618 -38.240 5.107 1.00 47.31 192 ARG C CA 1
ATOM 14635 C C . ARG C 1 198 ? 31.635 -39.232 4.557 1.00 42.67 192 ARG C C 1
ATOM 14636 O O . ARG C 1 198 ? 31.358 -39.957 3.602 1.00 36.80 192 ARG C O 1
ATOM 14657 N N . PHE C 1 199 ? 32.821 -39.245 5.154 1.00 48.20 193 PHE C N 1
ATOM 14658 C CA . PHE C 1 199 ? 33.869 -40.169 4.742 1.00 35.71 193 PHE C CA 1
ATOM 14659 C C . PHE C 1 199 ? 33.608 -41.541 5.348 1.00 36.54 193 PHE C C 1
ATOM 14660 O O . PHE C 1 199 ? 32.995 -41.650 6.411 1.00 50.09 193 PHE C O 1
ATOM 14677 N N . LYS C 1 200 ? 34.072 -42.582 4.664 1.00 37.94 194 LYS C N 1
ATOM 14678 C CA . LYS C 1 200 ? 33.876 -43.955 5.115 1.00 47.16 194 LYS C CA 1
ATOM 14679 C C . LYS C 1 200 ? 34.431 -44.170 6.521 1.00 57.32 194 LYS C C 1
ATOM 14680 O O . LYS C 1 200 ? 33.726 -44.657 7.404 1.00 42.53 194 LYS C O 1
ATOM 14699 N N . LEU C 1 201 ? 35.688 -43.791 6.728 1.00 39.51 195 LEU C N 1
ATOM 14700 C CA . LEU C 1 201 ? 36.348 -44.001 8.012 1.00 53.36 195 LEU C CA 1
ATOM 14701 C C . LEU C 1 201 ? 35.689 -43.188 9.123 1.00 38.64 195 LEU C C 1
ATOM 14702 O O . LEU C 1 201 ? 35.665 -43.609 10.279 1.00 49.91 195 LEU C O 1
ATOM 14718 N N . GLY C 1 202 ? 35.155 -42.025 8.770 1.00 46.35 196 GLY C N 1
ATOM 14719 C CA . GLY C 1 202 ? 34.443 -41.201 9.729 1.00 43.21 196 GLY C CA 1
ATOM 14720 C C . GLY C 1 202 ? 33.129 -41.846 10.127 1.00 48.23 196 GLY C C 1
ATOM 14721 O O . GLY C 1 202 ? 32.778 -41.892 11.307 1.00 44.31 196 GLY C O 1
ATOM 14725 N N . ARG C 1 203 ? 32.404 -42.346 9.132 1.00 42.64 197 ARG C N 1
ATOM 14726 C CA . ARG C 1 203 ? 31.150 -43.049 9.370 1.00 45.45 197 ARG C CA 1
ATOM 14727 C C . ARG C 1 203 ? 31.369 -44.257 10.278 1.00 45.69 197 ARG C C 1
ATOM 14728 O O . ARG C 1 203 ? 30.551 -44.539 11.154 1.00 47.38 197 ARG C O 1
ATOM 14749 N N . MET C 1 204 ? 32.478 -44.961 10.071 1.00 43.62 198 MET C N 1
ATOM 14750 C CA . MET C 1 204 ? 32.778 -46.161 10.845 1.00 47.64 198 MET C CA 1
ATOM 14751 C C . MET C 1 204 ? 32.924 -45.856 12.327 1.00 55.58 198 MET C C 1
ATOM 14752 O O . MET C 1 204 ? 32.570 -46.677 13.173 1.00 88.14 198 MET C O 1
ATOM 14766 N N . TYR C 1 205 ? 33.447 -44.677 12.643 1.00 45.11 199 TYR C N 1
ATOM 14767 C CA . TYR C 1 205 ? 33.613 -44.289 14.033 1.00 58.67 199 TYR C CA 1
ATOM 14768 C C . TYR C 1 205 ? 32.263 -44.214 14.733 1.00 54.66 199 TYR C C 1
ATOM 14769 O O . TYR C 1 205 ? 32.116 -44.668 15.864 1.00 43.48 199 TYR C O 1
ATOM 14787 N N . PHE C 1 206 ? 31.276 -43.650 14.047 1.00 46.93 200 PHE C N 1
ATOM 14788 C CA . PHE C 1 206 ? 29.991 -43.356 14.668 1.00 39.76 200 PHE C CA 1
ATOM 14789 C C . PHE C 1 206 ? 29.076 -44.574 14.795 1.00 49.46 200 PHE C C 1
ATOM 14790 O O . PHE C 1 206 ? 28.149 -44.559 15.604 1.00 41.37 200 PHE C O 1
ATOM 14807 N N . ILE C 1 207 ? 29.333 -45.621 14.012 1.00 41.84 201 ILE C N 1
ATOM 14808 C CA . ILE C 1 207 ? 28.465 -46.803 14.012 1.00 44.57 201 ILE C CA 1
ATOM 14809 C C . ILE C 1 207 ? 29.150 -48.041 14.594 1.00 44.52 201 ILE C C 1
ATOM 14810 O O . ILE C 1 207 ? 28.592 -49.140 14.565 1.00 47.46 201 ILE C O 1
ATOM 14826 N N . GLU C 1 208 ? 30.359 -47.859 15.116 1.00 44.08 202 GLU C N 1
ATOM 14827 C CA . GLU C 1 208 ? 31.082 -48.935 15.787 1.00 56.11 202 GLU C CA 1
ATOM 14828 C C . GLU C 1 208 ? 31.315 -48.579 17.249 1.00 45.07 202 GLU C C 1
ATOM 14829 O O . GLU C 1 208 ? 31.563 -47.420 17.583 1.00 45.68 202 GLU C O 1
ATOM 14841 N N . GLU C 1 209 ? 31.233 -49.582 18.116 1.00 65.82 203 GLU C N 1
ATOM 14842 C CA . GLU C 1 209 ? 31.468 -49.389 19.541 1.00 48.74 203 GLU C CA 1
ATOM 14843 C C . GLU C 1 209 ? 32.918 -48.996 19.813 1.00 55.97 203 GLU C C 1
ATOM 14844 O O . GLU C 1 209 ? 33.845 -49.636 19.315 1.00 59.55 203 GLU C O 1
ATOM 14856 N N . GLN C 1 210 ? 33.106 -47.942 20.602 1.00 47.76 204 GLN C N 1
ATOM 14857 C CA . GLN C 1 210 ? 34.438 -47.521 21.023 1.00 56.26 204 GLN C CA 1
ATOM 14858 C C . GLN C 1 210 ? 34.751 -48.119 22.394 1.00 50.39 204 GLN C C 1
ATOM 14859 O O . GLN C 1 210 ? 33.841 -48.444 23.155 1.00 56.55 204 GLN C O 1
ATOM 14873 N N . GLU C 1 211 ? 36.036 -48.261 22.705 1.00 52.72 205 GLU C N 1
ATOM 14874 C CA . GLU C 1 211 ? 36.455 -48.968 23.911 1.00 66.82 205 GLU C CA 1
ATOM 14875 C C . GLU C 1 211 ? 36.240 -48.179 25.200 1.00 68.49 205 GLU C C 1
ATOM 14876 O O . GLU C 1 211 ? 35.807 -48.738 26.208 1.00 76.93 205 GLU C O 1
ATOM 14888 N N . TYR C 1 212 ? 36.546 -46.886 25.171 1.00 52.77 206 TYR C N 1
ATOM 14889 C CA . TYR C 1 212 ? 36.683 -46.111 26.402 1.00 62.68 206 TYR C CA 1
ATOM 14890 C C . TYR C 1 212 ? 35.389 -46.013 27.210 1.00 86.93 206 TYR C C 1
ATOM 14891 O O . TYR C 1 212 ? 35.427 -45.721 28.406 1.00 71.02 206 TYR C O 1
ATOM 14909 N N . ASP C 1 213 ? 34.251 -46.259 26.566 1.00 57.71 207 ASP C N 1
ATOM 14910 C CA . ASP C 1 213 ? 32.971 -46.260 27.271 1.00 58.72 207 ASP C CA 1
ATOM 14911 C C . ASP C 1 213 ? 32.046 -47.388 26.801 1.00 52.87 207 ASP C C 1
ATOM 14912 O O . ASP C 1 213 ? 30.943 -47.548 27.321 1.00 63.66 207 ASP C O 1
ATOM 14921 N N . GLY C 1 214 ? 32.506 -48.174 25.832 1.00 52.94 208 GLY C N 1
ATOM 14922 C CA . GLY C 1 214 ? 31.739 -49.302 25.331 1.00 53.50 208 GLY C CA 1
ATOM 14923 C C . GLY C 1 214 ? 30.414 -48.896 24.709 1.00 51.54 208 GLY C C 1
ATOM 14924 O O . GLY C 1 214 ? 29.405 -49.582 24.879 1.00 72.01 208 GLY C O 1
ATOM 14928 N N . VAL C 1 215 ? 30.422 -47.783 23.981 1.00 50.58 209 VAL C N 1
ATOM 14929 C CA . VAL C 1 215 ? 29.210 -47.231 23.386 1.00 47.39 209 VAL C CA 1
ATOM 14930 C C . VAL C 1 215 ? 29.407 -46.917 21.907 1.00 45.97 209 VAL C C 1
ATOM 14931 O O . VAL C 1 215 ? 30.483 -46.491 21.487 1.00 45.20 209 VAL C O 1
ATOM 14944 N N . VAL C 1 216 ? 28.355 -47.130 21.123 1.00 46.30 210 VAL C N 1
ATOM 14945 C CA . VAL C 1 216 ? 28.341 -46.719 19.726 1.00 48.58 210 VAL C CA 1
ATOM 14946 C C . VAL C 1 216 ? 28.075 -45.210 19.681 1.00 42.17 210 VAL C C 1
ATOM 14947 O O . VAL C 1 216 ? 26.982 -44.773 20.035 1.00 50.27 210 VAL C O 1
ATOM 14960 N N . PRO C 1 217 ? 29.071 -44.410 19.249 1.00 47.39 211 PRO C N 1
ATOM 14961 C CA . PRO C 1 217 ? 28.992 -42.950 19.413 1.00 41.33 211 PRO C CA 1
ATOM 14962 C C . PRO C 1 217 ? 27.726 -42.278 18.875 1.00 37.73 211 PRO C C 1
ATOM 14963 O O . PRO C 1 217 ? 27.307 -41.279 19.461 1.00 37.60 211 PRO C O 1
ATOM 14974 N N . ILE C 1 218 ? 27.135 -42.787 17.797 1.00 46.80 212 ILE C N 1
ATOM 14975 C CA . ILE C 1 218 ? 25.970 -42.127 17.211 1.00 44.81 212 ILE C CA 1
ATOM 14976 C C . ILE C 1 218 ? 24.815 -42.076 18.207 1.00 37.78 212 ILE C C 1
ATOM 14977 O O . ILE C 1 218 ? 23.996 -41.157 18.175 1.00 35.54 212 ILE C O 1
ATOM 14993 N N . SER C 1 219 ? 24.760 -43.060 19.098 1.00 39.05 213 SER C N 1
ATOM 14994 C CA . SER C 1 219 ? 23.693 -43.139 20.088 1.00 50.40 213 SER C CA 1
ATOM 14995 C C . SER C 1 219 ? 23.729 -41.952 21.049 1.00 47.09 213 SER C C 1
ATOM 14996 O O . SER C 1 219 ? 22.693 -41.537 21.570 1.00 38.83 213 SER C O 1
ATOM 15004 N N . LYS C 1 220 ? 24.920 -41.406 21.276 1.00 54.79 214 LYS C N 1
ATOM 15005 C CA . LYS C 1 220 ? 25.092 -40.315 22.232 1.00 43.35 214 LYS C CA 1
ATOM 15006 C C . LYS C 1 220 ? 24.669 -38.959 21.665 1.00 45.13 214 LYS C C 1
ATOM 15007 O O . LYS C 1 220 ? 24.496 -38.000 22.416 1.00 36.97 214 LYS C O 1
ATOM 15026 N N . LEU C 1 221 ? 24.492 -38.883 20.348 1.00 43.45 215 LEU C N 1
ATOM 15027 C CA . LEU C 1 221 ? 24.107 -37.633 19.695 1.00 43.54 215 LEU C CA 1
ATOM 15028 C C . LEU C 1 221 ? 22.593 -37.481 19.543 1.00 46.78 215 LEU C C 1
ATOM 15029 O O . LEU C 1 221 ? 22.086 -36.364 19.442 1.00 40.26 215 LEU C O 1
ATOM 15045 N N . LEU C 1 222 ? 21.883 -38.606 19.526 1.00 51.68 216 LEU C N 1
ATOM 15046 C CA . LEU C 1 222 ? 20.460 -38.636 19.178 1.00 53.52 216 LEU C CA 1
ATOM 15047 C C . LEU C 1 222 ? 19.586 -37.684 19.996 1.00 46.50 216 LEU C C 1
ATOM 15048 O O . LEU C 1 222 ? 18.624 -37.118 19.477 1.00 45.64 216 LEU C O 1
ATOM 15064 N N . VAL C 1 223 ? 19.918 -37.511 21.270 1.00 35.54 217 VAL C N 1
ATOM 15065 C CA . VAL C 1 223 ? 19.103 -36.704 22.173 1.00 45.83 217 VAL C CA 1
ATOM 15066 C C . VAL C 1 223 ? 19.012 -35.248 21.716 1.00 47.84 217 VAL C C 1
ATOM 15067 O O . VAL C 1 223 ? 18.075 -34.532 22.071 1.00 45.86 217 VAL C O 1
ATOM 15080 N N . PHE C 1 224 ? 19.983 -34.814 20.920 1.00 40.15 218 PHE C N 1
ATOM 15081 C CA . PHE C 1 224 ? 20.065 -33.412 20.522 1.00 42.39 218 PHE C CA 1
ATOM 15082 C C . PHE C 1 224 ? 19.210 -33.056 19.304 1.00 41.98 218 PHE C C 1
ATOM 15083 O O . PHE C 1 224 ? 19.171 -31.896 18.898 1.00 53.35 218 PHE C O 1
ATOM 15100 N N . THR C 1 225 ? 18.526 -34.037 18.721 1.00 34.96 219 THR C N 1
ATOM 15101 C CA . THR C 1 225 ? 17.600 -33.752 17.628 1.00 42.92 219 THR C CA 1
ATOM 15102 C C . THR C 1 225 ? 16.398 -32.945 18.118 1.00 38.33 219 THR C C 1
ATOM 15103 O O . THR C 1 225 ? 15.659 -32.376 17.314 1.00 42.26 219 THR C O 1
ATOM 15114 N N . GLU C 1 226 ? 16.208 -32.903 19.436 1.00 37.79 220 GLU C N 1
ATOM 15115 C CA . GLU C 1 226 ? 15.091 -32.179 20.043 1.00 51.64 220 GLU C CA 1
ATOM 15116 C C . GLU C 1 226 ? 15.556 -30.962 20.845 1.00 48.21 220 GLU C C 1
ATOM 15117 O O . GLU C 1 226 ? 14.779 -30.378 21.601 1.00 55.11 220 GLU C O 1
ATOM 15129 N N . LYS C 1 227 ? 16.819 -30.578 20.683 1.00 56.98 221 LYS C N 1
ATOM 15130 C CA . LYS C 1 227 ? 17.342 -29.406 21.379 1.00 63.73 221 LYS C CA 1
ATOM 15131 C C . LYS C 1 227 ? 16.980 -28.142 20.603 1.00 38.86 221 LYS C C 1
ATOM 15132 O O . LYS C 1 227 ? 17.720 -27.704 19.719 1.00 36.29 221 LYS C O 1
ATOM 15151 N N . TYR C 1 228 ? 15.837 -27.560 20.950 1.00 42.18 222 TYR C N 1
ATOM 15152 C CA . TYR C 1 228 ? 15.253 -26.483 20.162 1.00 49.38 222 TYR C CA 1
ATOM 15153 C C . TYR C 1 228 ? 15.716 -25.096 20.603 1.00 39.91 222 TYR C C 1
ATOM 15154 O O . TYR C 1 228 ? 15.087 -24.089 20.275 1.00 62.15 222 TYR C O 1
ATOM 15172 N N . ASP C 1 229 ? 16.822 -25.052 21.339 1.00 43.07 223 ASP C N 1
ATOM 15173 C CA . ASP C 1 229 ? 17.518 -23.798 21.610 1.00 49.10 223 ASP C CA 1
ATOM 15174 C C . ASP C 1 229 ? 18.949 -23.871 21.075 1.00 41.37 223 ASP C C 1
ATOM 15175 O O . ASP C 1 229 ? 19.807 -23.079 21.461 1.00 53.93 223 ASP C O 1
ATOM 15184 N N . ALA C 1 230 ? 19.189 -24.826 20.177 1.00 55.72 224 ALA C N 1
ATOM 15185 C CA . ALA C 1 230 ? 20.495 -24.996 19.545 1.00 38.99 224 ALA C CA 1
ATOM 15186 C C . ALA C 1 230 ? 20.342 -25.529 18.119 1.00 37.79 224 ALA C C 1
ATOM 15187 O O . ALA C 1 230 ? 20.557 -26.715 17.854 1.00 32.12 224 ALA C O 1
ATOM 15194 N N . LYS C 1 231 ? 19.969 -24.635 17.209 1.00 35.12 225 LYS C N 1
ATOM 15195 C CA . LYS C 1 231 ? 19.758 -24.977 15.806 1.00 49.97 225 LYS C CA 1
ATOM 15196 C C . LYS C 1 231 ? 20.981 -25.655 15.182 1.00 40.93 225 LYS C C 1
ATOM 15197 O O . LYS C 1 231 ? 20.848 -26.612 14.418 1.00 44.76 225 LYS C O 1
ATOM 15216 N N . VAL C 1 232 ? 22.168 -25.154 15.513 1.00 37.10 226 VAL C N 1
ATOM 15217 C CA . VAL C 1 232 ? 23.412 -25.697 14.975 1.00 46.11 226 VAL C CA 1
ATOM 15218 C C . VAL C 1 232 ? 23.575 -27.165 15.356 1.00 50.59 226 VAL C C 1
ATOM 15219 O O . VAL C 1 232 ? 24.019 -27.977 14.544 1.00 35.31 226 VAL C O 1
ATOM 15232 N N . ARG C 1 233 ? 23.218 -27.501 16.590 1.00 39.95 227 ARG C N 1
ATOM 15233 C CA . ARG C 1 233 ? 23.332 -28.877 17.055 1.00 33.09 227 ARG C CA 1
ATOM 15234 C C . ARG C 1 233 ? 22.350 -29.782 16.320 1.00 42.02 227 ARG C C 1
ATOM 15235 O O . ARG C 1 233 ? 22.712 -30.875 15.892 1.00 38.06 227 ARG C O 1
ATOM 15256 N N . ARG C 1 234 ? 21.112 -29.324 16.162 1.00 36.98 228 ARG C N 1
ATOM 15257 C CA . ARG C 1 234 ? 20.100 -30.112 15.466 1.00 45.45 228 ARG C CA 1
ATOM 15258 C C . ARG C 1 234 ? 20.498 -30.363 14.013 1.00 29.83 228 ARG C C 1
ATOM 15259 O O . ARG C 1 234 ? 20.394 -31.485 13.521 1.00 42.15 228 ARG C O 1
ATOM 15280 N N . GLU C 1 235 ? 20.954 -29.316 13.332 1.00 35.38 229 GLU C N 1
ATOM 15281 C CA . GLU C 1 235 ? 21.371 -29.434 11.937 1.00 38.37 229 GLU C CA 1
ATOM 15282 C C . GLU C 1 235 ? 22.514 -30.432 11.784 1.00 34.77 229 GLU C C 1
ATOM 15283 O O . GLU C 1 235 ? 22.443 -31.350 10.966 1.00 37.94 229 GLU C O 1
ATOM 15295 N N . GLY C 1 236 ? 23.563 -30.250 12.580 1.00 38.47 230 GLY C N 1
ATOM 15296 C CA . GLY C 1 236 ? 24.740 -31.095 12.498 1.00 29.27 230 GLY C CA 1
ATOM 15297 C C . GLY C 1 236 ? 24.463 -32.545 12.844 1.00 29.39 230 GLY C C 1
ATOM 15298 O O . GLY C 1 236 ? 24.941 -33.450 12.162 1.00 34.69 230 GLY C O 1
ATOM 15302 N N . VAL C 1 237 ? 23.694 -32.769 13.906 1.00 31.69 231 VAL C N 1
ATOM 15303 C CA . VAL C 1 237 ? 23.359 -34.125 14.333 1.00 31.30 231 VAL C CA 1
ATOM 15304 C C . VAL C 1 237 ? 22.485 -34.822 13.291 1.00 38.62 231 VAL C C 1
ATOM 15305 O O . VAL C 1 237 ? 22.641 -36.017 13.038 1.00 42.15 231 VAL C O 1
ATOM 15318 N N . ALA C 1 238 ? 21.566 -34.071 12.692 1.00 41.20 232 ALA C N 1
ATOM 15319 C CA . ALA C 1 238 ? 20.679 -34.616 11.669 1.00 38.80 232 ALA C CA 1
ATOM 15320 C C . ALA C 1 238 ? 21.480 -35.142 10.484 1.00 32.38 232 ALA C C 1
ATOM 15321 O O . ALA C 1 238 ? 21.255 -36.261 10.020 1.00 29.88 232 ALA C O 1
ATOM 15328 N N . SER C 1 239 ? 22.419 -34.332 10.003 1.00 30.83 233 SER C N 1
ATOM 15329 C CA . SER C 1 239 ? 23.299 -34.733 8.911 1.00 32.48 233 SER C CA 1
ATOM 15330 C C . SER C 1 239 ? 24.149 -35.939 9.301 1.00 31.94 233 SER C C 1
ATOM 15331 O O . SER C 1 239 ? 24.397 -36.821 8.481 1.00 43.28 233 SER C O 1
ATOM 15339 N N . THR C 1 240 ? 24.591 -35.973 10.555 1.00 35.94 234 THR C N 1
ATOM 15340 C CA . THR C 1 240 ? 25.446 -37.056 11.036 1.00 30.56 234 THR C CA 1
ATOM 15341 C C . THR C 1 240 ? 24.702 -38.386 11.011 1.00 31.12 234 THR C C 1
ATOM 15342 O O . THR C 1 240 ? 25.247 -39.407 10.588 1.00 36.67 234 THR C O 1
ATOM 15353 N N . ILE C 1 241 ? 23.456 -38.368 11.473 1.00 42.06 235 ILE C N 1
ATOM 15354 C CA . ILE C 1 241 ? 22.608 -39.554 11.441 1.00 35.93 235 ILE C CA 1
ATOM 15355 C C . ILE C 1 241 ? 22.426 -40.033 10.001 1.00 54.37 235 ILE C C 1
ATOM 15356 O O . ILE C 1 241 ? 22.548 -41.222 9.714 1.00 43.07 235 ILE C O 1
ATOM 15372 N N . LYS C 1 242 ? 22.142 -39.099 9.098 1.00 32.99 236 LYS C N 1
ATOM 15373 C CA . LYS C 1 242 ? 21.940 -39.436 7.692 1.00 48.21 236 LYS C CA 1
ATOM 15374 C C . LYS C 1 242 ? 23.195 -40.047 7.074 1.00 40.91 236 LYS C C 1
ATOM 15375 O O . LYS C 1 242 ? 23.119 -41.041 6.350 1.00 52.35 236 LYS C O 1
ATOM 15394 N N . ASN C 1 243 ? 24.346 -39.445 7.356 1.00 32.07 237 ASN C N 1
ATOM 15395 C CA . ASN C 1 243 ? 25.613 -39.931 6.821 1.00 35.99 237 ASN C CA 1
ATOM 15396 C C . ASN C 1 243 ? 25.974 -41.302 7.380 1.00 33.21 237 ASN C C 1
ATOM 15397 O O . ASN C 1 243 ? 26.556 -42.131 6.684 1.00 52.57 237 ASN C O 1
ATOM 15408 N N . SER C 1 244 ? 25.621 -41.534 8.640 1.00 33.20 238 SER C N 1
ATOM 15409 C CA . SER C 1 244 ? 25.959 -42.782 9.317 1.00 36.42 238 SER C CA 1
ATOM 15410 C C . SER C 1 244 ? 25.155 -43.966 8.785 1.00 52.19 238 SER C C 1
ATOM 15411 O O . SER C 1 244 ? 25.483 -45.120 9.066 1.00 45.77 238 SER C O 1
ATOM 15419 N N . LEU C 1 245 ? 24.109 -43.673 8.016 1.00 44.41 239 LEU C N 1
ATOM 15420 C CA . LEU C 1 245 ? 23.233 -44.703 7.464 1.00 39.12 239 LEU C CA 1
ATOM 15421 C C . LEU C 1 245 ? 23.498 -44.952 5.980 1.00 50.13 239 LEU C C 1
ATOM 15422 O O . LEU C 1 245 ? 22.660 -45.524 5.284 1.00 47.13 239 LEU C O 1
ATOM 15438 N N . PHE C 1 246 ? 24.663 -44.530 5.499 1.00 40.65 240 PHE C N 1
ATOM 15439 C CA . PHE C 1 246 ? 24.993 -44.666 4.084 1.00 39.65 240 PHE C CA 1
ATOM 15440 C C . PHE C 1 246 ? 24.987 -46.121 3.612 1.00 53.94 240 PHE C C 1
ATOM 15441 O O . PHE C 1 246 ? 24.563 -46.410 2.493 1.00 59.42 240 PHE C O 1
ATOM 15458 N N . ASP C 1 247 ? 25.465 -47.029 4.459 1.00 48.41 241 ASP C N 1
ATOM 15459 C CA . ASP C 1 247 ? 25.548 -48.444 4.103 1.00 40.67 241 ASP C CA 1
ATOM 15460 C C . ASP C 1 247 ? 24.305 -49.193 4.578 1.00 40.99 241 ASP C C 1
ATOM 15461 O O . ASP C 1 247 ? 24.057 -49.311 5.778 1.00 64.67 241 ASP C O 1
ATOM 15470 N N . SER C 1 248 ? 23.535 -49.706 3.625 1.00 47.46 242 SER C N 1
ATOM 15471 C CA . SER C 1 248 ? 22.266 -50.361 3.928 1.00 52.30 242 SER C CA 1
ATOM 15472 C C . SER C 1 248 ? 22.455 -51.716 4.603 1.00 56.45 242 SER C C 1
ATOM 15473 O O . SER C 1 248 ? 21.526 -52.247 5.212 1.00 53.14 242 SER C O 1
ATOM 15481 N N . GLU C 1 249 ? 23.654 -52.276 4.493 1.00 65.15 243 GLU C N 1
ATOM 15482 C CA . GLU C 1 249 ? 23.949 -53.560 5.118 1.00 69.87 243 GLU C CA 1
ATOM 15483 C C . GLU C 1 249 ? 24.100 -53.423 6.631 1.00 56.30 243 GLU C C 1
ATOM 15484 O O . GLU C 1 249 ? 24.148 -54.423 7.347 1.00 73.42 243 GLU C O 1
ATOM 15496 N N . THR C 1 250 ? 24.166 -52.184 7.110 1.00 53.55 244 THR C N 1
ATOM 15497 C CA . THR C 1 250 ? 24.316 -51.914 8.537 1.00 51.21 244 THR C CA 1
ATOM 15498 C C . THR C 1 250 ? 22.983 -51.566 9.197 1.00 52.92 244 THR C C 1
ATOM 15499 O O . THR C 1 250 ? 22.908 -51.422 10.415 1.00 45.65 244 THR C O 1
ATOM 15510 N N . HIS C 1 251 ? 21.932 -51.439 8.393 1.00 46.00 245 HIS C N 1
ATOM 15511 C CA . HIS C 1 251 ? 20.654 -50.923 8.879 1.00 50.99 245 HIS C CA 1
ATOM 15512 C C . HIS C 1 251 ? 19.960 -51.843 9.883 1.00 55.97 245 HIS C C 1
ATOM 15513 O O . HIS C 1 251 ? 19.398 -51.371 10.871 1.00 51.28 245 HIS C O 1
ATOM 15527 N N . GLU C 1 252 ? 19.991 -53.148 9.634 1.00 61.45 246 GLU C N 1
ATOM 15528 C CA . GLU C 1 252 ? 19.281 -54.086 10.496 1.00 68.33 246 GLU C CA 1
ATOM 15529 C C . GLU C 1 252 ? 19.905 -54.114 11.889 1.00 64.81 246 GLU C C 1
ATOM 15530 O O . GLU C 1 252 ? 19.194 -54.153 12.894 1.00 55.01 246 GLU C O 1
ATOM 15542 N N . ARG C 1 253 ? 21.233 -54.084 11.944 1.00 70.95 247 ARG C N 1
ATOM 15543 C CA . ARG C 1 253 ? 21.946 -54.054 13.216 1.00 58.93 247 ARG C CA 1
ATOM 15544 C C . ARG C 1 253 ? 21.634 -52.781 13.995 1.00 52.63 247 ARG C C 1
ATOM 15545 O O . ARG C 1 253 ? 21.368 -52.826 15.196 1.00 68.51 247 ARG C O 1
ATOM 15566 N N . LEU C 1 254 ? 21.672 -51.647 13.303 1.00 50.07 248 LEU C N 1
ATOM 15567 C CA . LEU C 1 254 ? 21.488 -50.349 13.942 1.00 43.29 248 LEU C CA 1
ATOM 15568 C C . LEU C 1 254 ? 20.057 -50.143 14.433 1.00 41.60 248 LEU C C 1
ATOM 15569 O O . LEU C 1 254 ? 19.840 -49.608 15.520 1.00 85.37 248 LEU C O 1
ATOM 15585 N N . LEU C 1 255 ? 19.084 -50.568 13.633 1.00 44.23 249 LEU C N 1
ATOM 15586 C CA . LEU C 1 255 ? 17.679 -50.399 13.992 1.00 55.17 249 LEU C CA 1
ATOM 15587 C C . LEU C 1 255 ? 17.292 -51.261 15.188 1.00 55.32 249 LEU C C 1
ATOM 15588 O O . LEU C 1 255 ? 16.497 -50.844 16.030 1.00 57.27 249 LEU C O 1
ATOM 15604 N N . LYS C 1 256 ? 17.862 -52.460 15.263 1.00 52.42 250 LYS C N 1
ATOM 15605 C CA . LYS C 1 256 ? 17.444 -53.443 16.259 1.00 67.12 250 LYS C CA 1
ATOM 15606 C C . LYS C 1 256 ? 18.336 -53.448 17.500 1.00 64.10 250 LYS C C 1
ATOM 15607 O O . LYS C 1 256 ? 18.140 -54.256 18.408 1.00 58.92 250 LYS C O 1
ATOM 15626 N N . ASP C 1 257 ? 19.309 -52.544 17.541 1.00 61.60 251 ASP C N 1
ATOM 15627 C CA . ASP C 1 257 ? 20.126 -52.361 18.735 1.00 70.91 251 ASP C CA 1
ATOM 15628 C C . ASP C 1 257 ? 19.369 -51.472 19.717 1.00 57.05 251 ASP C C 1
ATOM 15629 O O . ASP C 1 257 ? 19.222 -50.269 19.494 1.00 53.50 251 ASP C O 1
ATOM 15638 N N . GLU C 1 258 ? 18.884 -52.070 20.801 1.00 58.14 252 GLU C N 1
ATOM 15639 C CA . GLU C 1 258 ? 18.083 -51.344 21.780 1.00 65.73 252 GLU C CA 1
ATOM 15640 C C . GLU C 1 258 ? 18.916 -50.338 22.569 1.00 57.40 252 GLU C C 1
ATOM 15641 O O . GLU C 1 258 ? 18.381 -49.365 23.102 1.00 52.30 252 GLU C O 1
ATOM 15653 N N . LYS C 1 259 ? 20.223 -50.567 22.641 1.00 51.62 253 LYS C N 1
ATOM 15654 C CA . LYS C 1 259 ? 21.109 -49.658 23.360 1.00 58.23 253 LYS C CA 1
ATOM 15655 C C . LYS C 1 259 ? 21.307 -48.365 22.577 1.00 46.69 253 LYS C C 1
ATOM 15656 O O . LYS C 1 259 ? 21.588 -47.316 23.157 1.00 80.94 253 LYS C O 1
ATOM 15675 N N . ILE C 1 260 ? 21.155 -48.445 21.258 1.00 44.32 254 ILE C N 1
ATOM 15676 C CA . ILE C 1 260 ? 21.226 -47.260 20.413 1.00 48.25 254 ILE C CA 1
ATOM 15677 C C . ILE C 1 260 ? 19.869 -46.562 20.395 1.00 52.96 254 ILE C C 1
ATOM 15678 O O . ILE C 1 260 ? 19.785 -45.354 20.623 1.00 41.40 254 ILE C O 1
ATOM 15694 N N . ASN C 1 261 ? 18.814 -47.327 20.122 1.00 65.50 255 ASN C N 1
ATOM 15695 C CA . ASN C 1 261 ? 17.452 -46.798 20.115 1.00 49.60 255 ASN C CA 1
ATOM 15696 C C . ASN C 1 261 ? 17.318 -45.672 19.093 1.00 61.96 255 ASN C C 1
ATOM 15697 O O . ASN C 1 261 ? 16.896 -44.564 19.422 1.00 41.95 255 ASN C O 1
ATOM 15708 N N . LEU C 1 262 ? 17.674 -45.976 17.850 1.00 38.67 256 LEU C N 1
ATOM 15709 C CA . LEU C 1 262 ? 17.829 -44.965 16.808 1.00 44.36 256 LEU C CA 1
ATOM 15710 C C . LEU C 1 262 ? 16.528 -44.307 16.353 1.00 53.54 256 LEU C C 1
ATOM 15711 O O . LEU C 1 262 ? 16.424 -43.080 16.336 1.00 41.67 256 LEU C O 1
ATOM 15727 N N . LEU C 1 263 ? 15.552 -45.123 15.969 1.00 49.38 257 LEU C N 1
ATOM 15728 C CA . LEU C 1 263 ? 14.382 -44.638 15.234 1.00 44.90 257 LEU C CA 1
ATOM 15729 C C . LEU C 1 263 ? 13.623 -43.488 15.913 1.00 35.69 257 LEU C C 1
ATOM 15730 O O . LEU C 1 263 ? 13.361 -42.474 15.268 1.00 47.56 257 LEU C O 1
ATOM 15746 N N . PRO C 1 264 ? 13.261 -43.635 17.202 1.00 53.72 258 PRO C N 1
ATOM 15747 C CA . PRO C 1 264 ? 12.447 -42.587 17.839 1.00 44.93 258 PRO C CA 1
ATOM 15748 C C . PRO C 1 264 ? 13.013 -41.166 17.754 1.00 45.84 258 PRO C C 1
ATOM 15749 O O . PRO C 1 264 ? 12.234 -40.215 17.702 1.00 45.88 258 PRO C O 1
ATOM 15760 N N . TYR C 1 265 ? 14.334 -41.021 17.733 1.00 53.45 259 TYR C N 1
ATOM 15761 C CA . TYR C 1 265 ? 14.946 -39.694 17.703 1.00 34.34 259 TYR C CA 1
ATOM 15762 C C . TYR C 1 265 ? 15.027 -39.134 16.281 1.00 33.26 259 TYR C C 1
ATOM 15763 O O . TYR C 1 265 ? 15.310 -37.951 16.088 1.00 40.46 259 TYR C O 1
ATOM 15781 N N . ILE C 1 266 ? 14.772 -39.986 15.293 1.00 42.03 260 ILE C N 1
ATOM 15782 C CA . ILE C 1 266 ? 14.615 -39.538 13.913 1.00 32.47 260 ILE C CA 1
ATOM 15783 C C . ILE C 1 266 ? 13.171 -39.095 13.678 1.00 51.41 260 ILE C C 1
ATOM 15784 O O . ILE C 1 266 ? 12.907 -38.218 12.855 1.00 40.97 260 ILE C O 1
ATOM 15800 N N . LEU C 1 267 ? 12.243 -39.704 14.412 1.00 50.09 261 LEU C N 1
ATOM 15801 C CA . LEU C 1 267 ? 10.816 -39.466 14.214 1.00 33.38 261 LEU C CA 1
ATOM 15802 C C . LEU C 1 267 ? 10.276 -38.292 15.027 1.00 35.74 261 LEU C C 1
ATOM 15803 O O . LEU C 1 267 ? 9.383 -37.578 14.573 1.00 45.72 261 LEU C O 1
ATOM 15819 N N . LEU C 1 268 ? 10.800 -38.107 16.234 1.00 35.39 262 LEU C N 1
ATOM 15820 C CA . LEU C 1 268 ? 10.306 -37.064 17.129 1.00 43.52 262 LEU C CA 1
ATOM 15821 C C . LEU C 1 268 ? 10.246 -35.677 16.475 1.00 33.75 262 LEU C C 1
ATOM 15822 O O . LEU C 1 268 ? 9.275 -34.947 16.671 1.00 46.18 262 LEU C O 1
ATOM 15838 N N . PRO C 1 269 ? 11.275 -35.307 15.694 1.00 46.14 263 PRO C N 1
ATOM 15839 C CA . PRO C 1 269 ? 11.244 -33.981 15.063 1.00 33.23 263 PRO C CA 1
ATOM 15840 C C . PRO C 1 269 ? 10.093 -33.774 14.077 1.00 41.93 263 PRO C C 1
ATOM 15841 O O . PRO C 1 269 ? 9.698 -32.626 13.874 1.00 37.68 263 PRO C O 1
ATOM 15852 N N . ILE C 1 270 ? 9.576 -34.844 13.478 1.00 41.46 264 ILE C N 1
ATOM 15853 C CA . ILE C 1 270 ? 8.466 -34.722 12.529 1.00 47.80 264 ILE C CA 1
ATOM 15854 C C . ILE C 1 270 ? 7.120 -35.022 13.187 1.00 47.36 264 ILE C C 1
ATOM 15855 O O . ILE C 1 270 ? 6.080 -35.009 12.527 1.00 45.61 264 ILE C O 1
ATOM 15871 N N . ALA C 1 271 ? 7.144 -35.291 14.488 1.00 42.90 265 ALA C N 1
ATOM 15872 C CA . ALA C 1 271 ? 5.927 -35.603 15.224 1.00 39.28 265 ALA C CA 1
ATOM 15873 C C . ALA C 1 271 ? 5.339 -34.346 15.858 1.00 35.54 265 ALA C C 1
ATOM 15874 O O . ALA C 1 271 ? 6.070 -33.435 16.249 1.00 51.54 265 ALA C O 1
ATOM 15881 N N . SER C 1 272 ? 4.013 -34.308 15.948 1.00 45.59 266 SER C N 1
ATOM 15882 C CA . SER C 1 272 ? 3.307 -33.192 16.569 1.00 56.64 266 SER C CA 1
ATOM 15883 C C . SER C 1 272 ? 2.143 -33.689 17.419 1.00 45.43 266 SER C C 1
ATOM 15884 O O . SER C 1 272 ? 1.584 -34.756 17.163 1.00 57.07 266 SER C O 1
ATOM 15892 N N . ALA C 1 273 ? 1.787 -32.905 18.432 1.00 56.65 267 ALA C N 1
ATOM 15893 C CA . ALA C 1 273 ? 0.646 -33.213 19.284 1.00 55.48 267 ALA C CA 1
ATOM 15894 C C . ALA C 1 273 ? -0.619 -32.577 18.721 1.00 66.31 267 ALA C C 1
ATOM 15895 O O . ALA C 1 273 ? -1.681 -33.196 18.697 1.00 67.10 267 ALA C O 1
ATOM 15902 N N . LYS C 1 274 ? -0.489 -31.337 18.261 1.00 75.02 268 LYS C N 1
ATOM 15903 C CA . LYS C 1 274 ? -1.626 -30.567 17.768 1.00 77.98 268 LYS C CA 1
ATOM 15904 C C . LYS C 1 274 ? -2.040 -30.977 16.355 1.00 75.36 268 LYS C C 1
ATOM 15905 O O . LYS C 1 274 ? -3.091 -31.587 16.157 1.00 82.19 268 LYS C O 1
ATOM 15924 N N . ASP C 1 275 ? -1.204 -30.635 15.380 1.00 72.14 269 ASP C N 1
ATOM 15925 C CA . ASP C 1 275 ? -1.534 -30.824 13.972 1.00 82.76 269 ASP C CA 1
ATOM 15926 C C . ASP C 1 275 ? -1.224 -32.242 13.508 1.00 77.11 269 ASP C C 1
ATOM 15927 O O . ASP C 1 275 ? -0.311 -32.457 12.711 1.00 71.71 269 ASP C O 1
ATOM 15936 N N . SER C 1 276 ? -1.994 -33.204 14.006 1.00 71.36 270 SER C N 1
ATOM 15937 C CA . SER C 1 276 ? -1.779 -34.606 13.671 1.00 59.32 270 SER C CA 1
ATOM 15938 C C . SER C 1 276 ? -2.944 -35.470 14.139 1.00 58.53 270 SER C C 1
ATOM 15939 O O . SER C 1 276 ? -3.354 -35.395 15.297 1.00 70.55 270 SER C O 1
ATOM 15947 N N . GLU C 1 277 ? -3.469 -36.286 13.229 1.00 53.10 271 GLU C N 1
ATOM 15948 C CA . GLU C 1 277 ? -4.534 -37.228 13.553 1.00 55.01 271 GLU C CA 1
ATOM 15949 C C . GLU C 1 277 ? -4.103 -38.657 13.231 1.00 57.64 271 GLU C C 1
ATOM 15950 O O . GLU C 1 277 ? -3.897 -39.013 12.071 1.00 46.42 271 GLU C O 1
ATOM 15962 N N . ILE C 1 278 ? -3.969 -39.465 14.277 1.00 50.45 272 ILE C N 1
ATOM 15963 C CA . ILE C 1 278 ? -3.539 -40.853 14.155 1.00 55.78 272 ILE C CA 1
ATOM 15964 C C . ILE C 1 278 ? -4.429 -41.718 15.041 1.00 58.64 272 ILE C C 1
ATOM 15965 O O . ILE C 1 278 ? -4.589 -41.434 16.227 1.00 50.04 272 ILE C O 1
ATOM 15981 N N . ASP C 1 279 ? -5.009 -42.771 14.468 1.00 53.52 273 ASP C N 1
ATOM 15982 C CA . ASP C 1 279 ? -5.972 -43.593 15.196 1.00 46.26 273 ASP C CA 1
ATOM 15983 C C . ASP C 1 279 ? -5.289 -44.388 16.310 1.00 63.80 273 ASP C C 1
ATOM 15984 O O . ASP C 1 279 ? -4.062 -44.423 16.395 1.00 65.10 273 ASP C O 1
ATOM 15993 N N . GLU C 1 280 ? -6.092 -45.026 17.157 1.00 67.06 274 GLU C N 1
ATOM 15994 C CA . GLU C 1 280 ? -5.575 -45.680 18.355 1.00 63.60 274 GLU C CA 1
ATOM 15995 C C . GLU C 1 280 ? -4.704 -46.890 18.018 1.00 65.32 274 GLU C C 1
ATOM 15996 O O . GLU C 1 280 ? -3.721 -47.158 18.708 1.00 81.07 274 GLU C O 1
ATOM 16008 N N . GLU C 1 281 ? -5.062 -47.617 16.963 1.00 49.78 275 GLU C N 1
ATOM 16009 C CA . GLU C 1 281 ? -4.290 -48.788 16.552 1.00 73.64 275 GLU C CA 1
ATOM 16010 C C . GLU C 1 281 ? -2.877 -48.394 16.127 1.00 69.17 275 GLU C C 1
ATOM 16011 O O . GLU C 1 281 ? -1.899 -49.011 16.550 1.00 72.87 275 GLU C O 1
ATOM 16023 N N . ASP C 1 282 ? -2.776 -47.375 15.281 1.00 72.88 276 ASP C N 1
ATOM 16024 C CA . ASP C 1 282 ? -1.477 -46.907 14.811 1.00 69.07 276 ASP C CA 1
ATOM 16025 C C . ASP C 1 282 ? -0.627 -46.386 15.967 1.00 69.87 276 ASP C C 1
ATOM 16026 O O . ASP C 1 282 ? 0.576 -46.630 16.016 1.00 82.33 276 ASP C O 1
ATOM 16035 N N . MET C 1 283 ? -1.254 -45.675 16.898 1.00 59.46 277 MET C N 1
ATOM 16036 C CA . MET C 1 283 ? -0.526 -45.078 18.013 1.00 67.16 277 MET C CA 1
ATOM 16037 C C . MET C 1 283 ? 0.038 -46.137 18.955 1.00 74.36 277 MET C C 1
ATOM 16038 O O . MET C 1 283 ? 1.034 -45.901 19.638 1.00 68.02 277 MET C O 1
ATOM 16052 N N . PHE C 1 284 ? -0.600 -47.301 18.989 1.00 70.21 278 PHE C N 1
ATOM 16053 C CA . PHE C 1 284 ? -0.137 -48.402 19.829 1.00 64.84 278 PHE C CA 1
ATOM 16054 C C . PHE C 1 284 ? 1.209 -48.940 19.354 1.00 60.90 278 PHE C C 1
ATOM 16055 O O . PHE C 1 284 ? 1.993 -49.460 20.148 1.00 66.63 278 PHE C O 1
ATOM 16072 N N . ASN C 1 285 ? 1.475 -48.804 18.059 1.00 62.53 279 ASN C N 1
ATOM 16073 C CA . ASN C 1 285 ? 2.675 -49.372 17.459 1.00 65.92 279 ASN C CA 1
ATOM 16074 C C . ASN C 1 285 ? 3.848 -48.393 17.413 1.00 65.64 279 ASN C C 1
ATOM 16075 O O . ASN C 1 285 ? 4.973 -48.783 17.104 1.00 58.36 279 ASN C O 1
ATOM 16086 N N . LEU C 1 286 ? 3.588 -47.126 17.722 1.00 49.61 280 LEU C N 1
ATOM 16087 C CA . LEU C 1 286 ? 4.651 -46.130 17.783 1.00 56.31 280 LEU C CA 1
ATOM 16088 C C . LEU C 1 286 ? 5.655 -46.492 18.874 1.00 63.85 280 LEU C C 1
ATOM 16089 O O . LEU C 1 286 ? 5.304 -47.184 19.830 1.00 58.97 280 LEU C O 1
ATOM 16105 N N . PRO C 1 287 ? 6.911 -46.034 18.733 1.00 55.18 281 PRO C N 1
ATOM 16106 C CA . PRO C 1 287 ? 7.871 -46.208 19.829 1.00 50.07 281 PRO C CA 1
ATOM 16107 C C . PRO C 1 287 ? 7.381 -45.509 21.093 1.00 55.68 281 PRO C C 1
ATOM 16108 O O . PRO C 1 287 ? 6.647 -44.528 20.978 1.00 51.70 281 PRO C O 1
ATOM 16119 N N . ASP C 1 288 ? 7.775 -46.004 22.263 1.00 52.95 282 ASP C N 1
ATOM 16120 C CA . ASP C 1 288 ? 7.328 -45.438 23.535 1.00 55.74 282 ASP C CA 1
ATOM 16121 C C . ASP C 1 288 ? 7.507 -43.927 23.583 1.00 59.63 282 ASP C C 1
ATOM 16122 O O . ASP C 1 288 ? 6.639 -43.206 24.073 1.00 43.78 282 ASP C O 1
ATOM 16131 N N . GLU C 1 289 ? 8.634 -43.455 23.061 1.00 42.21 283 GLU C N 1
ATOM 16132 C CA . GLU C 1 289 ? 8.964 -42.035 23.099 1.00 41.74 283 GLU C CA 1
ATOM 16133 C C . GLU C 1 289 ? 7.989 -41.186 22.281 1.00 50.82 283 GLU C C 1
ATOM 16134 O O . GLU C 1 289 ? 7.916 -39.970 22.463 1.00 42.56 283 GLU C O 1
ATOM 16146 N N . LEU C 1 290 ? 7.238 -41.828 21.389 1.00 52.04 284 LEU C N 1
ATOM 16147 C CA . LEU C 1 290 ? 6.297 -41.117 20.525 1.00 39.41 284 LEU C CA 1
ATOM 16148 C C . LEU C 1 290 ? 4.867 -41.151 21.064 1.00 42.70 284 LEU C C 1
ATOM 16149 O O . LEU C 1 290 ? 3.969 -40.544 20.480 1.00 42.86 284 LEU C O 1
ATOM 16165 N N . GLN C 1 291 ? 4.663 -41.847 22.181 1.00 46.59 285 GLN C N 1
ATOM 16166 C CA . GLN C 1 291 ? 3.332 -41.992 22.767 1.00 43.16 285 GLN C CA 1
ATOM 16167 C C . GLN C 1 291 ? 3.122 -41.022 23.923 1.00 56.97 285 GLN C C 1
ATOM 16168 O O . GLN C 1 291 ? 4.055 -40.719 24.668 1.00 58.19 285 GLN C O 1
ATOM 16182 N N . LEU C 1 292 ? 1.886 -40.553 24.067 1.00 57.15 286 LEU C N 1
ATOM 16183 C CA . LEU C 1 292 ? 1.525 -39.596 25.109 1.00 61.03 286 LEU C CA 1
ATOM 16184 C C . LEU C 1 292 ? 2.459 -38.395 25.077 1.00 61.52 286 LEU C C 1
ATOM 16185 O O . LEU C 1 292 ? 3.082 -38.048 26.080 1.00 50.74 286 LEU C O 1
ATOM 16201 N N . LEU C 1 293 ? 2.556 -37.770 23.909 1.00 57.22 287 LEU C N 1
ATOM 16202 C CA . LEU C 1 293 ? 3.397 -36.596 23.742 1.00 42.77 287 LEU C CA 1
ATOM 16203 C C . LEU C 1 293 ? 2.840 -35.431 24.547 1.00 43.93 287 LEU C C 1
ATOM 16204 O O . LEU C 1 293 ? 1.627 -35.328 24.727 1.00 44.90 287 LEU C O 1
ATOM 16220 N N . PRO C 1 294 ? 3.725 -34.550 25.045 1.00 51.84 288 PRO C N 1
ATOM 16221 C CA . PRO C 1 294 ? 3.232 -33.386 25.787 1.00 56.42 288 PRO C CA 1
ATOM 16222 C C . PRO C 1 294 ? 2.410 -32.478 24.881 1.00 48.31 288 PRO C C 1
ATOM 16223 O O . PRO C 1 294 ? 2.588 -32.505 23.664 1.00 62.22 288 PRO C O 1
ATOM 16234 N N . GLU C 1 295 ? 1.519 -31.692 25.473 1.00 58.52 289 GLU C N 1
ATOM 16235 C CA . GLU C 1 295 ? 0.551 -30.915 24.708 1.00 69.18 289 GLU C CA 1
ATOM 16236 C C . GLU C 1 295 ? 1.215 -29.871 23.812 1.00 58.88 289 GLU C C 1
ATOM 16237 O O . GLU C 1 295 ? 0.680 -29.522 22.760 1.00 68.07 289 GLU C O 1
ATOM 16249 N N . ASP C 1 296 ? 2.379 -29.383 24.229 1.00 54.74 290 ASP C N 1
ATOM 16250 C CA . ASP C 1 296 ? 3.075 -28.325 23.504 1.00 54.90 290 ASP C CA 1
ATOM 16251 C C . ASP C 1 296 ? 4.093 -28.879 22.507 1.00 61.38 290 ASP C C 1
ATOM 16252 O O . ASP C 1 296 ? 4.904 -28.132 21.958 1.00 57.37 290 ASP C O 1
ATOM 16261 N N . LYS C 1 297 ? 4.050 -30.187 22.277 1.00 54.61 291 LYS C N 1
ATOM 16262 C CA . LYS C 1 297 ? 4.989 -30.837 21.368 1.00 57.76 291 LYS C CA 1
ATOM 16263 C C . LYS C 1 297 ? 4.716 -30.439 19.921 1.00 45.52 291 LYS C C 1
ATOM 16264 O O . LYS C 1 297 ? 3.609 -30.627 19.412 1.00 51.41 291 LYS C O 1
ATOM 16283 N N . GLU C 1 298 ? 5.733 -29.883 19.269 1.00 49.98 292 GLU C N 1
ATOM 16284 C CA . GLU C 1 298 ? 5.637 -29.480 17.870 1.00 61.78 292 GLU C CA 1
ATOM 16285 C C . GLU C 1 298 ? 6.805 -30.014 17.058 1.00 42.32 292 GLU C C 1
ATOM 16286 O O . GLU C 1 298 ? 7.831 -30.415 17.611 1.00 35.77 292 GLU C O 1
ATOM 16298 N N . ARG C 1 299 ? 6.641 -30.008 15.741 1.00 35.56 293 ARG C N 1
ATOM 16299 C CA . ARG C 1 299 ? 7.690 -30.446 14.835 1.00 44.59 293 ARG C CA 1
ATOM 16300 C C . ARG C 1 299 ? 8.848 -29.455 14.840 1.00 42.42 293 ARG C C 1
ATOM 16301 O O . ARG C 1 299 ? 8.698 -28.325 15.301 1.00 41.73 293 ARG C O 1
ATOM 16322 N N . ASP C 1 300 ? 10.001 -29.884 14.338 1.00 44.88 294 ASP C N 1
ATOM 16323 C CA . ASP C 1 300 ? 11.117 -28.976 14.107 1.00 48.73 294 ASP C CA 1
ATOM 16324 C C . ASP C 1 300 ? 10.697 -27.954 13.051 1.00 40.23 294 ASP C C 1
ATOM 16325 O O . ASP C 1 300 ? 10.320 -28.335 11.948 1.00 42.59 294 ASP C O 1
ATOM 16334 N N . PRO C 1 301 ? 10.754 -26.653 13.380 1.00 38.86 295 PRO C N 1
ATOM 16335 C CA . PRO C 1 301 ? 10.245 -25.672 12.411 1.00 44.90 295 PRO C CA 1
ATOM 16336 C C . PRO C 1 301 ? 11.106 -25.481 11.160 1.00 43.03 295 PRO C C 1
ATOM 16337 O O . PRO C 1 301 ? 10.607 -24.928 10.183 1.00 46.41 295 PRO C O 1
ATOM 16348 N N . ILE C 1 302 ? 12.360 -25.924 11.180 1.00 41.99 296 ILE C N 1
ATOM 16349 C CA . ILE C 1 302 ? 13.260 -25.700 10.050 1.00 38.80 296 ILE C CA 1
ATOM 16350 C C . ILE C 1 302 ? 13.110 -26.825 9.020 1.00 42.87 296 ILE C C 1
ATOM 16351 O O . ILE C 1 302 ? 13.472 -27.968 9.304 1.00 32.23 296 ILE C O 1
ATOM 16367 N N . PRO C 1 303 ? 12.580 -26.503 7.820 1.00 41.67 297 PRO C N 1
ATOM 16368 C CA . PRO C 1 303 ? 12.310 -27.528 6.799 1.00 37.70 297 PRO C CA 1
ATOM 16369 C C . PRO C 1 303 ? 13.530 -28.356 6.401 1.00 41.83 297 PRO C C 1
ATOM 16370 O O . PRO C 1 303 ? 13.397 -29.550 6.132 1.00 44.05 297 PRO C O 1
ATOM 16381 N N . ALA C 1 304 ? 14.698 -27.723 6.349 1.00 36.34 298 ALA C N 1
ATOM 16382 C CA . ALA C 1 304 ? 15.912 -28.402 5.905 1.00 51.00 298 ALA C CA 1
ATOM 16383 C C . ALA C 1 304 ? 16.280 -29.533 6.861 1.00 42.60 298 ALA C C 1
ATOM 16384 O O . ALA C 1 304 ? 16.768 -30.583 6.442 1.00 33.79 298 ALA C O 1
ATOM 16391 N N . ILE C 1 305 ? 16.041 -29.315 8.150 1.00 39.93 299 ILE C N 1
ATOM 16392 C CA . ILE C 1 305 ? 16.330 -30.331 9.154 1.00 45.78 299 ILE C CA 1
ATOM 16393 C C . ILE C 1 305 ? 15.335 -31.483 9.028 1.00 47.78 299 ILE C C 1
ATOM 16394 O O . ILE C 1 305 ? 15.709 -32.650 9.141 1.00 39.44 299 ILE C O 1
ATOM 16410 N N . ILE C 1 306 ? 14.069 -31.152 8.796 1.00 44.81 300 ILE C N 1
ATOM 16411 C CA . ILE C 1 306 ? 13.043 -32.172 8.614 1.00 37.71 300 ILE C CA 1
ATOM 16412 C C . ILE C 1 306 ? 13.358 -33.019 7.385 1.00 34.98 300 ILE C C 1
ATOM 16413 O O . ILE C 1 306 ? 13.262 -34.246 7.430 1.00 36.86 300 ILE C O 1
ATOM 16429 N N . CYS C 1 307 ? 13.740 -32.360 6.296 1.00 34.19 301 CYS C N 1
ATOM 16430 C CA . CYS C 1 307 ? 14.069 -33.056 5.058 1.00 44.26 301 CYS C CA 1
ATOM 16431 C C . CYS C 1 307 ? 15.233 -34.012 5.275 1.00 42.40 301 CYS C C 1
ATOM 16432 O O . CYS C 1 307 ? 15.258 -35.107 4.721 1.00 42.12 301 CYS C O 1
ATOM 16440 N N . CYS C 1 308 ? 16.192 -33.596 6.094 1.00 51.98 302 CYS C N 1
ATOM 16441 C CA . CYS C 1 308 ? 17.343 -34.433 6.399 1.00 47.68 302 CYS C CA 1
ATOM 16442 C C . CYS C 1 308 ? 16.903 -35.696 7.143 1.00 37.10 302 CYS C C 1
ATOM 16443 O O . CYS C 1 308 ? 17.354 -36.801 6.839 1.00 38.82 302 CYS C O 1
ATOM 16451 N N . HIS C 1 309 ? 16.014 -35.525 8.114 1.00 33.03 303 HIS C N 1
ATOM 16452 C CA . HIS C 1 309 ? 15.456 -36.661 8.838 1.00 38.37 303 HIS C CA 1
ATOM 16453 C C . HIS C 1 309 ? 14.663 -37.570 7.901 1.00 33.66 303 HIS C C 1
ATOM 16454 O O . HIS C 1 309 ? 14.659 -38.790 8.067 1.00 37.40 303 HIS C O 1
ATOM 16468 N N . LEU C 1 310 ? 13.998 -36.977 6.913 1.00 37.80 304 LEU C N 1
ATOM 16469 C CA . LEU C 1 310 ? 13.221 -37.755 5.954 1.00 32.04 304 LEU C CA 1
ATOM 16470 C C . LEU C 1 310 ? 14.133 -38.545 5.018 1.00 47.30 304 LEU C C 1
ATOM 16471 O O . LEU C 1 310 ? 13.789 -39.650 4.592 1.00 33.71 304 LEU C O 1
ATOM 16487 N N . GLU C 1 311 ? 15.293 -37.976 4.699 1.00 37.99 305 GLU C N 1
ATOM 16488 C CA . GLU C 1 311 ? 16.285 -38.671 3.885 1.00 53.80 305 GLU C CA 1
ATOM 16489 C C . GLU C 1 311 ? 16.812 -39.893 4.629 1.00 46.88 305 GLU C C 1
ATOM 16490 O O . GLU C 1 311 ? 17.095 -40.928 4.024 1.00 46.64 305 GLU C O 1
ATOM 16502 N N . SER C 1 312 ? 16.943 -39.764 5.946 1.00 36.82 306 SER C N 1
ATOM 16503 C CA . SER C 1 312 ? 17.396 -40.871 6.782 1.00 45.41 306 SER C CA 1
ATOM 16504 C C . SER C 1 312 ? 16.372 -41.997 6.769 1.00 34.04 306 SER C C 1
ATOM 16505 O O . SER C 1 312 ? 16.721 -43.165 6.593 1.00 47.76 306 SER C O 1
ATOM 16513 N N . ILE C 1 313 ? 15.108 -41.635 6.960 1.00 43.27 307 ILE C N 1
ATOM 16514 C CA . ILE C 1 313 ? 14.017 -42.597 6.892 1.00 41.88 307 ILE C CA 1
ATOM 16515 C C . ILE C 1 313 ? 14.016 -43.274 5.529 1.00 40.68 307 ILE C C 1
ATOM 16516 O O . ILE C 1 313 ? 13.844 -44.486 5.428 1.00 41.61 307 ILE C O 1
ATOM 16532 N N . LEU C 1 314 ? 14.216 -42.478 4.483 1.00 37.55 308 LEU C N 1
ATOM 16533 C CA . LEU C 1 314 ? 14.227 -42.990 3.119 1.00 36.27 308 LEU C CA 1
ATOM 16534 C C . LEU C 1 314 ? 15.363 -43.991 2.913 1.00 40.01 308 LEU C C 1
ATOM 16535 O O . LEU C 1 314 ? 15.179 -45.014 2.251 1.00 44.89 308 LEU C O 1
ATOM 16551 N N . LEU C 1 315 ? 16.532 -43.696 3.478 1.00 44.43 309 LEU C N 1
ATOM 16552 C CA . LEU C 1 315 ? 17.656 -44.629 3.428 1.00 35.62 309 LEU C CA 1
ATOM 16553 C C . LEU C 1 315 ? 17.281 -45.949 4.094 1.00 36.44 309 LEU C C 1
ATOM 16554 O O . LEU C 1 315 ? 17.605 -47.024 3.592 1.00 50.01 309 LEU C O 1
ATOM 16570 N N . LEU C 1 316 ? 16.586 -45.861 5.223 1.00 36.00 310 LEU C N 1
ATOM 16571 C CA . LEU C 1 316 ? 16.192 -47.047 5.974 1.00 39.47 310 LEU C CA 1
ATOM 16572 C C . LEU C 1 316 ? 15.162 -47.897 5.227 1.00 53.64 310 LEU C C 1
ATOM 16573 O O . LEU C 1 316 ? 14.921 -49.048 5.589 1.00 48.34 310 LEU C O 1
ATOM 16589 N N . CYS C 1 317 ? 14.557 -47.330 4.188 1.00 52.93 311 CYS C N 1
ATOM 16590 C CA . CYS C 1 317 ? 13.609 -48.072 3.360 1.00 38.71 311 CYS C CA 1
ATOM 16591 C C . CYS C 1 317 ? 14.317 -48.903 2.288 1.00 50.19 311 CYS C C 1
ATOM 16592 O O . CYS C 1 317 ? 13.668 -49.593 1.503 1.00 58.36 311 CYS C O 1
ATOM 16600 N N . THR C 1 318 ? 15.645 -48.840 2.259 1.00 39.80 312 THR C N 1
ATOM 16601 C CA . THR C 1 318 ? 16.421 -49.496 1.210 1.00 41.06 312 THR C CA 1
ATOM 16602 C C . THR C 1 318 ? 16.242 -51.014 1.227 1.00 50.57 312 THR C C 1
ATOM 16603 O O . THR C 1 318 ? 16.065 -51.632 0.177 1.00 57.94 312 THR C O 1
ATOM 16614 N N . THR C 1 319 ? 16.286 -51.605 2.417 1.00 56.92 313 THR C N 1
ATOM 16615 C CA . THR C 1 319 ? 16.158 -53.052 2.565 1.00 69.84 313 THR C CA 1
ATOM 16616 C C . THR C 1 319 ? 14.754 -53.438 3.012 1.00 59.73 313 THR C C 1
ATOM 16617 O O . THR C 1 319 ? 14.033 -52.629 3.600 1.00 53.88 313 THR C O 1
ATOM 16628 N N . HIS C 1 320 ? 14.374 -54.680 2.729 1.00 63.19 314 HIS C N 1
ATOM 16629 C CA . HIS C 1 320 ? 13.074 -55.202 3.131 1.00 71.01 314 HIS C CA 1
ATOM 16630 C C . HIS C 1 320 ? 12.936 -55.195 4.649 1.00 62.02 314 HIS C C 1
ATOM 16631 O O . HIS C 1 320 ? 11.911 -54.772 5.186 1.00 56.18 314 HIS C O 1
ATOM 16645 N N . ALA C 1 321 ? 13.975 -55.669 5.329 1.00 70.60 315 ALA C N 1
ATOM 16646 C CA . ALA C 1 321 ? 14.000 -55.704 6.787 1.00 61.60 315 ALA C CA 1
ATOM 16647 C C . ALA C 1 321 ? 13.805 -54.309 7.371 1.00 61.01 315 ALA C C 1
ATOM 16648 O O . ALA C 1 321 ? 13.139 -54.141 8.392 1.00 57.09 315 ALA C O 1
ATOM 16655 N N . GLY C 1 322 ? 14.391 -53.312 6.717 1.00 49.31 316 GLY C N 1
ATOM 16656 C CA . GLY C 1 322 ? 14.236 -51.934 7.140 1.00 44.00 316 GLY C CA 1
ATOM 16657 C C . GLY C 1 322 ? 12.793 -51.478 7.031 1.00 54.40 316 GLY C C 1
ATOM 16658 O O . GLY C 1 322 ? 12.236 -50.915 7.973 1.00 48.17 316 GLY C O 1
ATOM 16662 N N . ARG C 1 323 ? 12.185 -51.732 5.877 1.00 48.74 317 ARG C N 1
ATOM 16663 C CA . ARG C 1 323 ? 10.794 -51.361 5.644 1.00 59.68 317 ARG C CA 1
ATOM 16664 C C . ARG C 1 323 ? 9.864 -52.070 6.621 1.00 62.28 317 ARG C C 1
ATOM 16665 O O . ARG C 1 323 ? 8.902 -51.480 7.115 1.00 60.60 317 ARG C O 1
ATOM 16686 N N . GLU C 1 324 ? 10.156 -53.337 6.891 1.00 63.59 318 GLU C N 1
ATOM 16687 C CA . GLU C 1 324 ? 9.364 -54.127 7.827 1.00 65.65 318 GLU C CA 1
ATOM 16688 C C . GLU C 1 324 ? 9.367 -53.476 9.205 1.00 67.38 318 GLU C C 1
ATOM 16689 O O . GLU C 1 324 ? 8.332 -53.384 9.866 1.00 63.24 318 GLU C O 1
ATOM 16701 N N . TYR C 1 325 ? 10.542 -53.018 9.625 1.00 55.22 319 TYR C N 1
ATOM 16702 C CA . TYR C 1 325 ? 10.704 -52.383 10.926 1.00 52.97 319 TYR C CA 1
ATOM 16703 C C . TYR C 1 325 ? 9.969 -51.046 10.986 1.00 54.99 319 TYR C C 1
ATOM 16704 O O . TYR C 1 325 ? 9.254 -50.766 11.948 1.00 41.03 319 TYR C O 1
ATOM 16722 N N . LEU C 1 326 ? 10.146 -50.225 9.955 1.00 40.00 320 LEU C N 1
ATOM 16723 C CA . LEU C 1 326 ? 9.514 -48.911 9.907 1.00 49.22 320 LEU C CA 1
ATOM 16724 C C . LEU C 1 326 ? 7.990 -49.029 9.907 1.00 55.57 320 LEU C C 1
ATOM 16725 O O . LEU C 1 326 ? 7.301 -48.278 10.598 1.00 54.43 320 LEU C O 1
ATOM 16741 N N . ARG C 1 327 ? 7.469 -49.972 9.129 1.00 44.94 321 ARG C N 1
ATOM 16742 C CA . ARG C 1 327 ? 6.027 -50.192 9.055 1.00 47.63 321 ARG C CA 1
ATOM 16743 C C . ARG C 1 327 ? 5.452 -50.615 10.406 1.00 44.72 321 ARG C C 1
ATOM 16744 O O . ARG C 1 327 ? 4.390 -50.145 10.809 1.00 43.11 321 ARG C O 1
ATOM 16765 N N . ASP C 1 328 ? 6.161 -51.500 11.102 1.00 46.46 322 ASP C N 1
ATOM 16766 C CA . ASP C 1 328 ? 5.720 -51.986 12.408 1.00 59.53 322 ASP C CA 1
ATOM 16767 C C . ASP C 1 328 ? 5.767 -50.905 13.485 1.00 42.26 322 ASP C C 1
ATOM 16768 O O . ASP C 1 328 ? 5.183 -51.069 14.557 1.00 67.68 322 ASP C O 1
ATOM 16777 N N . LYS C 1 329 ? 6.471 -49.811 13.204 1.00 50.82 323 LYS C N 1
ATOM 16778 C CA . LYS C 1 329 ? 6.630 -48.728 14.172 1.00 46.44 323 LYS C CA 1
ATOM 16779 C C . LYS C 1 329 ? 5.769 -47.513 13.827 1.00 48.84 323 LYS C C 1
ATOM 16780 O O . LYS C 1 329 ? 5.995 -46.418 14.346 1.00 47.00 323 LYS C O 1
ATOM 16799 N N . SER C 1 330 ? 4.777 -47.717 12.963 1.00 47.48 324 SER C N 1
ATOM 16800 C CA . SER C 1 330 ? 3.836 -46.663 12.586 1.00 38.89 324 SER C CA 1
ATOM 16801 C C . SER C 1 330 ? 4.546 -45.435 12.030 1.00 39.03 324 SER C C 1
ATOM 16802 O O . SER C 1 330 ? 4.210 -44.298 12.368 1.00 44.74 324 SER C O 1
ATOM 16810 N N . VAL C 1 331 ? 5.525 -45.672 11.166 1.00 47.07 325 VAL C N 1
ATOM 16811 C CA . VAL C 1 331 ? 6.222 -44.589 10.491 1.00 39.28 325 VAL C CA 1
ATOM 16812 C C . VAL C 1 331 ? 5.321 -43.963 9.427 1.00 47.84 325 VAL C C 1
ATOM 16813 O O . VAL C 1 331 ? 5.365 -42.754 9.209 1.00 45.00 325 VAL C O 1
ATOM 16826 N N . TYR C 1 332 ? 4.496 -44.776 8.775 1.00 50.47 326 TYR C N 1
ATOM 16827 C CA . TYR C 1 332 ? 3.657 -44.266 7.691 1.00 54.55 326 TYR C CA 1
ATOM 16828 C C . TYR C 1 332 ? 2.647 -43.215 8.169 1.00 39.22 326 TYR C C 1
ATOM 16829 O O . TYR C 1 332 ? 2.562 -42.137 7.580 1.00 40.48 326 TYR C O 1
ATOM 16847 N N . PRO C 1 333 ? 1.874 -43.518 9.228 1.00 37.58 327 PRO C N 1
ATOM 16848 C CA . PRO C 1 333 ? 0.953 -42.502 9.754 1.00 38.22 327 PRO C CA 1
ATOM 16849 C C . PRO C 1 333 ? 1.662 -41.203 10.124 1.00 38.31 327 PRO C C 1
ATOM 16850 O O . PRO C 1 333 ? 1.101 -40.121 9.960 1.00 45.58 327 PRO C O 1
ATOM 16861 N N . LEU C 1 334 ? 2.891 -41.325 10.611 1.00 51.02 328 LEU C N 1
ATOM 16862 C CA . LEU C 1 334 ? 3.680 -40.171 11.025 1.00 43.03 328 LEU C CA 1
ATOM 16863 C C . LEU C 1 334 ? 4.049 -39.317 9.811 1.00 59.00 328 LEU C C 1
ATOM 16864 O O . LEU C 1 334 ? 3.916 -38.093 9.833 1.00 34.77 328 LEU C O 1
ATOM 16880 N N . VAL C 1 335 ? 4.504 -39.977 8.751 1.00 36.00 329 VAL C N 1
ATOM 16881 C CA . VAL C 1 335 ? 4.867 -39.298 7.512 1.00 40.09 329 VAL C CA 1
ATOM 16882 C C . VAL C 1 335 ? 3.632 -38.703 6.832 1.00 47.53 329 VAL C C 1
ATOM 16883 O O . VAL C 1 335 ? 3.698 -37.631 6.229 1.00 43.28 329 VAL C O 1
ATOM 16896 N N . ARG C 1 336 ? 2.510 -39.408 6.931 1.00 39.39 330 ARG C N 1
ATOM 16897 C CA . ARG C 1 336 ? 1.257 -38.953 6.341 1.00 39.24 330 ARG C CA 1
ATOM 16898 C C . ARG C 1 336 ? 0.817 -37.617 6.929 1.00 39.30 330 ARG C C 1
ATOM 16899 O O . ARG C 1 336 ? 0.455 -36.695 6.199 1.00 42.94 330 ARG C O 1
ATOM 16920 N N . GLU C 1 337 ? 0.846 -37.521 8.253 1.00 36.90 331 GLU C N 1
ATOM 16921 C CA . GLU C 1 337 ? 0.369 -36.328 8.941 1.00 48.90 331 GLU C CA 1
ATOM 16922 C C . GLU C 1 337 ? 1.332 -35.159 8.753 1.00 37.22 331 GLU C C 1
ATOM 16923 O O . GLU C 1 337 ? 0.921 -33.999 8.754 1.00 51.28 331 GLU C O 1
ATOM 16935 N N . LEU C 1 338 ? 2.614 -35.469 8.590 1.00 41.92 332 LEU C N 1
ATOM 16936 C CA . LEU C 1 338 ? 3.595 -34.457 8.219 1.00 41.90 332 LEU C CA 1
ATOM 16937 C C . LEU C 1 338 ? 3.239 -33.883 6.852 1.00 38.81 332 LEU C C 1
ATOM 16938 O O . LEU C 1 338 ? 3.251 -32.668 6.646 1.00 46.62 332 LEU C O 1
ATOM 16954 N N . HIS C 1 339 ? 2.921 -34.780 5.925 1.00 36.18 333 HIS C N 1
ATOM 16955 C CA . HIS C 1 339 ? 2.567 -34.405 4.563 1.00 39.77 333 HIS C CA 1
ATOM 16956 C C . HIS C 1 339 ? 1.300 -33.549 4.534 1.00 46.27 333 HIS C C 1
ATOM 16957 O O . HIS C 1 339 ? 1.214 -32.582 3.777 1.00 37.81 333 HIS C O 1
ATOM 16971 N N . LYS C 1 340 ? 0.326 -33.905 5.367 1.00 43.48 334 LYS C N 1
ATOM 16972 C CA . LYS C 1 340 ? -0.946 -33.190 5.430 1.00 38.59 334 LYS C CA 1
ATOM 16973 C C . LYS C 1 340 ? -0.816 -31.769 5.968 1.00 38.82 334 LYS C C 1
ATOM 16974 O O . LYS C 1 340 ? -1.479 -30.852 5.479 1.00 55.35 334 LYS C O 1
ATOM 16993 N N . ASN C 1 341 ? 0.036 -31.595 6.978 1.00 38.78 335 ASN C N 1
ATOM 16994 C CA . ASN C 1 341 ? -0.009 -30.409 7.833 1.00 38.45 335 ASN C CA 1
ATOM 16995 C C . ASN C 1 341 ? 1.156 -29.439 7.673 1.00 42.07 335 ASN C C 1
ATOM 16996 O O . ASN C 1 341 ? 1.152 -28.365 8.275 1.00 52.38 335 ASN C O 1
ATOM 17007 N N . VAL C 1 342 ? 2.151 -29.818 6.879 1.00 49.19 336 VAL C N 1
ATOM 17008 C CA . VAL C 1 342 ? 3.277 -28.938 6.593 1.00 55.25 336 VAL C CA 1
ATOM 17009 C C . VAL C 1 342 ? 3.371 -28.722 5.088 1.00 44.28 336 VAL C C 1
ATOM 17010 O O . VAL C 1 342 ? 3.911 -29.555 4.362 1.00 49.63 336 VAL C O 1
ATOM 17023 N N . GLU C 1 343 ? 2.817 -27.604 4.628 1.00 56.10 337 GLU C N 1
ATOM 17024 C CA . GLU C 1 343 ? 2.842 -27.261 3.214 1.00 59.71 337 GLU C CA 1
ATOM 17025 C C . GLU C 1 343 ? 4.222 -26.756 2.801 1.00 59.73 337 GLU C C 1
ATOM 17026 O O . GLU C 1 343 ? 4.533 -25.570 2.906 1.00 66.28 337 GLU C O 1
ATOM 17038 N N . ASN C 1 344 ? 5.042 -27.690 2.335 1.00 63.76 338 ASN C N 1
ATOM 17039 C CA . ASN C 1 344 ? 6.387 -27.405 1.857 1.00 51.88 338 ASN C CA 1
ATOM 17040 C C . ASN C 1 344 ? 6.731 -28.466 0.822 1.00 48.10 338 ASN C C 1
ATOM 17041 O O . ASN C 1 344 ? 6.710 -29.658 1.124 1.00 47.37 338 ASN C O 1
ATOM 17052 N N . GLU C 1 345 ? 7.031 -28.036 -0.398 1.00 60.03 339 GLU C N 1
ATOM 17053 C CA . GLU C 1 345 ? 7.147 -28.963 -1.518 1.00 69.40 339 GLU C CA 1
ATOM 17054 C C . GLU C 1 345 ? 8.342 -29.905 -1.397 1.00 56.25 339 GLU C C 1
ATOM 17055 O O . GLU C 1 345 ? 8.288 -31.039 -1.873 1.00 53.84 339 GLU C O 1
ATOM 17067 N N . ASP C 1 346 ? 9.417 -29.446 -0.763 1.00 48.18 340 ASP C N 1
ATOM 17068 C CA . ASP C 1 346 ? 10.568 -30.311 -0.524 1.00 47.63 340 ASP C CA 1
ATOM 17069 C C . ASP C 1 346 ? 10.184 -31.430 0.439 1.00 56.06 340 ASP C C 1
ATOM 17070 O O . ASP C 1 346 ? 10.477 -32.600 0.195 1.00 52.57 340 ASP C O 1
ATOM 17079 N N . ILE C 1 347 ? 9.524 -31.059 1.532 1.00 42.70 341 ILE C N 1
ATOM 17080 C CA . ILE C 1 347 ? 9.040 -32.031 2.503 1.00 36.69 341 ILE C CA 1
ATOM 17081 C C . ILE C 1 347 ? 8.016 -32.962 1.861 1.00 36.70 341 ILE C C 1
ATOM 17082 O O . ILE C 1 347 ? 8.034 -34.170 2.093 1.00 37.38 341 ILE C O 1
ATOM 17098 N N . GLY C 1 348 ? 7.126 -32.390 1.057 1.00 42.48 342 GLY C N 1
ATOM 17099 C CA . GLY C 1 348 ? 6.084 -33.154 0.394 1.00 39.72 342 GLY C CA 1
ATOM 17100 C C . GLY C 1 348 ? 6.634 -34.221 -0.533 1.00 46.01 342 GLY C C 1
ATOM 17101 O O . GLY C 1 348 ? 6.198 -35.370 -0.487 1.00 44.80 342 GLY C O 1
ATOM 17105 N N . GLU C 1 349 ? 7.591 -33.840 -1.374 1.00 46.10 343 GLU C N 1
ATOM 17106 C CA . GLU C 1 349 ? 8.208 -34.772 -2.312 1.00 60.72 343 GLU C CA 1
ATOM 17107 C C . GLU C 1 349 ? 8.808 -35.978 -1.594 1.00 44.10 343 GLU C C 1
ATOM 17108 O O . GLU C 1 349 ? 8.603 -37.120 -2.003 1.00 56.17 343 GLU C O 1
ATOM 17120 N N . LEU C 1 350 ? 9.543 -35.716 -0.517 1.00 47.87 344 LEU C N 1
ATOM 17121 C CA . LEU C 1 350 ? 10.172 -36.780 0.258 1.00 45.14 344 LEU C CA 1
ATOM 17122 C C . LEU C 1 350 ? 9.132 -37.706 0.884 1.00 52.98 344 LEU C C 1
ATOM 17123 O O . LEU C 1 350 ? 9.330 -38.920 0.945 1.00 56.81 344 LEU C O 1
ATOM 17139 N N . CYS C 1 351 ? 8.027 -37.128 1.345 1.00 43.69 345 CYS C N 1
ATOM 17140 C CA . CYS C 1 351 ? 6.941 -37.910 1.927 1.00 48.27 345 CYS C CA 1
ATOM 17141 C C . CYS C 1 351 ? 6.372 -38.896 0.914 1.00 46.93 345 CYS C C 1
ATOM 17142 O O . CYS C 1 351 ? 6.153 -40.060 1.240 1.00 46.81 345 CYS C O 1
ATOM 17150 N N . TYR C 1 352 ? 6.132 -38.430 -0.309 1.00 49.05 346 TYR C N 1
ATOM 17151 C CA . TYR C 1 352 ? 5.674 -39.309 -1.383 1.00 54.89 346 TYR C CA 1
ATOM 17152 C C . TYR C 1 352 ? 6.646 -40.467 -1.581 1.00 51.50 346 TYR C C 1
ATOM 17153 O O . TYR C 1 352 ? 6.239 -41.623 -1.698 1.00 51.60 346 TYR C O 1
ATOM 17171 N N . ARG C 1 353 ? 7.935 -40.145 -1.617 1.00 47.83 347 ARG C N 1
ATOM 17172 C CA . ARG C 1 353 ? 8.963 -41.138 -1.898 1.00 50.59 347 ARG C CA 1
ATOM 17173 C C . ARG C 1 353 ? 9.064 -42.186 -0.793 1.00 46.30 347 ARG C C 1
ATOM 17174 O O . ARG C 1 353 ? 9.342 -43.353 -1.063 1.00 60.46 347 ARG C O 1
ATOM 17195 N N . ILE C 1 354 ? 8.838 -41.768 0.447 1.00 42.90 348 ILE C N 1
ATOM 17196 C CA . ILE C 1 354 ? 8.849 -42.697 1.569 1.00 43.81 348 ILE C CA 1
ATOM 17197 C C . ILE C 1 354 ? 7.650 -43.638 1.479 1.00 44.99 348 ILE C C 1
ATOM 17198 O O . ILE C 1 354 ? 7.793 -44.849 1.647 1.00 50.17 348 ILE C O 1
ATOM 17214 N N . VAL C 1 355 ? 6.474 -43.080 1.210 1.00 44.72 349 VAL C N 1
ATOM 17215 C CA . VAL C 1 355 ? 5.267 -43.886 1.058 1.00 45.26 349 VAL C CA 1
ATOM 17216 C C . VAL C 1 355 ? 5.424 -44.860 -0.109 1.00 44.71 349 VAL C C 1
ATOM 17217 O O . VAL C 1 355 ? 4.998 -46.011 -0.019 1.00 45.49 349 VAL C O 1
ATOM 17230 N N . ASN C 1 356 ? 6.035 -44.398 -1.199 1.00 45.61 350 ASN C N 1
ATOM 17231 C CA . ASN C 1 356 ? 6.304 -45.259 -2.350 1.00 47.36 350 ASN C CA 1
ATOM 17232 C C . ASN C 1 356 ? 7.082 -46.507 -1.947 1.00 47.76 350 ASN C C 1
ATOM 17233 O O . ASN C 1 356 ? 6.771 -47.613 -2.391 1.00 47.15 350 ASN C O 1
ATOM 17244 N N . MET C 1 357 ? 8.094 -46.325 -1.104 1.00 46.47 351 MET C N 1
ATOM 17245 C CA . MET C 1 357 ? 8.912 -47.441 -0.643 1.00 45.55 351 MET C CA 1
ATOM 17246 C C . MET C 1 357 ? 8.152 -48.339 0.331 1.00 49.14 351 MET C C 1
ATOM 17247 O O . MET C 1 357 ? 8.238 -49.563 0.251 1.00 47.75 351 MET C O 1
ATOM 17261 N N . LEU C 1 358 ? 7.413 -47.728 1.251 1.00 43.15 352 LEU C N 1
ATOM 17262 C CA . LEU C 1 358 ? 6.690 -48.481 2.270 1.00 52.45 352 LEU C CA 1
ATOM 17263 C C . LEU C 1 358 ? 5.477 -49.214 1.698 1.00 55.11 352 LEU C C 1
ATOM 17264 O O . LEU C 1 358 ? 4.850 -50.018 2.389 1.00 66.06 352 LEU C O 1
ATOM 17280 N N . MET C 1 359 ? 5.149 -48.934 0.439 1.00 52.64 353 MET C N 1
ATOM 17281 C CA . MET C 1 359 ? 4.048 -49.613 -0.237 1.00 60.47 353 MET C CA 1
ATOM 17282 C C . MET C 1 359 ? 4.536 -50.915 -0.878 1.00 66.23 353 MET C C 1
ATOM 17283 O O . MET C 1 359 ? 3.733 -51.751 -1.296 1.00 68.34 353 MET C O 1
ATOM 17297 N N . ARG C 1 360 ? 5.854 -51.088 -0.939 1.00 60.30 354 ARG C N 1
ATOM 17298 C CA . ARG C 1 360 ? 6.448 -52.276 -1.548 1.00 74.06 354 ARG C CA 1
ATOM 17299 C C . ARG C 1 360 ? 6.482 -53.460 -0.584 1.00 88.15 354 ARG C C 1
ATOM 17300 O O . ARG C 1 360 ? 6.695 -53.289 0.617 1.00 82.15 354 ARG C O 1
ATOM 17321 N N . GLY C 1 361 ? 6.276 -54.659 -1.124 1.00 86.36 355 GLY C N 1
ATOM 17322 C CA . GLY C 1 361 ? 6.333 -55.882 -0.342 1.00 103.49 355 GLY C CA 1
ATOM 17323 C C . GLY C 1 361 ? 7.719 -56.500 -0.330 1.00 101.13 355 GLY C C 1
ATOM 17324 O O . GLY C 1 361 ? 8.638 -55.972 0.297 1.00 130.95 355 GLY C O 1
ATOM 17328 N N . GLU C 1 362 ? 7.866 -57.624 -1.027 1.00 93.38 356 GLU C N 1
ATOM 17329 C CA . GLU C 1 362 ? 9.133 -58.349 -1.073 1.00 102.48 356 GLU C CA 1
ATOM 17330 C C . GLU C 1 362 ? 10.260 -57.476 -1.614 1.00 79.40 356 GLU C C 1
ATOM 17331 O O . GLU C 1 362 ? 11.357 -57.961 -1.890 1.00 92.96 356 GLU C O 1
ATOM 17335 N N . GLY D 1 5 ? -61.814 -12.710 -10.107 1.00 79.27 -1 GLY D N 1
ATOM 17336 C CA . GLY D 1 5 ? -61.116 -14.023 -10.169 1.00 63.71 -1 GLY D CA 1
ATOM 17337 C C . GLY D 1 5 ? -59.606 -13.886 -10.178 1.00 79.18 -1 GLY D C 1
ATOM 17338 O O . GLY D 1 5 ? -59.006 -13.595 -11.214 1.00 63.31 -1 GLY D O 1
ATOM 17342 N N . GLY D 1 6 ? -58.988 -14.094 -9.018 1.00 86.38 0 GLY D N 1
ATOM 17343 C CA . GLY D 1 6 ? -57.540 -14.135 -8.925 1.00 77.59 0 GLY D CA 1
ATOM 17344 C C . GLY D 1 6 ? -57.026 -15.353 -9.667 1.00 57.89 0 GLY D C 1
ATOM 17345 O O . GLY D 1 6 ? -57.811 -16.211 -10.067 1.00 65.69 0 GLY D O 1
ATOM 17349 N N . MET D 1 7 ? -55.714 -15.444 -9.849 1.00 59.97 1 MET D N 1
ATOM 17350 C CA . MET D 1 7 ? -55.151 -16.515 -10.662 1.00 60.15 1 MET D CA 1
ATOM 17351 C C . MET D 1 7 ? -55.359 -17.883 -10.022 1.00 63.54 1 MET D C 1
ATOM 17352 O O . MET D 1 7 ? -55.564 -18.873 -10.722 1.00 53.18 1 MET D O 1
ATOM 17366 N N . THR D 1 8 ? -55.307 -17.938 -8.696 1.00 52.47 2 THR D N 1
ATOM 17367 C CA . THR D 1 8 ? -55.509 -19.193 -7.982 1.00 55.54 2 THR D CA 1
ATOM 17368 C C . THR D 1 8 ? -56.915 -19.739 -8.233 1.00 49.90 2 THR D C 1
ATOM 17369 O O . THR D 1 8 ? -57.090 -20.936 -8.455 1.00 53.76 2 THR D O 1
ATOM 17380 N N . SER D 1 9 ? -57.912 -18.859 -8.204 1.00 63.90 3 SER D N 1
ATOM 17381 C CA . SER D 1 9 ? -59.292 -19.268 -8.447 1.00 64.76 3 SER D CA 1
ATOM 17382 C C . SER D 1 9 ? -59.471 -19.729 -9.889 1.00 56.59 3 SER D C 1
ATOM 17383 O O . SER D 1 9 ? -60.165 -20.711 -10.153 1.00 52.93 3 SER D O 1
ATOM 17391 N N . GLN D 1 10 ? -58.847 -19.011 -10.818 1.00 53.74 4 GLN D N 1
ATOM 17392 C CA . GLN D 1 10 ? -58.896 -19.375 -12.229 1.00 38.75 4 GLN D CA 1
ATOM 17393 C C . GLN D 1 10 ? -58.313 -20.764 -12.464 1.00 46.28 4 GLN D C 1
ATOM 17394 O O . GLN D 1 10 ? -58.873 -21.561 -13.217 1.00 52.63 4 GLN D O 1
ATOM 17408 N N . LEU D 1 11 ? -57.187 -21.050 -11.819 1.00 42.79 5 LEU D N 1
ATOM 17409 C CA . LEU D 1 11 ? -56.536 -22.344 -11.972 1.00 37.58 5 LEU D CA 1
ATOM 17410 C C . LEU D 1 11 ? -57.321 -23.449 -11.271 1.00 35.70 5 LEU D C 1
ATOM 17411 O O . LEU D 1 11 ? -57.414 -24.566 -11.781 1.00 48.32 5 LEU D O 1
ATOM 17427 N N . ASN D 1 12 ? -57.886 -23.136 -10.107 1.00 43.99 6 ASN D N 1
ATOM 17428 C CA . ASN D 1 12 ? -58.688 -24.104 -9.362 1.00 54.36 6 ASN D CA 1
ATOM 17429 C C . ASN D 1 12 ? -59.893 -24.577 -10.167 1.00 53.13 6 ASN D C 1
ATOM 17430 O O . ASN D 1 12 ? -60.255 -25.752 -10.120 1.00 61.53 6 ASN D O 1
ATOM 17441 N N . GLU D 1 13 ? -60.513 -23.659 -10.903 1.00 54.36 7 GLU D N 1
ATOM 17442 C CA . GLU D 1 13 ? -61.652 -24.005 -11.746 1.00 42.87 7 GLU D CA 1
ATOM 17443 C C . GLU D 1 13 ? -61.198 -24.794 -12.967 1.00 50.68 7 GLU D C 1
ATOM 17444 O O . GLU D 1 13 ? -61.896 -25.694 -13.433 1.00 58.80 7 GLU D O 1
ATOM 17456 N N . LEU D 1 14 ? -60.018 -24.455 -13.472 1.00 43.61 8 LEU D N 1
ATOM 17457 C CA . LEU D 1 14 ? -59.524 -25.011 -14.726 1.00 50.55 8 LEU D CA 1
ATOM 17458 C C . LEU D 1 14 ? -59.124 -26.483 -14.609 1.00 59.89 8 LEU D C 1
ATOM 17459 O O . LEU D 1 14 ? -59.390 -27.272 -15.516 1.00 47.32 8 LEU D O 1
ATOM 17475 N N . VAL D 1 15 ? -58.492 -26.854 -13.498 1.00 41.06 9 VAL D N 1
ATOM 17476 C CA . VAL D 1 15 ? -57.997 -28.222 -13.328 1.00 46.54 9 VAL D CA 1
ATOM 17477 C C . VAL D 1 15 ? -59.117 -29.252 -13.312 1.00 45.66 9 VAL D C 1
ATOM 17478 O O . VAL D 1 15 ? -58.897 -30.412 -13.657 1.00 49.38 9 VAL D O 1
ATOM 17491 N N . GLU D 1 16 ? -60.312 -28.837 -12.909 1.00 65.06 10 GLU D N 1
ATOM 17492 C CA . GLU D 1 16 ? -61.438 -29.760 -12.824 1.00 62.56 10 GLU D CA 1
ATOM 17493 C C . GLU D 1 16 ? -61.899 -30.211 -14.208 1.00 49.57 10 GLU D C 1
ATOM 17494 O O . GLU D 1 16 ? -62.554 -31.244 -14.344 1.00 61.28 10 GLU D O 1
ATOM 17506 N N . PHE D 1 17 ? -61.550 -29.441 -15.234 1.00 60.85 11 PHE D N 1
ATOM 17507 C CA . PHE D 1 17 ? -61.886 -29.808 -16.607 1.00 50.37 11 PHE D CA 1
ATOM 17508 C C . PHE D 1 17 ? -60.972 -30.910 -17.143 1.00 47.83 11 PHE D C 1
ATOM 17509 O O . PHE D 1 17 ? -61.137 -31.362 -18.276 1.00 54.11 11 PHE D O 1
ATOM 17526 N N . LEU D 1 18 ? -60.010 -31.338 -16.332 1.00 54.85 12 LEU D N 1
ATOM 17527 C CA . LEU D 1 18 ? -59.148 -32.458 -16.697 1.00 58.46 12 LEU D CA 1
ATOM 17528 C C . LEU D 1 18 ? -59.911 -33.786 -16.647 1.00 57.29 12 LEU D C 1
ATOM 17529 O O . LEU D 1 18 ? -59.463 -34.781 -17.216 1.00 55.66 12 LEU D O 1
ATOM 17545 N N . HIS D 1 19 ? -61.058 -33.801 -15.967 1.00 57.71 13 HIS D N 1
ATOM 17546 C CA . HIS D 1 19 ? -61.910 -34.992 -15.933 1.00 59.64 13 HIS D CA 1
ATOM 17547 C C . HIS D 1 19 ? -63.281 -34.706 -16.547 1.00 61.51 13 HIS D C 1
ATOM 17548 O O . HIS D 1 19 ? -64.282 -35.323 -16.181 1.00 64.99 13 HIS D O 1
ATOM 17562 N N . SER D 1 20 ? -63.319 -33.765 -17.484 1.00 65.41 14 SER D N 1
ATOM 17563 C CA . SER D 1 20 ? -64.516 -33.537 -18.282 1.00 64.39 14 SER D CA 1
ATOM 17564 C C . SER D 1 20 ? -64.735 -34.722 -19.218 1.00 61.03 14 SER D C 1
ATOM 17565 O O . SER D 1 20 ? -63.771 -35.317 -19.699 1.00 56.33 14 SER D O 1
ATOM 17573 N N . PRO D 1 21 ? -66.004 -35.075 -19.482 1.00 56.39 15 PRO D N 1
ATOM 17574 C CA . PRO D 1 21 ? -66.256 -36.224 -20.359 1.00 60.51 15 PRO D CA 1
ATOM 17575 C C . PRO D 1 21 ? -65.947 -35.921 -21.825 1.00 67.07 15 PRO D C 1
ATOM 17576 O O . PRO D 1 21 ? -65.852 -36.843 -22.634 1.00 61.41 15 PRO D O 1
ATOM 17587 N N . GLN D 1 22 ? -65.787 -34.642 -22.153 1.00 65.82 16 GLN D N 1
ATOM 17588 C CA . GLN D 1 22 ? -65.482 -34.228 -23.518 1.00 68.54 16 GLN D CA 1
ATOM 17589 C C . GLN D 1 22 ? -63.972 -34.178 -23.753 1.00 73.64 16 GLN D C 1
ATOM 17590 O O . GLN D 1 22 ? -63.266 -33.453 -23.052 1.00 64.19 16 GLN D O 1
ATOM 17604 N N . PRO D 1 23 ? -63.468 -34.953 -24.734 1.00 64.77 17 PRO D N 1
ATOM 17605 C CA . PRO D 1 23 ? -62.034 -34.922 -25.055 1.00 56.02 17 PRO D CA 1
ATOM 17606 C C . PRO D 1 23 ? -61.517 -33.535 -25.422 1.00 57.29 17 PRO D C 1
ATOM 17607 O O . PRO D 1 23 ? -60.405 -33.175 -25.034 1.00 54.13 17 PRO D O 1
ATOM 17618 N N . ALA D 1 24 ? -62.314 -32.773 -26.164 1.00 55.65 18 ALA D N 1
ATOM 17619 C CA . ALA D 1 24 ? -61.897 -31.455 -26.625 1.00 57.15 18 ALA D CA 1
ATOM 17620 C C . ALA D 1 24 ? -61.670 -30.510 -25.447 1.00 58.10 18 ALA D C 1
ATOM 17621 O O . ALA D 1 24 ? -60.766 -29.677 -25.478 1.00 49.37 18 ALA D O 1
ATOM 17628 N N . VAL D 1 25 ? -62.485 -30.649 -24.407 1.00 47.74 19 VAL D N 1
ATOM 17629 C CA . VAL D 1 25 ? -62.363 -29.808 -23.222 1.00 48.49 19 VAL D CA 1
ATOM 17630 C C . VAL D 1 25 ? -61.115 -30.180 -22.423 1.00 65.04 19 VAL D C 1
ATOM 17631 O O . VAL D 1 25 ? -60.393 -29.305 -21.941 1.00 61.11 19 VAL D O 1
ATOM 17644 N N . ARG D 1 26 ? -60.875 -31.480 -22.277 1.00 47.53 20 ARG D N 1
ATOM 17645 C CA . ARG D 1 26 ? -59.667 -31.966 -21.619 1.00 48.16 20 ARG D CA 1
ATOM 17646 C C . ARG D 1 26 ? -58.427 -31.460 -22.345 1.00 46.14 20 ARG D C 1
ATOM 17647 O O . ARG D 1 26 ? -57.447 -31.058 -21.717 1.00 53.86 20 ARG D O 1
ATOM 17668 N N . GLN D 1 27 ? -58.485 -31.483 -23.672 1.00 46.00 21 GLN D N 1
ATOM 17669 C CA . GLN D 1 27 ? -57.377 -31.041 -24.509 1.00 48.24 21 GLN D CA 1
ATOM 17670 C C . GLN D 1 27 ? -57.033 -29.577 -24.246 1.00 55.83 21 GLN D C 1
ATOM 17671 O O . GLN D 1 27 ? -55.871 -29.236 -24.024 1.00 42.36 21 GLN D O 1
ATOM 17685 N N . ILE D 1 28 ? -58.048 -28.719 -24.275 1.00 46.00 22 ILE D N 1
ATOM 17686 C CA . ILE D 1 28 ? -57.858 -27.298 -24.019 1.00 56.49 22 ILE D CA 1
ATOM 17687 C C . ILE D 1 28 ? -57.344 -27.074 -22.600 1.00 42.10 22 ILE D C 1
ATOM 17688 O O . ILE D 1 28 ? -56.460 -26.246 -22.373 1.00 43.88 22 ILE D O 1
ATOM 17704 N N . ALA D 1 29 ? -57.904 -27.815 -21.651 1.00 37.53 23 ALA D N 1
ATOM 17705 C CA . ALA D 1 29 ? -57.566 -27.640 -20.245 1.00 39.85 23 ALA D CA 1
ATOM 17706 C C . ALA D 1 29 ? -56.084 -27.891 -19.979 1.00 46.99 23 ALA D C 1
ATOM 17707 O O . ALA D 1 29 ? -55.412 -27.069 -19.361 1.00 39.18 23 ALA D O 1
ATOM 17714 N N . ILE D 1 30 ? -55.577 -29.026 -20.449 1.00 37.34 24 ILE D N 1
ATOM 17715 C CA . ILE D 1 30 ? -54.197 -29.403 -20.166 1.00 46.04 24 ILE D CA 1
ATOM 17716 C C . ILE D 1 30 ? -53.217 -28.545 -20.968 1.00 49.00 24 ILE D C 1
ATOM 17717 O O . ILE D 1 30 ? -52.081 -28.334 -20.547 1.00 44.25 24 ILE D O 1
ATOM 17733 N N . ASP D 1 31 ? -53.660 -28.045 -22.117 1.00 38.71 25 ASP D N 1
ATOM 17734 C CA . ASP D 1 31 ? -52.836 -27.149 -22.922 1.00 38.46 25 ASP D CA 1
ATOM 17735 C C . ASP D 1 31 ? -52.592 -25.847 -22.167 1.00 45.31 25 ASP D C 1
ATOM 17736 O O . ASP D 1 31 ? -51.520 -25.249 -22.265 1.00 38.98 25 ASP D O 1
ATOM 17745 N N . ASN D 1 32 ? -53.599 -25.419 -21.413 1.00 42.68 26 ASN D N 1
ATOM 17746 C CA . ASN D 1 32 ? -53.509 -24.198 -20.623 1.00 59.11 26 ASN D CA 1
ATOM 17747 C C . ASN D 1 32 ? -52.764 -24.394 -19.306 1.00 44.72 26 ASN D C 1
ATOM 17748 O O . ASN D 1 32 ? -52.113 -23.473 -18.811 1.00 34.70 26 ASN D O 1
ATOM 17759 N N . LEU D 1 33 ? -52.856 -25.595 -18.747 1.00 46.62 27 LEU D N 1
ATOM 17760 C CA . LEU D 1 33 ? -52.353 -25.852 -17.399 1.00 47.68 27 LEU D CA 1
ATOM 17761 C C . LEU D 1 33 ? -50.871 -26.203 -17.340 1.00 39.92 27 LEU D C 1
ATOM 17762 O O . LEU D 1 33 ? -50.215 -25.933 -16.335 1.00 47.71 27 LEU D O 1
ATOM 17778 N N . VAL D 1 34 ? -50.352 -26.813 -18.401 1.00 32.82 28 VAL D N 1
ATOM 17779 C CA . VAL D 1 34 ? -48.983 -27.319 -18.395 1.00 41.32 28 VAL D CA 1
ATOM 17780 C C . VAL D 1 34 ? -47.988 -26.210 -18.057 1.00 35.83 28 VAL D C 1
ATOM 17781 O O . VAL D 1 34 ? -47.011 -26.440 -17.346 1.00 32.92 28 VAL D O 1
ATOM 17794 N N . GLY D 1 35 ? -48.257 -25.007 -18.551 1.00 46.44 29 GLY D N 1
ATOM 17795 C CA . GLY D 1 35 ? -47.394 -23.868 -18.302 1.00 33.11 29 GLY D CA 1
ATOM 17796 C C . GLY D 1 35 ? -47.323 -23.481 -16.836 1.00 53.50 29 GLY D C 1
ATOM 17797 O O . GLY D 1 35 ? -46.352 -22.862 -16.401 1.00 49.15 29 GLY D O 1
ATOM 17801 N N . PHE D 1 36 ? -48.348 -23.849 -16.074 1.00 35.27 30 PHE D N 1
ATOM 17802 C CA . PHE D 1 36 ? -48.434 -23.475 -14.666 1.00 40.98 30 PHE D CA 1
ATOM 17803 C C . PHE D 1 36 ? -47.883 -24.556 -13.737 1.00 42.96 30 PHE D C 1
ATOM 17804 O O . PHE D 1 36 ? -47.941 -24.417 -12.517 1.00 37.41 30 PHE D O 1
ATOM 17821 N N . SER D 1 37 ? -47.347 -25.629 -14.312 1.00 39.04 31 SER D N 1
ATOM 17822 C CA . SER D 1 37 ? -46.888 -26.765 -13.515 1.00 42.40 31 SER D CA 1
ATOM 17823 C C . SER D 1 37 ? -45.476 -26.561 -12.957 1.00 39.30 31 SER D C 1
ATOM 17824 O O . SER D 1 37 ? -44.985 -27.384 -12.184 1.00 41.59 31 SER D O 1
ATOM 17832 N N . ALA D 1 38 ? -44.830 -25.470 -13.357 1.00 48.68 32 ALA D N 1
ATOM 17833 C CA . ALA D 1 38 ? -43.532 -25.093 -12.805 1.00 54.09 32 ALA D CA 1
ATOM 17834 C C . ALA D 1 38 ? -43.680 -23.841 -11.948 1.00 58.83 32 ALA D C 1
ATOM 17835 O O . ALA D 1 38 ? -44.171 -22.817 -12.420 1.00 84.52 32 ALA D O 1
ATOM 17842 N N . GLY D 1 39 ? -43.257 -23.930 -10.690 1.00 53.77 33 GLY D N 1
ATOM 17843 C CA . GLY D 1 39 ? -43.341 -22.810 -9.769 1.00 55.67 33 GLY D CA 1
ATOM 17844 C C . GLY D 1 39 ? -44.496 -22.940 -8.792 1.00 50.39 33 GLY D C 1
ATOM 17845 O O . GLY D 1 39 ? -45.195 -23.952 -8.789 1.00 66.45 33 GLY D O 1
ATOM 17849 N N . PRO D 1 40 ? -44.708 -21.905 -7.963 1.00 53.15 34 PRO D N 1
ATOM 17850 C CA . PRO D 1 40 ? -45.699 -21.889 -6.877 1.00 46.33 34 PRO D CA 1
ATOM 17851 C C . PRO D 1 40 ? -47.119 -22.262 -7.309 1.00 56.26 34 PRO D C 1
ATOM 17852 O O . PRO D 1 40 ? -47.890 -22.768 -6.494 1.00 51.09 34 PRO D O 1
ATOM 17863 N N . THR D 1 41 ? -47.459 -22.012 -8.569 1.00 40.85 35 THR D N 1
ATOM 17864 C CA . THR D 1 41 ? -48.807 -22.279 -9.059 1.00 33.08 35 THR D CA 1
ATOM 17865 C C . THR D 1 41 ? -49.091 -23.772 -9.197 1.00 41.71 35 THR D C 1
ATOM 17866 O O . THR D 1 41 ? -50.246 -24.181 -9.320 1.00 44.08 35 THR D O 1
ATOM 17877 N N . SER D 1 42 ? -48.038 -24.583 -9.171 1.00 32.97 36 SER D N 1
ATOM 17878 C CA . SER D 1 42 ? -48.173 -26.023 -9.362 1.00 45.24 36 SER D CA 1
ATOM 17879 C C . SER D 1 42 ? -48.961 -26.693 -8.234 1.00 39.41 36 SER D C 1
ATOM 17880 O O . SER D 1 42 ? -49.339 -27.860 -8.344 1.00 41.42 36 SER D O 1
ATOM 17888 N N . LYS D 1 43 ? -49.205 -25.953 -7.155 1.00 42.79 37 LYS D N 1
ATOM 17889 C CA . LYS D 1 43 ? -49.954 -26.474 -6.017 1.00 52.88 37 LYS D CA 1
ATOM 17890 C C . LYS D 1 43 ? -51.372 -26.882 -6.422 1.00 61.44 37 LYS D C 1
ATOM 17891 O O . LYS D 1 43 ? -51.991 -27.734 -5.781 1.00 41.55 37 LYS D O 1
ATOM 17910 N N . VAL D 1 44 ? -51.878 -26.270 -7.488 1.00 48.02 38 VAL D N 1
ATOM 17911 C CA . VAL D 1 44 ? -53.237 -26.530 -7.957 1.00 39.93 38 VAL D CA 1
ATOM 17912 C C . VAL D 1 44 ? -53.416 -27.991 -8.367 1.00 46.50 38 VAL D C 1
ATOM 17913 O O . VAL D 1 44 ? -54.515 -28.541 -8.284 1.00 42.86 38 VAL D O 1
ATOM 17926 N N . PHE D 1 45 ? -52.329 -28.618 -8.805 1.00 41.75 39 PHE D N 1
ATOM 17927 C CA . PHE D 1 45 ? -52.380 -30.003 -9.263 1.00 45.77 39 PHE D CA 1
ATOM 17928 C C . PHE D 1 45 ? -52.502 -30.992 -8.105 1.00 41.58 39 PHE D C 1
ATOM 17929 O O . PHE D 1 45 ? -52.674 -32.192 -8.327 1.00 42.90 39 PHE D O 1
ATOM 17946 N N . LYS D 1 46 ? -52.424 -30.487 -6.877 1.00 41.21 40 LYS D N 1
ATOM 17947 C CA . LYS D 1 46 ? -52.518 -31.329 -5.685 1.00 59.31 40 LYS D CA 1
ATOM 17948 C C . LYS D 1 46 ? -53.878 -31.196 -5.002 1.00 56.29 40 LYS D C 1
ATOM 17949 O O . LYS D 1 46 ? -54.122 -31.809 -3.963 1.00 59.48 40 LYS D O 1
ATOM 17968 N N . ASN D 1 47 ? -54.761 -30.397 -5.592 1.00 51.19 41 ASN D N 1
ATOM 17969 C CA . ASN D 1 47 ? -56.092 -30.183 -5.036 1.00 58.59 41 ASN D CA 1
ATOM 17970 C C . ASN D 1 47 ? -56.918 -31.462 -5.010 1.00 50.11 41 ASN D C 1
ATOM 17971 O O . ASN D 1 47 ? -56.767 -32.325 -5.876 1.00 55.00 41 ASN D O 1
ATOM 17982 N N . ASP D 1 48 ? -57.790 -31.571 -4.011 1.00 59.99 42 ASP D N 1
ATOM 17983 C CA . ASP D 1 48 ? -58.696 -32.710 -3.884 1.00 51.12 42 ASP D CA 1
ATOM 17984 C C . ASP D 1 48 ? -57.942 -34.035 -3.934 1.00 47.95 42 ASP D C 1
ATOM 17985 O O . ASP D 1 48 ? -58.225 -34.888 -4.777 1.00 43.40 42 ASP D O 1
ATOM 17994 N N . SER D 1 49 ? -56.978 -34.193 -3.031 1.00 55.13 43 SER D N 1
ATOM 17995 C CA . SER D 1 49 ? -56.209 -35.428 -2.921 1.00 66.05 43 SER D CA 1
ATOM 17996 C C . SER D 1 49 ? -55.556 -35.795 -4.250 1.00 62.17 43 SER D C 1
ATOM 17997 O O . SER D 1 49 ? -55.651 -36.936 -4.702 1.00 62.90 43 SER D O 1
ATOM 18005 N N . TYR D 1 50 ? -54.908 -34.813 -4.871 1.00 62.34 44 TYR D N 1
ATOM 18006 C CA . TYR D 1 50 ? -54.156 -35.026 -6.105 1.00 52.98 44 TYR D CA 1
ATOM 18007 C C . TYR D 1 50 ? -55.029 -35.554 -7.240 1.00 52.79 44 TYR D C 1
ATOM 18008 O O . TYR D 1 50 ? -54.570 -36.341 -8.067 1.00 58.03 44 TYR D O 1
ATOM 18026 N N . ARG D 1 51 ? -56.286 -35.125 -7.274 1.00 55.02 45 ARG D N 1
ATOM 18027 C CA . ARG D 1 51 ? -57.200 -35.538 -8.335 1.00 57.19 45 ARG D CA 1
ATOM 18028 C C . ARG D 1 51 ? -56.682 -35.148 -9.726 1.00 51.15 45 ARG D C 1
ATOM 18029 O O . ARG D 1 51 ? -56.805 -35.933 -10.668 1.00 52.01 45 ARG D O 1
ATOM 18050 N N . PRO D 1 52 ? -56.105 -33.939 -9.866 1.00 44.20 46 PRO D N 1
ATOM 18051 C CA . PRO D 1 52 ? -55.554 -33.561 -11.174 1.00 44.26 46 PRO D CA 1
ATOM 18052 C C . PRO D 1 52 ? -54.447 -34.498 -11.653 1.00 45.20 46 PRO D C 1
ATOM 18053 O O . PRO D 1 52 ? -54.346 -34.753 -12.853 1.00 44.89 46 PRO D O 1
ATOM 18064 N N . ILE D 1 53 ? -53.632 -35.000 -10.730 1.00 45.86 47 ILE D N 1
ATOM 18065 C CA . ILE D 1 53 ? -52.590 -35.962 -11.076 1.00 39.28 47 ILE D CA 1
ATOM 18066 C C . ILE D 1 53 ? -53.221 -37.225 -11.653 1.00 45.73 47 ILE D C 1
ATOM 18067 O O . ILE D 1 53 ? -52.788 -37.735 -12.686 1.00 47.81 47 ILE D O 1
ATOM 18083 N N . LYS D 1 54 ? -54.249 -37.721 -10.973 1.00 48.08 48 LYS D N 1
ATOM 18084 C CA . LYS D 1 54 ? -54.940 -38.933 -11.391 1.00 41.49 48 LYS D CA 1
ATOM 18085 C C . LYS D 1 54 ? -55.623 -38.744 -12.744 1.00 39.80 48 LYS D C 1
ATOM 18086 O O . LYS D 1 54 ? -55.623 -39.650 -13.577 1.00 50.88 48 LYS D O 1
ATOM 18105 N N . ASP D 1 55 ? -56.198 -37.565 -12.959 1.00 39.65 49 ASP D N 1
ATOM 18106 C CA . ASP D 1 55 ? -56.849 -37.250 -14.227 1.00 43.27 49 ASP D CA 1
ATOM 18107 C C . ASP D 1 55 ? -55.840 -37.214 -15.373 1.00 46.81 49 ASP D C 1
ATOM 18108 O O . ASP D 1 55 ? -56.126 -37.674 -16.480 1.00 46.07 49 ASP D O 1
ATOM 18117 N N . ILE D 1 56 ? -54.660 -36.665 -15.100 1.00 38.89 50 ILE D N 1
ATOM 18118 C CA . ILE D 1 56 ? -53.607 -36.560 -16.105 1.00 38.76 50 ILE D CA 1
ATOM 18119 C C . ILE D 1 56 ? -53.081 -37.942 -16.472 1.00 46.14 50 ILE D C 1
ATOM 18120 O O . ILE D 1 56 ? -52.856 -38.234 -17.645 1.00 46.81 50 ILE D O 1
ATOM 18136 N N . ILE D 1 57 ? -52.888 -38.788 -15.466 1.00 43.11 51 ILE D N 1
ATOM 18137 C CA . ILE D 1 57 ? -52.427 -40.151 -15.695 1.00 40.63 51 ILE D CA 1
ATOM 18138 C C . ILE D 1 57 ? -53.429 -40.906 -16.565 1.00 50.59 51 ILE D C 1
ATOM 18139 O O . ILE D 1 57 ? -53.050 -41.696 -17.430 1.00 55.96 51 ILE D O 1
ATOM 18155 N N . LYS D 1 58 ? -54.710 -40.653 -16.324 1.00 47.59 52 LYS D N 1
ATOM 18156 C CA . LYS D 1 58 ? -55.783 -41.268 -17.097 1.00 54.36 52 LYS D CA 1
ATOM 18157 C C . LYS D 1 58 ? -55.754 -40.786 -18.548 1.00 48.91 52 LYS D C 1
ATOM 18158 O O . LYS D 1 58 ? -55.957 -41.568 -19.477 1.00 58.66 52 LYS D O 1
ATOM 18177 N N . MET D 1 59 ? -55.492 -39.496 -18.733 1.00 45.15 53 MET D N 1
ATOM 18178 C CA . MET D 1 59 ? -55.387 -38.915 -20.068 1.00 47.90 53 MET D CA 1
ATOM 18179 C C . MET D 1 59 ? -54.185 -39.460 -20.833 1.00 55.40 53 MET D C 1
ATOM 18180 O O . MET D 1 59 ? -54.281 -39.754 -22.025 1.00 50.38 53 MET D O 1
ATOM 18194 N N . ILE D 1 60 ? -53.057 -39.587 -20.143 1.00 46.25 54 ILE D N 1
ATOM 18195 C CA . ILE D 1 60 ? -51.826 -40.058 -20.764 1.00 49.50 54 ILE D CA 1
ATOM 18196 C C . ILE D 1 60 ? -51.978 -41.477 -21.308 1.00 48.39 54 ILE D C 1
ATOM 18197 O O . ILE D 1 60 ? -51.464 -41.798 -22.379 1.00 52.61 54 ILE D O 1
ATOM 18213 N N . MET D 1 61 ? -52.686 -42.320 -20.564 1.00 47.86 55 MET D N 1
ATOM 18214 C CA . MET D 1 61 ? -52.782 -43.738 -20.890 1.00 68.92 55 MET D CA 1
ATOM 18215 C C . MET D 1 61 ? -53.951 -44.065 -21.814 1.00 54.94 55 MET D C 1
ATOM 18216 O O . MET D 1 61 ? -54.066 -45.193 -22.291 1.00 65.55 55 MET D O 1
ATOM 18230 N N . ASP D 1 62 ? -54.816 -43.087 -22.063 1.00 61.51 56 ASP D N 1
ATOM 18231 C CA . ASP D 1 62 ? -55.968 -43.301 -22.935 1.00 57.10 56 ASP D CA 1
ATOM 18232 C C . ASP D 1 62 ? -55.499 -43.720 -24.330 1.00 66.24 56 ASP D C 1
ATOM 18233 O O . ASP D 1 62 ? -54.830 -42.947 -25.014 1.00 57.10 56 ASP D O 1
ATOM 18242 N N . PRO D 1 63 ? -55.847 -44.947 -24.759 1.00 81.38 57 PRO D N 1
ATOM 18243 C CA . PRO D 1 63 ? -55.341 -45.432 -26.049 1.00 77.46 57 PRO D CA 1
ATOM 18244 C C . PRO D 1 63 ? -55.962 -44.728 -27.255 1.00 75.32 57 PRO D C 1
ATOM 18245 O O . PRO D 1 63 ? -55.403 -44.798 -28.349 1.00 88.91 57 PRO D O 1
ATOM 18256 N N . GLU D 1 64 ? -57.095 -44.060 -27.054 1.00 71.01 58 GLU D N 1
ATOM 18257 C CA . GLU D 1 64 ? -57.788 -43.384 -28.147 1.00 77.10 58 GLU D CA 1
ATOM 18258 C C . GLU D 1 64 ? -57.459 -41.894 -28.207 1.00 82.50 58 GLU D C 1
ATOM 18259 O O . GLU D 1 64 ? -57.192 -41.356 -29.282 1.00 89.07 58 GLU D O 1
ATOM 18271 N N . HIS D 1 65 ? -57.475 -41.235 -27.051 1.00 63.24 59 HIS D N 1
ATOM 18272 C CA . HIS D 1 65 ? -57.346 -39.779 -26.991 1.00 61.86 59 HIS D CA 1
ATOM 18273 C C . HIS D 1 65 ? -55.971 -39.310 -26.517 1.00 68.89 59 HIS D C 1
ATOM 18274 O O . HIS D 1 65 ? -55.704 -38.109 -26.467 1.00 59.82 59 HIS D O 1
ATOM 18288 N N . GLY D 1 66 ? -55.101 -40.254 -26.174 1.00 69.93 60 GLY D N 1
ATOM 18289 C CA . GLY D 1 66 ? -53.750 -39.923 -25.758 1.00 57.50 60 GLY D CA 1
ATOM 18290 C C . GLY D 1 66 ? -52.858 -39.603 -26.943 1.00 68.09 60 GLY D C 1
ATOM 18291 O O . GLY D 1 66 ? -52.085 -40.448 -27.397 1.00 57.27 60 GLY D O 1
ATOM 18295 N N . THR D 1 67 ? -52.965 -38.376 -27.446 1.00 69.96 61 THR D N 1
ATOM 18296 C CA . THR D 1 67 ? -52.177 -37.945 -28.597 1.00 55.74 61 THR D CA 1
ATOM 18297 C C . THR D 1 67 ? -50.725 -37.680 -28.207 1.00 54.22 61 THR D C 1
ATOM 18298 O O . THR D 1 67 ? -50.366 -37.737 -27.031 1.00 52.27 61 THR D O 1
ATOM 18309 N N . ARG D 1 68 ? -49.897 -37.392 -29.207 1.00 53.33 62 ARG D N 1
ATOM 18310 C CA . ARG D 1 68 ? -48.496 -37.056 -28.985 1.00 51.39 62 ARG D CA 1
ATOM 18311 C C . ARG D 1 68 ? -48.364 -35.850 -28.062 1.00 64.57 62 ARG D C 1
ATOM 18312 O O . ARG D 1 68 ? -47.561 -35.851 -27.129 1.00 61.75 62 ARG D O 1
ATOM 18333 N N . VAL D 1 69 ? -49.167 -34.826 -28.327 1.00 55.86 63 VAL D N 1
ATOM 18334 C CA . VAL D 1 69 ? -49.099 -33.573 -27.585 1.00 57.84 63 VAL D CA 1
ATOM 18335 C C . VAL D 1 69 ? -49.628 -33.714 -26.156 1.00 50.61 63 VAL D C 1
ATOM 18336 O O . VAL D 1 69 ? -49.030 -33.192 -25.216 1.00 55.22 63 VAL D O 1
ATOM 18349 N N . ILE D 1 70 ? -50.748 -34.412 -25.997 1.00 49.63 64 ILE D N 1
ATOM 18350 C CA . ILE D 1 70 ? -51.362 -34.580 -24.680 1.00 57.47 64 ILE D CA 1
ATOM 18351 C C . ILE D 1 70 ? -50.453 -35.383 -23.751 1.00 56.45 64 ILE D C 1
ATOM 18352 O O . ILE D 1 70 ? -50.350 -35.084 -22.562 1.00 44.18 64 ILE D O 1
ATOM 18368 N N . ILE D 1 71 ? -49.804 -36.406 -24.297 1.00 48.33 65 ILE D N 1
ATOM 18369 C CA . ILE D 1 71 ? -48.836 -37.183 -23.537 1.00 47.66 65 ILE D CA 1
ATOM 18370 C C . ILE D 1 71 ? -47.642 -36.304 -23.169 1.00 50.01 65 ILE D C 1
ATOM 18371 O O . ILE D 1 71 ? -47.158 -36.342 -22.039 1.00 40.93 65 ILE D O 1
ATOM 18387 N N . GLN D 1 72 ? -47.179 -35.510 -24.129 1.00 46.60 66 GLN D N 1
ATOM 18388 C CA . GLN D 1 72 ? -46.036 -34.630 -23.912 1.00 43.38 66 GLN D CA 1
ATOM 18389 C C . GLN D 1 72 ? -46.323 -33.639 -22.787 1.00 40.47 66 GLN D C 1
ATOM 18390 O O . GLN D 1 72 ? -45.461 -33.367 -21.954 1.00 41.72 66 GLN D O 1
ATOM 18404 N N . GLN D 1 73 ? -47.542 -33.112 -22.764 1.00 46.05 67 GLN D N 1
ATOM 18405 C CA . GLN D 1 73 ? -47.929 -32.126 -21.762 1.00 37.65 67 GLN D CA 1
ATOM 18406 C C . GLN D 1 73 ? -48.212 -32.790 -20.418 1.00 37.48 67 GLN D C 1
ATOM 18407 O O . GLN D 1 73 ? -47.852 -32.258 -19.368 1.00 42.81 67 GLN D O 1
ATOM 18421 N N . GLY D 1 74 ? -48.848 -33.955 -20.452 1.00 38.44 68 GLY D N 1
ATOM 18422 C CA . GLY D 1 74 ? -49.124 -34.696 -19.235 1.00 49.17 68 GLY D CA 1
ATOM 18423 C C . GLY D 1 74 ? -47.849 -35.106 -18.517 1.00 39.32 68 GLY D C 1
ATOM 18424 O O . GLY D 1 74 ? -47.723 -34.931 -17.305 1.00 33.18 68 GLY D O 1
ATOM 18428 N N . VAL D 1 75 ? -46.900 -35.654 -19.268 1.00 38.70 69 VAL D N 1
ATOM 18429 C CA . VAL D 1 75 ? -45.643 -36.111 -18.691 1.00 39.47 69 VAL D CA 1
ATOM 18430 C C . VAL D 1 75 ? -44.833 -34.926 -18.170 1.00 38.04 69 VAL D C 1
ATOM 18431 O O . VAL D 1 75 ? -44.197 -35.017 -17.124 1.00 38.06 69 VAL D O 1
ATOM 18444 N N . THR D 1 76 ? -44.862 -33.819 -18.906 1.00 49.20 70 THR D N 1
ATOM 18445 C CA . THR D 1 76 ? -44.190 -32.595 -18.479 1.00 34.37 70 THR D CA 1
ATOM 18446 C C . THR D 1 76 ? -44.697 -32.153 -17.108 1.00 43.64 70 THR D C 1
ATOM 18447 O O . THR D 1 76 ? -43.913 -31.781 -16.237 1.00 33.91 70 THR D O 1
ATOM 18458 N N . ILE D 1 77 ? -46.012 -32.194 -16.925 1.00 37.65 71 ILE D N 1
ATOM 18459 C CA . ILE D 1 77 ? -46.616 -31.824 -15.650 1.00 37.78 71 ILE D CA 1
ATOM 18460 C C . ILE D 1 77 ? -46.177 -32.780 -14.545 1.00 36.14 71 ILE D C 1
ATOM 18461 O O . ILE D 1 77 ? -45.854 -32.351 -13.438 1.00 35.56 71 ILE D O 1
ATOM 18477 N N . LEU D 1 78 ? -46.165 -34.074 -14.845 1.00 36.76 72 LEU D N 1
ATOM 18478 C CA . LEU D 1 78 ? -45.804 -35.072 -13.848 1.00 34.49 72 LEU D CA 1
ATOM 18479 C C . LEU D 1 78 ? -44.332 -34.953 -13.457 1.00 45.82 72 LEU D C 1
ATOM 18480 O O . LEU D 1 78 ? -43.984 -35.094 -12.284 1.00 32.35 72 LEU D O 1
ATOM 18496 N N . VAL D 1 79 ? -43.472 -34.686 -14.435 1.00 34.64 73 VAL D N 1
ATOM 18497 C CA . VAL D 1 79 ? -42.049 -34.513 -14.167 1.00 34.01 73 VAL D CA 1
ATOM 18498 C C . VAL D 1 79 ? -41.824 -33.381 -13.167 1.00 46.93 73 VAL D C 1
ATOM 18499 O O . VAL D 1 79 ? -41.059 -33.528 -12.214 1.00 42.09 73 VAL D O 1
ATOM 18512 N N . ASN D 1 80 ? -42.493 -32.254 -13.390 1.00 28.64 74 ASN D N 1
ATOM 18513 C CA . ASN D 1 80 ? -42.372 -31.103 -12.503 1.00 29.27 74 ASN D CA 1
ATOM 18514 C C . ASN D 1 80 ? -42.923 -31.378 -11.106 1.00 46.96 74 ASN D C 1
ATOM 18515 O O . ASN D 1 80 ? -42.322 -30.987 -10.106 1.00 44.33 74 ASN D O 1
ATOM 18526 N N . LEU D 1 81 ? -44.068 -32.050 -11.041 1.00 42.50 75 LEU D N 1
ATOM 18527 C CA . LEU D 1 81 ? -44.726 -32.321 -9.766 1.00 41.50 75 LEU D CA 1
ATOM 18528 C C . LEU D 1 81 ? -44.091 -33.488 -9.011 1.00 47.08 75 LEU D C 1
ATOM 18529 O O . LEU D 1 81 ? -44.296 -33.632 -7.807 1.00 37.82 75 LEU D O 1
ATOM 18545 N N . SER D 1 82 ? -43.317 -34.315 -9.710 1.00 41.99 76 SER D N 1
ATOM 18546 C CA . SER D 1 82 ? -42.739 -35.511 -9.098 1.00 46.32 76 SER D CA 1
ATOM 18547 C C . SER D 1 82 ? -41.630 -35.176 -8.101 1.00 41.15 76 SER D C 1
ATOM 18548 O O . SER D 1 82 ? -41.035 -36.073 -7.504 1.00 53.64 76 SER D O 1
ATOM 18556 N N . GLU D 1 83 ? -41.348 -33.890 -7.927 1.00 33.02 77 GLU D N 1
ATOM 18557 C CA . GLU D 1 83 ? -40.421 -33.451 -6.892 1.00 36.07 77 GLU D CA 1
ATOM 18558 C C . GLU D 1 83 ? -40.991 -33.803 -5.521 1.00 42.94 77 GLU D C 1
ATOM 18559 O O . GLU D 1 83 ? -40.248 -34.021 -4.564 1.00 41.04 77 GLU D O 1
ATOM 18571 N N . ASP D 1 84 ? -42.318 -33.869 -5.444 1.00 38.75 78 ASP D N 1
ATOM 18572 C CA . ASP D 1 84 ? -43.014 -34.173 -4.199 1.00 36.87 78 ASP D CA 1
ATOM 18573 C C . ASP D 1 84 ? -43.206 -35.680 -4.020 1.00 57.64 78 ASP D C 1
ATOM 18574 O O . ASP D 1 84 ? -43.786 -36.353 -4.873 1.00 45.38 78 ASP D O 1
ATOM 18583 N N . LYS D 1 85 ? -42.707 -36.195 -2.900 1.00 34.30 79 LYS D N 1
ATOM 18584 C CA . LYS D 1 85 ? -42.809 -37.613 -2.563 1.00 33.59 79 LYS D CA 1
ATOM 18585 C C . LYS D 1 85 ? -44.251 -38.120 -2.615 1.00 49.72 79 LYS D C 1
ATOM 18586 O O . LYS D 1 85 ? -44.509 -39.244 -3.048 1.00 41.09 79 LYS D O 1
ATOM 18605 N N . LEU D 1 86 ? -45.186 -37.285 -2.174 1.00 37.07 80 LEU D N 1
ATOM 18606 C CA . LEU D 1 86 ? -46.588 -37.679 -2.115 1.00 33.01 80 LEU D CA 1
ATOM 18607 C C . LEU D 1 86 ? -47.202 -37.776 -3.509 1.00 45.30 80 LEU D C 1
ATOM 18608 O O . LEU D 1 86 ? -48.104 -38.578 -3.735 1.00 44.30 80 LEU D O 1
ATOM 18624 N N . VAL D 1 87 ? -46.716 -36.961 -4.441 1.00 55.24 81 VAL D N 1
ATOM 18625 C CA . VAL D 1 87 ? -47.153 -37.063 -5.829 1.00 44.28 81 VAL D CA 1
ATOM 18626 C C . VAL D 1 87 ? -46.630 -38.362 -6.434 1.00 44.71 81 VAL D C 1
ATOM 18627 O O . VAL D 1 87 ? -47.346 -39.052 -7.161 1.00 39.05 81 VAL D O 1
ATOM 18640 N N . ARG D 1 88 ? -45.376 -38.685 -6.131 1.00 31.98 82 ARG D N 1
ATOM 18641 C CA . ARG D 1 88 ? -44.754 -39.902 -6.638 1.00 36.99 82 ARG D CA 1
ATOM 18642 C C . ARG D 1 88 ? -45.499 -41.145 -6.151 1.00 47.50 82 ARG D C 1
ATOM 18643 O O . ARG D 1 88 ? -45.596 -42.139 -6.872 1.00 54.25 82 ARG D O 1
ATOM 18664 N N . ASN D 1 89 ? -46.019 -41.087 -4.927 1.00 44.04 83 ASN D N 1
ATOM 18665 C CA . ASN D 1 89 ? -46.834 -42.173 -4.392 1.00 39.38 83 ASN D CA 1
ATOM 18666 C C . ASN D 1 89 ? -48.069 -42.415 -5.252 1.00 36.25 83 ASN D C 1
ATOM 18667 O O . ASN D 1 89 ? -48.399 -43.556 -5.569 1.00 47.30 83 ASN D O 1
ATOM 18678 N N . ILE D 1 90 ? -48.749 -41.335 -5.622 1.00 43.87 84 ILE D N 1
ATOM 18679 C CA . ILE D 1 90 ? -49.928 -41.428 -6.473 1.00 42.84 84 ILE D CA 1
ATOM 18680 C C . ILE D 1 90 ? -49.559 -42.032 -7.828 1.00 36.39 84 ILE D C 1
ATOM 18681 O O . ILE D 1 90 ? -50.251 -42.914 -8.334 1.00 46.58 84 ILE D O 1
ATOM 18697 N N . ILE D 1 91 ? -48.461 -41.560 -8.407 1.00 36.19 85 ILE D N 1
ATOM 18698 C CA . ILE D 1 91 ? -48.046 -42.008 -9.732 1.00 35.79 85 ILE D CA 1
ATOM 18699 C C . ILE D 1 91 ? -47.730 -43.501 -9.741 1.00 50.30 85 ILE D C 1
ATOM 18700 O O . ILE D 1 91 ? -48.009 -44.195 -10.719 1.00 44.93 85 ILE D O 1
ATOM 18716 N N . LEU D 1 92 ? -47.149 -43.988 -8.650 1.00 44.29 86 LEU D N 1
ATOM 18717 C CA . LEU D 1 92 ? -46.711 -45.377 -8.569 1.00 38.01 86 LEU D CA 1
ATOM 18718 C C . LEU D 1 92 ? -47.793 -46.333 -8.063 1.00 55.78 86 LEU D C 1
ATOM 18719 O O . LEU D 1 92 ? -48.025 -47.382 -8.663 1.00 99.23 86 LEU D O 1
ATOM 18735 N N . SER D 1 93 ? -48.453 -45.971 -6.968 1.00 55.83 87 SER D N 1
ATOM 18736 C CA . SER D 1 93 ? -49.312 -46.915 -6.253 1.00 77.33 87 SER D CA 1
ATOM 18737 C C . SER D 1 93 ? -50.801 -46.797 -6.583 1.00 72.83 87 SER D C 1
ATOM 18738 O O . SER D 1 93 ? -51.507 -47.805 -6.597 1.00 90.56 87 SER D O 1
ATOM 18746 N N . ASP D 1 94 ? -51.278 -45.580 -6.839 1.00 74.57 88 ASP D N 1
ATOM 18747 C CA . ASP D 1 94 ? -52.709 -45.347 -7.047 1.00 93.21 88 ASP D CA 1
ATOM 18748 C C . ASP D 1 94 ? -53.252 -46.183 -8.201 1.00 115.14 88 ASP D C 1
ATOM 18749 O O . ASP D 1 94 ? -54.352 -46.732 -8.120 1.00 108.91 88 ASP D O 1
ATOM 18758 N N . ASP D 1 95 ? -52.471 -46.269 -9.272 1.00 119.34 89 ASP D N 1
ATOM 18759 C CA . ASP D 1 95 ? -52.839 -47.061 -10.438 1.00 97.33 89 ASP D CA 1
ATOM 18760 C C . ASP D 1 95 ? -51.593 -47.780 -10.956 1.00 88.64 89 ASP D C 1
ATOM 18761 O O . ASP D 1 95 ? -50.781 -47.204 -11.680 1.00 86.01 89 ASP D O 1
ATOM 18770 N N . LYS D 1 96 ? -51.453 -49.045 -10.569 1.00 75.66 90 LYS D N 1
ATOM 18771 C CA . LYS D 1 96 ? -50.221 -49.799 -10.782 1.00 77.18 90 LYS D CA 1
ATOM 18772 C C . LYS D 1 96 ? -49.828 -49.926 -12.254 1.00 63.50 90 LYS D C 1
ATOM 18773 O O . LYS D 1 96 ? -48.664 -50.179 -12.568 1.00 64.67 90 LYS D O 1
ATOM 18792 N N . LYS D 1 97 ? -50.790 -49.752 -13.155 1.00 51.73 91 LYS D N 1
ATOM 18793 C CA . LYS D 1 97 ? -50.531 -49.985 -14.571 1.00 64.32 91 LYS D CA 1
ATOM 18794 C C . LYS D 1 97 ? -49.742 -48.851 -15.227 1.00 45.50 91 LYS D C 1
ATOM 18795 O O . LYS D 1 97 ? -49.192 -49.028 -16.313 1.00 65.19 91 LYS D O 1
ATOM 18814 N N . PHE D 1 98 ? -49.676 -47.694 -14.578 1.00 40.55 92 PHE D N 1
ATOM 18815 C CA . PHE D 1 98 ? -48.987 -46.557 -15.177 1.00 55.76 92 PHE D CA 1
ATOM 18816 C C . PHE D 1 98 ? -47.488 -46.804 -15.302 1.00 39.94 92 PHE D C 1
ATOM 18817 O O . PHE D 1 98 ? -46.866 -46.388 -16.278 1.00 54.96 92 PHE D O 1
ATOM 18834 N N . LEU D 1 99 ? -46.908 -47.473 -14.313 1.00 50.84 93 LEU D N 1
ATOM 18835 C CA . LEU D 1 99 ? -45.490 -47.797 -14.365 1.00 53.48 93 LEU D CA 1
ATOM 18836 C C . LEU D 1 99 ? -45.238 -48.755 -15.524 1.00 49.53 93 LEU D C 1
ATOM 18837 O O . LEU D 1 99 ? -44.270 -48.602 -16.269 1.00 47.69 93 LEU D O 1
ATOM 18853 N N . LYS D 1 100 ? -46.125 -49.735 -15.673 1.00 41.67 94 LYS D N 1
ATOM 18854 C CA . LYS D 1 100 ? -46.064 -50.668 -16.794 1.00 54.58 94 LYS D CA 1
ATOM 18855 C C . LYS D 1 100 ? -46.168 -49.915 -18.116 1.00 47.36 94 LYS D C 1
ATOM 18856 O O . LYS D 1 100 ? -45.371 -50.125 -19.029 1.00 47.80 94 LYS D O 1
ATOM 18875 N N . PHE D 1 101 ? -47.162 -49.037 -18.206 1.00 42.58 95 PHE D N 1
ATOM 18876 C CA . PHE D 1 101 ? -47.356 -48.205 -19.386 1.00 47.01 95 PHE D CA 1
ATOM 18877 C C . PHE D 1 101 ? -46.118 -47.359 -19.673 1.00 41.13 95 PHE D C 1
ATOM 18878 O O . PHE D 1 101 ? -45.703 -47.216 -20.823 1.00 50.88 95 PHE D O 1
ATOM 18895 N N . LEU D 1 102 ? -45.536 -46.802 -18.618 1.00 40.95 96 LEU D N 1
ATOM 18896 C CA . LEU D 1 102 ? -44.414 -45.881 -18.756 1.00 38.57 96 LEU D CA 1
ATOM 18897 C C . LEU D 1 102 ? -43.171 -46.565 -19.319 1.00 48.25 96 LEU D C 1
ATOM 18898 O O . LEU D 1 102 ? -42.554 -46.062 -20.258 1.00 54.30 96 LEU D O 1
ATOM 18914 N N . VAL D 1 103 ? -42.805 -47.709 -18.748 1.00 39.77 97 VAL D N 1
ATOM 18915 C CA . VAL D 1 103 ? -41.580 -48.395 -19.153 1.00 42.26 97 VAL D CA 1
ATOM 18916 C C . VAL D 1 103 ? -41.687 -48.976 -20.561 1.00 42.27 97 VAL D C 1
ATOM 18917 O O . VAL D 1 103 ? -40.704 -48.996 -21.299 1.00 56.01 97 VAL D O 1
ATOM 18930 N N . TRP D 1 104 ? -42.875 -49.442 -20.936 1.00 51.22 98 TRP D N 1
ATOM 18931 C CA . TRP D 1 104 ? -43.066 -50.021 -22.262 1.00 49.69 98 TRP D CA 1
ATOM 18932 C C . TRP D 1 104 ? -43.135 -48.934 -23.332 1.00 54.39 98 TRP D C 1
ATOM 18933 O O . TRP D 1 104 ? -42.769 -49.165 -24.483 1.00 55.15 98 TRP D O 1
ATOM 18954 N N . LYS D 1 105 ? -43.600 -47.749 -22.954 1.00 57.19 99 LYS D N 1
ATOM 18955 C CA . LYS D 1 105 ? -43.609 -46.620 -23.876 1.00 65.11 99 LYS D CA 1
ATOM 18956 C C . LYS D 1 105 ? -42.185 -46.167 -24.181 1.00 56.32 99 LYS D C 1
ATOM 18957 O O . LYS D 1 105 ? -41.880 -45.756 -25.299 1.00 45.47 99 LYS D O 1
ATOM 18976 N N . ILE D 1 106 ? -41.316 -46.250 -23.179 1.00 54.47 100 ILE D N 1
ATOM 18977 C CA . ILE D 1 106 ? -39.926 -45.847 -23.339 1.00 41.10 100 ILE D CA 1
ATOM 18978 C C . ILE D 1 106 ? -39.214 -46.725 -24.370 1.00 59.33 100 ILE D C 1
ATOM 18979 O O . ILE D 1 106 ? -38.463 -46.221 -25.207 1.00 48.93 100 ILE D O 1
ATOM 18995 N N . VAL D 1 107 ? -39.462 -48.031 -24.320 1.00 44.36 101 VAL D N 1
ATOM 18996 C CA . VAL D 1 107 ? -38.782 -48.965 -25.212 1.00 69.01 101 VAL D CA 1
ATOM 18997 C C . VAL D 1 107 ? -39.415 -48.979 -26.606 1.00 73.04 101 VAL D C 1
ATOM 18998 O O . VAL D 1 107 ? -38.833 -49.509 -27.553 1.00 80.96 101 VAL D O 1
ATOM 19011 N N . ASP D 1 108 ? -40.605 -48.397 -26.728 1.00 68.35 102 ASP D N 1
ATOM 19012 C CA . ASP D 1 108 ? -41.233 -48.206 -28.032 1.00 73.05 102 ASP D CA 1
ATOM 19013 C C . ASP D 1 108 ? -40.424 -47.186 -28.823 1.00 51.35 102 ASP D C 1
ATOM 19014 O O . ASP D 1 108 ? -40.411 -46.000 -28.492 1.00 59.51 102 ASP D O 1
ATOM 19023 N N . LEU D 1 109 ? -39.756 -47.651 -29.872 1.00 61.71 103 LEU D N 1
ATOM 19024 C CA . LEU D 1 109 ? -38.832 -46.807 -30.621 1.00 61.80 103 LEU D CA 1
ATOM 19025 C C . LEU D 1 109 ? -39.539 -45.898 -31.628 1.00 79.54 103 LEU D C 1
ATOM 19026 O O . LEU D 1 109 ? -38.895 -45.304 -32.493 1.00 76.84 103 LEU D O 1
ATOM 19042 N N . THR D 1 110 ? -40.861 -45.796 -31.515 1.00 73.82 104 THR D N 1
ATOM 19043 C CA . THR D 1 110 ? -41.635 -44.844 -32.307 1.00 65.51 104 THR D CA 1
ATOM 19044 C C . THR D 1 110 ? -42.227 -43.758 -31.411 1.00 69.15 104 THR D C 1
ATOM 19045 O O . THR D 1 110 ? -42.945 -42.878 -31.882 1.00 92.78 104 THR D O 1
ATOM 19056 N N . ASN D 1 111 ? -41.916 -43.828 -30.120 1.00 63.82 105 ASN D N 1
ATOM 19057 C CA . ASN D 1 111 ? -42.438 -42.881 -29.140 1.00 60.84 105 ASN D CA 1
ATOM 19058 C C . ASN D 1 111 ? -41.616 -41.595 -29.113 1.00 51.25 105 ASN D C 1
ATOM 19059 O O . ASN D 1 111 ? -40.448 -41.621 -28.727 1.00 54.55 105 ASN D O 1
ATOM 19070 N N . PRO D 1 112 ? -42.218 -40.461 -29.521 1.00 73.02 106 PRO D N 1
ATOM 19071 C CA . PRO D 1 112 ? -41.454 -39.207 -29.537 1.00 74.00 106 PRO D CA 1
ATOM 19072 C C . PRO D 1 112 ? -41.233 -38.594 -28.153 1.00 63.77 106 PRO D C 1
ATOM 19073 O O . PRO D 1 112 ? -40.374 -37.724 -28.006 1.00 52.04 106 PRO D O 1
ATOM 19084 N N . ASN D 1 113 ? -41.994 -39.045 -27.161 1.00 42.90 107 ASN D N 1
ATOM 19085 C CA . ASN D 1 113 ? -41.892 -38.518 -25.804 1.00 41.38 107 ASN D CA 1
ATOM 19086 C C . ASN D 1 113 ? -41.072 -39.421 -24.885 1.00 50.09 107 ASN D C 1
ATOM 19087 O O . ASN D 1 113 ? -41.200 -39.358 -23.663 1.00 52.75 107 ASN D O 1
ATOM 19098 N N . ALA D 1 114 ? -40.220 -40.248 -25.478 1.00 46.52 108 ALA D N 1
ATOM 19099 C CA . ALA D 1 114 ? -39.467 -41.241 -24.720 1.00 38.76 108 ALA D CA 1
ATOM 19100 C C . ALA D 1 114 ? -38.519 -40.615 -23.695 1.00 49.54 108 ALA D C 1
ATOM 19101 O O . ALA D 1 114 ? -38.430 -41.089 -22.564 1.00 53.90 108 ALA D O 1
ATOM 19108 N N . ASP D 1 115 ? -37.816 -39.553 -24.079 1.00 49.13 109 ASP D N 1
ATOM 19109 C CA . ASP D 1 115 ? -36.777 -38.993 -23.215 1.00 55.69 109 ASP D CA 1
ATOM 19110 C C . ASP D 1 115 ? -37.335 -38.339 -21.951 1.00 53.56 109 ASP D C 1
ATOM 19111 O O . ASP D 1 115 ? -36.770 -38.512 -20.873 1.00 43.91 109 ASP D O 1
ATOM 19120 N N . ILE D 1 116 ? -38.423 -37.581 -22.068 1.00 36.94 110 ILE D N 1
ATOM 19121 C CA . ILE D 1 116 ? -39.011 -36.964 -20.880 1.00 50.84 110 ILE D CA 1
ATOM 19122 C C . ILE D 1 116 ? -39.634 -38.033 -19.986 1.00 39.57 110 ILE D C 1
ATOM 19123 O O . ILE D 1 116 ? -39.765 -37.840 -18.777 1.00 35.75 110 ILE D O 1
ATOM 19139 N N . MET D 1 117 ? -40.013 -39.159 -20.581 1.00 44.42 111 MET D N 1
ATOM 19140 C CA . MET D 1 117 ? -40.502 -40.295 -19.808 1.00 50.48 111 MET D CA 1
ATOM 19141 C C . MET D 1 117 ? -39.359 -40.932 -19.021 1.00 47.35 111 MET D C 1
ATOM 19142 O O . MET D 1 117 ? -39.558 -41.414 -17.908 1.00 46.20 111 MET D O 1
ATOM 19156 N N . CYS D 1 118 ? -38.163 -40.935 -19.604 1.00 39.97 112 CYS D N 1
ATOM 19157 C CA . CYS D 1 118 ? -36.979 -41.428 -18.906 1.00 51.10 112 CYS D CA 1
ATOM 19158 C C . CYS D 1 118 ? -36.677 -40.544 -17.700 1.00 45.74 112 CYS D C 1
ATOM 19159 O O . CYS D 1 118 ? -36.297 -41.037 -16.637 1.00 44.26 112 CYS D O 1
ATOM 19167 N N . ILE D 1 119 ? -36.848 -39.238 -17.875 1.00 46.28 113 ILE D N 1
ATOM 19168 C CA . ILE D 1 119 ? -36.676 -38.292 -16.780 1.00 39.71 113 ILE D CA 1
ATOM 19169 C C . ILE D 1 119 ? -37.684 -38.565 -15.669 1.00 38.11 113 ILE D C 1
ATOM 19170 O O . ILE D 1 119 ? -37.328 -38.580 -14.491 1.00 36.11 113 ILE D O 1
ATOM 19186 N N . LEU D 1 120 ? -38.944 -38.768 -16.045 1.00 37.19 114 LEU D N 1
ATOM 19187 C CA . LEU D 1 120 ? -39.978 -39.069 -15.063 1.00 36.80 114 LEU D CA 1
ATOM 19188 C C . LEU D 1 120 ? -39.635 -40.360 -14.330 1.00 48.21 114 LEU D C 1
ATOM 19189 O O . LEU D 1 120 ? -39.730 -40.430 -13.107 1.00 34.72 114 LEU D O 1
ATOM 19205 N N . LEU D 1 121 ? -39.228 -41.374 -15.086 1.00 36.54 115 LEU D N 1
ATOM 19206 C CA . LEU D 1 121 ? -38.874 -42.667 -14.512 1.00 42.80 115 LEU D CA 1
ATOM 19207 C C . LEU D 1 121 ? -37.746 -42.532 -13.492 1.00 39.80 115 LEU D C 1
ATOM 19208 O O . LEU D 1 121 ? -37.774 -43.168 -12.438 1.00 38.35 115 LEU D O 1
ATOM 19224 N N . SER D 1 122 ? -36.756 -41.703 -13.809 1.00 35.85 116 SER D N 1
ATOM 19225 C CA . SER D 1 122 ? -35.616 -41.507 -12.920 1.00 41.22 116 SER D CA 1
ATOM 19226 C C . SER D 1 122 ? -36.045 -40.844 -11.613 1.00 40.13 116 SER D C 1
ATOM 19227 O O . SER D 1 122 ? -35.483 -41.124 -10.555 1.00 47.77 116 SER D O 1
ATOM 19235 N N . ASN D 1 123 ? -37.037 -39.963 -11.689 1.00 45.53 117 ASN D N 1
ATOM 19236 C CA . ASN D 1 123 ? -37.559 -39.312 -10.492 1.00 33.17 117 ASN D CA 1
ATOM 19237 C C . ASN D 1 123 ? -38.302 -40.292 -9.587 1.00 47.56 117 ASN D C 1
ATOM 19238 O O . ASN D 1 123 ? -38.216 -40.209 -8.362 1.00 43.92 117 ASN D O 1
ATOM 19249 N N . LEU D 1 124 ? -39.037 -41.216 -10.195 1.00 38.26 118 LEU D N 1
ATOM 19250 C CA . LEU D 1 124 ? -39.797 -42.201 -9.439 1.00 33.47 118 LEU D CA 1
ATOM 19251 C C . LEU D 1 124 ? -38.872 -43.218 -8.775 1.00 48.81 118 LEU D C 1
ATOM 19252 O O . LEU D 1 124 ? -39.253 -43.878 -7.807 1.00 50.81 118 LEU D O 1
ATOM 19268 N N . ALA D 1 125 ? -37.654 -43.334 -9.293 1.00 40.93 119 ALA D N 1
ATOM 19269 C CA . ALA D 1 125 ? -36.691 -44.305 -8.783 1.00 48.54 119 ALA D CA 1
ATOM 19270 C C . ALA D 1 125 ? -36.184 -43.944 -7.385 1.00 42.21 119 ALA D C 1
ATOM 19271 O O . ALA D 1 125 ? -35.489 -44.736 -6.750 1.00 42.23 119 ALA D O 1
ATOM 19278 N N . LYS D 1 126 ? -36.539 -42.755 -6.908 1.00 42.07 120 LYS D N 1
ATOM 19279 C CA . LYS D 1 126 ? -36.144 -42.315 -5.574 1.00 50.11 120 LYS D CA 1
ATOM 19280 C C . LYS D 1 126 ? -36.869 -43.092 -4.477 1.00 42.73 120 LYS D C 1
ATOM 19281 O O . LYS D 1 126 ? -36.407 -43.148 -3.336 1.00 43.99 120 LYS D O 1
ATOM 19300 N N . ASP D 1 127 ? -38.004 -43.691 -4.830 1.00 32.06 121 ASP D N 1
ATOM 19301 C CA . ASP D 1 127 ? -38.820 -44.442 -3.877 1.00 36.44 121 ASP D CA 1
ATOM 19302 C C . ASP D 1 127 ? -38.753 -45.939 -4.165 1.00 44.41 121 ASP D C 1
ATOM 19303 O O . ASP D 1 127 ? -38.650 -46.350 -5.320 1.00 50.01 121 ASP D O 1
ATOM 19312 N N . ASP D 1 128 ? -38.822 -46.750 -3.112 1.00 45.33 122 ASP D N 1
ATOM 19313 C CA . ASP D 1 128 ? -38.676 -48.197 -3.249 1.00 67.98 122 ASP D CA 1
ATOM 19314 C C . ASP D 1 128 ? -39.807 -48.826 -4.064 1.00 45.00 122 ASP D C 1
ATOM 19315 O O . ASP D 1 128 ? -39.733 -49.996 -4.438 1.00 55.48 122 ASP D O 1
ATOM 19324 N N . GLY D 1 129 ? -40.851 -48.050 -4.338 1.00 50.59 123 GLY D N 1
ATOM 19325 C CA . GLY D 1 129 ? -41.937 -48.515 -5.179 1.00 48.89 123 GLY D CA 1
ATOM 19326 C C . GLY D 1 129 ? -41.465 -48.794 -6.594 1.00 48.75 123 GLY D C 1
ATOM 19327 O O . GLY D 1 129 ? -42.115 -49.524 -7.342 1.00 52.85 123 GLY D O 1
ATOM 19331 N N . ILE D 1 130 ? -40.327 -48.212 -6.959 1.00 49.16 124 ILE D N 1
ATOM 19332 C CA . ILE D 1 130 ? -39.760 -48.390 -8.291 1.00 46.81 124 ILE D CA 1
ATOM 19333 C C . ILE D 1 130 ? -39.308 -49.833 -8.528 1.00 54.33 124 ILE D C 1
ATOM 19334 O O . ILE D 1 130 ? -39.184 -50.271 -9.670 1.00 59.24 124 ILE D O 1
ATOM 19350 N N . LEU D 1 131 ? -39.068 -50.568 -7.447 1.00 38.44 125 LEU D N 1
ATOM 19351 C CA . LEU D 1 131 ? -38.561 -51.934 -7.547 1.00 58.19 125 LEU D CA 1
ATOM 19352 C C . LEU D 1 131 ? -39.502 -52.854 -8.322 1.00 52.88 125 LEU D C 1
ATOM 19353 O O . LEU D 1 131 ? -39.094 -53.919 -8.784 1.00 50.79 125 LEU D O 1
ATOM 19369 N N . ALA D 1 132 ? -40.757 -52.440 -8.463 1.00 44.61 126 ALA D N 1
ATOM 19370 C CA . ALA D 1 132 ? -41.737 -53.215 -9.212 1.00 52.28 126 ALA D CA 1
ATOM 19371 C C . ALA D 1 132 ? -41.301 -53.403 -10.666 1.00 55.53 126 ALA D C 1
ATOM 19372 O O . ALA D 1 132 ? -41.712 -54.359 -11.324 1.00 57.66 126 ALA D O 1
ATOM 19379 N N . VAL D 1 133 ? -40.463 -52.492 -11.154 1.00 53.42 127 VAL D N 1
ATOM 19380 C CA . VAL D 1 133 ? -39.954 -52.557 -12.523 1.00 45.57 127 VAL D CA 1
ATOM 19381 C C . VAL D 1 133 ? -39.207 -53.865 -12.774 1.00 54.82 127 VAL D C 1
ATOM 19382 O O . VAL D 1 133 ? -39.227 -54.398 -13.883 1.00 60.09 127 VAL D O 1
ATOM 19395 N N . LEU D 1 134 ? -38.548 -54.376 -11.739 1.00 44.38 128 LEU D N 1
ATOM 19396 C CA . LEU D 1 134 ? -37.776 -55.609 -11.854 1.00 45.48 128 LEU D CA 1
ATOM 19397 C C . LEU D 1 134 ? -38.662 -56.821 -12.132 1.00 47.75 128 LEU D C 1
ATOM 19398 O O . LEU D 1 134 ? -38.173 -57.861 -12.573 1.00 59.99 128 LEU D O 1
ATOM 19414 N N . ASN D 1 135 ? -39.961 -56.683 -11.876 1.00 66.91 129 ASN D N 1
ATOM 19415 C CA . ASN D 1 135 ? -40.904 -57.783 -12.061 1.00 63.26 129 ASN D CA 1
ATOM 19416 C C . ASN D 1 135 ? -41.801 -57.616 -13.287 1.00 50.66 129 ASN D C 1
ATOM 19417 O O . ASN D 1 135 ? -42.512 -58.546 -13.669 1.00 66.18 129 ASN D O 1
ATOM 19428 N N . ILE D 1 136 ? -41.763 -56.441 -13.907 1.00 64.45 130 ILE D N 1
ATOM 19429 C CA . ILE D 1 136 ? -42.605 -56.179 -15.068 1.00 49.29 130 ILE D CA 1
ATOM 19430 C C . ILE D 1 136 ? -42.119 -56.972 -16.277 1.00 57.37 130 ILE D C 1
ATOM 19431 O O . ILE D 1 136 ? -40.949 -56.905 -16.653 1.00 63.18 130 ILE D O 1
ATOM 19447 N N . LYS D 1 137 ? -43.038 -57.723 -16.876 1.00 53.08 131 LYS D N 1
ATOM 19448 C CA . LYS D 1 137 ? -42.744 -58.539 -18.045 1.00 55.18 131 LYS D CA 1
ATOM 19449 C C . LYS D 1 137 ? -44.001 -58.646 -18.900 1.00 64.82 131 LYS D C 1
ATOM 19450 O O . LYS D 1 137 ? -45.094 -58.312 -18.442 1.00 76.66 131 LYS D O 1
ATOM 19469 N N . ARG D 1 138 ? -43.843 -59.103 -20.139 1.00 69.64 132 ARG D N 1
ATOM 19470 C CA . ARG D 1 138 ? -44.980 -59.319 -21.031 1.00 72.56 132 ARG D CA 1
ATOM 19471 C C . ARG D 1 138 ? -44.958 -60.734 -21.596 1.00 79.33 132 ARG D C 1
ATOM 19472 O O . ARG D 1 138 ? -43.897 -61.343 -21.731 1.00 66.68 132 ARG D O 1
ATOM 19493 N N . ASN D 1 139 ? -46.140 -61.253 -21.913 1.00 86.40 133 ASN D N 1
ATOM 19494 C CA . ASN D 1 139 ? -46.284 -62.625 -22.386 1.00 98.49 133 ASN D CA 1
ATOM 19495 C C . ASN D 1 139 ? -45.517 -62.886 -23.676 1.00 90.30 133 ASN D C 1
ATOM 19496 O O . ASN D 1 139 ? -45.017 -63.990 -23.898 1.00 89.35 133 ASN D O 1
ATOM 19507 N N . SER D 1 140 ? -45.427 -61.868 -24.525 1.00 68.86 134 SER D N 1
ATOM 19508 C CA . SER D 1 140 ? -44.760 -62.011 -25.811 1.00 78.48 134 SER D CA 1
ATOM 19509 C C . SER D 1 140 ? -44.404 -60.663 -26.421 1.00 86.43 134 SER D C 1
ATOM 19510 O O . SER D 1 140 ? -44.937 -59.626 -26.023 1.00 80.87 134 SER D O 1
ATOM 19518 N N . SER D 1 141 ? -43.495 -60.687 -27.391 1.00 83.88 135 SER D N 1
ATOM 19519 C CA . SER D 1 141 ? -43.296 -59.542 -28.264 1.00 83.81 135 SER D CA 1
ATOM 19520 C C . SER D 1 141 ? -44.481 -59.512 -29.220 1.00 93.51 135 SER D C 1
ATOM 19521 O O . SER D 1 141 ? -45.275 -60.453 -29.257 1.00 108.27 135 SER D O 1
ATOM 19529 N N . GLY D 1 142 ? -44.604 -58.441 -29.993 1.00 101.04 136 GLY D N 1
ATOM 19530 C CA . GLY D 1 142 ? -45.779 -58.253 -30.823 1.00 102.08 136 GLY D CA 1
ATOM 19531 C C . GLY D 1 142 ? -46.860 -57.568 -30.011 1.00 98.48 136 GLY D C 1
ATOM 19532 O O . GLY D 1 142 ? -46.761 -57.496 -28.786 1.00 94.24 136 GLY D O 1
ATOM 19536 N N . GLU D 1 143 ? -47.890 -57.063 -30.683 1.00 91.68 137 GLU D N 1
ATOM 19537 C CA . GLU D 1 143 ? -48.937 -56.309 -30.001 1.00 93.84 137 GLU D CA 1
ATOM 19538 C C . GLU D 1 143 ? -49.650 -57.182 -28.972 1.00 86.86 137 GLU D C 1
ATOM 19539 O O . GLU D 1 143 ? -49.855 -58.377 -29.189 1.00 96.11 137 GLU D O 1
ATOM 19551 N N . GLU D 1 144 ? -50.021 -56.571 -27.852 1.00 98.55 138 GLU D N 1
ATOM 19552 C CA . GLU D 1 144 ? -50.528 -57.306 -26.701 1.00 103.07 138 GLU D CA 1
ATOM 19553 C C . GLU D 1 144 ? -51.363 -56.403 -25.799 1.00 100.33 138 GLU D C 1
ATOM 19554 O O . GLU D 1 144 ? -51.106 -55.201 -25.704 1.00 100.01 138 GLU D O 1
ATOM 19566 N N . VAL D 1 145 ? -52.361 -56.989 -25.142 1.00 91.19 139 VAL D N 1
ATOM 19567 C CA . VAL D 1 145 ? -53.182 -56.265 -24.176 1.00 93.59 139 VAL D CA 1
ATOM 19568 C C . VAL D 1 145 ? -52.855 -56.752 -22.767 1.00 101.54 139 VAL D C 1
ATOM 19569 O O . VAL D 1 145 ? -52.799 -57.956 -22.516 1.00 120.51 139 VAL D O 1
ATOM 19582 N N . ASP D 1 146 ? -52.641 -55.809 -21.853 1.00 113.59 140 ASP D N 1
ATOM 19583 C CA . ASP D 1 146 ? -52.219 -56.129 -20.492 1.00 102.07 140 ASP D CA 1
ATOM 19584 C C . ASP D 1 146 ? -52.869 -55.178 -19.488 1.00 93.47 140 ASP D C 1
ATOM 19585 O O . ASP D 1 146 ? -52.458 -54.027 -19.357 1.00 96.04 140 ASP D O 1
ATOM 19594 N N . ASP D 1 147 ? -53.882 -55.674 -18.783 1.00 100.40 141 ASP D N 1
ATOM 19595 C CA . ASP D 1 147 ? -54.588 -54.886 -17.776 1.00 99.02 141 ASP D CA 1
ATOM 19596 C C . ASP D 1 147 ? -55.177 -53.614 -18.388 1.00 103.12 141 ASP D C 1
ATOM 19597 O O . ASP D 1 147 ? -55.147 -52.544 -17.779 1.00 90.95 141 ASP D O 1
ATOM 19606 N N . GLY D 1 148 ? -55.706 -53.739 -19.601 1.00 91.15 142 GLY D N 1
ATOM 19607 C CA . GLY D 1 148 ? -56.333 -52.619 -20.281 1.00 91.84 142 GLY D CA 1
ATOM 19608 C C . GLY D 1 148 ? -55.339 -51.696 -20.963 1.00 85.38 142 GLY D C 1
ATOM 19609 O O . GLY D 1 148 ? -55.704 -50.610 -21.415 1.00 83.49 142 GLY D O 1
ATOM 19613 N N . LEU D 1 149 ? -54.081 -52.126 -21.032 1.00 98.83 143 LEU D N 1
ATOM 19614 C CA . LEU D 1 149 ? -53.046 -51.382 -21.743 1.00 80.38 143 LEU D CA 1
ATOM 19615 C C . LEU D 1 149 ? -52.762 -52.030 -23.089 1.00 72.13 143 LEU D C 1
ATOM 19616 O O . LEU D 1 149 ? -52.598 -53.245 -23.173 1.00 77.17 143 LEU D O 1
ATOM 19632 N N . LYS D 1 150 ? -52.701 -51.215 -24.136 1.00 75.27 144 LYS D N 1
ATOM 19633 C CA . LYS D 1 150 ? -52.339 -51.694 -25.463 1.00 87.17 144 LYS D CA 1
ATOM 19634 C C . LYS D 1 150 ? -50.839 -51.536 -25.680 1.00 90.27 144 LYS D C 1
ATOM 19635 O O . LYS D 1 150 ? -50.367 -50.487 -26.119 1.00 78.35 144 LYS D O 1
ATOM 19654 N N . LEU D 1 151 ? -50.095 -52.588 -25.356 1.00 100.19 145 LEU D N 1
ATOM 19655 C CA . LEU D 1 151 ? -48.645 -52.575 -25.489 1.00 80.51 145 LEU D CA 1
ATOM 19656 C C . LEU D 1 151 ? -48.237 -52.741 -26.946 1.00 72.72 145 LEU D C 1
ATOM 19657 O O . LEU D 1 151 ? -48.597 -53.725 -27.592 1.00 74.33 145 LEU D O 1
ATOM 19673 N N . ALA D 1 152 ? -47.487 -51.772 -27.459 1.00 64.06 146 ALA D N 1
ATOM 19674 C CA . ALA D 1 152 ? -46.999 -51.832 -28.830 1.00 82.76 146 ALA D CA 1
ATOM 19675 C C . ALA D 1 152 ? -46.057 -53.017 -28.999 1.00 84.75 146 ALA D C 1
ATOM 19676 O O . ALA D 1 152 ? -45.437 -53.472 -28.037 1.00 73.24 146 ALA D O 1
ATOM 19683 N N . ALA D 1 153 ? -45.962 -53.517 -30.225 1.00 81.45 147 ALA D N 1
ATOM 19684 C CA . ALA D 1 153 ? -45.071 -54.627 -30.529 1.00 94.98 147 ALA D CA 1
ATOM 19685 C C . ALA D 1 153 ? -43.618 -54.236 -30.288 1.00 82.81 147 ALA D C 1
ATOM 19686 O O . ALA D 1 153 ? -43.211 -53.114 -30.589 1.00 76.65 147 ALA D O 1
ATOM 19693 N N . LEU D 1 154 ? -42.842 -55.163 -29.736 1.00 78.03 148 LEU D N 1
ATOM 19694 C CA . LEU D 1 154 ? -41.414 -54.943 -29.541 1.00 76.31 148 LEU D CA 1
ATOM 19695 C C . LEU D 1 154 ? -40.656 -55.124 -30.848 1.00 87.33 148 LEU D C 1
ATOM 19696 O O . LEU D 1 154 ? -41.033 -55.939 -31.690 1.00 85.98 148 LEU D O 1
ATOM 19712 N N . ASN D 1 155 ? -39.586 -54.356 -31.008 1.00 73.54 149 ASN D N 1
ATOM 19713 C CA . ASN D 1 155 ? -38.657 -54.560 -32.107 1.00 81.28 149 ASN D CA 1
ATOM 19714 C C . ASN D 1 155 ? -37.811 -55.799 -31.820 1.00 77.96 149 ASN D C 1
ATOM 19715 O O . ASN D 1 155 ? -36.899 -55.758 -30.994 1.00 78.26 149 ASN D O 1
ATOM 19726 N N . LYS D 1 156 ? -38.126 -56.901 -32.497 1.00 82.82 150 LYS D N 1
ATOM 19727 C CA . LYS D 1 156 ? -37.471 -58.181 -32.232 1.00 70.29 150 LYS D CA 1
ATOM 19728 C C . LYS D 1 156 ? -35.972 -58.149 -32.517 1.00 70.60 150 LYS D C 1
ATOM 19729 O O . LYS D 1 156 ? -35.202 -58.871 -31.883 1.00 76.53 150 LYS D O 1
ATOM 19748 N N . GLU D 1 157 ? -35.560 -57.323 -33.473 1.00 70.82 151 GLU D N 1
ATOM 19749 C CA . GLU D 1 157 ? -34.149 -57.219 -33.833 1.00 84.82 151 GLU D CA 1
ATOM 19750 C C . GLU D 1 157 ? -33.332 -56.642 -32.682 1.00 80.57 151 GLU D C 1
ATOM 19751 O O . GLU D 1 157 ? -32.196 -57.054 -32.446 1.00 85.70 151 GLU D O 1
ATOM 19763 N N . VAL D 1 158 ? -33.922 -55.691 -31.965 1.00 71.84 152 VAL D N 1
ATOM 19764 C CA . VAL D 1 158 ? -33.231 -54.991 -30.887 1.00 72.08 152 VAL D CA 1
ATOM 19765 C C . VAL D 1 158 ? -33.451 -55.665 -29.532 1.00 75.89 152 VAL D C 1
ATOM 19766 O O . VAL D 1 158 ? -32.495 -55.925 -28.798 1.00 74.54 152 VAL D O 1
ATOM 19779 N N . PHE D 1 159 ? -34.712 -55.943 -29.210 1.00 73.67 153 PHE D N 1
ATOM 19780 C CA . PHE D 1 159 ? -35.078 -56.462 -27.894 1.00 79.60 153 PHE D CA 1
ATOM 19781 C C . PHE D 1 159 ? -35.326 -57.969 -27.920 1.00 74.44 153 PHE D C 1
ATOM 19782 O O . PHE D 1 159 ? -36.243 -58.446 -28.589 1.00 93.93 153 PHE D O 1
ATOM 19799 N N . LYS D 1 160 ? -34.504 -58.706 -27.176 1.00 63.05 154 LYS D N 1
ATOM 19800 C CA . LYS D 1 160 ? -34.600 -60.162 -27.113 1.00 83.25 154 LYS D CA 1
ATOM 19801 C C . LYS D 1 160 ? -35.294 -60.631 -25.835 1.00 75.51 154 LYS D C 1
ATOM 19802 O O . LYS D 1 160 ? -35.652 -61.804 -25.710 1.00 86.13 154 LYS D O 1
ATOM 19821 N N . SER D 1 161 ? -35.478 -59.711 -24.891 1.00 71.07 155 SER D N 1
ATOM 19822 C CA . SER D 1 161 ? -36.099 -60.029 -23.609 1.00 82.77 155 SER D CA 1
ATOM 19823 C C . SER D 1 161 ? -37.549 -59.574 -23.559 1.00 71.48 155 SER D C 1
ATOM 19824 O O . SER D 1 161 ? -37.958 -58.678 -24.298 1.00 70.89 155 SER D O 1
ATOM 19832 N N . LEU D 1 162 ? -38.317 -60.205 -22.678 1.00 72.94 156 LEU D N 1
ATOM 19833 C CA . LEU D 1 162 ? -39.696 -59.810 -22.421 1.00 63.69 156 LEU D CA 1
ATOM 19834 C C . LEU D 1 162 ? -39.796 -59.073 -21.088 1.00 68.48 156 LEU D C 1
ATOM 19835 O O . LEU D 1 162 ? -40.869 -58.610 -20.704 1.00 64.25 156 LEU D O 1
ATOM 19851 N N . ARG D 1 163 ? -38.668 -58.971 -20.388 1.00 71.41 157 ARG D N 1
ATOM 19852 C CA . ARG D 1 163 ? -38.608 -58.271 -19.110 1.00 71.82 157 ARG D CA 1
ATOM 19853 C C . ARG D 1 163 ? -38.272 -56.800 -19.333 1.00 56.15 157 ARG D C 1
ATOM 19854 O O . ARG D 1 163 ? -37.357 -56.472 -20.088 1.00 74.30 157 ARG D O 1
ATOM 19875 N N . ALA D 1 164 ? -39.015 -55.921 -18.668 1.00 60.82 158 ALA D N 1
ATOM 19876 C CA . ALA D 1 164 ? -38.899 -54.482 -18.889 1.00 63.32 158 ALA D CA 1
ATOM 19877 C C . ALA D 1 164 ? -37.510 -53.946 -18.550 1.00 57.08 158 ALA D C 1
ATOM 19878 O O . ALA D 1 164 ? -36.968 -53.110 -19.273 1.00 50.73 158 ALA D O 1
ATOM 19885 N N . MET D 1 165 ? -36.940 -54.424 -17.448 1.00 46.16 159 MET D N 1
ATOM 19886 C CA . MET D 1 165 ? -35.634 -53.947 -17.004 1.00 50.46 159 MET D CA 1
ATOM 19887 C C . MET D 1 165 ? -34.567 -54.227 -18.057 1.00 48.15 159 MET D C 1
ATOM 19888 O O . MET D 1 165 ? -33.729 -53.371 -18.343 1.00 53.82 159 MET D O 1
ATOM 19902 N N . ASP D 1 166 ? -34.604 -55.427 -18.629 1.00 48.41 160 ASP D N 1
ATOM 19903 C CA . ASP D 1 166 ? -33.677 -55.804 -19.692 1.00 61.44 160 ASP D CA 1
ATOM 19904 C C . ASP D 1 166 ? -33.820 -54.878 -20.894 1.00 62.48 160 ASP D C 1
ATOM 19905 O O . ASP D 1 166 ? -32.827 -54.447 -21.479 1.00 65.01 160 ASP D O 1
ATOM 19914 N N . CYS D 1 167 ? -35.062 -54.580 -21.257 1.00 58.09 161 CYS D N 1
ATOM 19915 C CA . CYS D 1 167 ? -35.338 -53.721 -22.401 1.00 49.15 161 CYS D CA 1
ATOM 19916 C C . CYS D 1 167 ? -34.882 -52.290 -22.138 1.00 62.94 161 CYS D C 1
ATOM 19917 O O . CYS D 1 167 ? -34.393 -51.612 -23.041 1.00 46.86 161 CYS D O 1
ATOM 19925 N N . LEU D 1 168 ? -35.040 -51.832 -20.902 1.00 45.04 162 LEU D N 1
ATOM 19926 C CA . LEU D 1 168 ? -34.575 -50.504 -20.521 1.00 42.98 162 LEU D CA 1
ATOM 19927 C C . LEU D 1 168 ? -33.051 -50.433 -20.583 1.00 49.09 162 LEU D C 1
ATOM 19928 O O . LEU D 1 168 ? -32.481 -49.400 -20.934 1.00 53.82 162 LEU D O 1
ATOM 19944 N N . MET D 1 169 ? -32.399 -51.540 -20.242 1.00 45.60 163 MET D N 1
ATOM 19945 C CA . MET D 1 169 ? -30.948 -51.634 -20.338 1.00 51.73 163 MET D CA 1
ATOM 19946 C C . MET D 1 169 ? -30.522 -51.500 -21.797 1.00 54.16 163 MET D C 1
ATOM 19947 O O . MET D 1 169 ? -29.601 -50.751 -22.120 1.00 48.22 163 MET D O 1
ATOM 19961 N N . ASP D 1 170 ? -31.209 -52.226 -22.674 1.00 61.49 164 ASP D N 1
ATOM 19962 C CA . ASP D 1 170 ? -30.905 -52.213 -24.103 1.00 64.89 164 ASP D CA 1
ATOM 19963 C C . ASP D 1 170 ? -31.031 -50.816 -24.706 1.00 68.45 164 ASP D C 1
ATOM 19964 O O . ASP D 1 170 ? -30.233 -50.428 -25.559 1.00 73.73 164 ASP D O 1
ATOM 19973 N N . CYS D 1 171 ? -32.039 -50.069 -24.267 1.00 55.79 165 CYS D N 1
ATOM 19974 C CA . CYS D 1 171 ? -32.240 -48.706 -24.747 1.00 55.58 165 CYS D CA 1
ATOM 19975 C C . CYS D 1 171 ? -31.062 -47.818 -24.364 1.00 65.01 165 CYS D C 1
ATOM 19976 O O . CYS D 1 171 ? -30.573 -47.037 -25.177 1.00 60.33 165 CYS D O 1
ATOM 19984 N N . PHE D 1 172 ? -30.605 -47.945 -23.123 1.00 52.84 166 PHE D N 1
ATOM 19985 C CA . PHE D 1 172 ? -29.490 -47.144 -22.634 1.00 54.60 166 PHE D CA 1
ATOM 19986 C C . PHE D 1 172 ? -28.180 -47.535 -23.313 1.00 57.86 166 PHE D C 1
ATOM 19987 O O . PHE D 1 172 ? -27.433 -46.678 -23.785 1.00 60.37 166 PHE D O 1
ATOM 20004 N N . VAL D 1 173 ? -27.912 -48.835 -23.361 1.00 44.48 167 VAL D N 1
ATOM 20005 C CA . VAL D 1 173 ? -26.645 -49.343 -23.874 1.00 45.89 167 VAL D CA 1
ATOM 20006 C C . VAL D 1 173 ? -26.488 -49.122 -25.380 1.00 56.60 167 VAL D C 1
ATOM 20007 O O . VAL D 1 173 ? -25.399 -48.784 -25.845 1.00 57.55 167 VAL D O 1
ATOM 20020 N N . LYS D 1 174 ? -27.570 -49.310 -26.134 1.00 53.52 168 LYS D N 1
ATOM 20021 C CA . LYS D 1 174 ? -27.512 -49.246 -27.596 1.00 61.96 168 LYS D CA 1
ATOM 20022 C C . LYS D 1 174 ? -28.093 -47.956 -28.176 1.00 65.22 168 LYS D C 1
ATOM 20023 O O . LYS D 1 174 ? -27.874 -47.651 -29.348 1.00 60.57 168 LYS D O 1
ATOM 20042 N N . GLY D 1 175 ? -28.829 -47.204 -27.362 1.00 61.20 169 GLY D N 1
ATOM 20043 C CA . GLY D 1 175 ? -29.587 -46.066 -27.856 1.00 84.03 169 GLY D CA 1
ATOM 20044 C C . GLY D 1 175 ? -28.935 -44.710 -27.664 1.00 62.99 169 GLY D C 1
ATOM 20045 O O . GLY D 1 175 ? -29.556 -43.684 -27.933 1.00 55.08 169 GLY D O 1
ATOM 20049 N N . TYR D 1 176 ? -27.690 -44.692 -27.200 1.00 50.71 170 TYR D N 1
ATOM 20050 C CA . TYR D 1 176 ? -26.980 -43.431 -27.017 1.00 65.47 170 TYR D CA 1
ATOM 20051 C C . TYR D 1 176 ? -26.750 -42.750 -28.363 1.00 52.40 170 TYR D C 1
ATOM 20052 O O . TYR D 1 176 ? -26.624 -43.418 -29.390 1.00 52.90 170 TYR D O 1
ATOM 20070 N N . ASP D 1 177 ? -26.705 -41.420 -28.345 1.00 64.53 171 ASP D N 1
ATOM 20071 C CA . ASP D 1 177 ? -26.514 -40.624 -29.556 1.00 69.18 171 ASP D CA 1
ATOM 20072 C C . ASP D 1 177 ? -27.544 -40.969 -30.634 1.00 54.44 171 ASP D C 1
ATOM 20073 O O . ASP D 1 177 ? -27.207 -41.067 -31.813 1.00 57.02 171 ASP D O 1
ATOM 20082 N N . LYS D 1 178 ? -28.793 -41.163 -30.216 1.00 56.86 172 LYS D N 1
ATOM 20083 C CA . LYS D 1 178 ? -29.909 -41.372 -31.140 1.00 61.43 172 LYS D CA 1
ATOM 20084 C C . LYS D 1 178 ? -29.717 -42.573 -32.069 1.00 62.74 172 LYS D C 1
ATOM 20085 O O . LYS D 1 178 ? -30.165 -42.549 -33.215 1.00 65.01 172 LYS D O 1
ATOM 20104 N N . LYS D 1 179 ? -29.069 -43.625 -31.578 1.00 63.21 173 LYS D N 1
ATOM 20105 C CA . LYS D 1 179 ? -28.738 -44.769 -32.426 1.00 56.47 173 LYS D CA 1
ATOM 20106 C C . LYS D 1 179 ? -29.874 -45.787 -32.549 1.00 68.48 173 LYS D C 1
ATOM 20107 O O . LYS D 1 179 ? -29.799 -46.703 -33.371 1.00 66.79 173 LYS D O 1
ATOM 20126 N N . LEU D 1 180 ? -30.918 -45.627 -31.740 1.00 73.02 174 LEU D N 1
ATOM 20127 C CA . LEU D 1 180 ? -32.120 -46.453 -31.859 1.00 73.72 174 LEU D CA 1
ATOM 20128 C C . LEU D 1 180 ? -33.321 -45.615 -32.280 1.00 80.73 174 LEU D C 1
ATOM 20129 O O . LEU D 1 180 ? -34.252 -46.121 -32.906 1.00 76.65 174 LEU D O 1
ATOM 20145 N N . THR D 1 181 ? -33.298 -44.334 -31.925 1.00 105.61 175 THR D N 1
ATOM 20146 C CA . THR D 1 181 ? -34.404 -43.434 -32.227 1.00 84.10 175 THR D CA 1
ATOM 20147 C C . THR D 1 181 ? -33.902 -42.028 -32.515 1.00 67.00 175 THR D C 1
ATOM 20148 O O . THR D 1 181 ? -32.932 -41.572 -31.914 1.00 73.19 175 THR D O 1
ATOM 20159 N N . LYS D 1 182 ? -34.573 -41.343 -33.434 1.00 60.19 176 LYS D N 1
ATOM 20160 C CA . LYS D 1 182 ? -34.268 -39.947 -33.716 1.00 65.59 176 LYS D CA 1
ATOM 20161 C C . LYS D 1 182 ? -34.861 -39.041 -32.636 1.00 56.51 176 LYS D C 1
ATOM 20162 O O . LYS D 1 182 ? -34.610 -37.837 -32.616 1.00 70.93 176 LYS D O 1
ATOM 20181 N N . TYR D 1 183 ? -35.639 -39.634 -31.734 1.00 53.36 177 TYR D N 1
ATOM 20182 C CA . TYR D 1 183 ? -36.383 -38.880 -30.732 1.00 45.59 177 TYR D CA 1
ATOM 20183 C C . TYR D 1 183 ? -35.682 -38.835 -29.378 1.00 54.21 177 TYR D C 1
ATOM 20184 O O . TYR D 1 183 ? -35.891 -37.901 -28.602 1.00 62.91 177 TYR D O 1
ATOM 20202 N N . ALA D 1 184 ? -34.857 -39.840 -29.093 1.00 53.63 178 ALA D N 1
ATOM 20203 C CA . ALA D 1 184 ? -34.320 -40.014 -27.746 1.00 70.24 178 ALA D CA 1
ATOM 20204 C C . ALA D 1 184 ? -32.938 -40.659 -27.714 1.00 42.43 178 ALA D C 1
ATOM 20205 O O . ALA D 1 184 ? -32.544 -41.367 -28.642 1.00 50.33 178 ALA D O 1
ATOM 20212 N N . SER D 1 185 ? -32.216 -40.406 -26.623 1.00 45.00 179 SER D N 1
ATOM 20213 C CA . SER D 1 185 ? -30.905 -41.003 -26.385 1.00 52.26 179 SER D CA 1
ATOM 20214 C C . SER D 1 185 ? -30.867 -41.732 -25.040 1.00 59.25 179 SER D C 1
ATOM 20215 O O . SER D 1 185 ? -29.874 -42.379 -24.706 1.00 54.59 179 SER D O 1
ATOM 20223 N N . PHE D 1 186 ? -31.947 -41.609 -24.271 1.00 43.64 180 PHE D N 1
ATOM 20224 C CA . PHE D 1 186 ? -32.135 -42.381 -23.041 1.00 54.71 180 PHE D CA 1
ATOM 20225 C C . PHE D 1 186 ? -31.094 -42.085 -21.961 1.00 51.23 180 PHE D C 1
ATOM 20226 O O . PHE D 1 186 ? -30.816 -42.940 -21.120 1.00 52.34 180 PHE D O 1
ATOM 20243 N N . ASN D 1 187 ? -30.525 -40.884 -21.973 1.00 56.94 181 ASN D N 1
ATOM 20244 C CA . ASN D 1 187 ? -29.459 -40.547 -21.032 1.00 44.62 181 ASN D CA 1
ATOM 20245 C C . ASN D 1 187 ? -29.889 -40.642 -19.570 1.00 59.92 181 ASN D C 1
ATOM 20246 O O . ASN D 1 187 ? -29.121 -41.096 -18.722 1.00 46.30 181 ASN D O 1
ATOM 20257 N N . TYR D 1 188 ? -31.113 -40.220 -19.274 1.00 42.80 182 TYR D N 1
ATOM 20258 C CA . TYR D 1 188 ? -31.563 -40.125 -17.888 1.00 47.62 182 TYR D CA 1
ATOM 20259 C C . TYR D 1 188 ? -31.906 -41.476 -17.266 1.00 40.97 182 TYR D C 1
ATOM 20260 O O . TYR D 1 188 ? -32.233 -41.551 -16.081 1.00 41.36 182 TYR D O 1
ATOM 20278 N N . LEU D 1 189 ? -31.829 -42.543 -18.055 1.00 43.50 183 LEU D N 1
ATOM 20279 C CA . LEU D 1 189 ? -31.941 -43.885 -17.502 1.00 49.95 183 LEU D CA 1
ATOM 20280 C C . LEU D 1 189 ? -30.741 -44.166 -16.603 1.00 47.85 183 LEU D C 1
ATOM 20281 O O . LEU D 1 189 ? -30.778 -45.065 -15.763 1.00 44.14 183 LEU D O 1
ATOM 20297 N N . ALA D 1 190 ? -29.678 -43.390 -16.791 1.00 48.60 184 ALA D N 1
ATOM 20298 C CA . ALA D 1 190 ? -28.500 -43.482 -15.942 1.00 42.81 184 ALA D CA 1
ATOM 20299 C C . ALA D 1 190 ? -28.853 -43.138 -14.496 1.00 45.36 184 ALA D C 1
ATOM 20300 O O . ALA D 1 190 ? -28.365 -43.772 -13.559 1.00 40.65 184 ALA D O 1
ATOM 20307 N N . PHE D 1 191 ? -29.704 -42.133 -14.320 1.00 39.97 185 PHE D N 1
ATOM 20308 C CA . PHE D 1 191 ? -30.161 -41.743 -12.991 1.00 45.70 185 PHE D CA 1
ATOM 20309 C C . PHE D 1 191 ? -31.185 -42.742 -12.456 1.00 46.49 185 PHE D C 1
ATOM 20310 O O . PHE D 1 191 ? -31.289 -42.949 -11.247 1.00 40.10 185 PHE D O 1
ATOM 20327 N N . PHE D 1 192 ? -31.946 -43.353 -13.359 1.00 37.60 186 PHE D N 1
ATOM 20328 C CA . PHE D 1 192 ? -32.854 -44.429 -12.979 1.00 36.01 186 PHE D CA 1
ATOM 20329 C C . PHE D 1 192 ? -32.056 -45.612 -12.435 1.00 43.50 186 PHE D C 1
ATOM 20330 O O . PHE D 1 192 ? -32.377 -46.156 -11.377 1.00 43.41 186 PHE D O 1
ATOM 20347 N N . PHE D 1 193 ? -31.010 -45.996 -13.159 1.00 36.79 187 PHE D N 1
ATOM 20348 C CA . PHE D 1 193 ? -30.128 -47.076 -12.728 1.00 37.56 187 PHE D CA 1
ATOM 20349 C C . PHE D 1 193 ? -29.423 -46.724 -11.419 1.00 42.20 187 PHE D C 1
ATOM 20350 O O . PHE D 1 193 ? -29.243 -47.579 -10.551 1.00 39.56 187 PHE D O 1
ATOM 20367 N N . ALA D 1 194 ? -29.027 -45.462 -11.285 1.00 36.98 188 ALA D N 1
ATOM 20368 C CA . ALA D 1 194 ? -28.302 -45.004 -10.107 1.00 48.65 188 ALA D CA 1
ATOM 20369 C C . ALA D 1 194 ? -29.154 -45.105 -8.844 1.00 55.20 188 ALA D C 1
ATOM 20370 O O . ALA D 1 194 ? -28.673 -45.525 -7.792 1.00 48.25 188 ALA D O 1
ATOM 20377 N N . ASP D 1 195 ? -30.420 -44.723 -8.954 1.00 36.44 189 ASP D N 1
ATOM 20378 C CA . ASP D 1 195 ? -31.303 -44.687 -7.794 1.00 45.06 189 ASP D CA 1
ATOM 20379 C C . ASP D 1 195 ? -31.833 -46.067 -7.415 1.00 44.75 189 ASP D C 1
ATOM 20380 O O . ASP D 1 195 ? -31.983 -46.375 -6.232 1.00 48.62 189 ASP D O 1
ATOM 20389 N N . ILE D 1 196 ? -32.124 -46.896 -8.411 1.00 49.26 190 ILE D N 1
ATOM 20390 C CA . ILE D 1 196 ? -32.680 -48.215 -8.135 1.00 46.92 190 ILE D CA 1
ATOM 20391 C C . ILE D 1 196 ? -31.603 -49.131 -7.557 1.00 39.74 190 ILE D C 1
ATOM 20392 O O . ILE D 1 196 ? -31.902 -50.039 -6.783 1.00 42.00 190 ILE D O 1
ATOM 20408 N N . SER D 1 197 ? -30.349 -48.875 -7.916 1.00 47.47 191 SER D N 1
ATOM 20409 C CA . SER D 1 197 ? -29.240 -49.703 -7.452 1.00 40.83 191 SER D CA 1
ATOM 20410 C C . SER D 1 197 ? -28.923 -49.461 -5.974 1.00 43.96 191 SER D C 1
ATOM 20411 O O . SER D 1 197 ? -28.173 -50.222 -5.363 1.00 48.27 191 SER D O 1
ATOM 20419 N N . ARG D 1 198 ? -29.490 -48.402 -5.405 1.00 42.80 192 ARG D N 1
ATOM 20420 C CA . ARG D 1 198 ? -29.358 -48.146 -3.974 1.00 42.02 192 ARG D CA 1
ATOM 20421 C C . ARG D 1 198 ? -30.041 -49.246 -3.171 1.00 41.65 192 ARG D C 1
ATOM 20422 O O . ARG D 1 198 ? -29.568 -49.637 -2.103 1.00 60.09 192 ARG D O 1
ATOM 20443 N N . PHE D 1 199 ? -31.163 -49.735 -3.692 1.00 40.47 193 PHE D N 1
ATOM 20444 C CA . PHE D 1 199 ? -31.928 -50.786 -3.032 1.00 38.43 193 PHE D CA 1
ATOM 20445 C C . PHE D 1 199 ? -31.277 -52.145 -3.256 1.00 56.93 193 PHE D C 1
ATOM 20446 O O . PHE D 1 199 ? -30.670 -52.388 -4.300 1.00 46.23 193 PHE D O 1
ATOM 20463 N N . LYS D 1 200 ? -31.412 -53.027 -2.271 1.00 63.07 194 LYS D N 1
ATOM 20464 C CA . LYS D 1 200 ? -30.789 -54.343 -2.325 1.00 63.22 194 LYS D CA 1
ATOM 20465 C C . LYS D 1 200 ? -31.196 -55.118 -3.577 1.00 57.98 194 LYS D C 1
ATOM 20466 O O . LYS D 1 200 ? -30.344 -55.651 -4.284 1.00 58.03 194 LYS D O 1
ATOM 20485 N N . LEU D 1 201 ? -32.495 -55.164 -3.857 1.00 49.92 195 LEU D N 1
ATOM 20486 C CA . LEU D 1 201 ? -33.000 -55.923 -4.997 1.00 48.55 195 LEU D CA 1
ATOM 20487 C C . LEU D 1 201 ? -32.537 -55.327 -6.323 1.00 60.15 195 LEU D C 1
ATOM 20488 O O . LEU D 1 201 ? -32.327 -56.051 -7.296 1.00 58.59 195 LEU D O 1
ATOM 20504 N N . GLY D 1 202 ? -32.378 -54.008 -6.361 1.00 54.42 196 GLY D N 1
ATOM 20505 C CA . GLY D 1 202 ? -31.876 -53.344 -7.549 1.00 56.45 196 GLY D CA 1
ATOM 20506 C C . GLY D 1 202 ? -30.405 -53.646 -7.755 1.00 61.74 196 GLY D C 1
ATOM 20507 O O . GLY D 1 202 ? -29.963 -53.887 -8.878 1.00 65.55 196 GLY D O 1
ATOM 20511 N N A ARG D 1 203 ? -29.649 -53.629 -6.660 0.50 54.84 197 ARG D N 1
ATOM 20512 N N B ARG D 1 203 ? -29.645 -53.628 -6.664 0.50 54.78 197 ARG D N 1
ATOM 20513 C CA A ARG D 1 203 ? -28.231 -53.965 -6.690 0.50 58.46 197 ARG D CA 1
ATOM 20514 C CA B ARG D 1 203 ? -28.228 -53.966 -6.711 0.50 59.74 197 ARG D CA 1
ATOM 20515 C C A ARG D 1 203 ? -28.017 -55.379 -7.222 0.50 49.67 197 ARG D C 1
ATOM 20516 C C B ARG D 1 203 ? -28.028 -55.379 -7.246 0.50 49.55 197 ARG D C 1
ATOM 20517 O O A ARG D 1 203 ? -27.087 -55.628 -7.988 0.50 55.33 197 ARG D O 1
ATOM 20518 O O B ARG D 1 203 ? -27.116 -55.630 -8.033 0.50 54.67 197 ARG D O 1
ATOM 20559 N N . MET D 1 204 ? -28.888 -56.296 -6.814 1.00 46.71 198 MET D N 1
ATOM 20560 C CA . MET D 1 204 ? -28.794 -57.694 -7.228 1.00 65.28 198 MET D CA 1
ATOM 20561 C C . MET D 1 204 ? -28.961 -57.869 -8.734 1.00 66.52 198 MET D C 1
ATOM 20562 O O . MET D 1 204 ? -28.359 -58.762 -9.327 1.00 64.69 198 MET D O 1
ATOM 20577 N N . TYR D 1 205 ? -29.778 -57.025 -9.352 1.00 53.06 199 TYR D N 1
ATOM 20578 C CA . TYR D 1 205 ? -29.960 -57.096 -10.794 1.00 48.91 199 TYR D CA 1
ATOM 20579 C C . TYR D 1 205 ? -28.649 -56.826 -11.523 1.00 46.30 199 TYR D C 1
ATOM 20580 O O . TYR D 1 205 ? -28.283 -57.550 -12.448 1.00 47.26 199 TYR D O 1
ATOM 20598 N N . PHE D 1 206 ? -27.940 -55.788 -11.091 1.00 44.07 200 PHE D N 1
ATOM 20599 C CA . PHE D 1 206 ? -26.763 -55.310 -11.808 1.00 58.95 200 PHE D CA 1
ATOM 20600 C C . PHE D 1 206 ? -25.535 -56.211 -11.660 1.00 54.30 200 PHE D C 1
ATOM 20601 O O . PHE D 1 206 ? -24.646 -56.180 -12.511 1.00 54.69 200 PHE D O 1
ATOM 20618 N N . ILE D 1 207 ? -25.486 -57.012 -10.597 1.00 46.98 201 ILE D N 1
ATOM 20619 C CA . ILE D 1 207 ? -24.316 -57.854 -10.328 1.00 56.39 201 ILE D CA 1
ATOM 20620 C C . ILE D 1 207 ? -24.587 -59.343 -10.557 1.00 62.93 201 ILE D C 1
ATOM 20621 O O . ILE D 1 207 ? -23.716 -60.179 -10.311 1.00 65.62 201 ILE D O 1
ATOM 20637 N N . GLU D 1 208 ? -25.791 -59.670 -11.020 1.00 57.97 202 GLU D N 1
ATOM 20638 C CA . GLU D 1 208 ? -26.145 -61.053 -11.338 1.00 63.08 202 GLU D CA 1
ATOM 20639 C C . GLU D 1 208 ? -26.410 -61.223 -12.829 1.00 65.46 202 GLU D C 1
ATOM 20640 O O . GLU D 1 208 ? -26.990 -60.349 -13.471 1.00 70.53 202 GLU D O 1
ATOM 20652 N N . GLU D 1 209 ? -25.984 -62.360 -13.369 1.00 70.94 203 GLU D N 1
ATOM 20653 C CA . GLU D 1 209 ? -26.161 -62.660 -14.786 1.00 74.36 203 GLU D CA 1
ATOM 20654 C C . GLU D 1 209 ? -27.637 -62.836 -15.133 1.00 69.10 203 GLU D C 1
ATOM 20655 O O . GLU D 1 209 ? -28.351 -63.592 -14.476 1.00 65.44 203 GLU D O 1
ATOM 20667 N N . GLN D 1 210 ? -28.087 -62.127 -16.166 1.00 58.22 204 GLN D N 1
ATOM 20668 C CA . GLN D 1 210 ? -29.464 -62.235 -16.642 1.00 64.92 204 GLN D CA 1
ATOM 20669 C C . GLN D 1 210 ? -29.542 -63.223 -17.805 1.00 66.15 204 GLN D C 1
ATOM 20670 O O . GLN D 1 210 ? -28.574 -63.404 -18.541 1.00 73.87 204 GLN D O 1
ATOM 20684 N N . GLU D 1 211 ? -30.701 -63.854 -17.967 1.00 72.59 205 GLU D N 1
ATOM 20685 C CA . GLU D 1 211 ? -30.856 -64.948 -18.924 1.00 71.03 205 GLU D CA 1
ATOM 20686 C C . GLU D 1 211 ? -30.816 -64.515 -20.389 1.00 76.82 205 GLU D C 1
ATOM 20687 O O . GLU D 1 211 ? -30.181 -65.171 -21.214 1.00 84.10 205 GLU D O 1
ATOM 20699 N N . TYR D 1 212 ? -31.496 -63.418 -20.709 1.00 69.20 206 TYR D N 1
ATOM 20700 C CA . TYR D 1 212 ? -31.787 -63.081 -22.102 1.00 64.90 206 TYR D CA 1
ATOM 20701 C C . TYR D 1 212 ? -30.542 -62.851 -22.958 1.00 83.91 206 TYR D C 1
ATOM 20702 O O . TYR D 1 212 ? -30.600 -62.984 -24.181 1.00 67.09 206 TYR D O 1
ATOM 20720 N N . ASP D 1 213 ? -29.423 -62.508 -22.324 1.00 63.88 207 ASP D N 1
ATOM 20721 C CA . ASP D 1 213 ? -28.168 -62.320 -23.050 1.00 72.63 207 ASP D CA 1
ATOM 20722 C C . ASP D 1 213 ? -26.985 -62.967 -22.327 1.00 64.87 207 ASP D C 1
ATOM 20723 O O . ASP D 1 213 ? -25.863 -62.959 -22.833 1.00 68.65 207 ASP D O 1
ATOM 20732 N N . GLY D 1 214 ? -27.241 -63.534 -21.152 1.00 69.50 208 GLY D N 1
ATOM 20733 C CA . GLY D 1 214 ? -26.209 -64.217 -20.391 1.00 65.31 208 GLY D CA 1
ATOM 20734 C C . GLY D 1 214 ? -25.073 -63.296 -19.985 1.00 63.11 208 GLY D C 1
ATOM 20735 O O . GLY D 1 214 ? -23.902 -63.670 -20.066 1.00 80.99 208 GLY D O 1
ATOM 20739 N N . VAL D 1 215 ? -25.424 -62.091 -19.545 1.00 60.30 209 VAL D N 1
ATOM 20740 C CA . VAL D 1 215 ? -24.438 -61.079 -19.179 1.00 60.21 209 VAL D CA 1
ATOM 20741 C C . VAL D 1 215 ? -24.777 -60.444 -17.834 1.00 61.74 209 VAL D C 1
ATOM 20742 O O . VAL D 1 215 ? -25.948 -60.272 -17.495 1.00 55.06 209 VAL D O 1
ATOM 20755 N N . VAL D 1 216 ? -23.743 -60.103 -17.071 1.00 58.90 210 VAL D N 1
ATOM 20756 C CA . VAL D 1 216 ? -23.916 -59.331 -15.847 1.00 52.38 210 VAL D CA 1
ATOM 20757 C C . VAL D 1 216 ? -24.107 -57.862 -16.234 1.00 53.84 210 VAL D C 1
ATOM 20758 O O . VAL D 1 216 ? -23.187 -57.252 -16.779 1.00 56.37 210 VAL D O 1
ATOM 20771 N N . PRO D 1 217 ? -25.295 -57.287 -15.957 1.00 61.51 211 PRO D N 1
ATOM 20772 C CA . PRO D 1 217 ? -25.642 -55.969 -16.513 1.00 56.82 211 PRO D CA 1
ATOM 20773 C C . PRO D 1 217 ? -24.638 -54.848 -16.252 1.00 51.64 211 PRO D C 1
ATOM 20774 O O . PRO D 1 217 ? -24.452 -54.013 -17.138 1.00 58.79 211 PRO D O 1
ATOM 20785 N N . ILE D 1 218 ? -24.015 -54.817 -15.077 1.00 59.32 212 ILE D N 1
ATOM 20786 C CA . ILE D 1 218 ? -23.132 -53.707 -14.727 1.00 54.94 212 ILE D CA 1
ATOM 20787 C C . ILE D 1 218 ? -21.984 -53.586 -15.728 1.00 50.45 212 ILE D C 1
ATOM 20788 O O . ILE D 1 218 ? -21.458 -52.497 -15.953 1.00 54.42 212 ILE D O 1
ATOM 20804 N N . SER D 1 219 ? -21.614 -54.708 -16.339 1.00 48.78 213 SER D N 1
ATOM 20805 C CA . SER D 1 219 ? -20.533 -54.731 -17.316 1.00 64.17 213 SER D CA 1
ATOM 20806 C C . SER D 1 219 ? -20.868 -53.904 -18.556 1.00 56.35 213 SER D C 1
ATOM 20807 O O . SER D 1 219 ? -19.979 -53.337 -19.191 1.00 79.03 213 SER D O 1
ATOM 20815 N N . LYS D 1 220 ? -22.151 -53.838 -18.896 1.00 60.70 214 LYS D N 1
ATOM 20816 C CA . LYS D 1 220 ? -22.592 -53.138 -20.100 1.00 47.57 214 LYS D CA 1
ATOM 20817 C C . LYS D 1 220 ? -22.627 -51.618 -19.922 1.00 50.71 214 LYS D C 1
ATOM 20818 O O . LYS D 1 220 ? -22.771 -50.881 -20.898 1.00 59.89 214 LYS D O 1
ATOM 20837 N N . LEU D 1 221 ? -22.487 -51.156 -18.681 1.00 43.53 215 LEU D N 1
ATOM 20838 C CA . LEU D 1 221 ? -22.510 -49.726 -18.380 1.00 47.69 215 LEU D CA 1
ATOM 20839 C C . LEU D 1 221 ? -21.105 -49.133 -18.285 1.00 53.33 215 LEU D C 1
ATOM 20840 O O . LEU D 1 221 ? -20.928 -47.920 -18.407 1.00 49.04 215 LEU D O 1
ATOM 20856 N N . LEU D 1 222 ? -20.113 -49.991 -18.067 1.00 58.03 216 LEU D N 1
ATOM 20857 C CA . LEU D 1 222 ? -18.754 -49.545 -17.773 1.00 62.09 216 LEU D CA 1
ATOM 20858 C C . LEU D 1 222 ? -18.157 -48.667 -18.870 1.00 69.50 216 LEU D C 1
ATOM 20859 O O . LEU D 1 222 ? -17.307 -47.818 -18.599 1.00 68.27 216 LEU D O 1
ATOM 20875 N N . VAL D 1 223 ? -18.603 -48.873 -20.104 1.00 57.61 217 VAL D N 1
ATOM 20876 C CA . VAL D 1 223 ? -18.046 -48.159 -21.248 1.00 51.57 217 VAL D CA 1
ATOM 20877 C C . VAL D 1 223 ? -18.279 -46.656 -21.129 1.00 68.07 217 VAL D C 1
ATOM 20878 O O . VAL D 1 223 ? -17.496 -45.854 -21.637 1.00 69.91 217 VAL D O 1
ATOM 20891 N N . PHE D 1 224 ? -19.355 -46.283 -20.445 1.00 70.06 218 PHE D N 1
ATOM 20892 C CA . PHE D 1 224 ? -19.808 -44.898 -20.425 1.00 62.33 218 PHE D CA 1
ATOM 20893 C C . PHE D 1 224 ? -19.151 -44.046 -19.342 1.00 53.14 218 PHE D C 1
ATOM 20894 O O . PHE D 1 224 ? -19.540 -42.899 -19.142 1.00 48.79 218 PHE D O 1
ATOM 20911 N N . THR D 1 225 ? -18.160 -44.593 -18.646 1.00 50.41 219 THR D N 1
ATOM 20912 C CA . THR D 1 225 ? -17.399 -43.798 -17.686 1.00 51.84 219 THR D CA 1
ATOM 20913 C C . THR D 1 225 ? -16.453 -42.839 -18.406 1.00 49.08 219 THR D C 1
ATOM 20914 O O . THR D 1 225 ? -15.868 -41.951 -17.784 1.00 71.99 219 THR D O 1
ATOM 20925 N N . GLU D 1 226 ? -16.311 -43.026 -19.718 1.00 57.45 220 GLU D N 1
ATOM 20926 C CA . GLU D 1 226 ? -15.407 -42.218 -20.533 1.00 60.29 220 GLU D CA 1
ATOM 20927 C C . GLU D 1 226 ? -16.147 -41.414 -21.605 1.00 77.60 220 GLU D C 1
ATOM 20928 O O . GLU D 1 226 ? -15.521 -40.804 -22.473 1.00 67.21 220 GLU D O 1
ATOM 20940 N N . LYS D 1 227 ? -17.475 -41.412 -21.546 1.00 71.83 221 LYS D N 1
ATOM 20941 C CA . LYS D 1 227 ? -18.272 -40.640 -22.493 1.00 75.07 221 LYS D CA 1
ATOM 20942 C C . LYS D 1 227 ? -18.358 -39.192 -22.019 1.00 62.76 221 LYS D C 1
ATOM 20943 O O . LYS D 1 227 ? -19.251 -38.828 -21.254 1.00 67.68 221 LYS D O 1
ATOM 20962 N N . TYR D 1 228 ? -17.422 -38.370 -22.483 1.00 69.18 222 TYR D N 1
ATOM 20963 C CA . TYR D 1 228 ? -17.244 -37.025 -21.945 1.00 73.52 222 TYR D CA 1
ATOM 20964 C C . TYR D 1 228 ? -18.118 -35.967 -22.619 1.00 75.25 222 TYR D C 1
ATOM 20965 O O . TYR D 1 228 ? -17.961 -34.773 -22.360 1.00 82.57 222 TYR D O 1
ATOM 20983 N N . ASP D 1 229 ? -19.041 -36.408 -23.470 1.00 82.86 223 ASP D N 1
ATOM 20984 C CA . ASP D 1 229 ? -20.029 -35.513 -24.067 1.00 90.42 223 ASP D CA 1
ATOM 20985 C C . ASP D 1 229 ? -21.423 -35.824 -23.522 1.00 82.27 223 ASP D C 1
ATOM 20986 O O . ASP D 1 229 ? -22.432 -35.384 -24.076 1.00 107.23 223 ASP D O 1
ATOM 20995 N N . ALA D 1 230 ? -21.464 -36.584 -22.431 1.00 62.77 224 ALA D N 1
ATOM 20996 C CA . ALA D 1 230 ? -22.718 -36.953 -21.784 1.00 84.72 224 ALA D CA 1
ATOM 20997 C C . ALA D 1 230 ? -22.525 -37.018 -20.271 1.00 63.04 224 ALA D C 1
ATOM 20998 O O . ALA D 1 230 ? -22.277 -38.085 -19.708 1.00 57.71 224 ALA D O 1
ATOM 21005 N N . LYS D 1 231 ? -22.643 -35.864 -19.622 1.00 54.19 225 LYS D N 1
ATOM 21006 C CA . LYS D 1 231 ? -22.396 -35.747 -18.190 1.00 52.74 225 LYS D CA 1
ATOM 21007 C C . LYS D 1 231 ? -23.376 -36.582 -17.371 1.00 54.54 225 LYS D C 1
ATOM 21008 O O . LYS D 1 231 ? -22.993 -37.203 -16.379 1.00 47.12 225 LYS D O 1
ATOM 21027 N N . VAL D 1 232 ? -24.638 -36.588 -17.787 1.00 57.41 226 VAL D N 1
ATOM 21028 C CA . VAL D 1 232 ? -25.674 -37.336 -17.082 1.00 32.16 226 VAL D CA 1
ATOM 21029 C C . VAL D 1 232 ? -25.343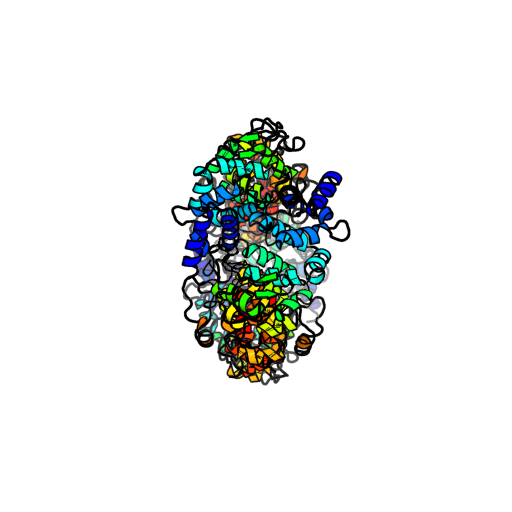 -38.827 -17.057 1.00 51.07 226 VAL D C 1
ATOM 21030 O O . VAL D 1 232 ? -25.525 -39.492 -16.036 1.00 42.59 226 VAL D O 1
ATOM 21043 N N . ARG D 1 233 ? -24.851 -39.346 -18.177 1.00 36.72 227 ARG D N 1
ATOM 21044 C CA . ARG D 1 233 ? -24.514 -40.760 -18.270 1.00 43.92 227 ARG D CA 1
ATOM 21045 C C . ARG D 1 233 ? -23.352 -41.119 -17.354 1.00 42.86 227 ARG D C 1
ATOM 21046 O O . ARG D 1 233 ? -23.387 -42.145 -16.679 1.00 50.34 227 ARG D O 1
ATOM 21067 N N . ARG D 1 234 ? -22.327 -40.273 -17.321 1.00 45.66 228 ARG D N 1
ATOM 21068 C CA . ARG D 1 234 ? -21.167 -40.536 -16.477 1.00 44.22 228 ARG D CA 1
ATOM 21069 C C . ARG D 1 234 ? -21.541 -40.488 -14.996 1.00 33.24 228 ARG D C 1
ATOM 21070 O O . ARG D 1 234 ? -21.106 -41.331 -14.212 1.00 44.85 228 ARG D O 1
ATOM 21091 N N . GLU D 1 235 ? -22.351 -39.503 -14.621 1.00 41.32 229 GLU D N 1
ATOM 21092 C CA . GLU D 1 235 ? -22.777 -39.354 -13.233 1.00 45.36 229 GLU D CA 1
ATOM 21093 C C . GLU D 1 235 ? -23.580 -40.563 -12.764 1.00 43.11 229 GLU D C 1
ATOM 21094 O O . GLU D 1 235 ? -23.298 -41.138 -11.712 1.00 49.01 229 GLU D O 1
ATOM 21106 N N . GLY D 1 236 ? -24.577 -40.947 -13.552 1.00 49.51 230 GLY D N 1
ATOM 21107 C CA . GLY D 1 236 ? -25.454 -42.042 -13.185 1.00 39.25 230 GLY D CA 1
ATOM 21108 C C . GLY D 1 236 ? -24.738 -43.377 -13.132 1.00 43.23 230 GLY D C 1
ATOM 21109 O O . GLY D 1 236 ? -24.962 -44.173 -12.220 1.00 42.89 230 GLY D O 1
ATOM 21113 N N . VAL D 1 237 ? -23.869 -43.624 -14.106 1.00 38.20 231 VAL D N 1
ATOM 21114 C CA . VAL D 1 237 ? -23.134 -44.883 -14.168 1.00 42.64 231 VAL D CA 1
ATOM 21115 C C . VAL D 1 237 ? -22.126 -44.970 -13.027 1.00 53.77 231 VAL D C 1
ATOM 21116 O O . VAL D 1 237 ? -21.924 -46.039 -12.453 1.00 44.51 231 VAL D O 1
ATOM 21129 N N . ALA D 1 238 ? -21.493 -43.846 -12.706 1.00 38.53 232 ALA D N 1
ATOM 21130 C CA . ALA D 1 238 ? -20.544 -43.792 -11.600 1.00 42.02 232 ALA D CA 1
ATOM 21131 C C . ALA D 1 238 ? -21.221 -44.213 -10.299 1.00 42.23 232 ALA D C 1
ATOM 21132 O O . ALA D 1 238 ? -20.679 -45.015 -9.538 1.00 36.88 232 ALA D O 1
ATOM 21139 N N . SER D 1 239 ? -22.413 -43.674 -10.057 1.00 37.55 233 SER D N 1
ATOM 21140 C CA . SER D 1 239 ? -23.177 -44.004 -8.858 1.00 43.63 233 SER D CA 1
ATOM 21141 C C . SER D 1 239 ? -23.614 -45.462 -8.865 1.00 42.78 233 SER D C 1
ATOM 21142 O O . SER D 1 239 ? -23.592 -46.130 -7.832 1.00 70.27 233 SER D O 1
ATOM 21150 N N . THR D 1 240 ? -24.020 -45.949 -10.034 1.00 43.54 234 THR D N 1
ATOM 21151 C CA . THR D 1 240 ? -24.497 -47.321 -10.165 1.00 39.44 234 THR D CA 1
ATOM 21152 C C . THR D 1 240 ? -23.377 -48.305 -9.833 1.00 47.97 234 THR D C 1
ATOM 21153 O O . THR D 1 240 ? -23.600 -49.300 -9.146 1.00 36.54 234 THR D O 1
ATOM 21164 N N . ILE D 1 241 ? -22.172 -48.018 -10.318 1.00 41.02 235 ILE D N 1
ATOM 21165 C CA . ILE D 1 241 ? -21.007 -48.838 -10.005 1.00 46.51 235 ILE D CA 1
ATOM 21166 C C . ILE D 1 241 ? -20.763 -48.872 -8.499 1.00 49.48 235 ILE D C 1
ATOM 21167 O O . ILE D 1 241 ? -20.517 -49.931 -7.927 1.00 49.61 235 ILE D O 1
ATOM 21183 N N . LYS D 1 242 ? -20.828 -47.705 -7.865 1.00 39.31 236 LYS D N 1
ATOM 21184 C CA . LYS D 1 242 ? -20.584 -47.600 -6.430 1.00 49.18 236 LYS D CA 1
ATOM 21185 C C . LYS D 1 242 ? -21.620 -48.391 -5.643 1.00 55.45 236 LYS D C 1
ATOM 21186 O O . LYS D 1 242 ? -21.277 -49.187 -4.768 1.00 59.26 236 LYS D O 1
ATOM 21205 N N . ASN D 1 243 ? -22.891 -48.158 -5.956 1.00 50.05 237 ASN D N 1
ATOM 21206 C CA . ASN D 1 243 ? -23.982 -48.850 -5.285 1.00 53.92 237 ASN D CA 1
ATOM 21207 C C . ASN D 1 243 ? -23.889 -50.358 -5.485 1.00 44.53 237 ASN D C 1
ATOM 21208 O O . ASN D 1 243 ? -24.229 -51.129 -4.591 1.00 48.57 237 ASN D O 1
ATOM 21219 N N . SER D 1 244 ? -23.416 -50.771 -6.656 1.00 46.41 238 SER D N 1
ATOM 21220 C CA . SER D 1 244 ? -23.315 -52.189 -6.990 1.00 56.34 238 SER D CA 1
ATOM 21221 C C . SER D 1 244 ? -22.255 -52.908 -6.158 1.00 39.86 238 SER D C 1
ATOM 21222 O O . SER D 1 244 ? -22.235 -54.138 -6.097 1.00 55.94 238 SER D O 1
ATOM 21230 N N . LEU D 1 245 ? -21.380 -52.135 -5.521 1.00 44.22 239 LEU D N 1
ATOM 21231 C CA . LEU D 1 245 ? -20.271 -52.686 -4.745 1.00 46.95 239 LEU D CA 1
ATOM 21232 C C . LEU D 1 245 ? -20.516 -52.598 -3.239 1.00 55.68 239 LEU D C 1
ATOM 21233 O O . LEU D 1 245 ? -19.580 -52.685 -2.444 1.00 56.96 239 LEU D O 1
ATOM 21249 N N . PHE D 1 246 ? -21.777 -52.432 -2.851 1.00 59.76 240 PHE D N 1
ATOM 21250 C CA . PHE D 1 246 ? -22.131 -52.262 -1.445 1.00 60.27 240 PHE D CA 1
ATOM 21251 C C . PHE D 1 246 ? -21.747 -53.476 -0.597 1.00 55.70 240 PHE D C 1
ATOM 21252 O O . PHE D 1 246 ? -21.268 -53.328 0.528 1.00 5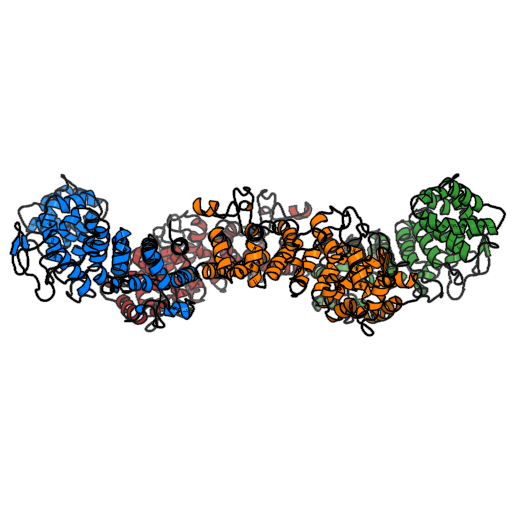8.49 240 PHE D O 1
ATOM 21269 N N . ASP D 1 247 ? -21.959 -54.671 -1.141 1.00 49.50 241 ASP D N 1
ATOM 21270 C CA . ASP D 1 247 ? -21.649 -55.912 -0.433 1.00 61.57 241 ASP D CA 1
ATOM 21271 C C . ASP D 1 247 ? -20.211 -56.338 -0.717 1.00 49.26 241 ASP D C 1
ATOM 21272 O O . ASP D 1 247 ? -19.868 -56.681 -1.848 1.00 71.53 241 ASP D O 1
ATOM 21281 N N . SER D 1 248 ? -19.375 -56.319 0.316 1.00 56.77 242 SER D N 1
ATOM 21282 C CA . SER D 1 248 ? -17.956 -56.619 0.157 1.00 67.03 242 SER D CA 1
ATOM 21283 C C . SER D 1 248 ? -17.705 -58.086 -0.172 1.00 63.90 242 SER D C 1
ATOM 21284 O O . SER D 1 248 ? -16.667 -58.431 -0.736 1.00 67.28 242 SER D O 1
ATOM 21292 N N . GLU D 1 249 ? -18.653 -58.947 0.183 1.00 74.37 243 GLU D N 1
ATOM 21293 C CA . GLU D 1 249 ? -18.521 -60.375 -0.085 1.00 72.15 243 GLU D CA 1
ATOM 21294 C C . GLU D 1 249 ? -18.622 -60.691 -1.577 1.00 73.07 243 GLU D C 1
ATOM 21295 O O . GLU D 1 249 ? -18.345 -61.814 -2.000 1.00 53.57 243 GLU D O 1
ATOM 21307 N N . THR D 1 250 ? -19.019 -59.697 -2.366 1.00 72.62 244 THR D N 1
ATOM 21308 C CA . THR D 1 250 ? -19.169 -59.865 -3.807 1.00 63.00 244 THR D CA 1
ATOM 21309 C C . THR D 1 250 ? -17.952 -59.347 -4.573 1.00 62.04 244 THR D C 1
ATOM 21310 O O . THR D 1 250 ? -17.825 -59.572 -5.775 1.00 56.94 244 THR D O 1
ATOM 21321 N N . HIS D 1 251 ? -17.057 -58.662 -3.870 1.00 58.76 245 HIS D N 1
ATOM 21322 C CA . HIS D 1 251 ? -15.966 -57.938 -4.515 1.00 52.66 245 HIS D CA 1
ATOM 21323 C C . HIS D 1 251 ? -14.977 -58.838 -5.257 1.00 57.64 245 HIS D C 1
ATOM 21324 O O . HIS D 1 251 ? -14.555 -58.511 -6.366 1.00 57.14 245 HIS D O 1
ATOM 21338 N N . GLU D 1 252 ? -14.609 -59.965 -4.654 1.00 56.12 246 GLU D N 1
ATOM 21339 C CA . GLU D 1 252 ? -13.617 -60.849 -5.259 1.00 71.92 246 GLU D CA 1
ATOM 21340 C C . GLU D 1 252 ? -14.128 -61.413 -6.581 1.00 67.79 246 GLU D C 1
ATOM 21341 O O . GLU D 1 252 ? -13.401 -61.439 -7.574 1.00 73.72 246 GLU D O 1
ATOM 21353 N N . ARG D 1 253 ? -15.382 -61.855 -6.587 1.00 59.97 247 ARG D N 1
ATOM 21354 C CA . ARG D 1 253 ? -16.009 -62.380 -7.796 1.00 66.45 247 ARG D CA 1
ATOM 21355 C C . ARG D 1 253 ? -16.052 -61.331 -8.902 1.00 53.74 247 ARG D C 1
ATOM 21356 O O . ARG D 1 253 ? -15.738 -61.622 -10.055 1.00 64.71 247 ARG D O 1
ATOM 21377 N N . LEU D 1 254 ? -16.436 -60.110 -8.545 1.00 57.71 248 LEU D N 1
ATOM 21378 C CA . LEU D 1 254 ? -16.629 -59.049 -9.529 1.00 54.49 248 LEU D CA 1
ATOM 21379 C C . LEU D 1 254 ? -15.307 -58.544 -10.100 1.00 59.33 248 LEU D C 1
ATOM 21380 O O . LEU D 1 254 ? -15.230 -58.183 -11.274 1.00 65.88 248 LEU D O 1
ATOM 21396 N N . LEU D 1 255 ? -14.268 -58.517 -9.273 1.00 64.76 249 LEU D N 1
ATOM 21397 C CA . LEU D 1 255 ? -12.959 -58.046 -9.715 1.00 66.94 249 LEU D CA 1
ATOM 21398 C C . LEU D 1 255 ? -12.282 -59.045 -10.650 1.00 77.39 249 LEU D C 1
ATOM 21399 O O . LEU D 1 255 ? -11.664 -58.657 -11.641 1.00 79.03 249 LEU D O 1
ATOM 21415 N N . LYS D 1 256 ? -12.407 -60.330 -10.332 1.00 64.49 250 LYS D N 1
ATOM 21416 C CA . LYS D 1 256 ? -11.683 -61.373 -11.051 1.00 63.49 250 LYS D CA 1
ATOM 21417 C C . LYS D 1 256 ? -12.471 -61.948 -12.228 1.00 82.07 250 LYS D C 1
ATOM 21418 O O . LYS D 1 256 ? -11.970 -62.809 -12.952 1.00 73.56 250 LYS D O 1
ATOM 21437 N N . ASP D 1 257 ? -13.699 -61.477 -12.418 1.00 67.73 251 ASP D N 1
ATOM 21438 C CA . ASP D 1 257 ? -14.488 -61.871 -13.581 1.00 70.41 251 ASP D CA 1
ATOM 21439 C C . ASP D 1 257 ? -13.988 -61.105 -14.801 1.00 60.31 251 ASP D C 1
ATOM 21440 O O . ASP D 1 257 ? -14.192 -59.897 -14.915 1.00 62.86 251 ASP D O 1
ATOM 21449 N N . GLU D 1 258 ? -13.330 -61.816 -15.709 1.00 73.92 252 GLU D N 1
ATOM 21450 C CA . GLU D 1 258 ? -12.712 -61.188 -16.871 1.00 73.79 252 GLU D CA 1
ATOM 21451 C C . GLU D 1 258 ? -13.735 -60.762 -17.922 1.00 75.16 252 GLU D C 1
ATOM 21452 O O . GLU D 1 258 ? -13.419 -59.972 -18.812 1.00 76.89 252 GLU D O 1
ATOM 21464 N N . LYS D 1 259 ? -14.955 -61.283 -17.821 1.00 73.24 253 LYS D N 1
ATOM 21465 C CA . LYS D 1 259 ? -16.027 -60.885 -18.728 1.00 70.32 253 LYS D CA 1
ATOM 21466 C C . LYS D 1 259 ? -16.599 -59.533 -18.317 1.00 62.94 253 LYS D C 1
ATOM 21467 O O . LYS D 1 259 ? -17.064 -58.764 -19.159 1.00 67.57 253 LYS D O 1
ATOM 21486 N N . ILE D 1 260 ? -16.563 -59.248 -17.019 1.00 72.25 254 ILE D N 1
ATOM 21487 C CA . ILE D 1 260 ? -17.007 -57.956 -16.509 1.00 67.09 254 ILE D CA 1
ATOM 21488 C C . ILE D 1 260 ? -15.912 -56.912 -16.722 1.00 59.38 254 ILE D C 1
ATOM 21489 O O . ILE D 1 260 ? -16.172 -55.833 -17.254 1.00 58.88 254 ILE D O 1
ATOM 21505 N N . ASN D 1 261 ? -14.692 -57.245 -16.303 1.00 67.23 255 ASN D N 1
ATOM 21506 C CA . ASN D 1 261 ? -13.539 -56.361 -16.470 1.00 63.51 255 ASN D CA 1
ATOM 21507 C C . ASN D 1 261 ? -13.796 -54.994 -15.837 1.00 57.48 255 ASN D C 1
ATOM 21508 O O . ASN D 1 261 ? -13.666 -53.955 -16.483 1.00 48.41 255 ASN D O 1
ATOM 21519 N N . LEU D 1 262 ? -14.148 -55.017 -14.557 1.00 49.02 256 LEU D N 1
ATOM 21520 C CA . LEU D 1 262 ? -14.641 -53.839 -13.849 1.00 51.43 256 LEU D CA 1
ATOM 21521 C C . LEU D 1 262 ? -13.598 -52.744 -13.643 1.00 61.35 256 LEU D C 1
ATOM 21522 O O . LEU D 1 262 ? -13.824 -51.587 -14.000 1.00 49.42 256 LEU D O 1
ATOM 21538 N N . LEU D 1 263 ? -12.465 -53.117 -13.058 1.00 61.57 257 LEU D N 1
ATOM 21539 C CA . LEU D 1 263 ? -11.503 -52.152 -12.526 1.00 59.40 257 LEU D CA 1
ATOM 21540 C C . LEU D 1 263 ? -11.028 -51.084 -13.520 1.00 53.24 257 LEU D C 1
ATOM 21541 O O . LEU D 1 263 ? -11.015 -49.902 -13.178 1.00 43.26 257 LEU D O 1
ATOM 21557 N N . PRO D 1 264 ? -10.622 -51.485 -14.739 1.00 63.27 258 PRO D N 1
ATOM 21558 C CA . PRO D 1 264 ? -10.115 -50.472 -15.678 1.00 49.44 258 PRO D CA 1
ATOM 21559 C C . PRO D 1 264 ? -11.048 -49.281 -15.922 1.00 53.12 258 PRO D C 1
ATOM 21560 O O . PRO D 1 264 ? -10.559 -48.176 -16.152 1.00 47.50 258 PRO D O 1
ATOM 21571 N N . TYR D 1 265 ? -12.359 -49.494 -15.865 1.00 43.97 259 TYR D N 1
ATOM 21572 C CA . TYR D 1 265 ? -13.311 -48.427 -16.169 1.00 65.30 259 TYR D CA 1
ATOM 21573 C C . TYR D 1 265 ? -13.641 -47.584 -14.939 1.00 53.48 259 TYR D C 1
ATOM 21574 O O . TYR D 1 265 ? -14.293 -46.545 -15.046 1.00 50.55 259 TYR D O 1
ATOM 21592 N N . ILE D 1 266 ? -13.189 -48.038 -13.775 1.00 45.77 260 ILE D N 1
ATOM 21593 C CA . ILE D 1 266 ? -13.225 -47.224 -12.565 1.00 59.95 260 ILE D CA 1
ATOM 21594 C C . ILE D 1 266 ? -11.984 -46.336 -12.514 1.00 52.52 260 ILE D C 1
ATOM 21595 O O . ILE D 1 266 ? -12.019 -45.239 -11.957 1.00 48.60 260 ILE D O 1
ATOM 21611 N N . LEU D 1 267 ? -10.895 -46.819 -13.108 1.00 58.63 261 LEU D N 1
ATOM 21612 C CA . LEU D 1 267 ? -9.605 -46.137 -13.050 1.00 52.05 261 LEU D CA 1
ATOM 21613 C C . LEU D 1 267 ? -9.404 -45.118 -14.172 1.00 52.07 261 LEU D C 1
ATOM 21614 O O . LEU D 1 267 ? -8.759 -44.089 -13.970 1.00 55.89 261 LEU D O 1
ATOM 21630 N N . LEU D 1 268 ? -9.938 -45.410 -15.354 1.00 49.70 262 LEU D N 1
ATOM 21631 C CA . LEU D 1 268 ? -9.724 -44.552 -16.521 1.00 55.39 262 LEU D CA 1
ATOM 21632 C C . LEU D 1 268 ? -10.109 -43.085 -16.285 1.00 47.64 262 LEU D C 1
ATOM 21633 O O . LEU D 1 268 ? -9.418 -42.184 -16.760 1.00 55.89 262 LEU D O 1
ATOM 21649 N N . PRO D 1 269 ? -11.210 -42.835 -15.557 1.00 40.16 263 PRO D N 1
ATOM 21650 C CA . PRO D 1 269 ? -11.584 -41.438 -15.293 1.00 50.73 263 PRO D CA 1
ATOM 21651 C C . PRO D 1 269 ? -10.581 -40.666 -14.427 1.00 52.29 263 PRO D C 1
ATOM 21652 O O . PRO D 1 269 ? -10.594 -39.434 -14.473 1.00 57.37 263 PRO D O 1
ATOM 21663 N N . ILE D 1 270 ? -9.742 -41.360 -13.660 1.00 39.41 264 ILE D N 1
ATOM 21664 C CA . ILE D 1 270 ? -8.756 -40.688 -12.809 1.00 57.10 264 ILE D CA 1
ATOM 21665 C C . ILE D 1 270 ? -7.345 -40.783 -13.393 1.00 40.95 264 ILE D C 1
ATOM 21666 O O . ILE D 1 270 ? -6.371 -40.398 -12.745 1.00 49.88 264 ILE D O 1
ATOM 21682 N N . ALA D 1 271 ? -7.244 -41.292 -14.617 1.00 54.81 265 ALA D N 1
ATOM 21683 C CA . ALA D 1 271 ? -5.958 -41.428 -15.293 1.00 61.00 265 ALA D CA 1
ATOM 21684 C C . ALA D 1 271 ? -5.726 -40.259 -16.243 1.00 66.64 265 ALA D C 1
ATOM 21685 O O . ALA D 1 271 ? -6.675 -39.668 -16.759 1.00 58.29 265 ALA D O 1
ATOM 21692 N N . SER D 1 272 ? -4.457 -39.930 -16.463 1.00 66.72 266 SER D N 1
ATOM 21693 C CA . SER D 1 272 ? -4.087 -38.851 -17.371 1.00 74.91 266 SER D CA 1
ATOM 21694 C C . SER D 1 272 ? -2.762 -39.150 -18.061 1.00 72.54 266 SER D C 1
ATOM 21695 O O . SER D 1 272 ? -1.878 -39.781 -17.483 1.00 66.72 266 SER D O 1
ATOM 21703 N N . ALA D 1 273 ? -2.636 -38.692 -19.301 1.00 67.12 267 ALA D N 1
ATOM 21704 C CA . ALA D 1 273 ? -1.404 -38.858 -20.059 1.00 69.83 267 ALA D CA 1
ATOM 21705 C C . ALA D 1 273 ? -0.383 -37.796 -19.669 1.00 71.07 267 ALA D C 1
ATOM 21706 O O . ALA D 1 273 ? 0.796 -38.092 -19.475 1.00 77.51 267 ALA D O 1
ATOM 21713 N N . LYS D 1 274 ? -0.851 -36.558 -19.551 1.00 93.56 268 LYS D N 1
ATOM 21714 C CA . LYS D 1 274 ? 0.028 -35.417 -19.320 1.00 93.73 268 LYS D CA 1
ATOM 21715 C C . LYS D 1 274 ? 0.410 -35.246 -17.850 1.00 102.92 268 LYS D C 1
ATOM 21716 O O . LYS D 1 274 ? 1.568 -35.441 -17.479 1.00 108.16 268 LYS D O 1
ATOM 21735 N N . ASP D 1 275 ? -0.560 -34.886 -17.017 1.00 82.60 269 ASP D N 1
ATOM 21736 C CA . ASP D 1 275 ? -0.290 -34.587 -15.613 1.00 76.48 269 ASP D CA 1
ATOM 21737 C C . ASP D 1 275 ? -0.189 -35.859 -14.778 1.00 79.61 269 ASP D C 1
ATOM 21738 O O . ASP D 1 275 ? -1.074 -36.151 -13.972 1.00 69.91 269 ASP D O 1
ATOM 21747 N N . SER D 1 276 ? 0.897 -36.605 -14.963 1.00 68.94 270 SER D N 1
ATOM 21748 C CA . SER D 1 276 ? 1.083 -37.872 -14.263 1.00 52.71 270 SER D CA 1
ATOM 21749 C C . SER D 1 276 ? 2.476 -38.457 -14.494 1.00 55.81 270 SER D C 1
ATOM 21750 O O . SER D 1 276 ? 2.913 -38.599 -15.636 1.00 80.70 270 SER D O 1
ATOM 21758 N N . GLU D 1 277 ? 3.162 -38.795 -13.403 1.00 73.01 271 GLU D N 1
ATOM 21759 C CA . GLU D 1 277 ? 4.463 -39.459 -13.468 1.00 66.12 271 GLU D CA 1
ATOM 21760 C C . GLU D 1 277 ? 4.394 -40.846 -12.835 1.00 73.83 271 GLU D C 1
ATOM 21761 O O . GLU D 1 277 ? 4.184 -40.979 -11.630 1.00 73.08 271 GLU D O 1
ATOM 21773 N N . ILE D 1 278 ? 4.578 -41.873 -13.658 1.00 65.82 272 ILE D N 1
ATOM 21774 C CA . ILE D 1 278 ? 4.562 -43.256 -13.194 1.00 61.60 272 ILE D CA 1
ATOM 21775 C C . ILE D 1 278 ? 5.685 -44.027 -13.880 1.00 74.11 272 ILE D C 1
ATOM 21776 O O . ILE D 1 278 ? 5.771 -44.044 -15.107 1.00 78.48 272 ILE D O 1
ATOM 21792 N N . ASP D 1 279 ? 6.543 -44.663 -13.087 1.00 67.06 273 ASP D N 1
ATOM 21793 C CA . ASP D 1 279 ? 7.718 -45.333 -13.634 1.00 66.94 273 ASP D CA 1
ATOM 21794 C C . ASP D 1 279 ? 7.327 -46.573 -14.437 1.00 78.75 273 ASP D C 1
ATOM 21795 O O . ASP D 1 279 ? 6.166 -46.984 -14.440 1.00 84.67 273 ASP D O 1
ATOM 21804 N N . GLU D 1 280 ? 8.309 -47.156 -15.117 1.00 81.25 274 GLU D N 1
ATOM 21805 C CA . GLU D 1 280 ? 8.073 -48.280 -16.017 1.00 78.40 274 GLU D CA 1
ATOM 21806 C C . GLU D 1 280 ? 7.505 -49.503 -15.303 1.00 77.06 274 GLU D C 1
ATOM 21807 O O . GLU D 1 280 ? 6.568 -50.130 -15.797 1.00 91.13 274 GLU D O 1
ATOM 21819 N N . GLU D 1 281 ? 8.075 -49.842 -14.151 1.00 74.52 275 GLU D N 1
ATOM 21820 C CA . GLU D 1 281 ? 7.644 -51.020 -13.403 1.00 80.35 275 GLU D CA 1
ATOM 21821 C C . GLU D 1 281 ? 6.162 -50.949 -13.041 1.00 71.29 275 GLU D C 1
ATOM 21822 O O . GLU D 1 281 ? 5.424 -51.917 -13.223 1.00 70.62 275 GLU D O 1
ATOM 21834 N N . ASP D 1 282 ? 5.730 -49.802 -12.526 1.00 66.09 276 ASP D N 1
ATOM 21835 C CA . ASP D 1 282 ? 4.341 -49.630 -12.120 1.00 67.66 276 ASP D CA 1
ATOM 21836 C C . ASP D 1 282 ? 3.402 -49.643 -13.323 1.00 85.36 276 ASP D C 1
ATOM 21837 O O . ASP D 1 282 ? 2.315 -50.215 -13.259 1.00 90.90 276 ASP D O 1
ATOM 21846 N N . MET D 1 283 ? 3.822 -49.018 -14.418 1.00 81.30 277 MET D N 1
ATOM 21847 C CA . MET D 1 283 ? 2.989 -48.949 -15.615 1.00 85.19 277 MET D CA 1
ATOM 21848 C C . MET D 1 283 ? 2.776 -50.327 -16.234 1.00 85.54 277 MET D C 1
ATOM 21849 O O . MET D 1 283 ? 1.757 -50.572 -16.879 1.00 90.38 277 MET D O 1
ATOM 21863 N N . PHE D 1 284 ? 3.735 -51.225 -16.033 1.00 78.89 278 PHE D N 1
ATOM 21864 C CA . PHE D 1 284 ? 3.645 -52.572 -16.585 1.00 71.20 278 PHE D CA 1
ATOM 21865 C C . PHE D 1 284 ? 2.529 -53.375 -15.919 1.00 73.22 278 PHE D C 1
ATOM 21866 O O . PHE D 1 284 ? 1.950 -54.272 -16.532 1.00 75.72 278 PHE D O 1
ATOM 21883 N N . ASN D 1 285 ? 2.227 -53.042 -14.667 1.00 76.65 279 ASN D N 1
ATOM 21884 C CA . ASN D 1 285 ? 1.233 -53.779 -13.894 1.00 82.39 279 ASN D CA 1
ATOM 21885 C C . ASN D 1 285 ? -0.179 -53.217 -14.043 1.00 73.58 279 ASN D C 1
ATOM 21886 O O . ASN D 1 285 ? -1.147 -53.843 -13.613 1.00 62.74 279 ASN D O 1
ATOM 21897 N N . LEU D 1 286 ? -0.293 -52.039 -14.648 1.00 58.24 280 LEU D N 1
ATOM 21898 C CA . LEU D 1 286 ? -1.599 -51.452 -14.923 1.00 57.93 280 LEU D CA 1
ATOM 21899 C C . LEU D 1 286 ? -2.415 -52.371 -15.826 1.00 63.34 280 LEU D C 1
ATOM 21900 O O . LEU D 1 286 ? -1.847 -53.172 -16.568 1.00 76.96 280 LEU D O 1
ATOM 21916 N N . PRO D 1 287 ? -3.753 -52.268 -15.761 1.00 67.89 281 PRO D N 1
ATOM 21917 C CA . PRO D 1 287 ? -4.571 -53.000 -16.732 1.00 58.67 281 PRO D CA 1
ATOM 21918 C C . PRO D 1 287 ? -4.233 -52.580 -18.160 1.00 65.35 281 PRO D C 1
ATOM 21919 O O . PRO D 1 287 ? -3.775 -51.456 -18.367 1.00 63.84 281 PRO D O 1
ATOM 21930 N N . ASP D 1 288 ? -4.451 -53.473 -19.121 1.00 68.76 282 ASP D N 1
ATOM 21931 C CA . ASP D 1 288 ? -4.111 -53.204 -20.515 1.00 68.07 282 ASP D CA 1
ATOM 21932 C C . ASP D 1 288 ? -4.750 -51.913 -21.022 1.00 56.90 282 ASP D C 1
ATOM 21933 O O . ASP D 1 288 ? -4.166 -51.204 -21.841 1.00 82.81 282 ASP D O 1
ATOM 21942 N N . GLU D 1 289 ? -5.946 -51.608 -20.528 1.00 72.41 283 GLU D N 1
ATOM 21943 C CA . GLU D 1 289 ? -6.692 -50.445 -20.999 1.00 76.68 283 GLU D CA 1
ATOM 21944 C C . GLU D 1 289 ? -6.037 -49.123 -20.598 1.00 77.48 283 GLU D C 1
ATOM 21945 O O . GLU D 1 289 ? -6.326 -48.082 -21.189 1.00 75.15 283 GLU D O 1
ATOM 21957 N N . LEU D 1 290 ? -5.155 -49.167 -19.603 1.00 61.99 284 LEU D N 1
ATOM 21958 C CA . LEU D 1 290 ? -4.542 -47.953 -19.065 1.00 70.21 284 LEU D CA 1
ATOM 21959 C C . LEU D 1 290 ? -3.093 -47.763 -19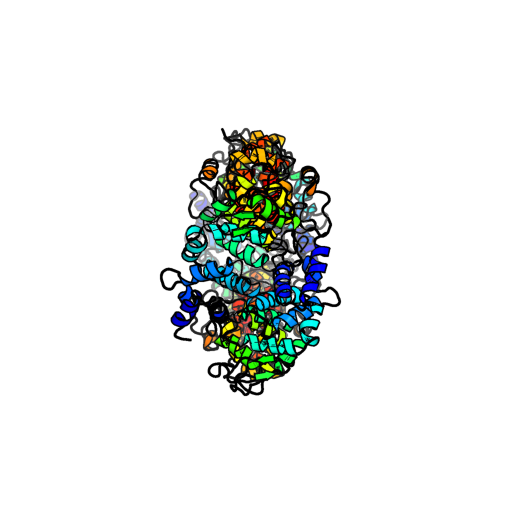.510 1.00 67.30 284 LEU D C 1
ATOM 21960 O O . LEU D 1 290 ? -2.432 -46.816 -19.082 1.00 68.67 284 LEU D O 1
ATOM 21976 N N . GLN D 1 291 ? -2.606 -48.655 -20.369 1.00 85.43 285 GLN D N 1
ATOM 21977 C CA . GLN D 1 291 ? -1.262 -48.524 -20.925 1.00 74.57 285 GLN D CA 1
ATOM 21978 C C . GLN D 1 291 ? -1.329 -47.930 -22.325 1.00 88.65 285 GLN D C 1
ATOM 21979 O O . GLN D 1 291 ? -2.294 -48.156 -23.058 1.00 93.02 285 GLN D O 1
ATOM 21993 N N . LEU D 1 292 ? -0.299 -47.170 -22.684 1.00 79.17 286 LEU D N 1
ATOM 21994 C CA . LEU D 1 292 ? -0.218 -46.538 -23.996 1.00 91.60 286 LEU D CA 1
ATOM 21995 C C . LEU D 1 292 ? -1.444 -45.667 -24.256 1.00 94.60 286 LEU D C 1
ATOM 21996 O O . LEU D 1 292 ? -2.059 -45.743 -25.319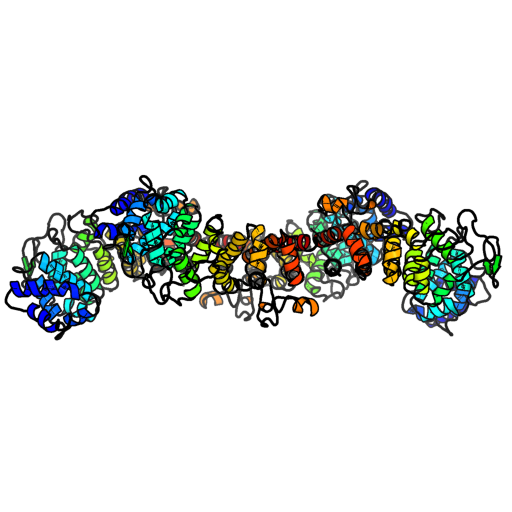 1.00 80.99 286 LEU D O 1
ATOM 22012 N N . LEU D 1 293 ? -1.792 -44.844 -23.271 1.00 82.47 287 LEU D N 1
ATOM 22013 C CA . LEU D 1 293 ? -2.930 -43.939 -23.388 1.00 80.16 287 LEU D CA 1
ATOM 22014 C C . LEU D 1 293 ? -2.690 -42.908 -24.486 1.00 91.34 287 LEU D C 1
ATOM 22015 O O . LEU D 1 293 ? -1.545 -42.549 -24.759 1.00 84.76 287 LEU D O 1
ATOM 22031 N N . PRO D 1 294 ? -3.771 -42.423 -25.119 1.00 69.49 288 PRO D N 1
ATOM 22032 C CA . PRO D 1 294 ? -3.597 -41.380 -26.135 1.00 80.23 288 PRO D CA 1
ATOM 22033 C C . PRO D 1 294 ? -3.107 -40.078 -25.513 1.00 81.42 288 PRO D C 1
ATOM 22034 O O . PRO D 1 294 ? -3.413 -39.800 -24.355 1.00 82.57 288 PRO D O 1
ATOM 22045 N N . GLU D 1 295 ? -2.355 -39.297 -26.279 1.00 87.88 289 GLU D N 1
ATOM 22046 C CA . GLU D 1 295 ? -1.714 -38.095 -25.759 1.00 77.46 289 GLU D CA 1
ATOM 22047 C C . GLU D 1 295 ? -2.722 -37.082 -25.220 1.00 76.33 289 GLU D C 1
ATOM 22048 O O . GLU D 1 295 ? -2.386 -36.264 -24.364 1.00 90.56 289 GLU D O 1
ATOM 22060 N N . ASP D 1 296 ? -3.955 -37.148 -25.713 1.00 84.52 290 ASP D N 1
ATOM 22061 C CA . ASP D 1 296 ? -4.981 -36.178 -25.340 1.00 84.14 290 ASP D CA 1
ATOM 22062 C C . ASP D 1 296 ? -5.847 -36.679 -24.182 1.00 77.12 290 ASP D C 1
ATOM 22063 O O . ASP D 1 296 ? -6.836 -36.043 -23.816 1.00 67.20 290 ASP D O 1
ATOM 22072 N N . LYS D 1 297 ? -5.465 -37.816 -23.608 1.00 65.28 291 LYS D N 1
ATOM 22073 C CA . LYS D 1 297 ? -6.213 -38.422 -22.510 1.00 82.25 291 LYS D CA 1
ATOM 22074 C C . LYS D 1 297 ? -6.123 -37.588 -21.235 1.00 74.08 291 LYS D C 1
ATOM 22075 O O . LYS D 1 297 ? -5.031 -37.337 -20.723 1.00 93.42 291 LYS D O 1
ATOM 22094 N N . GLU D 1 298 ? -7.280 -37.167 -20.734 1.00 70.14 292 GLU D N 1
ATOM 22095 C CA . GLU D 1 298 ? -7.364 -36.393 -19.499 1.00 65.86 292 GLU D CA 1
ATOM 22096 C C . GLU D 1 298 ? -8.287 -37.069 -18.491 1.00 63.45 292 GLU D C 1
ATOM 22097 O O . GLU D 1 298 ? -9.002 -38.015 -18.825 1.00 56.31 292 GLU D O 1
ATOM 22109 N N . ARG D 1 299 ? -8.268 -36.574 -17.256 1.00 64.36 293 ARG D N 1
ATOM 22110 C CA . ARG D 1 299 ? -9.156 -37.075 -16.213 1.00 57.08 293 ARG D CA 1
ATOM 22111 C C . ARG D 1 299 ? -10.558 -36.515 -16.401 1.00 58.18 293 ARG D C 1
ATOM 22112 O O . ARG D 1 299 ? -10.760 -35.572 -17.165 1.00 72.16 293 ARG D O 1
ATOM 22133 N N . ASP D 1 300 ? -11.524 -37.096 -15.701 1.00 54.43 294 ASP D N 1
ATOM 22134 C CA . ASP D 1 300 ? -12.879 -36.566 -15.704 1.00 51.87 294 ASP D CA 1
ATOM 22135 C C . ASP D 1 300 ? -12.857 -35.175 -15.066 1.00 58.84 294 ASP D C 1
ATOM 22136 O O . ASP D 1 300 ? -12.411 -35.026 -13.931 1.00 56.82 294 ASP D O 1
ATOM 22145 N N . PRO D 1 301 ? -13.327 -34.148 -15.794 1.00 61.43 295 PRO D N 1
ATOM 22146 C CA . PRO D 1 301 ? -13.199 -32.791 -15.245 1.00 62.65 295 PRO D CA 1
ATOM 22147 C C . PRO D 1 301 ? -14.128 -32.485 -14.068 1.00 52.94 295 PRO D C 1
ATOM 22148 O O . PRO D 1 301 ? -13.875 -31.513 -13.359 1.00 69.01 295 PRO D O 1
ATOM 22159 N N . ILE D 1 302 ? -15.169 -33.285 -13.859 1.00 49.04 296 ILE D N 1
ATOM 22160 C CA . ILE D 1 302 ? -16.109 -33.039 -12.765 1.00 54.81 296 ILE D CA 1
ATOM 22161 C C . ILE D 1 302 ? -15.634 -33.759 -11.497 1.00 51.84 296 ILE D C 1
ATOM 22162 O O . ILE D 1 302 ? -15.607 -34.988 -11.465 1.00 50.19 296 ILE D O 1
ATOM 22178 N N . PRO D 1 303 ? -15.259 -32.996 -10.448 1.00 56.86 297 PRO D N 1
ATOM 22179 C CA . PRO D 1 303 ? -14.742 -33.605 -9.214 1.00 52.31 297 PRO D CA 1
ATOM 22180 C C . PRO D 1 303 ? -15.677 -34.632 -8.585 1.00 51.83 297 PRO D C 1
ATOM 22181 O O . PRO D 1 303 ? -15.207 -35.669 -8.119 1.00 55.72 297 PRO D O 1
ATOM 22192 N N . ALA D 1 304 ? -16.974 -34.336 -8.567 1.00 61.79 298 ALA D N 1
ATOM 22193 C CA . ALA D 1 304 ? -17.955 -35.193 -7.905 1.00 51.13 298 ALA D CA 1
ATOM 22194 C C . ALA D 1 304 ? -17.948 -36.607 -8.478 1.00 49.73 298 ALA D C 1
ATOM 22195 O O . ALA D 1 304 ? -18.114 -37.582 -7.746 1.00 59.57 298 ALA D O 1
ATOM 22202 N N . ILE D 1 305 ? -17.757 -36.713 -9.788 1.00 42.35 299 ILE D N 1
ATOM 22203 C CA . ILE D 1 305 ? -17.695 -38.014 -10.444 1.00 49.20 299 ILE D CA 1
ATOM 22204 C C . ILE D 1 305 ? -16.416 -38.744 -10.043 1.00 54.60 299 ILE D C 1
ATOM 22205 O O . ILE D 1 305 ? -16.433 -39.950 -9.796 1.00 41.96 299 ILE D O 1
ATOM 22221 N N . ILE D 1 306 ? -15.309 -38.010 -9.992 1.00 33.96 300 ILE D N 1
ATOM 22222 C CA . ILE D 1 306 ? -14.035 -38.582 -9.575 1.00 34.20 300 ILE D CA 1
ATOM 22223 C C . ILE D 1 306 ? -14.138 -39.112 -8.149 1.00 35.30 300 ILE D C 1
ATOM 22224 O O . ILE D 1 306 ? -13.687 -40.219 -7.862 1.00 48.78 300 ILE D O 1
ATOM 22240 N N . CYS D 1 307 ? -14.734 -38.322 -7.260 1.00 41.10 301 CYS D N 1
ATOM 22241 C CA . CYS D 1 307 ? -14.894 -38.728 -5.868 1.00 33.24 301 CYS D CA 1
ATOM 22242 C C . CYS D 1 307 ? -15.706 -40.011 -5.766 1.00 40.29 301 CYS D C 1
ATOM 22243 O O . CYS D 1 307 ? -15.396 -40.888 -4.962 1.00 45.87 301 CYS D O 1
ATOM 22251 N N . CYS D 1 308 ? -16.746 -40.113 -6.586 1.00 41.62 302 CYS D N 1
ATOM 22252 C CA . CYS D 1 308 ? -17.585 -41.302 -6.609 1.00 33.99 302 CYS D CA 1
ATOM 22253 C C . CYS D 1 308 ? -16.764 -42.530 -6.985 1.00 33.38 302 CYS D C 1
ATOM 22254 O O . CYS D 1 308 ? -16.883 -43.584 -6.361 1.00 37.83 302 CYS D O 1
ATOM 22262 N N . HIS D 1 309 ? -15.926 -42.387 -8.006 1.00 45.51 303 HIS D N 1
ATOM 22263 C CA . HIS D 1 309 ? -15.045 -43.470 -8.423 1.00 34.80 303 HIS D CA 1
ATOM 22264 C C . HIS D 1 309 ? -14.061 -43.832 -7.311 1.00 49.51 303 HIS D C 1
ATOM 22265 O O . HIS D 1 309 ? -13.688 -44.994 -7.157 1.00 48.67 303 HIS D O 1
ATOM 22279 N N . LEU D 1 310 ? -13.644 -42.834 -6.538 1.00 42.43 304 LEU D N 1
ATOM 22280 C CA . LEU D 1 310 ? -12.721 -43.070 -5.435 1.00 41.86 304 LEU D CA 1
ATOM 22281 C C . LEU D 1 310 ? -13.429 -43.770 -4.275 1.00 49.49 304 LEU D C 1
ATOM 22282 O O . LEU D 1 310 ? -12.824 -44.565 -3.554 1.00 36.21 304 LEU D O 1
ATOM 22298 N N . GLU D 1 311 ? -14.712 -43.471 -4.098 1.00 34.73 305 GLU D N 1
ATOM 22299 C CA . GLU D 1 311 ? -15.524 -44.176 -3.113 1.00 54.01 305 GLU D CA 1
ATOM 22300 C C . GLU D 1 311 ? -15.625 -45.651 -3.490 1.00 52.13 305 GLU D C 1
ATOM 22301 O O . GLU D 1 311 ? -15.631 -46.523 -2.622 1.00 55.18 305 GLU D O 1
ATOM 22313 N N . SER D 1 312 ? -15.702 -45.921 -4.791 1.00 36.06 306 SER D N 1
ATOM 22314 C CA . SER D 1 312 ? -15.781 -47.293 -5.287 1.00 54.14 306 SER D CA 1
ATOM 22315 C C . SER D 1 312 ? -14.489 -48.045 -5.003 1.00 48.50 306 SER D C 1
ATOM 22316 O O . SER D 1 312 ? -14.514 -49.173 -4.512 1.00 55.14 306 SER D O 1
ATOM 22324 N N . ILE D 1 313 ? -13.363 -47.415 -5.321 1.00 46.00 307 ILE D N 1
ATOM 22325 C CA . ILE D 1 313 ? -12.056 -47.991 -5.034 1.00 55.79 307 ILE D CA 1
ATOM 22326 C C . ILE D 1 313 ? -11.942 -48.257 -3.538 1.00 55.91 307 ILE D C 1
ATOM 22327 O O . ILE D 1 313 ? -11.461 -49.308 -3.121 1.00 48.25 307 ILE D O 1
ATOM 22343 N N . LEU D 1 314 ? -12.405 -47.302 -2.739 1.00 47.11 308 LEU D N 1
ATOM 22344 C CA . LEU D 1 314 ? -12.332 -47.409 -1.287 1.00 46.85 308 LEU D CA 1
ATOM 22345 C C . LEU D 1 314 ? -13.164 -48.581 -0.768 1.00 60.93 308 LEU D C 1
ATOM 22346 O O . LEU D 1 314 ? -12.787 -49.233 0.206 1.00 57.36 308 LEU D O 1
ATOM 22362 N N . LEU D 1 315 ? -14.297 -48.845 -1.413 1.00 44.77 309 LEU D N 1
ATOM 22363 C CA . LEU D 1 315 ? -15.109 -50.008 -1.067 1.00 39.37 309 LEU D CA 1
ATOM 22364 C C . LEU D 1 315 ? -14.346 -51.291 -1.381 1.00 48.41 309 LEU D C 1
ATOM 22365 O O . LEU D 1 315 ? -14.338 -52.233 -0.588 1.00 41.87 309 LEU D O 1
ATOM 22381 N N . LEU D 1 316 ? -13.694 -51.313 -2.539 1.00 40.78 310 LEU D N 1
ATOM 22382 C CA . LEU D 1 316 ? -12.918 -52.473 -2.966 1.00 42.18 310 LEU D CA 1
ATOM 22383 C C . LEU D 1 316 ? -11.691 -52.708 -2.081 1.00 53.92 310 LEU D C 1
ATOM 22384 O O . LEU D 1 316 ? -11.037 -53.744 -2.189 1.00 54.47 310 LEU D O 1
ATOM 22400 N N . CYS D 1 317 ? -11.384 -51.746 -1.211 1.00 56.57 311 CYS D N 1
ATOM 22401 C CA . CYS D 1 317 ? -10.292 -51.892 -0.251 1.00 58.02 311 CYS D CA 1
ATOM 22402 C C . CYS D 1 317 ? -10.752 -52.569 1.042 1.00 49.31 311 CYS D C 1
ATOM 22403 O O . CYS D 1 317 ? -9.952 -52.786 1.952 1.00 66.93 311 CYS D O 1
ATOM 22411 N N . THR D 1 318 ? -12.037 -52.901 1.117 1.00 55.06 312 THR D N 1
ATOM 22412 C CA . THR D 1 318 ? -12.624 -53.441 2.340 1.00 44.83 312 THR D CA 1
ATOM 22413 C C . THR D 1 318 ? -12.023 -54.794 2.724 1.00 64.06 312 THR D C 1
ATOM 22414 O O . THR D 1 318 ? -11.721 -55.034 3.894 1.00 56.46 312 THR D O 1
ATOM 22425 N N . THR D 1 319 ? -11.855 -55.672 1.739 1.00 55.64 313 THR D N 1
ATOM 22426 C CA . THR D 1 319 ? -11.316 -57.008 1.981 1.00 49.32 313 THR D CA 1
ATOM 22427 C C . THR D 1 319 ? -9.855 -57.091 1.566 1.00 68.37 313 THR D C 1
ATOM 22428 O O . THR D 1 319 ? -9.400 -56.328 0.717 1.00 48.79 313 THR D O 1
ATOM 22439 N N . HIS D 1 320 ? -9.128 -58.027 2.168 1.00 74.15 314 HIS D N 1
ATOM 22440 C CA . HIS D 1 320 ? -7.723 -58.235 1.845 1.00 69.28 314 HIS D CA 1
ATOM 22441 C C . HIS D 1 320 ? -7.545 -58.642 0.387 1.00 75.43 314 HIS D C 1
ATOM 22442 O O . HIS D 1 320 ? -6.651 -58.146 -0.300 1.00 58.71 314 HIS D O 1
ATOM 22456 N N . ALA D 1 321 ? -8.396 -59.556 -0.071 1.00 59.08 315 ALA D N 1
ATOM 22457 C CA . ALA D 1 321 ? -8.356 -60.030 -1.450 1.00 63.12 315 ALA D CA 1
ATOM 22458 C C . ALA D 1 321 ? -8.520 -58.869 -2.425 1.00 51.94 315 ALA D C 1
ATOM 22459 O O . ALA D 1 321 ? -7.871 -58.826 -3.471 1.00 58.40 315 ALA D O 1
ATOM 22466 N N . GLY D 1 322 ? -9.391 -57.930 -2.073 1.00 50.27 316 GLY D N 1
ATOM 22467 C CA . GLY D 1 322 ? -9.590 -56.737 -2.873 1.00 62.52 316 GLY D CA 1
ATOM 22468 C C . GLY D 1 322 ? -8.349 -55.866 -2.885 1.00 57.32 316 GLY D C 1
ATOM 22469 O O . GLY D 1 322 ? -7.909 -55.416 -3.942 1.00 63.40 316 GLY D O 1
ATOM 22473 N N . ARG D 1 323 ? -7.780 -55.634 -1.705 1.00 53.48 317 ARG D N 1
ATOM 22474 C CA . ARG D 1 323 ? -6.586 -54.805 -1.574 1.00 48.18 317 ARG D CA 1
ATOM 22475 C C . ARG D 1 323 ? -5.408 -55.400 -2.338 1.00 49.22 317 ARG D C 1
ATOM 22476 O O . ARG D 1 323 ? -4.634 -54.674 -2.962 1.00 59.89 317 ARG D O 1
ATOM 22497 N N . GLU D 1 324 ? -5.275 -56.722 -2.286 1.00 50.86 318 GLU D N 1
ATOM 22498 C CA . GLU D 1 324 ? -4.234 -57.417 -3.036 1.00 54.72 318 GLU D CA 1
ATOM 22499 C C . GLU D 1 324 ? -4.382 -57.175 -4.533 1.00 65.62 318 GLU D C 1
ATOM 22500 O O . GLU D 1 324 ? -3.403 -56.903 -5.226 1.00 65.01 318 GLU D O 1
ATOM 22512 N N . TYR D 1 325 ? -5.613 -57.274 -5.026 1.00 56.53 319 TYR D N 1
ATOM 22513 C CA . TYR D 1 325 ? -5.888 -57.093 -6.447 1.00 59.78 319 TYR D CA 1
ATOM 22514 C C . TYR D 1 325 ? -5.584 -55.666 -6.895 1.00 66.70 319 TYR D C 1
ATOM 22515 O O . TYR D 1 325 ? -4.938 -55.454 -7.922 1.00 50.34 319 TYR D O 1
ATOM 22533 N N . LEU D 1 326 ? -6.056 -54.693 -6.122 1.00 48.27 320 LEU D N 1
ATOM 22534 C CA . LEU D 1 326 ? -5.822 -53.287 -6.433 1.00 59.10 320 LEU D CA 1
ATOM 22535 C C . LEU D 1 326 ? -4.329 -52.964 -6.440 1.00 62.92 320 LEU D C 1
ATOM 22536 O O . LEU D 1 326 ? -3.849 -52.235 -7.308 1.00 61.10 320 LEU D O 1
ATOM 22552 N N . ARG D 1 327 ? -3.596 -53.508 -5.473 1.00 48.55 321 ARG D N 1
ATOM 22553 C CA . ARG D 1 327 ? -2.158 -53.280 -5.394 1.00 54.11 321 ARG D CA 1
ATOM 22554 C C . ARG D 1 327 ? -1.437 -53.870 -6.603 1.00 50.77 321 ARG D C 1
ATOM 22555 O O . ARG D 1 327 ? -0.523 -53.255 -7.150 1.00 65.18 321 ARG D O 1
ATOM 22576 N N . ASP D 1 328 ? -1.857 -55.059 -7.019 1.00 72.08 322 ASP D N 1
ATOM 22577 C CA . ASP D 1 328 ? -1.232 -55.741 -8.147 1.00 77.05 322 ASP D CA 1
ATOM 22578 C C . ASP D 1 328 ? -1.502 -55.033 -9.473 1.00 75.53 322 ASP D C 1
ATOM 22579 O O . ASP D 1 328 ? -0.833 -55.303 -10.470 1.00 76.13 322 ASP D O 1
ATOM 22588 N N . LYS D 1 329 ? -2.482 -54.133 -9.480 1.00 66.87 323 LYS D N 1
ATOM 22589 C CA . LYS D 1 329 ? -2.872 -53.425 -10.698 1.00 73.00 323 LYS D CA 1
ATOM 22590 C C . LYS D 1 329 ? -2.410 -51.968 -10.687 1.00 59.66 323 LYS D C 1
ATOM 22591 O O . LYS D 1 329 ? -2.900 -51.149 -11.465 1.00 54.19 323 LYS D O 1
ATOM 22610 N N . SER D 1 330 ? -1.462 -51.658 -9.807 1.00 52.12 324 SER D N 1
ATOM 22611 C CA . SER D 1 330 ? -0.896 -50.313 -9.705 1.00 49.17 324 SER D CA 1
ATOM 22612 C C . SER D 1 330 ? -1.972 -49.251 -9.490 1.00 53.20 324 SER D C 1
ATOM 22613 O O . SER D 1 330 ? -1.965 -48.203 -10.134 1.00 54.26 324 SER D O 1
ATOM 22621 N N . VAL D 1 331 ? -2.894 -49.527 -8.575 1.00 56.26 325 VAL D N 1
ATOM 22622 C CA . VAL D 1 331 ? -3.910 -48.553 -8.209 1.00 47.75 325 VAL D CA 1
ATOM 22623 C C . VAL D 1 331 ? -3.293 -47.437 -7.368 1.00 50.03 325 VAL D C 1
ATOM 22624 O O . VAL D 1 331 ? -3.727 -46.288 -7.436 1.00 50.27 325 VAL D O 1
ATOM 22637 N N . TYR D 1 332 ? -2.274 -47.769 -6.581 1.00 50.89 326 TYR D N 1
ATOM 22638 C CA . TYR D 1 332 ? -1.668 -46.776 -5.697 1.00 53.97 326 TYR D CA 1
ATOM 22639 C C . TYR D 1 332 ? -0.986 -45.640 -6.465 1.00 45.11 326 TYR D C 1
ATOM 22640 O O . TYR D 1 332 ? -1.253 -44.471 -6.187 1.00 51.25 326 TYR D O 1
ATOM 22658 N N . PRO D 1 333 ? -0.095 -45.971 -7.419 1.00 46.31 327 PRO D N 1
ATOM 22659 C CA . PRO D 1 333 ? 0.514 -44.905 -8.225 1.00 46.68 327 PRO D CA 1
ATOM 22660 C C . PRO D 1 333 ? -0.525 -44.006 -8.880 1.00 56.36 327 PRO D C 1
ATOM 22661 O O . PRO D 1 333 ? -0.346 -42.791 -8.960 1.00 47.54 327 PRO D O 1
ATOM 22672 N N . LEU D 1 334 ? -1.611 -44.618 -9.333 1.00 54.47 328 LEU D N 1
ATOM 22673 C CA . LEU D 1 334 ? -2.686 -43.904 -10.008 1.00 44.06 328 LEU D CA 1
ATOM 22674 C C . LEU D 1 334 ? -3.379 -42.928 -9.058 1.00 44.05 328 LEU D C 1
ATOM 22675 O O . LEU D 1 334 ? -3.751 -41.822 -9.453 1.00 60.93 328 LEU D O 1
ATOM 22691 N N . VAL D 1 335 ? -3.543 -43.343 -7.805 1.00 45.99 329 VAL D N 1
ATOM 22692 C CA . VAL D 1 335 ? -4.165 -42.497 -6.790 1.00 41.33 329 VAL D CA 1
ATOM 22693 C C . VAL D 1 335 ? -3.178 -41.434 -6.308 1.00 43.25 329 VAL D C 1
ATOM 22694 O O . VAL D 1 335 ? -3.571 -40.319 -5.960 1.00 41.29 329 VAL D O 1
ATOM 22707 N N . ARG D 1 336 ? -1.898 -41.788 -6.293 1.00 43.03 330 ARG D N 1
ATOM 22708 C CA . ARG D 1 336 ? -0.847 -40.858 -5.900 1.00 44.00 330 ARG D CA 1
ATOM 22709 C C . ARG D 1 336 ? -0.797 -39.662 -6.843 1.00 53.92 330 ARG D C 1
ATOM 22710 O O . ARG D 1 336 ? -0.775 -38.513 -6.402 1.00 47.65 330 ARG D O 1
ATOM 22731 N N . GLU D 1 337 ? -0.774 -39.939 -8.143 1.00 62.85 331 GLU D N 1
ATOM 22732 C CA . GLU D 1 337 ? -0.649 -38.888 -9.144 1.00 49.77 331 GLU D CA 1
ATOM 22733 C C . GLU D 1 337 ? -1.892 -38.009 -9.195 1.00 50.12 331 GLU D C 1
ATOM 22734 O O . GLU D 1 337 ? -1.799 -36.811 -9.463 1.00 66.98 331 GLU D O 1
ATOM 22746 N N . LEU D 1 338 ? -3.052 -38.606 -8.944 1.00 52.46 332 LEU D N 1
ATOM 22747 C CA . LEU D 1 338 ? -4.283 -37.840 -8.821 1.00 55.26 332 LEU D CA 1
ATOM 22748 C C . LEU D 1 338 ? -4.145 -36.848 -7.673 1.00 47.81 332 LEU D C 1
ATOM 22749 O O . LEU D 1 338 ? -4.448 -35.663 -7.817 1.00 44.09 332 LEU D O 1
ATOM 22765 N N . HIS D 1 339 ? -3.671 -37.348 -6.538 1.00 46.04 333 HIS D N 1
ATOM 22766 C CA . HIS D 1 339 ? -3.489 -36.533 -5.343 1.00 47.21 333 HIS D CA 1
ATOM 22767 C C . HIS D 1 339 ? -2.522 -35.380 -5.602 1.00 45.66 333 HIS D C 1
ATOM 22768 O O . HIS D 1 339 ? -2.728 -34.268 -5.118 1.00 50.87 333 HIS D O 1
ATOM 22782 N N . LYS D 1 340 ? -1.474 -35.652 -6.374 1.00 47.60 334 LYS D N 1
ATOM 22783 C CA . LYS D 1 340 ? -0.467 -34.644 -6.702 1.00 55.68 334 LYS D CA 1
ATOM 22784 C C . LYS D 1 340 ? -0.992 -33.535 -7.607 1.00 55.78 334 LYS D C 1
ATOM 22785 O O . LYS D 1 340 ? -0.689 -32.359 -7.400 1.00 50.18 334 LYS D O 1
ATOM 22804 N N . ASN D 1 341 ? -1.771 -33.921 -8.615 1.00 47.19 335 ASN D N 1
ATOM 22805 C CA . ASN D 1 341 ? -2.043 -33.051 -9.758 1.00 58.67 335 ASN D CA 1
ATOM 22806 C C . ASN D 1 341 ? -3.425 -32.405 -9.770 1.00 49.68 335 ASN D C 1
ATOM 22807 O O . ASN D 1 341 ? -3.677 -31.499 -10.565 1.00 63.26 335 ASN D O 1
ATOM 22818 N N . VAL D 1 342 ? -4.318 -32.870 -8.901 1.00 68.31 336 VAL D N 1
ATOM 22819 C CA . VAL D 1 342 ? -5.655 -32.292 -8.794 1.00 63.45 336 VAL D CA 1
ATOM 22820 C C . VAL D 1 342 ? -5.866 -31.734 -7.393 1.00 67.83 336 VAL D C 1
ATOM 22821 O O . VAL D 1 342 ? -6.212 -32.466 -6.466 1.00 70.95 336 VAL D O 1
ATOM 22834 N N . GLU D 1 343 ? -5.652 -30.430 -7.247 1.00 57.43 337 GLU D N 1
ATOM 22835 C CA . GLU D 1 343 ? -5.803 -29.773 -5.956 1.00 64.47 337 GLU D CA 1
ATOM 22836 C C . GLU D 1 343 ? -7.276 -29.547 -5.630 1.00 67.57 337 GLU D C 1
ATOM 22837 O O . GLU D 1 343 ? -7.846 -28.497 -5.925 1.00 88.60 337 GLU D O 1
ATOM 22849 N N . ASN D 1 344 ? -7.876 -30.564 -5.023 1.00 57.64 338 ASN D N 1
ATOM 22850 C CA . ASN D 1 344 ? -9.260 -30.528 -4.575 1.00 68.51 338 ASN D CA 1
ATOM 22851 C C . ASN D 1 344 ? -9.345 -31.302 -3.266 1.00 50.96 338 ASN D C 1
ATOM 22852 O O . ASN D 1 344 ? -8.996 -32.481 -3.217 1.00 55.27 338 ASN D O 1
ATOM 22863 N N . GLU D 1 345 ? -9.795 -30.637 -2.207 1.00 55.79 339 GLU D N 1
ATOM 22864 C CA . GLU D 1 345 ? -9.720 -31.207 -0.865 1.00 67.46 339 GLU D CA 1
ATOM 22865 C C . GLU D 1 345 ? -10.550 -32.480 -0.716 1.00 62.46 339 GLU D C 1
ATOM 22866 O O . GLU D 1 345 ? -10.129 -33.421 -0.044 1.00 74.55 339 GLU D O 1
ATOM 22878 N N . ASP D 1 346 ? -11.723 -32.510 -1.339 1.00 39.97 340 ASP D N 1
ATOM 22879 C CA . ASP D 1 346 ? -12.575 -33.693 -1.289 1.00 42.48 340 ASP D CA 1
ATOM 22880 C C . ASP D 1 346 ? -11.871 -34.888 -1.924 1.00 47.16 340 ASP D C 1
ATOM 22881 O O . ASP D 1 346 ? -11.832 -35.974 -1.347 1.00 48.99 340 ASP D O 1
ATOM 22890 N N . ILE D 1 347 ? -11.314 -34.678 -3.112 1.00 39.31 341 ILE D N 1
ATOM 22891 C CA . ILE D 1 347 ? -10.537 -35.709 -3.788 1.00 41.75 341 ILE D CA 1
ATOM 22892 C C . ILE D 1 347 ? -9.301 -36.082 -2.968 1.00 38.40 341 ILE D C 1
ATOM 22893 O O . ILE D 1 347 ? -8.976 -37.260 -2.818 1.00 42.79 341 ILE D O 1
ATOM 22909 N N . GLY D 1 348 ? -8.617 -35.070 -2.442 1.00 43.61 342 GLY D N 1
ATOM 22910 C CA . GLY D 1 348 ? -7.402 -35.276 -1.670 1.00 43.44 342 GLY D CA 1
ATOM 22911 C C . GLY D 1 348 ? -7.603 -36.146 -0.443 1.00 42.91 342 GLY D C 1
ATOM 22912 O O . GLY D 1 348 ? -6.812 -37.051 -0.177 1.00 48.02 342 GLY D O 1
ATOM 22916 N N . GLU D 1 349 ? -8.660 -35.862 0.311 1.00 40.46 343 GLU D N 1
ATOM 22917 C CA . GLU D 1 349 ? -9.007 -36.655 1.485 1.00 56.84 343 GLU D CA 1
ATOM 22918 C C . GLU D 1 349 ? -9.237 -38.118 1.121 1.00 53.18 343 GLU D C 1
ATOM 22919 O O . GLU D 1 349 ? -8.700 -39.019 1.766 1.00 49.45 343 GLU D O 1
ATOM 22931 N N . LEU D 1 350 ? -10.036 -38.347 0.084 1.00 44.47 344 LEU D N 1
ATOM 22932 C CA . LEU D 1 350 ? -10.341 -39.702 -0.362 1.00 38.51 344 LEU D CA 1
ATOM 22933 C C . LEU D 1 350 ? -9.078 -40.434 -0.799 1.00 51.56 344 LEU D C 1
ATOM 22934 O O . LEU D 1 350 ? -8.931 -41.631 -0.554 1.00 45.71 344 LEU D O 1
ATOM 22950 N N . CYS D 1 351 ? -8.168 -39.710 -1.442 1.00 52.75 345 CYS D N 1
ATOM 22951 C CA . CYS D 1 351 ? -6.929 -40.306 -1.923 1.00 43.82 345 CYS D CA 1
ATOM 22952 C C . CYS D 1 351 ? -6.119 -40.917 -0.788 1.00 42.29 345 CYS D C 1
ATOM 22953 O O . CYS D 1 351 ? -5.634 -42.038 -0.907 1.00 51.31 345 CYS D O 1
ATOM 22961 N N . TYR D 1 352 ? -5.975 -40.189 0.313 1.00 43.54 346 TYR D N 1
ATOM 22962 C CA . TYR D 1 352 ? -5.146 -40.677 1.409 1.00 49.48 346 TYR D CA 1
ATOM 22963 C C . TYR D 1 352 ? -5.867 -41.750 2.218 1.00 55.30 346 TYR D C 1
ATOM 22964 O O . TYR D 1 352 ? -5.224 -42.592 2.845 1.00 46.89 346 TYR D O 1
ATOM 22982 N N . ARG D 1 353 ? -7.195 -41.734 2.194 1.00 41.90 347 ARG D N 1
ATOM 22983 C CA . ARG D 1 353 ? -7.966 -42.808 2.808 1.00 60.17 347 ARG D CA 1
ATOM 22984 C C . ARG D 1 353 ? -7.709 -44.119 2.070 1.00 53.85 347 ARG D C 1
ATOM 22985 O O . ARG D 1 353 ? -7.628 -45.182 2.682 1.00 55.30 347 ARG D O 1
ATOM 23006 N N . ILE D 1 354 ? -7.574 -44.033 0.751 1.00 41.52 348 ILE D N 1
ATOM 23007 C CA . ILE D 1 354 ? -7.276 -45.203 -0.065 1.00 41.26 348 ILE D CA 1
ATOM 23008 C C . ILE D 1 354 ? -5.871 -45.713 0.240 1.00 41.63 348 ILE D C 1
ATOM 23009 O O . ILE D 1 354 ? -5.656 -46.918 0.369 1.00 49.59 348 ILE D O 1
ATOM 23025 N N . VAL D 1 355 ? -4.917 -44.794 0.358 1.00 42.91 349 VAL D N 1
ATOM 23026 C CA . VAL D 1 355 ? -3.534 -45.164 0.650 1.00 43.17 349 VAL D CA 1
ATOM 23027 C C . VAL D 1 355 ? -3.438 -45.777 2.044 1.00 43.99 349 VAL D C 1
ATOM 23028 O O . VAL D 1 355 ? -2.678 -46.722 2.257 1.00 45.07 349 VAL D O 1
ATOM 23041 N N . ASN D 1 356 ? -4.211 -45.243 2.987 1.00 44.47 350 ASN D N 1
ATOM 23042 C CA . ASN D 1 356 ? -4.272 -45.806 4.334 1.00 57.59 350 ASN D CA 1
ATOM 23043 C C . ASN D 1 356 ? -4.664 -47.280 4.301 1.00 53.70 350 ASN D C 1
ATOM 23044 O O . ASN D 1 356 ? -4.108 -48.098 5.035 1.00 48.54 350 ASN D O 1
ATOM 23055 N N . MET D 1 357 ? -5.623 -47.612 3.443 1.00 44.17 351 MET D N 1
ATOM 23056 C CA . MET D 1 357 ? -6.084 -48.988 3.316 1.00 45.77 351 MET D CA 1
ATOM 23057 C C . MET D 1 357 ? -5.059 -49.864 2.604 1.00 45.51 351 MET D C 1
ATOM 23058 O O . MET D 1 357 ? -4.745 -50.961 3.062 1.00 46.74 351 MET D O 1
ATOM 23072 N N . LEU D 1 358 ? -4.538 -49.376 1.483 1.00 45.05 352 LEU D N 1
ATOM 23073 C CA . LEU D 1 358 ? -3.605 -50.157 0.677 1.00 48.94 352 LEU D CA 1
ATOM 23074 C C . LEU D 1 358 ? -2.267 -50.357 1.383 1.00 48.08 352 LEU D C 1
ATOM 23075 O O . LEU D 1 358 ? -1.455 -51.176 0.954 1.00 48.38 352 LEU D O 1
ATOM 23091 N N . MET D 1 359 ? -2.041 -49.613 2.462 1.00 52.83 353 MET D N 1
ATOM 23092 C CA . MET D 1 359 ? -0.819 -49.754 3.246 1.00 55.20 353 MET D CA 1
ATOM 23093 C C . MET D 1 359 ? -0.942 -50.913 4.238 1.00 65.50 353 MET D C 1
ATOM 23094 O O . MET D 1 359 ? 0.059 -51.414 4.749 1.00 57.03 353 MET D O 1
ATOM 23108 N N . ARG D 1 360 ? -2.173 -51.339 4.504 1.00 76.75 354 ARG D N 1
ATOM 23109 C CA . ARG D 1 360 ? -2.414 -52.475 5.390 1.00 80.03 354 ARG D CA 1
ATOM 23110 C C . ARG D 1 360 ? -1.987 -53.777 4.719 1.00 73.04 354 ARG D C 1
ATOM 23111 O O . ARG D 1 360 ? -2.257 -53.992 3.538 1.00 83.67 354 ARG D O 1
ATOM 23132 N N . GLY D 1 361 ? -1.326 -54.643 5.483 1.00 76.09 355 GLY D N 1
ATOM 23133 C CA . GLY D 1 361 ? -0.773 -55.877 4.950 1.00 81.59 355 GLY D CA 1
ATOM 23134 C C . GLY D 1 361 ? -1.633 -57.097 5.221 1.00 90.03 355 GLY D C 1
ATOM 23135 O O . GLY D 1 361 ? -2.827 -57.106 4.917 1.00 83.70 355 GLY D O 1
ATOM 23139 N N . GLU D 1 362 ? -1.012 -58.128 5.789 1.00 97.35 356 GLU D N 1
ATOM 23140 C CA . GLU D 1 362 ? -1.690 -59.385 6.103 1.00 85.92 356 GLU D CA 1
ATOM 23141 C C . GLU D 1 362 ? -2.971 -59.143 6.906 1.00 105.38 356 GLU D C 1
ATOM 23142 O O . GLU D 1 362 ? -3.027 -58.197 7.690 1.00 105.47 356 GLU D O 1
ATOM 23146 N N . PRO D 1 363 ? -3.987 -60.015 6.724 1.00 107.30 357 PRO D N 1
ATOM 23147 C CA . PRO D 1 363 ? -5.378 -59.860 7.172 1.00 104.21 357 PRO D CA 1
ATOM 23148 C C . PRO D 1 363 ? -5.639 -58.738 8.175 1.00 87.52 357 PRO D C 1
ATOM 23149 O O . PRO D 1 363 ? -6.634 -58.030 8.018 1.00 84.97 357 PRO D O 1
#

Secondary structure (DSSP, 8-state):
---HHHHHHGGG-S-HHHHHHHHHHHGGGGSSGGGGGGGHHHHHHHHHHHHHHH-TTT--HHHHHHHHHHHHHHTTSHHHHHIIIIISTHHHHHHHHHHH-TT-TTHHHHHHHHHHHTTSGGGGGGGG-B-S-SSSEEETTEEEPPP-TTT---SBHHHHHHHHHHH-GGGSS-SS---TTHHHHHHHHTTSHHHHHHHHS--TTT---GGGGTGGGGG-TT-HHHHHHHHHHHHHHT--GGGHHHHHH-TTT--HHHHHGGG--SSS----HHHHHTS-GGGSS--TT----S-HHHHHHHHHHHHHHTSSHHHHHHHHHTTHHHHHHHHHHH---HHHHHHHHHHHHHHT-----/-HHHHHHHHGGGGG-S-HHHHHHHHHHHGGGSSSGGGGGGGHHHHHHHHHHHHHHH-TTT--HHHHHHHHHHHHHHTTSHHHHHIIIIISTHHHHHHHHHHH-TT-TTHHHHHHHHHHHTTSGGGGGGGG-B-S-SSSEEETTEEEPPP-TTT---SBHHHHHHHHHHH-GGGSS-SS---TTHHHHHHHHTTSHHHHHHHHS-BTTTTB-THHHHGGGGG-TT-HHHHHHHHHHHHHHT--GGGHHHHHH-TTT--HHHHHGGG--SSS----HHHHHHS-GGGSS--TT----S-HHHHHHHHHHHHHHTSSHHHHHHHHHTTHHHHHHHHHHH---HHHHHHHHHHHHHHT---/-HHHHHHHHHGGG-S-HHHHHHHHHHHSGGGSSGGGGGGGHHHHHHHHHHHHHHH-TTT--HHHHHHHHHHHHHHTTSHHHHHIIIIISTHHHHHHHHHHH-TT-TTHHHHHHHHHHHTTSGGGGGGGG-B-S-SSSEEETTEEEPPP-TTT---SBHHHHHHHHHHH-GGGSS-SS---TTHHHHHHHHTTSHHHHHHHHS-BTTTTB-GGGGTGGGGG-TT-HHHHHHHHHHHHHHT--GGGHHHHHH-TTT--HHHHHGGG--SSS----HHHHHHS-GGGSS--TT----S-HHHHHHHHHHHHHHTSSHHHHHHHHHTTHHHHHHHHHHH---HHHHHHHHHHHHHHT---/--HHHHHHHHHGGGG-S-HHHHHHHHHHHGGGSSSGGGGGGGHHHHHHHHHHHHHHH-TTT--HHHHHHHHHHHHHHTTSHHHHHIIIIISTHHHHHHHHHHH-TT-TTHHHHHHHHHHHTTSGGGGGGGG-B-S-SSSEEETTEEEPPP-TTT---SBHHHHHHHHHHH-GGGSS-SS---TTHHHHHHHHTTSHHHHHHHHS-BTTTTB-GGGGTGGGGG-TT-HHHHHHHHHHHHHHT--GGGHHHHHH-TTT--HHHHHGGG--SSS----HHHHHHS-GGGSS--TT----S-HHHHHHHHHHHHHHTSSHHHHHHHHHTTHHHHHHHHHHH---HHHHHHHHHHHHHHT----

Radius of gyration: 46.85 Å; Cα contacts (8 Å, |Δi|>4): 2207; chains: 4; bounding box: 144×85×98 Å

B-factor: mean 63.29, std 21.03, range [25.11, 182.95]

InterPro domains:
  IPR007205 Protein HGH1 N-terminal [PF04063] (99-301)
  IPR007206 Protein HGH1 C-terminal [PF04064] (306-359)
  IPR016024 Armadillo-type fold [SSF48371] (4-362)
  IPR039717 Protein Hgh1 [PTHR13387] (4-383)

Solvent-accessible surface area: 63596 Å² total; per-residue (Å²): 140,103,112,20,78,92,48,2,97,102,2,76,14,118,109,54,60,40,37,100,110,1,0,79,72,0,35,60,56,2,68,42,132,51,20,146,18,0,59,53,95,79,39,90,3,0,64,8,0,5,150,9,2,23,41,105,138,60,18,71,147,85,16,12,73,20,0,0,35,0,0,32,57,6,0,83,38,105,101,0,22,64,28,0,12,51,74,45,140,57,0,7,46,18,0,0,10,61,0,2,25,31,105,7,37,9,2,50,46,0,0,45,0,0,5,29,0,0,104,12,87,34,0,35,50,1,30,111,13,122,11,139,49,55,27,121,28,119,26,95,62,7,147,6,42,58,19,69,64,150,19,7,139,7,68,94,0,4,3,0,0,0,5,0,0,30,90,0,57,74,123,129,45,11,152,86,0,16,1,40,78,0,0,57,0,0,10,30,0,0,112,43,140,110,0,17,47,19,0,3,88,107,32,180,50,58,30,52,15,0,4,25,42,0,2,92,8,0,40,25,6,45,7,49,27,0,2,50,1,0,0,37,0,0,71,22,2,2,143,44,34,156,20,1,83,112,2,6,120,34,163,167,6,50,4,2,4,55,0,0,19,0,0,1,9,39,94,74,27,127,31,74,149,104,36,86,163,70,12,9,125,67,5,52,172,49,72,156,33,13,25,20,1,43,24,60,72,3,4,18,19,1,0,56,0,0,27,54,0,0,75,41,48,35,0,6,74,47,0,56,93,63,5,0,15,7,6,0,18,2,0,48,74,57,40,179,47,150,90,1,14,115,14,1,15,122,0,8,34,58,3,28,108,53,127,94,128,76,15,45,59,44,4,57,121,13,5,106,99,2,79,18,121,109,54,62,40,40,101,96,2,0,43,9,0,30,26,4,2,69,41,82,13,21,120,3,0,74,51,110,81,41,92,3,0,66,7,0,5,149,11,2,22,40,100,141,60,20,72,147,83,13,11,70,16,0,0,35,0,0,30,59,5,0,133,37,103,96,0,21,57,29,1,16,60,75,46,141,57,0,7,48,18,0,0,11,60,0,4,24,36,104,5,38,9,2,50,45,0,0,47,0,0,4,27,0,0,85,12,96,35,0,34,48,1,26,111,14,124,12,137,50,52,27,122,25,118,27,96,59,6,140,6,43,57,17,67,63,146,17,6,138,6,69,94,0,4,4,0,0,0,5,0,0,32,87,0,58,75,120,127,41,11,154,84,0,14,1,47,76,0,0,59,0,0,11,30,0,1,122,45,143,112,0,15,46,20,0,2,86,119,32,181,49,58,27,44,17,1,5,21,39,0,2,95,10,1,48,32,88,115,10,111,32,0,6,47,0,0,1,38,0,0,72,24,3,2,151,40,34,157,19,1,85,113,3,8,120,41,165,179,7,52,5,2,5,49,0,0,16,0,1,2,13,42,130,78,25,136,28,85,156,116,33,76,159,69,11,12,126,65,6,53,167,45,80,90,118,15,99,27,2,101,40,60,71,4,4,19,19,0,0,58,0,0,25,54,0,1,75,40,79,35,0,26,74,44,0,54,89,59,4,0,14,8,9,0,15,4,0,30,111,66,40,181,45,141,84,0,10,103,13,0,38,120,0,5,34,44,3,29,119,75,96,129,112,75,120,8,62,109,36,6,98,96,3,79,19,122,108,54,58,48,38,99,108,0,0,80,67,0,37,62,66,1,66,46,132,30,20,142,12,0,55,44,111,81,43,91,3,0,49,6,0,6,136,12,2,33,43,126,139,61,19,70,147,84,15,20,72,21,0,0,31,0,0,26,52,5,0,117,39,102,99,0,20,56,28,1,16,58,73,38,139,74,0,8,52,18,0,0,13,65,0,3,26,30,104,13,40,10,2,50,43,1,0,47,0,0,5,18,0,0,82,10,95,35,0,32,48,0,27,111,11,125,11,134,53,20,26,124,22,114,28,90,73,14,144,8,41,61,15,68,130,152,22,5,139,6,66,95,0,4,2,0,0,0,4,0,0,31,90,0,59,74,118,130,41,12,153,83,0,16,1,35,76,0,0,58,0,0,10,29,0,1,121,44,144,110,0,16,45,18,0,2,88,119,31,171,46,58,39,48,18,0,4,25,41,0,2,89,7,0,40,22,6,39,6,46,26,0,2,49,0,1,0,37,0,1,73,23,1,2,155,42,33,159,19,2,86,115,3,8,118,41,161,195,7,51,6,2,5,54,0,0,18,0,0,2,11,35,118,79,30,142,31,72,136,96,26,76,165,71,12,12,118,66,5,57,167,45,76,130,45,13,37,24,1,46,25,60,71,3,4,20,18,0,0,58,0,0,25,56,0,1,75,41,87,33,1,28,73,44,0,57,89,60,4,0,13,7,9,0,16,4,0,28,104,65,41,179,46,152,92,0,10,116,14,0,34,120,0,4,33,61,3,30,86,48,134,104,36,13,41,47,36,4,55,120,13,4,97,102,2,79,14,119,107,51,63,42,39,94,94,1,0,45,10,0,30,26,2,2,70,43,84,12,22,114,5,0,73,46,111,82,40,103,4,0,66,8,0,6,153,10,2,19,43,84,142,62,21,73,144,90,14,12,72,17,0,0,37,0,0,30,57,5,0,139,29,102,97,0,20,56,28,0,16,58,77,46,145,55,0,8,46,17,0,0,10,60,0,3,24,32,105,7,40,11,1,49,45,0,0,47,0,0,5,29,0,0,101,13,97,34,0,33,51,0,28,108,15,127,7,137,52,31,20,151,26,109,27,99,60,5,143,7,44,57,14,65,128,154,22,6,139,6,66,95,0,4,2,0,0,0,5,0,0,30,91,0,58,76,124,129,41,10,154,73,0,15,1,48,78,0,0,58,0,1,11,30,0,0,113,45,140,111,0,17,49,20,0,2,88,115,30,172,47,56,32,49,16,1,5,20,39,0,2,95,10,1,49,32,88,116,10,109,32,0,6,50,0,0,1,37,0,0,72,23,2,2,144,47,35,158,18,1,83,116,2,7,118,30,163,165,7,50,4,2,4,50,0,0,18,0,0,2,12,40,135,87,34,130,26,73,160,103,25,78,162,66,10,9,125,67,5,50,170,46,88,144,116,16,107,28,3,100,43,61,69,5,4,20,18,0,0,60,0,0,20,55,0,0,74,42,67,36,0,17,75,46,0,54,93,60,4,0,14,7,8,0,22,4,0,44,76,62,40,178,45,140,91,0,13,116,15,1,15,123,0,9,42,69,2,28,97,45,96,142

Foldseek 3Di:
DPPLLVLLVQLPPPDLVSVVVSLVVCLVLLADPSVVSCCPPNNVSLVSLLVLCQPPPSNDLVSVLSSLSSLLSVLLDPSSLCCQCPVDPCSLVVLLLLLLPQVRLNNQSSLSSLLSSLLDLSNLCLQVRFDPDAAWDADPNGTRHGGPVVQDQGRRSVSSLLSCQLQCAPNRSHPRDRSLSVLSNLLSNLLDPSSLCQQQDQDDRVRDRSLLSLLVCCPVLVRPSSNQSNLSNLLSNLQDLVCLLVQCPPVRSVRPVSLLQQLDAQPQADDDPVLQVQAPPSRPPDDNHRDHRPDVVSNLSSLSSLLSLLPAQSSLVSCVSNSVLSSLVSSLVPDPDVSSVVSSVSSVVSNVDHHDD/DVLVVLLVLLVQLPPPDLVSVVVSLVVCLVQLAPPSVVSCCPPNNVSLVSLLVLCQPPPSNDLVSVLSSLSSLLSVLLDVSSLCCQPPVDPCSLVVLLLLLLPQVRLNNASSLSNLLSSLLDQSNLCLQVDFDPDAAWDADPNGTRHGGPVVQDQGRRSVSSLLSCQLQCAPNRSHPRDRSLSVLSSLLSNLLDPSSLCQQQDQDDRVRDRSLLSLLVCCPVLVRPSSNQSNLSNLQSNLQDLVCLLVQCPPVSSVRPVSLLQQLAAQPQADDDPVLLVLAPPVRHPDDNGRDHRPDVVSNLSSLSSLLSLLPDLSSLVSCVSNSVLSSLVSSCVRPPDPSSVVSSVSNVVSNVDRD/DLVVLLVLLVLLPPPDLVSVVVSLVVCLVLLADPSVVSCCPPNNVSLVSLLCCCQPPPSNDLVSVLSSLSSLLSNLVDVSSLCCCCPVDPCSLVVLLLLLLPQVRLNNQSSLSSLLSSLLDQSNLCLQVDFDPAQDFDADPNHGRHHGDVVQDQGRRSVSSLLSCQLQCAPNRSHPRDRSLSVLSSLLSNLLDPSSLCQQQDQDDSVRDRSLLSLLVCCPVLVRPSSVQSNLSNLLSNLPDQVCLLVQCPPVRSVRPVSLLQQLDDQPQADDDPVLLVQAPPSRHPDDNHRDHRPDVVSNLSSLSSLLSLLPDQSSLVSCVSNSVLSSLVSSLVRDPDVSSNVSSVSSVVSNVDHD/DPPLVVLLVLLVQLPPPDLVSVVVSLVVCLVQLAPPSVVSCCPPNNVSLVSLLVLCQPPPSNDLVSVLSSLSSLLSVLVDVSSLCCQCPVDPCSLVVLLLLLLPQVRLNNQSSLSSLLSSLLDQSNLCLQVDFDPDAAWDADPNGTRHGGDVVQDQGRRSVSSLLSCQLQCAPNRSHPRDRSLSVLSSLLSNLLDPSSLCQQQDQDDRVRDRSLLSLLVCCPVLVRPSSNQSNLSNLQSNLPDQVCLLVQCPPVRSVRPVSLLQQLDAQPQADDDPVLLVQAPPSRHPDDNHRDHRPDVVSNLSSLSSLLSLLPDQSSLVSCVSNSVLSSLVSSLVRPPDVSSVVSSVSSVVSNVDDDD

GO terms:
  GO:0061770 translation elongation factor binding (F, IDA)
  GO:0005634 nucleus (C, HDA)
  GO:0005737 cytoplasm (C, HDA)
  GO:0006457 protein folding (P, IMP)
  GO:0005515 protein binding (F, IPI)

Organism: Saccharomyces cerevisiae (strain ATCC 204508 / S288c) (NCBI:txid559292)